Protein AF-0000000077488542 (afdb_homodimer)

InterPro domains:
  IPR000210 BTB/POZ domain [PF00651] (28-133)
  IPR000210 BTB/POZ domain [PS50097] (37-104)
  IPR000210 BTB/POZ domain [SM00225] (37-134)
  IPR006652 Kelch repeat type 1 [PF01344] (539-575)
  IPR011333 SKP1/BTB/POZ domain superfamily [G3DSA:3.30.710.10] (12-161)
  IPR011333 SKP1/BTB/POZ domain superfamily [SSF54695] (15-132)
  IPR011705 BTB/Kelch-associated [PF07707] (139-240)
  IPR011705 BTB/Kelch-associated [SM00875] (139-241)
  IPR015915 Kelch-type beta-propeller [G3DSA:2.120.10.80] (270-599)
  IPR015915 Kelch-type beta-propeller [SSF117281] (416-591)
  IPR017096 BTB-kelch protein [PIRSF037037] (8-590)

Organism: Branchiostoma lanceolatum (NCBI:txid7740)

pLDDT: mean 75.42, std 18.62, range [22.98, 96.94]

Secondary structure (DSSP, 8-state):
----------EEEEE-TTHHHHHHHHHHHHHHHTTT--EEEEETTEEEEE-HHHHHHHBHHHHHHHHS--GGGG-SEEE-TTS-HHHHHHHHHHHHHSEEEEETTTHHHHHHHHHHHTBTTHHHHHHHHHHHT--TTTHHHHHHHHHHTT-HHHHHHHHHHHHHTHHHHTTSGGGGGS-HHHHHHHHH-TT---S-HHHHHHHHHHHHHHTHHHHGGGHHHHHHTS-GGGS-HHHIIIIITT-HHHHT-HHHHHHHHHHHHHHT-THHHHHS---STTTSPPTT-EEEEEEEE--EEEEE-TTS-EEEE----EEEEETTTTEEEEE-S-PPSSEEEEEESSS-EEEEEE----TT-TTEEEEEEEEEETT-TT--EEE--TT-EEEEESEE-TT-TT-EEEEE-SSEEEEEEEEEEETTTTEEEEEEEEEETTTTEEEE-PPPPTT---SSS--EEEEETTEEEEEETTEEEEEETTTEEEEEEGGGS---TT--EEEE-------SS------B--EEEEETTTTEEEE----S-BS-EEEEETTEEEEE--EETTEE---EEEEETTTTEEEE-PPPSS-EES-EEEEEEEEHHHHTT-----TT--------/----------EEEEE-TTHHHHHHHHHHHHHHHTTT--EEEEETTEEEEE-HHHHHHHBHHHHHHHHS--GGGG-SEEE-TTS-HHHHHHHHHHHHHSEEEEETTTHHHHHHHHHHHTBTTHHHHHHHHHHHT--TTTHHHHHHHHHHTT-HHHHHHHHHHHHHTHHHHTTSGGGGGS-HHHHHHHHH-TT---S-HHHHHHHHHHHHHHTHHHHGGGHHHHHHTS-GGGS-HHHIIIIITT-HHHHT-HHHHHHHHHHHHHHT-THHHHHS---STTTSPPTT-EEEEEEEE--EEEEE-TTS-EEEE----EEEEETTTTEEEEE-S-PPSSEEEEEESSS-EEEEEE----TT-TTEEEEEEEEEETT-TT--EEE--TT-EEEEESEE-TT-TT-EEEEE-SSEEEEEE--EEETTTTEE--EEEEEETTTTEEEE-PPPPTT---SSS--EEEEETTEEEEEETTEEEEEETTTEEEEEEGGGS---TT--EEE--------SS------B---EEEETTTTEEEE----S-BS-EEEEETTEEEEE--EETTEE---EEEEETTTTEEEE-PPPSS-EES-EEEEEEEEHHHHTT-----TT--------

Structure (mmCIF, N/CA/C/O backbone):
data_AF-0000000077488542-model_v1
#
loop_
_entity.id
_entity.type
_entity.pdbx_description
1 polymer 'KLHL11 protein'
#
loop_
_atom_site.group_PDB
_atom_site.id
_atom_site.type_symbol
_atom_site.label_atom_id
_atom_site.label_alt_id
_atom_site.label_comp_id
_atom_site.label_asym_id
_atom_site.label_entity_id
_atom_site.label_seq_id
_atom_site.pdbx_PDB_ins_code
_atom_site.Cartn_x
_atom_site.Cartn_y
_atom_site.Cartn_z
_atom_site.occupancy
_atom_site.B_iso_or_equiv
_atom_site.auth_seq_id
_atom_site.auth_comp_id
_atom_site.auth_asym_id
_atom_site.auth_atom_id
_atom_site.pdbx_PDB_model_num
ATOM 1 N N . MET A 1 1 ? 6.93 14.484 45.344 1 24.92 1 MET A N 1
ATOM 2 C CA . MET A 1 1 ? 8.172 14.25 44.594 1 24.92 1 MET A CA 1
ATOM 3 C C . MET A 1 1 ? 8.016 14.602 43.125 1 24.92 1 MET A C 1
ATOM 5 O O . MET A 1 1 ? 7.352 13.883 42.375 1 24.92 1 MET A O 1
ATOM 9 N N . ALA A 1 2 ? 7.945 15.883 42.719 1 27.5 2 ALA A N 1
ATOM 10 C CA . ALA A 1 2 ? 7.551 16.578 41.5 1 27.5 2 ALA A CA 1
ATOM 11 C C . ALA A 1 2 ? 8.477 16.219 40.344 1 27.5 2 ALA A C 1
ATOM 13 O O . ALA A 1 2 ? 9.664 16.547 40.375 1 27.5 2 ALA A O 1
ATOM 14 N N . GLU A 1 3 ? 8.375 14.961 40 1 31.12 3 GLU A N 1
ATOM 15 C CA . GLU A 1 3 ? 9.273 14.391 39 1 31.12 3 GLU A CA 1
ATOM 16 C C . GLU A 1 3 ? 9.523 15.375 37.875 1 31.12 3 GLU A C 1
ATOM 18 O O . GLU A 1 3 ? 8.602 16.078 37.438 1 31.12 3 GLU A O 1
ATOM 23 N N . ASP A 1 4 ? 10.68 15.859 37.75 1 32.47 4 ASP A N 1
ATOM 24 C CA . ASP A 1 4 ? 11.398 16.812 36.906 1 32.47 4 ASP A CA 1
ATOM 25 C C . ASP A 1 4 ? 11.062 16.609 35.438 1 32.47 4 ASP A C 1
ATOM 27 O O . ASP A 1 4 ? 11.352 15.562 34.844 1 32.47 4 ASP A O 1
ATOM 31 N N . GLU A 1 5 ? 9.898 16.797 35 1 35.91 5 GLU A N 1
ATOM 32 C CA . GLU A 1 5 ? 9.391 16.719 33.625 1 35.91 5 GLU A CA 1
ATOM 33 C C . GLU A 1 5 ? 10.438 17.203 32.625 1 35.91 5 GLU A C 1
ATOM 35 O O . GLU A 1 5 ? 10.633 18.406 32.469 1 35.91 5 GLU A O 1
ATOM 40 N N . PHE A 1 6 ? 11.625 16.609 32.562 1 38.84 6 PHE A N 1
ATOM 41 C CA . PHE A 1 6 ? 12.75 16.766 31.641 1 38.84 6 PHE A CA 1
ATOM 42 C C . PHE A 1 6 ? 12.258 17.016 30.219 1 38.84 6 PHE A C 1
ATOM 44 O O . PHE A 1 6 ? 11.531 16.188 29.656 1 38.84 6 PHE A O 1
ATOM 51 N N . SER A 1 7 ? 11.969 18.172 29.766 1 46 7 SER A N 1
ATOM 52 C CA . SER A 1 7 ? 11.531 18.719 28.484 1 46 7 SER A CA 1
ATOM 53 C C . SER A 1 7 ? 12.266 18.047 27.328 1 46 7 SER A C 1
ATOM 55 O O . SER A 1 7 ? 13.484 18.188 27.188 1 46 7 SER A O 1
ATOM 57 N N . SER A 1 8 ? 12.188 16.734 27.125 1 57.78 8 SER A N 1
ATOM 58 C CA . SER A 1 8 ? 12.812 15.852 26.141 1 57.78 8 SER A CA 1
ATOM 59 C C . SER A 1 8 ? 12.898 16.531 24.781 1 57.78 8 SER A C 1
ATOM 61 O O . SER A 1 8 ? 11.906 17.062 24.281 1 57.78 8 SER A O 1
ATOM 63 N N . GLU A 1 9 ? 14.094 17 24.422 1 72.44 9 GLU A N 1
ATOM 64 C CA . GLU A 1 9 ? 14.406 17.609 23.125 1 72.44 9 GLU A CA 1
ATOM 65 C C . GLU A 1 9 ? 13.812 16.797 21.984 1 72.44 9 GLU A C 1
ATOM 67 O O . GLU A 1 9 ? 13.891 15.562 21.984 1 72.44 9 GLU A O 1
ATOM 72 N N . PRO A 1 10 ? 12.945 17.359 21.25 1 81.12 10 PRO A N 1
ATOM 73 C CA . PRO A 1 10 ? 12.352 16.641 20.125 1 81.12 10 PRO A CA 1
ATOM 74 C C . PRO A 1 10 ? 13.406 16.016 19.203 1 81.12 10 PRO A C 1
ATOM 76 O O . PRO A 1 10 ? 14.43 16.641 18.922 1 81.12 10 PRO A O 1
ATOM 79 N N . VAL A 1 1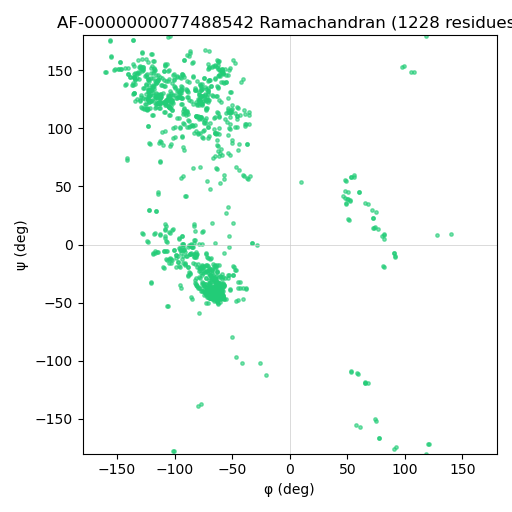1 ? 13.43 14.68 19.172 1 85.56 11 VAL A N 1
ATOM 80 C CA . VAL A 1 11 ? 14.305 13.969 18.25 1 85.56 11 VAL A CA 1
ATOM 81 C C . VAL A 1 11 ? 13.5 13.461 17.062 1 85.56 11 VAL A C 1
ATOM 83 O O . VAL A 1 11 ? 12.398 12.922 17.234 1 85.56 11 VAL A O 1
ATOM 86 N N . ARG A 1 12 ? 13.969 13.859 15.867 1 89.69 12 ARG A N 1
ATOM 87 C CA . ARG A 1 12 ? 13.289 13.367 14.672 1 89.69 12 ARG A CA 1
ATOM 88 C C . ARG A 1 12 ? 14.266 12.641 13.75 1 89.69 12 ARG A C 1
ATOM 90 O O . ARG A 1 12 ? 15.406 13.078 13.57 1 89.69 12 ARG A O 1
ATOM 97 N N . GLU A 1 13 ? 13.898 11.5 13.328 1 91.06 13 GLU A N 1
ATOM 98 C CA . GLU A 1 13 ? 14.703 10.734 12.383 1 91.06 13 GLU A CA 1
ATOM 99 C C . GLU A 1 13 ? 14.109 10.789 10.977 1 91.06 13 GLU A C 1
ATOM 101 O O . GLU A 1 13 ? 12.898 10.656 10.805 1 91.06 13 GLU A O 1
ATOM 106 N N . PHE A 1 14 ? 14.992 11.195 10.086 1 88.38 14 PHE A N 1
ATOM 107 C CA . PHE A 1 14 ? 14.578 11.234 8.688 1 88.38 14 PHE A CA 1
ATOM 108 C C . PHE A 1 14 ? 15.211 10.094 7.902 1 88.38 14 PHE A C 1
ATOM 110 O O . PHE A 1 14 ? 16.391 9.781 8.094 1 88.38 14 PHE A O 1
ATOM 117 N N . CYS A 1 15 ? 14.352 9.352 7.246 1 85.81 15 CYS A N 1
ATOM 118 C CA . CYS A 1 15 ? 14.844 8.281 6.391 1 85.81 15 CYS A CA 1
ATOM 119 C C . CYS A 1 15 ? 14.242 8.375 4.992 1 85.81 15 CYS A C 1
ATOM 121 O O . CYS A 1 15 ? 13.039 8.609 4.844 1 85.81 15 CYS A O 1
ATOM 123 N N . THR A 1 16 ? 15.023 8.562 4.078 1 75.81 16 THR A N 1
ATOM 124 C CA . THR A 1 16 ? 14.492 8.555 2.719 1 75.81 16 THR A CA 1
ATOM 125 C C . THR A 1 16 ? 14.672 7.18 2.076 1 75.81 16 THR A C 1
ATOM 127 O O . THR A 1 16 ? 15.766 6.613 2.102 1 75.81 16 THR A O 1
ATOM 130 N N . GLY A 1 17 ? 13.68 6.648 1.597 1 79.56 17 GLY A N 1
ATOM 131 C CA . GLY A 1 17 ? 13.695 5.348 0.948 1 79.56 17 GLY A CA 1
ATOM 132 C C . GLY A 1 17 ? 14.523 5.328 -0.324 1 79.56 17 GLY A C 1
ATOM 133 O O . GLY A 1 17 ? 15.031 4.277 -0.722 1 79.56 17 GLY A O 1
ATOM 134 N N . ASP A 1 18 ? 14.82 6.52 -0.908 1 88.06 18 ASP A N 1
ATOM 135 C CA . ASP A 1 18 ? 15.461 6.547 -2.217 1 88.06 18 ASP A CA 1
ATOM 136 C C . ASP A 1 18 ? 16.969 6.809 -2.086 1 88.06 18 ASP A C 1
ATOM 138 O O . ASP A 1 18 ? 17.703 6.734 -3.07 1 88.06 18 ASP A O 1
ATOM 142 N N . HIS A 1 19 ? 17.453 7.062 -0.888 1 92.69 19 HIS A N 1
ATOM 143 C CA . HIS A 1 19 ? 18.844 7.457 -0.709 1 92.69 19 HIS A CA 1
ATOM 144 C C . HIS A 1 19 ? 19.781 6.348 -1.163 1 92.69 19 HIS A C 1
ATOM 146 O O . HIS A 1 19 ? 20.688 6.59 -1.974 1 92.69 19 HIS A O 1
ATOM 152 N N . PRO A 1 20 ? 19.594 5.141 -0.706 1 93 20 PRO A N 1
ATOM 153 C CA . PRO A 1 20 ? 20.516 4.09 -1.165 1 93 20 PRO A CA 1
ATOM 154 C C . PRO A 1 20 ? 20.484 3.916 -2.682 1 93 20 PRO A C 1
ATOM 156 O O . PRO A 1 20 ? 21.547 3.713 -3.295 1 93 20 PRO A O 1
ATOM 159 N N . GLY A 1 21 ? 19.312 3.992 -3.184 1 92.81 21 GLY A N 1
ATOM 160 C CA . GLY A 1 21 ? 19.203 3.889 -4.629 1 92.81 21 GLY A CA 1
ATOM 161 C C . GLY A 1 21 ? 19.922 5 -5.363 1 92.81 21 GLY A C 1
ATOM 162 O O . GLY A 1 21 ? 20.578 4.754 -6.383 1 92.81 21 GLY A O 1
ATOM 163 N N . ASN A 1 22 ? 19.859 6.219 -4.867 1 93.5 22 ASN A N 1
ATOM 164 C CA . ASN A 1 22 ? 20.547 7.359 -5.477 1 93.5 22 ASN A CA 1
ATOM 165 C C . ASN A 1 22 ? 22.062 7.207 -5.402 1 93.5 22 ASN A C 1
ATOM 167 O O . ASN A 1 22 ? 22.766 7.512 -6.363 1 93.5 22 ASN A O 1
ATOM 171 N N . ILE A 1 23 ? 22.5 6.719 -4.246 1 95.31 23 ILE A N 1
ATOM 172 C CA . ILE A 1 23 ? 23.938 6.527 -4.078 1 95.31 23 ILE A CA 1
ATOM 173 C C . ILE A 1 23 ? 24.453 5.488 -5.074 1 95.31 23 ILE A C 1
ATOM 175 O O . ILE A 1 23 ? 25.469 5.699 -5.742 1 95.31 23 ILE A O 1
ATOM 179 N N . LEU A 1 24 ? 23.734 4.438 -5.133 1 95.69 24 LEU A N 1
ATOM 180 C CA . LEU A 1 24 ? 24.141 3.367 -6.035 1 95.69 24 LEU A CA 1
ATOM 181 C C . LEU A 1 24 ? 24.109 3.838 -7.484 1 95.69 24 LEU A C 1
ATOM 183 O O . LEU A 1 24 ? 25.016 3.51 -8.266 1 95.69 24 LEU A O 1
ATOM 187 N N . GLN A 1 25 ? 23.141 4.621 -7.852 1 95.25 25 GLN A N 1
ATOM 188 C CA . GLN A 1 25 ? 23.047 5.172 -9.203 1 95.25 25 GLN A CA 1
ATOM 189 C C . GLN A 1 25 ? 24.234 6.082 -9.508 1 95.25 25 GLN A C 1
ATOM 191 O O . GLN A 1 25 ? 24.766 6.059 -10.617 1 95.25 25 GLN A O 1
ATOM 196 N N . ASN A 1 26 ? 24.547 6.848 -8.531 1 95.5 26 ASN A N 1
ATOM 197 C CA . ASN A 1 26 ? 25.703 7.727 -8.711 1 95.5 26 ASN A CA 1
ATOM 198 C C . ASN A 1 26 ? 27 6.938 -8.82 1 95.5 26 ASN A C 1
ATOM 200 O O . ASN A 1 26 ? 27.906 7.305 -9.578 1 95.5 26 ASN A O 1
ATOM 204 N N . LEU A 1 27 ? 27.062 5.855 -8.055 1 96.88 27 LEU A N 1
ATOM 205 C CA . LEU A 1 27 ? 28.219 4.988 -8.156 1 96.88 27 LEU A CA 1
ATOM 206 C C . LEU A 1 27 ? 28.312 4.352 -9.539 1 96.88 27 LEU A C 1
ATOM 208 O O . LEU A 1 27 ? 29.391 4.242 -10.109 1 96.88 27 LEU A O 1
ATOM 212 N N . LYS A 1 28 ? 27.188 3.986 -10.047 1 96.62 28 LYS A N 1
ATOM 213 C CA . LYS A 1 28 ? 27.141 3.467 -11.414 1 96.62 28 LYS A CA 1
ATOM 214 C C . LYS A 1 28 ? 27.609 4.512 -12.414 1 96.62 28 LYS A C 1
ATOM 216 O O . LYS A 1 28 ? 28.344 4.195 -13.352 1 96.62 28 LYS A O 1
ATOM 221 N N . GLY A 1 29 ? 27.156 5.73 -12.18 1 95.25 29 GLY A N 1
ATOM 222 C CA . GLY A 1 29 ? 27.609 6.812 -13.039 1 95.25 29 GLY A CA 1
ATOM 223 C C . GLY A 1 29 ? 29.109 7.004 -13.031 1 95.25 29 GLY A C 1
ATOM 224 O O . GLY A 1 29 ? 29.719 7.219 -14.078 1 95.25 29 GLY A O 1
ATOM 225 N N . LEU A 1 30 ? 29.688 6.879 -11.852 1 94.31 30 LEU A N 1
ATOM 226 C CA . LEU A 1 30 ? 31.141 6.984 -11.719 1 94.31 30 LEU A CA 1
ATOM 227 C C . LEU A 1 30 ? 31.828 5.848 -12.461 1 94.31 30 LEU A C 1
ATOM 229 O O . LEU A 1 30 ? 32.844 6.07 -13.133 1 94.31 30 LEU A O 1
ATOM 233 N N . ARG A 1 31 ? 31.25 4.66 -12.43 1 95.56 31 ARG A N 1
ATOM 234 C CA . ARG A 1 31 ? 31.828 3.516 -13.133 1 95.56 31 ARG A CA 1
ATOM 235 C C . ARG A 1 31 ? 31.75 3.705 -14.641 1 95.56 31 ARG A C 1
ATOM 237 O O . ARG A 1 31 ? 32.719 3.43 -15.359 1 95.56 31 ARG A O 1
ATOM 244 N N . ASP A 1 32 ? 30.641 4.238 -15.078 1 94.88 32 ASP A N 1
ATOM 245 C CA . ASP A 1 32 ? 30.422 4.41 -16.516 1 94.88 32 ASP A CA 1
ATOM 246 C C . ASP A 1 32 ? 31.422 5.395 -17.109 1 94.88 32 ASP A C 1
ATOM 248 O O . ASP A 1 32 ? 31.844 5.242 -18.266 1 94.88 32 ASP A O 1
ATOM 252 N N . THR A 1 33 ? 31.859 6.352 -16.266 1 91.94 33 THR A N 1
ATOM 253 C CA . THR A 1 33 ? 32.812 7.352 -16.734 1 91.94 33 THR A CA 1
ATOM 254 C C . THR A 1 33 ? 34.219 6.953 -16.391 1 91.94 33 THR A C 1
ATOM 256 O O . THR A 1 33 ? 35.188 7.648 -16.766 1 91.94 33 THR A O 1
ATOM 259 N N . GLY A 1 34 ? 34.344 5.848 -15.703 1 91.69 34 GLY A N 1
ATOM 260 C CA . GLY A 1 34 ? 35.656 5.371 -15.312 1 91.69 34 GLY A CA 1
ATOM 261 C C . GLY A 1 34 ? 36.281 6.172 -14.18 1 91.69 34 GLY A C 1
ATOM 262 O O . GLY A 1 34 ? 37.469 6.039 -13.891 1 91.69 34 GLY A O 1
ATOM 263 N N . THR A 1 35 ? 35.406 7 -13.477 1 90.56 35 THR A N 1
ATOM 264 C CA . THR A 1 35 ? 35.906 7.871 -12.414 1 90.56 35 THR A CA 1
ATOM 265 C C . THR A 1 35 ? 36.125 7.078 -11.125 1 90.56 35 THR A C 1
ATOM 267 O O . THR A 1 35 ? 35.219 6.363 -10.672 1 90.56 35 THR A O 1
ATOM 270 N N . LEU A 1 36 ? 37.281 7.055 -10.586 1 90.19 36 LEU A N 1
ATOM 271 C CA . LEU A 1 36 ? 37.688 6.508 -9.289 1 90.19 36 LEU A CA 1
ATOM 272 C C . LEU A 1 36 ? 37.688 4.984 -9.32 1 90.19 36 LEU A C 1
ATOM 274 O O . LEU A 1 36 ? 37.594 4.336 -8.273 1 90.19 36 LEU A O 1
ATOM 278 N N . CYS A 1 37 ? 37.625 4.387 -10.562 1 92.38 37 CYS A N 1
ATOM 279 C CA . CYS A 1 37 ? 37.719 2.932 -10.641 1 92.38 37 CYS A CA 1
ATOM 280 C C . CYS A 1 37 ? 39.094 2.453 -10.219 1 92.38 37 CYS A C 1
ATOM 282 O O . CYS A 1 37 ? 40.125 2.93 -10.727 1 92.38 37 CYS A O 1
ATOM 284 N N . ASP A 1 38 ? 39.156 1.521 -9.305 1 91 38 ASP A N 1
ATOM 285 C CA . ASP A 1 38 ? 40.469 1.142 -8.742 1 91 38 ASP A CA 1
ATOM 286 C C . ASP A 1 38 ? 40.656 -0.368 -8.828 1 91 38 ASP A C 1
ATOM 288 O O . ASP A 1 38 ? 41.625 -0.896 -8.258 1 91 38 ASP A O 1
ATOM 292 N N . ILE A 1 39 ? 39.781 -1.132 -9.539 1 92.62 39 ILE A N 1
ATOM 293 C CA . ILE A 1 39 ? 39.969 -2.561 -9.758 1 92.62 39 ILE A CA 1
ATOM 294 C C . ILE A 1 39 ? 39.594 -2.916 -11.195 1 92.62 39 ILE A C 1
ATOM 296 O O . ILE A 1 39 ? 38.688 -2.32 -11.781 1 92.62 39 ILE A O 1
ATOM 300 N N . VAL A 1 40 ? 40.344 -3.861 -11.742 1 94.62 40 VAL A N 1
ATOM 301 C CA . VAL A 1 40 ? 40.094 -4.359 -13.094 1 94.62 40 VAL A CA 1
ATOM 302 C C . VAL A 1 40 ? 39.938 -5.879 -13.055 1 94.62 40 VAL A C 1
ATOM 304 O O . VAL A 1 40 ? 40.812 -6.598 -12.602 1 94.62 40 VAL A O 1
ATOM 307 N N . LEU A 1 41 ? 38.812 -6.367 -13.492 1 94.5 41 LEU A N 1
ATOM 308 C CA . LEU A 1 41 ? 38.531 -7.793 -13.602 1 94.5 41 LEU A CA 1
ATOM 309 C C . LEU A 1 41 ? 38.844 -8.297 -15.008 1 94.5 41 LEU A C 1
ATOM 311 O O . LEU A 1 41 ? 38.25 -7.828 -15.992 1 94.5 41 LEU A O 1
ATOM 315 N N . VAL A 1 42 ? 39.719 -9.242 -15.094 1 94.69 42 VAL A N 1
ATOM 316 C CA . VAL A 1 42 ? 40.156 -9.781 -16.375 1 94.69 42 VAL A CA 1
ATOM 317 C C . VAL A 1 42 ? 39.469 -11.125 -16.625 1 94.69 42 VAL A C 1
ATOM 319 O O . VAL A 1 42 ? 39.656 -12.078 -15.867 1 94.69 42 VAL A O 1
ATOM 322 N N . VAL A 1 43 ? 38.656 -11.156 -17.641 1 94.25 43 VAL A N 1
ATOM 323 C CA . VAL A 1 43 ? 37.938 -12.375 -18.047 1 94.25 43 VAL A CA 1
ATOM 324 C C . VAL A 1 43 ? 38.281 -12.688 -19.5 1 94.25 43 VAL A C 1
ATOM 326 O O . VAL A 1 43 ? 37.688 -12.094 -20.422 1 94.25 43 VAL A O 1
ATOM 329 N N . GLY A 1 44 ? 39.125 -13.609 -19.75 1 88.94 44 GLY A N 1
ATOM 330 C CA . GLY A 1 44 ? 39.594 -13.844 -21.094 1 88.94 44 GLY A CA 1
ATOM 331 C C . GLY A 1 44 ? 40.25 -12.633 -21.719 1 88.94 44 GLY A C 1
ATOM 332 O O . GLY A 1 44 ? 41.25 -12.141 -21.188 1 88.94 44 GLY A O 1
ATOM 333 N N . ASN A 1 45 ? 39.594 -12.008 -22.75 1 88.44 45 ASN A N 1
ATOM 334 C CA . ASN A 1 45 ? 40.156 -10.867 -23.438 1 88.44 45 ASN A CA 1
ATOM 335 C C . ASN A 1 45 ? 39.438 -9.57 -23.094 1 88.44 45 ASN A C 1
ATOM 337 O O . ASN A 1 45 ? 39.688 -8.523 -23.688 1 88.44 45 ASN A O 1
ATOM 341 N N . ARG A 1 46 ? 38.594 -9.664 -22.031 1 93.31 46 ARG A N 1
ATOM 342 C CA . ARG A 1 46 ? 37.812 -8.484 -21.672 1 93.31 46 ARG A CA 1
ATOM 343 C C . ARG A 1 46 ? 38.188 -7.984 -20.281 1 93.31 46 ARG A C 1
ATOM 345 O O . ARG A 1 46 ? 38.5 -8.781 -19.391 1 93.31 46 ARG A O 1
ATOM 352 N N . GLU A 1 47 ? 38.25 -6.652 -20.234 1 94.44 47 GLU A N 1
ATOM 353 C CA . GLU A 1 47 ? 38.5 -6.012 -18.953 1 94.44 47 GLU A CA 1
ATOM 354 C C . GLU A 1 47 ? 37.281 -5.266 -18.438 1 94.44 47 GLU A C 1
ATOM 356 O O . GLU A 1 47 ? 36.656 -4.496 -19.172 1 94.44 47 GLU A O 1
ATOM 361 N N . ILE A 1 48 ? 36.906 -5.512 -17.156 1 95.25 48 ILE A N 1
ATOM 362 C CA . ILE A 1 48 ? 35.75 -4.875 -16.531 1 95.25 48 ILE A CA 1
ATOM 363 C C . ILE A 1 48 ? 36.219 -4.012 -15.359 1 95.25 48 ILE A C 1
ATOM 365 O O . ILE A 1 48 ? 36.844 -4.512 -14.422 1 95.25 48 ILE A O 1
ATOM 369 N N . PHE A 1 49 ? 35.969 -2.707 -15.477 1 95.25 49 PHE A N 1
ATOM 370 C CA . PHE A 1 49 ? 36.375 -1.758 -14.453 1 95.25 49 PHE A CA 1
ATOM 371 C C . PHE A 1 49 ? 35.312 -1.615 -13.383 1 95.25 49 PHE A C 1
ATOM 373 O O . PHE A 1 49 ? 34.094 -1.649 -13.688 1 95.25 49 PHE A O 1
ATOM 380 N N . ALA A 1 50 ? 35.688 -1.516 -12.07 1 96.12 50 ALA A N 1
ATOM 381 C CA . ALA A 1 50 ? 34.75 -1.358 -10.961 1 96.12 50 ALA A CA 1
ATOM 382 C C . ALA A 1 50 ? 35.438 -0.705 -9.766 1 96.12 50 ALA A C 1
ATOM 384 O O . ALA A 1 50 ? 36.594 -0.284 -9.852 1 96.12 50 ALA A O 1
ATOM 385 N N . HIS A 1 51 ? 34.781 -0.417 -8.773 1 95.44 51 HIS A N 1
ATOM 386 C CA . HIS A 1 51 ? 35.281 0.092 -7.508 1 95.44 51 HIS A CA 1
ATOM 387 C C . HIS A 1 51 ? 35.469 -1.032 -6.496 1 95.44 51 HIS A C 1
ATOM 389 O O . HIS A 1 51 ? 34.562 -1.83 -6.273 1 95.44 51 HIS A O 1
ATOM 395 N N . ARG A 1 52 ? 36.594 -1.078 -5.859 1 94 52 ARG A N 1
ATOM 396 C CA . ARG A 1 52 ? 36.906 -2.139 -4.906 1 94 52 ARG A CA 1
ATOM 397 C C . ARG A 1 52 ? 35.875 -2.199 -3.793 1 94 52 ARG A C 1
ATOM 399 O O . ARG A 1 52 ? 35.375 -3.279 -3.451 1 94 52 ARG A O 1
ATOM 406 N N . ALA A 1 53 ? 35.531 -1.014 -3.305 1 94.19 53 ALA A N 1
ATOM 407 C CA . ALA A 1 53 ? 34.594 -0.955 -2.178 1 94.19 53 ALA A CA 1
ATOM 408 C C . ALA A 1 53 ? 33.219 -1.477 -2.574 1 94.19 53 ALA A C 1
ATOM 410 O O . ALA A 1 53 ? 32.594 -2.205 -1.812 1 94.19 53 ALA A O 1
ATOM 411 N N . VAL A 1 54 ? 32.781 -1.163 -3.82 1 96.44 54 VAL A N 1
ATOM 412 C CA . VAL A 1 54 ? 31.453 -1.578 -4.293 1 96.44 54 VAL A CA 1
ATOM 413 C C . VAL A 1 54 ? 31.453 -3.084 -4.543 1 96.44 54 VAL A C 1
ATOM 415 O O . VAL A 1 54 ? 30.5 -3.775 -4.176 1 96.44 54 VAL A O 1
ATOM 418 N N . MET A 1 55 ? 32.5 -3.576 -5.086 1 95.06 55 MET A N 1
ATOM 419 C CA . MET A 1 55 ? 32.594 -5.008 -5.348 1 95.06 55 MET A CA 1
ATOM 420 C C . MET A 1 55 ? 32.656 -5.801 -4.043 1 95.06 55 MET A C 1
ATOM 422 O O . MET A 1 55 ? 32 -6.848 -3.926 1 95.06 55 MET A O 1
ATOM 426 N N . ALA A 1 56 ? 33.438 -5.262 -3.098 1 93.5 56 ALA A N 1
ATOM 427 C CA . ALA A 1 56 ? 33.5 -5.918 -1.795 1 93.5 56 ALA A CA 1
ATOM 428 C C . ALA A 1 56 ? 32.156 -5.879 -1.07 1 93.5 56 ALA A C 1
ATOM 430 O O . ALA A 1 56 ? 31.828 -6.797 -0.319 1 93.5 56 ALA A O 1
ATOM 431 N N . ALA A 1 57 ? 31.406 -4.836 -1.365 1 95.19 57 ALA A N 1
ATOM 432 C CA . ALA A 1 57 ? 30.109 -4.672 -0.714 1 95.19 57 ALA A CA 1
ATOM 433 C C . ALA A 1 57 ? 29.062 -5.586 -1.344 1 95.19 57 ALA A C 1
ATOM 435 O O . ALA A 1 57 ? 28.141 -6.027 -0.67 1 95.19 57 ALA A O 1
ATOM 436 N N . GLY A 1 58 ? 29.234 -5.891 -2.625 1 95.06 58 GLY A N 1
ATOM 437 C CA . GLY A 1 58 ? 28.203 -6.621 -3.344 1 95.06 58 GLY A CA 1
ATOM 438 C C . GLY A 1 58 ? 28.547 -8.086 -3.551 1 95.06 58 GLY A C 1
ATOM 439 O O . GLY A 1 58 ? 27.688 -8.875 -3.924 1 95.06 58 GLY A O 1
ATOM 440 N N . SER A 1 59 ? 29.766 -8.508 -3.318 1 95.19 59 SER A N 1
ATOM 441 C CA . SER A 1 59 ? 30.234 -9.867 -3.58 1 95.19 59 SER A CA 1
ATOM 442 C C . SER A 1 59 ? 31.062 -10.406 -2.412 1 95.19 59 SER A C 1
ATOM 444 O O . SER A 1 59 ? 32.031 -9.781 -1.993 1 95.19 59 SER A O 1
ATOM 446 N N . GLN A 1 60 ? 30.734 -11.617 -1.961 1 93.5 60 GLN A N 1
ATOM 447 C CA . GLN A 1 60 ? 31.453 -12.234 -0.854 1 93.5 60 GLN A CA 1
ATOM 448 C C . GLN A 1 60 ? 32.844 -12.695 -1.296 1 93.5 60 GLN A C 1
ATOM 450 O O . GLN A 1 60 ? 33.781 -12.734 -0.493 1 93.5 60 GLN A O 1
ATOM 455 N N . TYR A 1 61 ? 32.906 -13.023 -2.578 1 92 61 TYR A N 1
ATOM 456 C CA . TYR A 1 61 ? 34.219 -13.383 -3.145 1 92 61 TYR A CA 1
ATOM 457 C C . TYR A 1 61 ? 35.219 -12.25 -2.986 1 92 61 TYR A C 1
ATOM 459 O O . TYR A 1 61 ? 36.312 -12.445 -2.445 1 92 61 TYR A O 1
ATOM 467 N N . PHE A 1 62 ? 34.812 -11.016 -3.254 1 91.81 62 PHE A N 1
ATOM 468 C CA . PHE A 1 62 ? 35.719 -9.867 -3.162 1 91.81 62 PHE A CA 1
ATOM 469 C C . PHE A 1 62 ? 35.875 -9.414 -1.715 1 91.81 62 PHE A C 1
ATOM 471 O O . PHE A 1 62 ? 36.938 -8.961 -1.311 1 91.81 62 PHE A O 1
ATOM 478 N N . ALA A 1 63 ? 34.781 -9.523 -0.956 1 90.56 63 ALA A N 1
ATOM 479 C CA . ALA A 1 63 ? 34.875 -9.18 0.462 1 90.56 63 ALA A CA 1
ATOM 480 C C . ALA A 1 63 ? 35.906 -10.031 1.161 1 90.56 63 ALA A C 1
ATOM 482 O O . ALA A 1 63 ? 36.688 -9.523 2 1 90.56 63 ALA A O 1
ATOM 483 N N . SER A 1 64 ? 36.062 -11.258 0.761 1 88.62 64 SER A N 1
ATOM 484 C CA . SER A 1 64 ? 37.031 -12.18 1.373 1 88.62 64 SER A CA 1
ATOM 485 C C . SER A 1 64 ? 38.469 -11.859 0.932 1 88.62 64 SER A C 1
ATOM 487 O O . SER A 1 64 ? 39.406 -11.992 1.719 1 88.62 64 SER A O 1
ATOM 489 N N . ILE A 1 65 ? 38.562 -11.391 -0.287 1 85.19 65 ILE A N 1
ATOM 490 C CA . ILE A 1 65 ? 39.875 -11.055 -0.824 1 85.19 65 ILE A CA 1
ATOM 491 C C . ILE A 1 65 ? 40.438 -9.859 -0.07 1 85.19 65 ILE A C 1
ATOM 493 O O . ILE A 1 65 ? 41.625 -9.844 0.277 1 85.19 65 ILE A O 1
ATOM 497 N N . TYR A 1 66 ? 39.562 -8.883 0.295 1 83.81 66 TYR A N 1
ATOM 498 C CA . TYR A 1 66 ? 40.062 -7.621 0.845 1 83.81 66 TYR A CA 1
ATOM 499 C C . TYR A 1 66 ? 40.031 -7.648 2.369 1 83.81 66 TYR A C 1
ATOM 501 O O . TYR A 1 66 ? 40.594 -6.746 3.018 1 83.81 66 TYR A O 1
ATOM 509 N N . ARG A 1 67 ? 39.281 -8.523 2.951 1 76.62 67 ARG A N 1
ATOM 510 C CA . ARG A 1 67 ? 39.375 -8.703 4.395 1 76.62 67 ARG A CA 1
ATOM 511 C C . ARG A 1 67 ? 40.688 -9.375 4.785 1 76.62 67 ARG A C 1
ATOM 513 O O . ARG A 1 67 ? 41.219 -9.117 5.863 1 76.62 67 ARG A O 1
ATOM 520 N N . SER A 1 68 ? 41.156 -10.344 3.977 1 65.19 68 SER A N 1
ATOM 521 C CA . SER A 1 68 ? 42.344 -11.117 4.293 1 65.19 68 SER A CA 1
ATOM 522 C C . SER A 1 68 ? 43.625 -10.273 4.098 1 65.19 68 SER A C 1
ATOM 524 O O . SER A 1 68 ? 43.625 -9.359 3.277 1 65.19 68 SER A O 1
ATOM 526 N N . ASP A 1 69 ? 44.281 -9.867 5.227 1 56.22 69 ASP A N 1
ATOM 527 C CA . ASP A 1 69 ? 45.562 -9.172 5.297 1 56.22 69 ASP A CA 1
ATOM 528 C C . ASP A 1 69 ? 46.5 -9.602 4.152 1 56.22 69 ASP A C 1
ATOM 530 O O . ASP A 1 69 ? 47.688 -9.32 4.176 1 56.22 69 ASP A O 1
ATOM 534 N N . TYR A 1 70 ? 46.031 -10.492 3.281 1 50.62 70 TYR A N 1
ATOM 535 C CA . TYR A 1 70 ? 47.062 -11.031 2.396 1 50.62 70 TYR A CA 1
ATOM 536 C C . TYR A 1 70 ? 47.469 -10.008 1.337 1 50.62 70 TYR A C 1
ATOM 538 O O . TYR A 1 70 ? 46.688 -9.125 0.991 1 50.62 70 TYR A O 1
ATOM 546 N N . THR A 1 71 ? 48.625 -9.898 0.953 1 49.22 71 THR A N 1
ATOM 547 C CA . THR A 1 71 ? 49.406 -9.102 0.022 1 49.22 71 THR A CA 1
ATOM 548 C C . THR A 1 71 ? 48.625 -8.828 -1.258 1 49.22 71 THR A C 1
ATOM 550 O O . THR A 1 71 ? 48.875 -7.832 -1.939 1 49.22 71 THR A O 1
ATOM 553 N N . GLU A 1 72 ? 47.906 -9.797 -1.677 1 49.69 72 GLU A N 1
ATOM 554 C CA . GLU A 1 72 ? 47.25 -9.695 -2.967 1 49.69 72 GLU A CA 1
ATOM 555 C C . GLU A 1 72 ? 46.062 -8.719 -2.908 1 49.69 72 GLU A C 1
ATOM 557 O O . GLU A 1 72 ? 45.375 -8.531 -3.896 1 49.69 72 GLU A O 1
ATOM 562 N N . THR A 1 73 ? 45.688 -8.203 -1.631 1 53.59 73 THR A N 1
ATOM 563 C CA . THR A 1 73 ? 44.594 -7.34 -1.185 1 53.59 73 THR A CA 1
ATOM 564 C C . THR A 1 73 ? 44.594 -6.02 -1.952 1 53.59 73 THR A C 1
ATOM 566 O O . THR A 1 73 ? 43.562 -5.383 -2.107 1 53.59 73 THR A O 1
ATOM 569 N N . HIS A 1 74 ? 45.844 -5.648 -2.381 1 58.31 74 HIS A N 1
ATOM 570 C CA . HIS A 1 74 ? 45.938 -4.34 -3.012 1 58.31 74 HIS A CA 1
ATOM 571 C C . HIS A 1 74 ? 46 -4.461 -4.531 1 58.31 74 HIS A C 1
ATOM 573 O O . HIS A 1 74 ? 46.375 -3.506 -5.219 1 58.31 74 HIS A O 1
ATOM 579 N N . ALA A 1 75 ? 45.656 -5.746 -4.941 1 64.62 75 ALA A N 1
ATOM 580 C CA . ALA A 1 75 ? 45.812 -5.926 -6.383 1 64.62 75 ALA A CA 1
ATOM 581 C C . ALA A 1 75 ? 44.719 -5.168 -7.141 1 64.62 75 ALA A C 1
ATOM 583 O O . ALA A 1 75 ? 43.531 -5.262 -6.801 1 64.62 75 ALA A O 1
ATOM 584 N N . SER A 1 76 ? 45.125 -4.375 -8.031 1 81.19 76 SER A N 1
ATOM 585 C CA . SER A 1 76 ? 44.25 -3.57 -8.883 1 81.19 76 SER A CA 1
ATOM 586 C C . SER A 1 76 ? 43.719 -4.387 -10.055 1 81.19 76 SER A C 1
ATOM 588 O O . SER A 1 76 ? 42.781 -3.955 -10.75 1 81.19 76 SER A O 1
ATOM 590 N N . ARG A 1 77 ? 44.344 -5.715 -10.164 1 88.94 77 ARG A N 1
ATOM 591 C CA . ARG A 1 77 ? 43.906 -6.559 -11.281 1 88.94 77 ARG A CA 1
ATOM 592 C C . ARG A 1 77 ? 43.594 -7.973 -10.805 1 88.94 77 ARG A C 1
ATOM 594 O O . ARG A 1 77 ? 44.406 -8.609 -10.156 1 88.94 77 ARG A O 1
ATOM 601 N N . ILE A 1 78 ? 42.375 -8.547 -11.047 1 90.62 78 ILE A N 1
ATOM 602 C CA . ILE A 1 78 ? 41.938 -9.883 -10.633 1 90.62 78 ILE A CA 1
ATOM 603 C C . ILE A 1 78 ? 41.531 -10.695 -11.867 1 90.62 78 ILE A C 1
ATOM 605 O O . ILE A 1 78 ? 40.719 -10.258 -12.672 1 90.62 78 ILE A O 1
ATOM 609 N N . GLU A 1 79 ? 42.062 -11.906 -12.062 1 91.38 79 GLU A N 1
ATOM 610 C CA . GLU A 1 79 ? 41.75 -12.789 -13.172 1 91.38 79 GLU A CA 1
ATOM 611 C C . GLU A 1 79 ? 40.656 -13.789 -12.797 1 91.38 79 GLU A C 1
ATOM 613 O O . GLU A 1 79 ? 40.781 -14.508 -11.805 1 91.38 79 GLU A O 1
ATOM 618 N N . LEU A 1 80 ? 39.594 -13.812 -13.641 1 90.38 80 LEU A N 1
ATOM 619 C CA . LEU A 1 80 ? 38.469 -14.719 -13.414 1 90.38 80 LEU A CA 1
ATOM 620 C C . LEU A 1 80 ? 38.375 -15.758 -14.531 1 90.38 80 LEU A C 1
ATOM 622 O O . LEU A 1 80 ? 37.312 -15.984 -15.078 1 90.38 80 LEU A O 1
ATOM 626 N N . GLY A 1 81 ? 39.375 -16.406 -15 1 77.75 81 GLY A N 1
ATOM 627 C CA . GLY A 1 81 ? 39.688 -17.188 -16.188 1 77.75 81 GLY A CA 1
ATOM 628 C C . GLY A 1 81 ? 38.594 -18.156 -16.562 1 77.75 81 GLY A C 1
ATOM 629 O O . GLY A 1 81 ? 38.312 -18.359 -17.75 1 77.75 81 GLY A O 1
ATOM 630 N N . SER A 1 82 ? 37.844 -18.844 -15.734 1 84.81 82 SER A N 1
ATOM 631 C CA . SER A 1 82 ? 36.938 -19.906 -16.156 1 84.81 82 SER A CA 1
ATOM 632 C C . SER A 1 82 ? 35.531 -19.375 -16.391 1 84.81 82 SER A C 1
ATOM 634 O O . SER A 1 82 ? 34.688 -20.094 -16.906 1 84.81 82 SER A O 1
ATOM 636 N N . LEU A 1 83 ? 35.375 -18.047 -16.328 1 92.5 83 LEU A N 1
ATOM 637 C CA . LEU A 1 83 ? 34.031 -17.5 -16.406 1 92.5 83 LEU A CA 1
ATOM 638 C C . LEU A 1 83 ? 33.781 -16.797 -17.734 1 92.5 83 LEU A C 1
ATOM 640 O O . LEU A 1 83 ? 34.75 -16.531 -18.484 1 92.5 83 LEU A O 1
ATOM 644 N N . ASP A 1 84 ? 32.531 -16.719 -18.172 1 94.25 84 ASP A N 1
ATOM 645 C CA . ASP A 1 84 ? 32.125 -15.992 -19.359 1 94.25 84 ASP A CA 1
ATOM 646 C C . ASP A 1 84 ? 32.062 -14.484 -19.109 1 94.25 84 ASP A C 1
ATOM 648 O O . ASP A 1 84 ? 31.594 -14.039 -18.062 1 94.25 84 ASP A O 1
ATOM 652 N N . ALA A 1 85 ? 32.656 -13.727 -20.047 1 94.56 85 ALA A N 1
ATOM 653 C CA . ALA A 1 85 ? 32.75 -12.281 -19.875 1 94.56 85 ALA A CA 1
ATOM 654 C C . ALA A 1 85 ? 31.375 -11.648 -19.781 1 94.56 85 ALA A C 1
ATOM 656 O O . ALA A 1 85 ? 31.172 -10.719 -19 1 94.56 85 ALA A O 1
ATOM 657 N N . GLY A 1 86 ? 30.484 -12.148 -20.625 1 94.31 86 GLY A N 1
ATOM 658 C CA . GLY A 1 86 ? 29.125 -11.633 -20.578 1 94.31 86 GLY A CA 1
ATOM 659 C C . GLY A 1 86 ? 28.422 -11.898 -19.266 1 94.31 86 GLY A C 1
ATOM 660 O O . GLY A 1 86 ? 27.703 -11.039 -18.734 1 94.31 86 GLY A O 1
ATOM 661 N N . GLY A 1 87 ? 28.672 -13.078 -18.672 1 95.56 87 GLY A N 1
ATOM 662 C CA . GLY A 1 87 ? 28.109 -13.422 -17.375 1 95.56 87 GLY A CA 1
ATOM 663 C C . GLY A 1 87 ? 28.625 -12.562 -16.25 1 95.56 87 GLY A C 1
ATOM 664 O O . GLY A 1 87 ? 27.844 -12.07 -15.43 1 95.56 87 GLY A O 1
ATOM 665 N N . VAL A 1 88 ? 29.938 -12.273 -16.344 1 96.44 88 VAL A N 1
ATOM 666 C CA . VAL A 1 88 ? 30.562 -11.477 -15.289 1 96.44 88 VAL A CA 1
ATOM 667 C C . VAL A 1 88 ? 30.078 -10.031 -15.391 1 96.44 88 VAL A C 1
ATOM 669 O O . VAL A 1 88 ? 29.766 -9.406 -14.375 1 96.44 88 VAL A O 1
ATOM 672 N N . GLU A 1 89 ? 30.031 -9.57 -16.594 1 95.88 89 GLU A N 1
ATOM 673 C CA . GLU A 1 89 ? 29.547 -8.203 -16.812 1 95.88 89 GLU A CA 1
ATOM 674 C C . GLU A 1 89 ? 28.125 -8.031 -16.281 1 95.88 89 GLU A C 1
ATOM 676 O O . GLU A 1 89 ? 27.812 -7.012 -15.656 1 95.88 89 GLU A O 1
ATOM 681 N N . THR A 1 90 ? 27.266 -9.023 -16.531 1 95.5 90 THR A N 1
ATOM 682 C CA . THR A 1 90 ? 25.875 -8.961 -16.094 1 95.5 90 THR A CA 1
ATOM 683 C C . THR A 1 90 ? 25.797 -8.953 -14.57 1 95.5 90 THR A C 1
ATOM 685 O O . THR A 1 90 ? 24.984 -8.211 -13.992 1 95.5 90 THR A O 1
ATOM 688 N N . VAL A 1 91 ? 26.688 -9.688 -13.93 1 96.62 91 VAL A N 1
ATOM 689 C CA . VAL A 1 91 ? 26.703 -9.766 -12.477 1 96.62 91 VAL A CA 1
ATOM 690 C C . VAL A 1 91 ? 27.203 -8.445 -11.891 1 96.62 91 VAL A C 1
ATOM 692 O O . VAL A 1 91 ? 26.625 -7.934 -10.922 1 96.62 91 VAL A O 1
ATOM 695 N N . VAL A 1 92 ? 28.25 -7.852 -12.5 1 96.75 92 VAL A N 1
ATOM 696 C CA . VAL A 1 92 ? 28.797 -6.582 -12.031 1 96.75 92 VAL A CA 1
ATOM 697 C C . VAL A 1 92 ? 27.766 -5.473 -12.211 1 96.75 92 VAL A C 1
ATOM 699 O O . VAL A 1 92 ? 27.578 -4.641 -11.32 1 96.75 92 VAL A O 1
ATOM 702 N N . GLN A 1 93 ? 27.109 -5.543 -13.336 1 95.06 93 GLN A N 1
ATOM 703 C CA . GLN A 1 93 ? 26.047 -4.57 -13.578 1 95.06 93 GLN A CA 1
ATOM 704 C C . GLN A 1 93 ? 24.953 -4.68 -12.523 1 95.06 93 GLN A C 1
ATOM 706 O O . GLN A 1 93 ? 24.422 -3.668 -12.055 1 95.06 93 GLN A O 1
ATOM 711 N N . TYR A 1 94 ? 24.641 -5.832 -12.133 1 95.62 94 TYR A N 1
ATOM 712 C CA . TYR A 1 94 ? 23.641 -6.035 -11.094 1 95.62 94 TYR A CA 1
ATOM 713 C C . TYR A 1 94 ? 24.094 -5.418 -9.773 1 95.62 94 TYR A C 1
ATOM 715 O O . TYR A 1 94 ? 23.297 -4.809 -9.062 1 95.62 94 TYR A O 1
ATOM 723 N N . ILE A 1 95 ? 25.328 -5.582 -9.492 1 96.56 95 ILE A N 1
ATOM 724 C CA . ILE A 1 95 ? 25.859 -5.047 -8.25 1 96.56 95 ILE A CA 1
ATOM 725 C C . ILE A 1 95 ? 25.672 -3.531 -8.211 1 96.56 95 ILE A C 1
ATOM 727 O O . ILE A 1 95 ? 25.312 -2.971 -7.172 1 96.56 95 ILE A O 1
ATOM 731 N N . TYR A 1 96 ? 25.812 -2.846 -9.352 1 96.69 96 TYR A N 1
ATOM 732 C CA . TYR A 1 96 ? 25.75 -1.391 -9.414 1 96.69 96 TYR A CA 1
ATOM 733 C C . TYR A 1 96 ? 24.312 -0.912 -9.602 1 96.69 96 TYR A C 1
ATOM 735 O O . TYR A 1 96 ? 24.016 0.265 -9.383 1 96.69 96 TYR A O 1
ATOM 743 N N . THR A 1 97 ? 23.438 -1.791 -10.062 1 93.94 97 THR A N 1
ATOM 744 C CA . THR A 1 97 ? 22.109 -1.291 -10.43 1 93.94 97 THR A CA 1
ATOM 745 C C . THR A 1 97 ? 21.031 -1.986 -9.617 1 93.94 97 THR A C 1
ATOM 747 O O . THR A 1 97 ? 19.953 -1.422 -9.398 1 93.94 97 THR A O 1
ATOM 750 N N . GLY A 1 98 ? 21.219 -3.193 -9.281 1 92.62 98 GLY A N 1
ATOM 751 C CA . GLY A 1 98 ? 20.188 -3.982 -8.633 1 92.62 98 GLY A CA 1
ATOM 752 C C . GLY A 1 98 ? 19.188 -4.574 -9.602 1 92.62 98 GLY A C 1
ATOM 753 O O . GLY A 1 98 ? 18.156 -5.09 -9.195 1 92.62 98 GLY A O 1
ATOM 754 N N . VAL A 1 99 ? 19.484 -4.445 -10.898 1 93.12 99 VAL A N 1
ATOM 755 C CA . VAL A 1 99 ? 18.594 -4.953 -11.93 1 93.12 99 VAL A CA 1
ATOM 756 C C . VAL A 1 99 ? 19.266 -6.09 -12.695 1 93.12 99 VAL A C 1
ATOM 758 O O . VAL A 1 99 ? 20.375 -5.934 -13.195 1 93.12 99 VAL A O 1
ATOM 761 N N . LEU A 1 100 ? 18.656 -7.277 -12.703 1 94.31 100 LEU A N 1
ATOM 762 C CA . LEU A 1 100 ? 19.156 -8.445 -13.422 1 94.31 100 LEU A CA 1
ATOM 763 C C . LEU A 1 100 ? 18.219 -8.82 -14.57 1 94.31 100 LEU A C 1
ATOM 765 O O . LEU A 1 100 ? 17.016 -9.008 -14.359 1 94.31 100 LEU A O 1
ATOM 769 N N . ARG A 1 101 ? 18.766 -8.82 -15.727 1 93.75 101 ARG A N 1
ATOM 770 C CA . ARG A 1 101 ? 18.016 -9.242 -16.906 1 93.75 101 ARG A CA 1
ATOM 771 C C . ARG A 1 101 ? 18.438 -10.641 -17.344 1 93.75 101 ARG A C 1
ATOM 773 O O . ARG A 1 101 ? 19.594 -10.859 -17.719 1 93.75 101 ARG A O 1
ATOM 780 N N . LEU A 1 102 ? 17.469 -11.555 -17.297 1 94.44 102 LEU A N 1
ATOM 781 C CA . LEU A 1 102 ? 17.781 -12.93 -17.656 1 94.44 102 LEU A CA 1
ATOM 782 C C . LEU A 1 102 ? 17.016 -13.359 -18.906 1 94.44 102 LEU A C 1
ATOM 784 O O . LEU A 1 102 ? 15.875 -12.945 -19.109 1 94.44 102 LEU A O 1
ATOM 788 N N . THR A 1 103 ? 17.625 -14.055 -19.734 1 93.12 103 THR A N 1
ATOM 789 C CA . THR A 1 103 ? 17.078 -14.758 -20.891 1 93.12 103 THR A CA 1
ATOM 790 C C . THR A 1 103 ? 17.5 -16.219 -20.891 1 93.12 103 THR A C 1
ATOM 792 O O . THR A 1 103 ? 18.375 -16.625 -20.109 1 93.12 103 THR A O 1
ATOM 795 N N . LEU A 1 104 ? 16.844 -17.078 -21.688 1 90.38 104 LEU A N 1
ATOM 796 C CA . LEU A 1 104 ? 17.234 -18.484 -21.797 1 90.38 104 LEU A CA 1
ATOM 797 C C . LEU A 1 104 ? 18.656 -18.609 -22.344 1 90.38 104 LEU A C 1
ATOM 799 O O . LEU A 1 104 ? 19.375 -19.547 -22 1 90.38 104 LEU A O 1
ATOM 803 N N . GLY A 1 105 ? 19.125 -17.547 -22.938 1 89.12 105 GLY A N 1
ATOM 804 C CA . GLY A 1 105 ? 20.438 -17.562 -23.562 1 89.12 105 GLY A CA 1
ATOM 805 C C . GLY A 1 105 ? 21.562 -17.219 -22.594 1 89.12 105 GLY A C 1
ATOM 806 O O . GLY A 1 105 ? 22.703 -17.641 -22.766 1 89.12 105 GLY A O 1
ATOM 807 N N . ASN A 1 106 ? 21.203 -16.5 -21.562 1 93.88 106 ASN A N 1
ATOM 808 C CA . ASN A 1 106 ? 22.312 -16.031 -20.719 1 93.88 106 ASN A CA 1
ATOM 809 C C . ASN A 1 106 ? 22.203 -16.609 -19.312 1 93.88 106 ASN A C 1
ATOM 811 O O . ASN A 1 106 ? 23.125 -16.438 -18.5 1 93.88 106 ASN A O 1
ATOM 815 N N . VAL A 1 107 ? 21.141 -17.312 -18.984 1 93.75 107 VAL A N 1
ATOM 816 C CA . VAL A 1 107 ? 20.891 -17.75 -17.609 1 93.75 107 VAL A CA 1
ATOM 817 C C . VAL A 1 107 ? 22.016 -18.656 -17.141 1 93.75 107 VAL A C 1
ATOM 819 O O . VAL A 1 107 ? 22.438 -18.578 -15.984 1 93.75 107 VAL A O 1
ATOM 822 N N . HIS A 1 108 ? 22.641 -19.469 -18 1 92.62 108 HIS A N 1
ATOM 823 C CA . HIS A 1 108 ? 23.672 -20.406 -17.578 1 92.62 108 HIS A CA 1
ATOM 824 C C . HIS A 1 108 ? 24.969 -19.672 -17.234 1 92.62 108 HIS A C 1
ATOM 826 O O . HIS A 1 108 ? 25.609 -19.969 -16.219 1 92.62 108 HIS A O 1
ATOM 832 N N . VAL A 1 109 ? 25.312 -18.672 -18.078 1 94.5 109 VAL A N 1
ATOM 833 C CA . VAL A 1 109 ? 26.578 -17.953 -17.875 1 94.5 109 VAL A CA 1
ATOM 834 C C . VAL A 1 109 ? 26.453 -17.047 -16.656 1 94.5 109 VAL A C 1
ATOM 836 O O . VAL A 1 109 ? 27.422 -16.875 -15.906 1 94.5 109 VAL A O 1
ATOM 839 N N . VAL A 1 110 ? 25.312 -16.469 -16.438 1 95.56 110 VAL A N 1
ATOM 840 C CA . VAL A 1 110 ? 25.094 -15.602 -15.281 1 95.56 110 VAL A CA 1
ATOM 841 C C . VAL A 1 110 ? 25.125 -16.438 -14 1 95.56 110 VAL A C 1
ATOM 843 O O . VAL A 1 110 ? 25.719 -16.016 -13 1 95.56 110 VAL A O 1
ATOM 846 N N . LEU A 1 111 ? 24.453 -17.609 -14.094 1 94.75 111 LEU A N 1
ATOM 847 C CA . LEU A 1 111 ? 24.422 -18.5 -12.93 1 94.75 111 LEU A CA 1
ATOM 848 C C . LEU A 1 111 ? 25.828 -18.922 -12.547 1 94.75 111 LEU A C 1
ATOM 850 O O . LEU A 1 111 ? 26.172 -18.938 -11.367 1 94.75 111 LEU A O 1
ATOM 854 N N . ALA A 1 112 ? 26.688 -19.219 -13.5 1 94.19 112 ALA A N 1
ATOM 855 C CA . ALA A 1 112 ? 28.078 -19.594 -13.234 1 94.19 112 ALA A CA 1
ATOM 856 C C . ALA A 1 112 ? 28.844 -18.453 -12.578 1 94.19 112 ALA A C 1
ATOM 858 O O . ALA A 1 112 ? 29.531 -18.656 -11.586 1 94.19 112 ALA A O 1
ATOM 859 N N . ALA A 1 113 ? 28.688 -17.266 -13.117 1 95.38 113 ALA A N 1
ATOM 860 C CA . ALA A 1 113 ? 29.359 -16.094 -12.586 1 95.38 113 ALA A CA 1
ATOM 861 C C . ALA A 1 113 ? 28.844 -15.75 -11.188 1 95.38 113 ALA A C 1
ATOM 863 O O . ALA A 1 113 ? 29.641 -15.453 -10.289 1 95.38 113 ALA A O 1
ATOM 864 N N . ALA A 1 114 ? 27.531 -15.828 -11.086 1 94.44 114 ALA A N 1
ATOM 865 C CA . ALA A 1 114 ? 26.906 -15.5 -9.805 1 94.44 114 ALA A CA 1
ATOM 866 C C . ALA A 1 114 ? 27.375 -16.469 -8.711 1 94.44 114 ALA A C 1
ATOM 868 O O . ALA A 1 114 ? 27.625 -16.047 -7.574 1 94.44 114 ALA A O 1
ATOM 869 N N . THR A 1 115 ? 27.484 -17.719 -9.008 1 93.31 115 THR A N 1
ATOM 870 C CA . THR A 1 115 ? 27.906 -18.719 -8.047 1 93.31 115 THR A CA 1
ATOM 871 C C . THR A 1 115 ? 29.375 -18.531 -7.68 1 93.31 115 THR A C 1
ATOM 873 O O . THR A 1 115 ? 29.75 -18.594 -6.504 1 93.31 115 THR A O 1
ATOM 876 N N . HIS A 1 116 ? 30.234 -18.188 -8.664 1 93.94 116 HIS A N 1
ATOM 877 C CA . HIS A 1 116 ? 31.656 -17.984 -8.43 1 93.94 116 HIS A CA 1
ATOM 878 C C . HIS A 1 116 ? 31.906 -16.734 -7.594 1 93.94 116 HIS A C 1
ATOM 880 O O . HIS A 1 116 ? 32.719 -16.75 -6.672 1 93.94 116 HIS A O 1
ATOM 886 N N . LEU A 1 117 ? 31.266 -15.633 -7.918 1 94.44 117 LEU A N 1
ATOM 887 C CA . LEU A 1 117 ? 31.469 -14.359 -7.246 1 94.44 117 LEU A CA 1
ATOM 888 C C . LEU A 1 117 ? 30.625 -14.273 -5.969 1 94.44 117 LEU A C 1
ATOM 890 O O . LEU A 1 117 ? 30.781 -13.344 -5.18 1 94.44 117 LEU A O 1
ATOM 894 N N . ASP A 1 118 ? 29.766 -15.234 -5.789 1 93.88 118 ASP A N 1
ATOM 895 C CA . ASP A 1 118 ? 28.953 -15.375 -4.59 1 93.88 118 ASP A CA 1
ATOM 896 C C . ASP A 1 118 ? 28.188 -14.094 -4.285 1 93.88 118 ASP A C 1
ATOM 898 O O . ASP A 1 118 ? 28.375 -13.484 -3.227 1 93.88 118 ASP A O 1
ATOM 902 N N . VAL A 1 119 ? 27.406 -13.688 -5.234 1 92.69 119 VAL A N 1
ATOM 903 C CA . VAL A 1 119 ? 26.578 -12.492 -5.09 1 92.69 119 VAL A CA 1
ATOM 904 C C . VAL A 1 119 ? 25.219 -12.883 -4.512 1 92.69 119 VAL A C 1
ATOM 906 O O . VAL A 1 119 ? 24.562 -13.797 -5.012 1 92.69 119 VAL A O 1
ATOM 909 N N . LEU A 1 120 ? 24.797 -12.172 -3.572 1 81.44 120 LEU A N 1
ATOM 910 C CA . LEU A 1 120 ? 23.562 -12.477 -2.84 1 81.44 120 LEU A CA 1
ATOM 911 C C . LEU A 1 120 ? 22.359 -12.414 -3.764 1 81.44 120 LEU A C 1
ATOM 913 O O . LEU A 1 120 ? 22.25 -11.516 -4.598 1 81.44 120 LEU A O 1
ATOM 917 N N . HIS A 1 121 ? 21.422 -13.281 -3.768 1 87.94 121 HIS A N 1
ATOM 918 C CA . HIS A 1 121 ? 20.078 -13.312 -4.355 1 87.94 121 HIS A CA 1
ATOM 919 C C . HIS A 1 121 ? 20.141 -13.711 -5.828 1 87.94 121 HIS A C 1
ATOM 921 O O . HIS A 1 121 ? 19.125 -14.086 -6.414 1 87.94 121 HIS A O 1
ATOM 927 N N . LEU A 1 122 ? 21.328 -13.578 -6.449 1 92.25 122 LEU A N 1
ATOM 928 C CA . LEU A 1 122 ? 21.359 -13.805 -7.891 1 92.25 122 LEU A CA 1
ATOM 929 C C . LEU A 1 122 ? 21.078 -15.266 -8.219 1 92.25 122 LEU A C 1
ATOM 931 O O . LEU A 1 122 ? 20.375 -15.562 -9.188 1 92.25 122 LEU A O 1
ATOM 935 N N . LYS A 1 123 ? 21.656 -16.188 -7.422 1 90.56 123 LYS A N 1
ATOM 936 C CA . LYS A 1 123 ? 21.406 -17.609 -7.629 1 90.56 123 LYS A CA 1
ATOM 937 C C . LYS A 1 123 ? 19.906 -17.922 -7.52 1 90.56 123 LYS A C 1
ATOM 939 O O . LYS A 1 123 ? 19.375 -18.688 -8.328 1 90.56 123 LYS A O 1
ATOM 944 N N . ASP A 1 124 ? 19.344 -17.234 -6.586 1 92.06 124 ASP A N 1
ATOM 945 C CA . ASP A 1 124 ? 17.906 -17.453 -6.379 1 92.06 124 ASP A CA 1
ATOM 946 C C . ASP A 1 124 ? 17.094 -16.906 -7.547 1 92.06 124 ASP A C 1
ATOM 948 O O . ASP A 1 124 ? 16.078 -17.484 -7.926 1 92.06 124 ASP A O 1
ATOM 952 N N . TYR A 1 125 ? 17.594 -15.773 -8.117 1 93.5 125 TYR A N 1
ATOM 953 C CA . TYR A 1 125 ? 16.906 -15.203 -9.266 1 93.5 125 TYR A CA 1
ATOM 954 C C . TYR A 1 125 ? 17.016 -16.125 -10.477 1 93.5 125 TYR A C 1
ATOM 956 O O . TYR A 1 125 ? 16.031 -16.312 -11.203 1 93.5 125 TYR A O 1
ATOM 964 N N . CYS A 1 126 ? 18.094 -16.672 -10.609 1 93.75 126 CYS A N 1
ATOM 965 C CA . CYS A 1 126 ? 18.281 -17.625 -11.711 1 93.75 126 CYS A CA 1
ATOM 966 C C . CYS A 1 126 ? 17.406 -18.859 -11.523 1 93.75 126 CYS A C 1
ATOM 968 O O . CYS A 1 126 ? 16.797 -19.328 -12.484 1 93.75 126 CYS A O 1
ATOM 970 N N . ARG A 1 127 ? 17.359 -19.344 -10.305 1 93.38 127 ARG A N 1
ATOM 971 C CA . ARG A 1 127 ? 16.516 -20.484 -9.977 1 93.38 127 ARG A CA 1
ATOM 972 C C . ARG A 1 127 ? 15.055 -20.188 -10.297 1 93.38 127 ARG A C 1
ATOM 974 O O . ARG A 1 127 ? 14.367 -21 -10.922 1 93.38 127 ARG A O 1
ATOM 981 N N . GLN A 1 128 ? 14.609 -19 -9.914 1 92.88 128 GLN A N 1
ATOM 982 C CA . GLN A 1 128 ? 13.234 -18.594 -10.156 1 92.88 128 GLN A CA 1
ATOM 983 C C . GLN A 1 128 ? 12.953 -18.484 -11.656 1 92.88 128 GLN A C 1
ATOM 985 O O . GLN A 1 128 ? 11.883 -18.891 -12.125 1 92.88 128 GLN A O 1
ATOM 990 N N . PHE A 1 129 ? 13.828 -17.875 -12.328 1 94 129 PHE A N 1
ATOM 991 C CA . PHE A 1 129 ? 13.672 -17.734 -13.773 1 94 129 PHE A CA 1
ATOM 992 C C . PHE A 1 129 ? 13.531 -19.094 -14.445 1 94 129 PHE A C 1
ATOM 994 O O . PHE A 1 129 ? 12.641 -19.297 -15.273 1 94 129 PHE A O 1
ATOM 1001 N N . LEU A 1 130 ? 14.391 -20 -14.086 1 94.25 130 LEU A N 1
ATOM 1002 C CA . LEU A 1 130 ? 14.359 -21.344 -14.656 1 94.25 130 LEU A CA 1
ATOM 1003 C C . LEU A 1 130 ? 13.07 -22.062 -14.273 1 94.25 130 LEU A C 1
ATOM 1005 O O . LEU A 1 130 ? 12.477 -22.766 -15.102 1 94.25 130 LEU A O 1
ATOM 1009 N N . SER A 1 131 ? 12.664 -21.906 -13.008 1 93.19 131 SER A N 1
ATOM 1010 C CA . SER A 1 131 ? 11.43 -22.531 -12.523 1 93.19 131 SER A CA 1
ATOM 1011 C C . SER A 1 131 ? 10.219 -22.031 -13.312 1 93.19 131 SER A C 1
ATOM 1013 O O . SER A 1 131 ? 9.32 -22.812 -13.617 1 93.19 131 SER A O 1
ATOM 1015 N N . ASP A 1 132 ? 10.266 -20.75 -13.68 1 91.12 132 ASP A N 1
ATOM 1016 C CA . ASP A 1 132 ? 9.141 -20.125 -14.383 1 91.12 132 ASP A CA 1
ATOM 1017 C C . ASP A 1 132 ? 9.133 -20.531 -15.859 1 91.12 132 ASP A C 1
ATOM 1019 O O . ASP A 1 132 ? 8.117 -20.375 -16.547 1 91.12 132 ASP A O 1
ATOM 1023 N N . ASN A 1 133 ? 10.281 -20.984 -16.328 1 90.44 133 ASN A N 1
ATOM 1024 C CA . ASN A 1 133 ? 10.383 -21.234 -17.766 1 90.44 133 ASN A CA 1
ATOM 1025 C C . ASN A 1 133 ? 10.609 -22.719 -18.062 1 90.44 133 ASN A C 1
ATOM 1027 O O . ASN A 1 133 ? 11.328 -23.062 -19 1 90.44 133 ASN A O 1
ATOM 1031 N N . ILE A 1 134 ? 10.109 -23.516 -17.172 1 92 134 ILE A N 1
ATOM 1032 C CA . ILE A 1 134 ? 10.148 -24.938 -17.469 1 92 134 ILE A CA 1
ATOM 1033 C C . ILE A 1 134 ? 9.125 -25.266 -18.547 1 92 134 ILE A C 1
ATOM 1035 O O . ILE A 1 134 ? 7.945 -24.938 -18.422 1 92 134 ILE A O 1
ATOM 1039 N N . SER A 1 135 ? 9.539 -25.719 -19.641 1 90.12 135 SER A N 1
ATOM 1040 C CA . SER A 1 135 ? 8.711 -26.125 -20.781 1 90.12 135 SER A CA 1
ATOM 1041 C C . SER A 1 135 ? 9.188 -27.438 -21.375 1 90.12 135 SER A C 1
ATOM 1043 O O . SER A 1 135 ? 10.18 -28.016 -20.922 1 90.12 135 SER A O 1
ATOM 1045 N N . LEU A 1 136 ? 8.492 -28.031 -22.391 1 90.69 136 LEU A N 1
ATOM 1046 C CA . LEU A 1 136 ? 8.867 -29.281 -23.047 1 90.69 136 LEU A CA 1
ATOM 1047 C C . LEU A 1 136 ? 10.266 -29.172 -23.656 1 90.69 136 LEU A C 1
ATOM 1049 O O . LEU A 1 136 ? 11.047 -30.125 -23.594 1 90.69 136 LEU A O 1
ATOM 1053 N N . GLY A 1 137 ? 10.633 -27.969 -24 1 87.5 137 GLY A N 1
ATOM 1054 C CA . GLY A 1 137 ? 11.914 -27.766 -24.656 1 87.5 137 GLY A CA 1
ATOM 1055 C C . GLY A 1 137 ? 13.047 -27.5 -23.688 1 87.5 137 GLY A C 1
ATOM 1056 O O . GLY A 1 137 ? 14.219 -27.703 -24.016 1 87.5 137 GLY A O 1
ATOM 1057 N N . THR A 1 138 ? 12.711 -27.125 -22.438 1 91.88 138 THR A N 1
ATOM 1058 C CA . THR A 1 138 ? 13.773 -26.688 -21.531 1 91.88 138 THR A CA 1
ATOM 1059 C C . THR A 1 138 ? 13.852 -27.594 -20.312 1 91.88 138 THR A C 1
ATOM 1061 O O . THR A 1 138 ? 14.797 -27.5 -19.531 1 91.88 138 THR A O 1
ATOM 1064 N N . CYS A 1 139 ? 12.953 -28.5 -20.125 1 94.12 139 CYS A N 1
ATOM 1065 C CA . CYS A 1 139 ? 12.805 -29.266 -18.891 1 94.12 139 CYS A CA 1
ATOM 1066 C C . CYS A 1 139 ? 14.031 -30.125 -18.625 1 94.12 139 CYS A C 1
ATOM 1068 O O . CYS A 1 139 ? 14.516 -30.203 -17.5 1 94.12 139 CYS A O 1
ATOM 1070 N N . LEU A 1 140 ? 14.57 -30.781 -19.703 1 94.12 140 LEU A N 1
ATOM 1071 C CA . LEU A 1 140 ? 15.727 -31.641 -19.5 1 94.12 140 LEU A CA 1
ATOM 1072 C C . LEU A 1 140 ? 16.969 -30.828 -19.141 1 94.12 140 LEU A C 1
ATOM 1074 O O . LEU A 1 140 ? 17.75 -31.219 -18.266 1 94.12 140 LEU A O 1
ATOM 1078 N N . SER A 1 141 ? 17.125 -29.703 -19.766 1 92.25 141 SER A N 1
ATOM 1079 C CA . SER A 1 141 ? 18.25 -28.812 -19.469 1 92.25 141 SER A CA 1
ATOM 1080 C C . SER A 1 141 ? 18.141 -28.25 -18.047 1 92.25 141 SER A C 1
ATOM 1082 O O . SER A 1 141 ? 19.141 -28.172 -17.328 1 92.25 141 SER A O 1
ATOM 1084 N N . VAL A 1 142 ? 17 -27.812 -17.688 1 94.19 142 VAL A N 1
ATOM 1085 C CA . VAL A 1 142 ? 16.781 -27.25 -16.359 1 94.19 142 VAL A CA 1
ATOM 1086 C C . VAL A 1 142 ? 17.062 -28.312 -15.297 1 94.19 142 VAL A C 1
ATOM 1088 O O . VAL A 1 142 ? 17.672 -28.016 -14.266 1 94.19 142 VAL A O 1
ATOM 1091 N N . TRP A 1 143 ? 16.594 -29.578 -15.672 1 95.25 143 TRP A N 1
ATOM 1092 C CA . TRP A 1 143 ? 16.844 -30.672 -14.75 1 95.25 143 TRP A CA 1
ATOM 1093 C C . TRP A 1 143 ? 18.344 -30.891 -14.555 1 95.25 143 TRP A C 1
ATOM 1095 O O . TRP A 1 143 ? 18.812 -31.062 -13.43 1 95.25 143 TRP A O 1
ATOM 1105 N N . ALA A 1 144 ? 19.125 -30.766 -15.539 1 92.62 144 ALA A N 1
ATOM 1106 C CA . ALA A 1 144 ? 20.578 -30.953 -15.484 1 92.62 144 ALA A CA 1
ATOM 1107 C C . ALA A 1 144 ? 21.234 -29.812 -14.719 1 92.62 144 ALA A C 1
ATOM 1109 O O . ALA A 1 144 ? 22.125 -30.047 -13.883 1 92.62 144 ALA A O 1
ATOM 1110 N N . VAL A 1 145 ? 20.844 -28.609 -14.992 1 93 145 VAL A N 1
ATOM 1111 C CA . VAL A 1 145 ? 21.422 -27.422 -14.359 1 93 145 VAL A CA 1
ATOM 1112 C C . VAL A 1 145 ? 21.109 -27.438 -12.867 1 93 145 VAL A C 1
ATOM 1114 O O . VAL A 1 145 ? 21.969 -27.094 -12.047 1 93 145 VAL A O 1
ATOM 1117 N N . ALA A 1 146 ? 19.828 -27.812 -12.547 1 94.12 146 ALA A N 1
ATOM 1118 C CA . ALA A 1 146 ? 19.422 -27.859 -11.141 1 94.12 146 ALA A CA 1
ATOM 1119 C C . ALA A 1 146 ? 20.297 -28.828 -10.352 1 94.12 146 ALA A C 1
ATOM 1121 O O . ALA A 1 146 ? 20.656 -28.547 -9.203 1 94.12 146 ALA A O 1
ATOM 1122 N N . ASP A 1 147 ? 20.672 -29.891 -11.008 1 92.5 147 ASP A N 1
ATOM 1123 C CA . ASP A 1 147 ? 21.531 -30.875 -10.359 1 92.5 147 ASP A CA 1
ATOM 1124 C C . ASP A 1 147 ? 22.953 -30.359 -10.227 1 92.5 147 ASP A C 1
ATOM 1126 O O . ASP A 1 147 ? 23.594 -30.531 -9.188 1 92.5 147 ASP A O 1
ATOM 1130 N N . LEU A 1 148 ? 23.516 -29.688 -11.227 1 91.31 148 LEU A N 1
ATOM 1131 C CA . LEU A 1 148 ? 24.891 -29.188 -11.273 1 91.31 148 LEU A CA 1
ATOM 1132 C C . LEU A 1 148 ? 25.125 -28.156 -10.18 1 91.31 148 LEU A C 1
ATOM 1134 O O . LEU A 1 148 ? 26.188 -28.125 -9.555 1 91.31 148 LEU A O 1
ATOM 1138 N N . TYR A 1 149 ? 24.141 -27.312 -9.969 1 91.62 149 TYR A N 1
ATOM 1139 C CA . TYR A 1 149 ? 24.328 -26.203 -9.039 1 91.62 149 TYR A CA 1
ATOM 1140 C C . TYR A 1 149 ? 23.625 -26.484 -7.719 1 91.62 149 TYR A C 1
ATOM 1142 O O . TYR A 1 149 ? 23.422 -25.562 -6.918 1 91.62 149 TYR A O 1
ATOM 1150 N N . ASP A 1 150 ? 23.125 -27.766 -7.496 1 90.38 150 ASP A N 1
ATOM 1151 C CA . ASP A 1 150 ? 22.547 -28.266 -6.25 1 90.38 150 ASP A CA 1
ATOM 1152 C C . ASP A 1 150 ? 21.312 -27.453 -5.855 1 90.38 150 ASP A C 1
ATOM 1154 O O . ASP A 1 150 ? 21.219 -26.969 -4.723 1 90.38 150 ASP A O 1
ATOM 1158 N N . MET A 1 151 ? 20.5 -27.219 -6.82 1 92.38 151 MET A N 1
ATOM 1159 C CA . MET A 1 151 ? 19.219 -26.562 -6.559 1 92.38 151 MET A CA 1
ATOM 1160 C C . MET A 1 151 ? 18.109 -27.594 -6.348 1 92.38 151 MET A C 1
ATOM 1162 O O . MET A 1 151 ? 17.422 -27.984 -7.297 1 92.38 151 MET A O 1
ATOM 1166 N N . ASP A 1 152 ? 17.797 -28.016 -5.203 1 93.62 152 ASP A N 1
ATOM 1167 C CA . ASP A 1 152 ? 16.969 -29.156 -4.879 1 93.62 152 ASP A CA 1
ATOM 1168 C C . ASP A 1 152 ? 15.508 -28.906 -5.273 1 93.62 152 ASP A C 1
ATOM 1170 O O . ASP A 1 152 ? 14.883 -29.75 -5.922 1 93.62 152 ASP A O 1
ATOM 1174 N N . GLN A 1 153 ? 15.102 -27.734 -4.895 1 93.19 153 GLN A N 1
ATOM 1175 C CA . GLN A 1 153 ? 13.703 -27.438 -5.191 1 93.19 153 GLN A CA 1
ATOM 1176 C C . GLN A 1 153 ? 13.461 -27.391 -6.695 1 93.19 153 GLN A C 1
ATOM 1178 O O . GLN A 1 153 ? 12.453 -27.922 -7.18 1 93.19 153 GLN A O 1
ATOM 1183 N N . LEU A 1 154 ? 14.367 -26.766 -7.387 1 94.19 154 LEU A N 1
ATOM 1184 C CA . LEU A 1 154 ? 14.242 -26.688 -8.836 1 94.19 154 LEU A CA 1
ATOM 1185 C C . LEU A 1 154 ? 14.375 -28.062 -9.469 1 94.19 154 LEU A C 1
ATOM 1187 O O . LEU A 1 154 ? 13.68 -28.375 -10.445 1 94.19 154 LEU A O 1
ATOM 1191 N N . LYS A 1 155 ? 15.219 -28.906 -8.977 1 95.25 155 LYS A N 1
ATOM 1192 C CA . LYS A 1 155 ? 15.398 -30.266 -9.461 1 95.25 155 LYS A CA 1
ATOM 1193 C C . LYS A 1 155 ? 14.109 -31.078 -9.336 1 95.25 155 LYS A C 1
ATOM 1195 O O . LYS A 1 155 ? 13.711 -31.766 -10.273 1 95.25 155 LYS A O 1
ATOM 1200 N N . GLU A 1 156 ? 13.523 -30.953 -8.242 1 93.94 156 GLU A N 1
ATOM 1201 C CA . GLU A 1 156 ? 12.273 -31.672 -7.996 1 93.94 156 GLU A CA 1
ATOM 1202 C C . GLU A 1 156 ? 11.164 -31.188 -8.922 1 93.94 156 GLU A C 1
ATOM 1204 O O . GLU A 1 156 ? 10.375 -32 -9.43 1 93.94 156 GLU A O 1
ATOM 1209 N N . GLN A 1 157 ? 11.133 -29.891 -9.062 1 93.19 157 GLN A N 1
ATOM 1210 C CA . GLN A 1 157 ? 10.109 -29.328 -9.938 1 93.19 157 GLN A CA 1
ATOM 1211 C C . GLN A 1 157 ? 10.297 -29.781 -11.375 1 93.19 157 GLN A C 1
ATOM 1213 O O . GLN A 1 157 ? 9.336 -30.141 -12.055 1 93.19 157 GLN A O 1
ATOM 1218 N N . ALA A 1 158 ? 11.539 -29.641 -11.82 1 95.12 158 ALA A N 1
ATOM 1219 C CA . ALA A 1 158 ? 11.836 -30.078 -13.18 1 95.12 158 ALA A CA 1
ATOM 1220 C C . ALA A 1 158 ? 11.523 -31.562 -13.359 1 95.12 158 ALA A C 1
ATOM 1222 O O . ALA A 1 158 ? 10.938 -31.969 -14.367 1 95.12 158 ALA A O 1
ATOM 1223 N N . LEU A 1 159 ? 11.891 -32.375 -12.398 1 94.31 159 LEU A N 1
ATOM 1224 C CA . LEU A 1 159 ? 11.617 -33.812 -12.445 1 94.31 159 LEU A CA 1
ATOM 1225 C C . LEU A 1 159 ? 10.117 -34.062 -12.5 1 94.31 159 LEU A C 1
ATOM 1227 O O . LEU A 1 159 ? 9.656 -34.906 -13.289 1 94.31 159 LEU A O 1
ATOM 1231 N N . LYS A 1 160 ? 9.383 -33.438 -11.633 1 90.44 160 LYS A N 1
ATOM 1232 C CA . LYS A 1 160 ? 7.938 -33.594 -11.633 1 90.44 160 LYS A CA 1
ATOM 1233 C C . LYS A 1 160 ? 7.34 -33.25 -12.992 1 90.44 160 LYS A C 1
ATOM 1235 O O . LYS A 1 160 ? 6.469 -33.969 -13.5 1 90.44 160 LYS A O 1
ATOM 1240 N N . PHE A 1 161 ? 7.754 -32.125 -13.562 1 92 161 PHE A N 1
ATOM 1241 C CA . PHE A 1 161 ? 7.281 -31.703 -14.883 1 92 161 PHE A CA 1
ATOM 1242 C C . PHE A 1 161 ? 7.598 -32.781 -15.922 1 92 161 PHE A C 1
ATOM 1244 O O . PHE A 1 161 ? 6.758 -33.094 -16.766 1 92 161 PHE A O 1
ATOM 1251 N N . ILE A 1 162 ? 8.844 -33.281 -15.875 1 93.44 162 ILE A N 1
ATOM 1252 C CA . ILE A 1 162 ? 9.281 -34.312 -16.812 1 93.44 162 ILE A CA 1
ATOM 1253 C C . ILE A 1 162 ? 8.391 -35.531 -16.656 1 93.44 162 ILE A C 1
ATOM 1255 O O . ILE A 1 162 ? 7.91 -36.094 -17.656 1 93.44 162 ILE A O 1
ATOM 1259 N N . LEU A 1 163 ? 8.133 -35.938 -15.438 1 90.06 163 LEU A N 1
ATOM 1260 C CA . LEU A 1 163 ? 7.324 -37.125 -15.18 1 90.06 163 LEU A CA 1
ATOM 1261 C C . LEU A 1 163 ? 5.887 -36.938 -15.648 1 90.06 163 LEU A C 1
ATOM 1263 O O . LEU A 1 163 ? 5.293 -37.812 -16.266 1 90.06 163 LEU A O 1
ATOM 1267 N N . ASP A 1 164 ? 5.379 -35.781 -15.414 1 83.88 164 ASP A N 1
ATOM 1268 C CA . ASP A 1 164 ? 3.996 -35.5 -15.766 1 83.88 164 ASP A CA 1
ATOM 1269 C C . ASP A 1 164 ? 3.814 -35.406 -17.281 1 83.88 164 ASP A C 1
ATOM 1271 O O . ASP A 1 164 ? 2.719 -35.656 -17.781 1 83.88 164 ASP A O 1
ATOM 1275 N N . ASN A 1 165 ? 4.875 -35.094 -18.016 1 87.44 165 ASN A N 1
ATOM 1276 C CA . ASN A 1 165 ? 4.75 -34.875 -19.453 1 87.44 165 ASN A CA 1
ATOM 1277 C C . ASN A 1 165 ? 5.656 -35.812 -20.234 1 87.44 165 ASN A C 1
ATOM 1279 O O . ASN A 1 165 ? 6.105 -35.5 -21.328 1 87.44 165 ASN A O 1
ATOM 1283 N N . PHE A 1 166 ? 5.887 -36.906 -19.719 1 91.12 166 PHE A N 1
ATOM 1284 C CA . PHE A 1 166 ? 6.887 -37.812 -20.312 1 91.12 166 PHE A CA 1
ATOM 1285 C C . PHE A 1 166 ? 6.406 -38.344 -21.641 1 91.12 166 PHE A C 1
ATOM 1287 O O . PHE A 1 166 ? 7.211 -38.625 -22.531 1 91.12 166 PHE A O 1
ATOM 1294 N N . THR A 1 167 ? 5.109 -38.469 -21.844 1 87.81 167 THR A N 1
ATOM 1295 C CA . THR A 1 167 ? 4.566 -38.969 -23.109 1 87.81 167 THR A CA 1
ATOM 1296 C C . THR A 1 167 ? 4.984 -38.094 -24.266 1 87.81 167 THR A C 1
ATOM 1298 O O . THR A 1 167 ? 5.324 -38.594 -25.344 1 87.81 167 THR A O 1
ATOM 1301 N N . GLU A 1 168 ? 5.004 -36.875 -24.031 1 89.38 168 GLU A N 1
ATOM 1302 C CA . GLU A 1 168 ? 5.402 -35.938 -25.062 1 89.38 168 GLU A CA 1
ATOM 1303 C C . GLU A 1 168 ? 6.922 -35.812 -25.156 1 89.38 168 GLU A C 1
ATOM 1305 O O . GLU A 1 168 ? 7.473 -35.656 -26.25 1 89.38 168 GLU A O 1
ATOM 1310 N N . ILE A 1 169 ? 7.629 -35.938 -24.062 1 92.81 169 ILE A N 1
ATOM 1311 C CA . ILE A 1 169 ? 9.07 -35.75 -23.984 1 92.81 169 ILE A CA 1
ATOM 1312 C C . ILE A 1 169 ? 9.789 -36.938 -24.625 1 92.81 169 ILE A C 1
ATOM 1314 O O . ILE A 1 169 ? 10.82 -36.75 -25.281 1 92.81 169 ILE A O 1
ATOM 1318 N N . MET A 1 170 ? 9.273 -38.094 -24.531 1 92.38 170 MET A N 1
ATOM 1319 C CA . MET A 1 170 ? 9.945 -39.312 -24.969 1 92.38 170 MET A CA 1
ATOM 1320 C C . MET A 1 170 ? 10.094 -39.312 -26.5 1 92.38 170 MET A C 1
ATOM 1322 O O . MET A 1 170 ? 10.93 -40.031 -27.031 1 92.38 170 MET A O 1
ATOM 1326 N N . VAL A 1 171 ? 9.242 -38.531 -27.141 1 90.75 171 VAL A N 1
ATOM 1327 C CA . VAL A 1 171 ? 9.305 -38.5 -28.609 1 90.75 171 VAL A CA 1
ATOM 1328 C C . VAL A 1 171 ? 10.328 -37.469 -29.062 1 90.75 171 VAL A C 1
ATOM 1330 O O . VAL A 1 171 ? 10.781 -37.5 -30.219 1 90.75 171 VAL A O 1
ATOM 1333 N N . MET A 1 172 ? 10.828 -36.719 -28.219 1 91.06 172 MET A N 1
ATOM 1334 C CA . MET A 1 172 ? 11.773 -35.656 -28.562 1 91.06 172 MET A CA 1
ATOM 1335 C C . MET A 1 172 ? 13.188 -36.219 -28.672 1 91.06 172 MET A C 1
ATOM 1337 O O . MET A 1 172 ? 13.531 -37.219 -28.047 1 91.06 172 MET A O 1
ATOM 1341 N N . GLU A 1 173 ? 14.031 -35.531 -29.391 1 91.44 173 GLU A N 1
ATOM 1342 C CA . GLU A 1 173 ? 15.398 -35.969 -29.641 1 91.44 173 GLU A CA 1
ATOM 1343 C C . GLU A 1 173 ? 16.281 -35.719 -28.406 1 91.44 173 GLU A C 1
ATOM 1345 O O . GLU A 1 173 ? 17.25 -36.469 -28.188 1 91.44 173 GLU A O 1
ATOM 1350 N N . ASP A 1 174 ? 15.891 -34.812 -27.641 1 91.81 174 ASP A N 1
ATOM 1351 C CA . ASP A 1 174 ? 16.703 -34.438 -26.484 1 91.81 174 ASP A CA 1
ATOM 1352 C C . ASP A 1 174 ? 16.812 -35.594 -25.484 1 91.81 174 ASP A C 1
ATOM 1354 O O . ASP A 1 174 ? 17.797 -35.688 -24.75 1 91.81 174 ASP A O 1
ATOM 1358 N N . VAL A 1 175 ? 15.828 -36.406 -25.5 1 93.5 175 VAL A N 1
ATOM 1359 C CA . VAL A 1 175 ? 15.797 -37.5 -24.547 1 93.5 175 VAL A CA 1
ATOM 1360 C C . VAL A 1 175 ? 16.891 -38.531 -24.891 1 93.5 175 VAL A C 1
ATOM 1362 O O . VAL A 1 175 ? 17.406 -39.219 -24 1 93.5 175 VAL A O 1
ATOM 1365 N N . LEU A 1 176 ? 17.25 -38.562 -26.172 1 93.88 176 LEU A N 1
ATOM 1366 C CA . LEU A 1 176 ? 18.25 -39.5 -26.625 1 93.88 176 LEU A CA 1
ATOM 1367 C C . LEU A 1 176 ? 19.641 -39.125 -26.141 1 93.88 176 LEU A C 1
ATOM 1369 O O . LEU A 1 176 ? 20.547 -39.938 -26.125 1 93.88 176 LEU A O 1
ATOM 1373 N N . GLU A 1 177 ? 19.781 -37.844 -25.719 1 92.81 177 GLU A N 1
ATOM 1374 C CA . GLU A 1 177 ? 21.078 -37.375 -25.266 1 92.81 177 GLU A CA 1
ATOM 1375 C C . GLU A 1 177 ? 21.219 -37.531 -23.75 1 92.81 177 GLU A C 1
ATOM 1377 O O . GLU A 1 177 ? 22.281 -37.281 -23.188 1 92.81 177 GLU A O 1
ATOM 1382 N N . LEU A 1 178 ? 20.203 -38.031 -23.172 1 93.75 178 LEU A N 1
ATOM 1383 C CA . LEU A 1 178 ? 20.25 -38.219 -21.719 1 93.75 178 LEU A CA 1
ATOM 1384 C C . LEU A 1 178 ? 21.25 -39.312 -21.344 1 93.75 178 LEU A C 1
ATOM 1386 O O . LEU A 1 178 ? 21.328 -40.344 -22.016 1 93.75 178 LEU A O 1
ATOM 1390 N N . PRO A 1 179 ? 22.016 -39 -20.297 1 93.5 179 PRO A N 1
ATOM 1391 C CA . PRO A 1 179 ? 22.859 -40.094 -19.781 1 93.5 179 PRO A CA 1
ATOM 1392 C C . PRO A 1 179 ? 22.062 -41.281 -19.25 1 93.5 179 PRO A C 1
ATOM 1394 O O . PRO A 1 179 ? 20.891 -41.125 -18.906 1 93.5 179 PRO A O 1
ATOM 1397 N N . MET A 1 180 ? 22.641 -42.406 -19.188 1 92.69 180 MET A N 1
ATOM 1398 C CA . MET A 1 180 ? 22 -43.656 -18.797 1 92.69 180 MET A CA 1
ATOM 1399 C C . MET A 1 180 ? 21.406 -43.562 -17.391 1 92.69 180 MET A C 1
ATOM 1401 O O . MET A 1 180 ? 20.297 -44 -17.156 1 92.69 180 MET A O 1
ATOM 1405 N N . GLU A 1 181 ? 22.156 -43 -16.562 1 92.44 181 GLU A N 1
ATOM 1406 C CA . GLU A 1 181 ? 21.719 -42.906 -15.164 1 92.44 181 GLU A CA 1
ATOM 1407 C C . GLU A 1 181 ? 20.438 -42.094 -15.031 1 92.44 181 GLU A C 1
ATOM 1409 O O . GLU A 1 181 ? 19.562 -42.469 -14.234 1 92.44 181 GLU A O 1
ATOM 1414 N N . ARG A 1 182 ? 20.344 -41.062 -15.844 1 93.75 182 ARG A N 1
ATOM 1415 C CA . ARG A 1 182 ? 19.156 -40.219 -15.781 1 93.75 182 ARG A CA 1
ATOM 1416 C C . ARG A 1 182 ? 17.953 -40.906 -16.406 1 93.75 182 ARG A C 1
ATOM 1418 O O . ARG A 1 182 ? 16.844 -40.812 -15.875 1 93.75 182 ARG A O 1
ATOM 1425 N N . LEU A 1 183 ? 18.188 -41.531 -17.547 1 94.88 183 LEU A N 1
ATOM 1426 C CA . LEU A 1 183 ? 17.094 -42.281 -18.188 1 94.88 183 LEU A CA 1
ATOM 1427 C C . LEU A 1 183 ? 16.594 -43.375 -17.266 1 94.88 183 LEU A C 1
ATOM 1429 O O . LEU A 1 183 ? 15.383 -43.562 -17.125 1 94.88 183 LEU A O 1
ATOM 1433 N N . LEU A 1 184 ? 17.516 -44.156 -16.672 1 94.12 184 LEU A N 1
ATOM 1434 C CA . LEU A 1 184 ? 17.156 -45.219 -15.75 1 94.12 184 LEU A CA 1
ATOM 1435 C C . LEU A 1 184 ? 16.359 -44.688 -14.57 1 94.12 184 LEU A C 1
ATOM 1437 O O . LEU A 1 184 ? 15.398 -45.312 -14.133 1 94.12 184 LEU A O 1
ATOM 1441 N N . GLU A 1 185 ? 16.766 -43.562 -14.109 1 93.19 185 GLU A N 1
ATOM 1442 C CA . GLU A 1 185 ? 16.062 -42.938 -13 1 93.19 185 GLU A CA 1
ATOM 1443 C C . GLU A 1 185 ? 14.617 -42.625 -13.359 1 93.19 185 GLU A C 1
ATOM 1445 O O . GLU A 1 185 ? 13.711 -42.844 -12.555 1 93.19 185 GLU A O 1
ATOM 1450 N N . LEU A 1 186 ? 14.406 -42.125 -14.539 1 93.56 186 LEU A N 1
ATOM 1451 C CA . LEU A 1 186 ? 13.062 -41.781 -15 1 93.56 186 LEU A CA 1
ATOM 1452 C C . LEU A 1 186 ? 12.211 -43.031 -15.164 1 93.56 186 LEU A C 1
ATOM 1454 O O . LEU A 1 186 ? 11.055 -43.062 -14.734 1 93.56 186 LEU A O 1
ATOM 1458 N N . LEU A 1 187 ? 12.773 -44.094 -15.742 1 92.12 187 LEU A N 1
ATOM 1459 C CA . LEU A 1 187 ? 12.039 -45.312 -16.031 1 92.12 187 LEU A CA 1
ATOM 1460 C C . LEU A 1 187 ? 11.641 -46.031 -14.758 1 92.12 187 LEU A C 1
ATOM 1462 O O . LEU A 1 187 ? 10.625 -46.719 -14.719 1 92.12 187 LEU A O 1
ATOM 1466 N N . PHE A 1 188 ? 12.336 -45.812 -13.719 1 88.88 188 PHE A N 1
ATOM 1467 C CA . PHE A 1 188 ? 12.078 -46.469 -12.453 1 88.88 188 PHE A CA 1
ATOM 1468 C C . PHE A 1 188 ? 10.984 -45.75 -11.672 1 88.88 188 PHE A C 1
ATOM 1470 O O . PHE A 1 188 ? 10.375 -46.344 -10.773 1 88.88 188 PHE A O 1
ATOM 1477 N N . LYS A 1 189 ? 10.719 -44.594 -12.062 1 88.94 189 LYS A N 1
ATOM 1478 C CA . LYS A 1 189 ? 9.773 -43.781 -11.281 1 88.94 189 LYS A CA 1
ATOM 1479 C C . LYS A 1 189 ? 8.344 -44.281 -11.492 1 88.94 189 LYS A C 1
ATOM 1481 O O . LYS A 1 189 ? 7.902 -44.469 -12.625 1 88.94 189 LYS A O 1
ATOM 1486 N N . ASP A 1 190 ? 7.688 -44.5 -10.383 1 86.06 190 ASP A N 1
ATOM 1487 C CA . ASP A 1 190 ? 6.297 -44.969 -10.398 1 86.06 190 ASP A CA 1
ATOM 1488 C C . ASP A 1 190 ? 5.363 -43.844 -10.859 1 86.06 190 ASP A C 1
ATOM 1490 O O . ASP A 1 190 ? 4.277 -44.125 -11.383 1 86.06 190 ASP A O 1
ATOM 1494 N N . ALA A 1 191 ? 5.828 -42.656 -10.703 1 84.06 191 ALA A N 1
ATOM 1495 C CA . ALA A 1 191 ? 4.988 -41.5 -10.992 1 84.06 191 ALA A CA 1
ATOM 1496 C C . ALA A 1 191 ? 5.059 -41.125 -12.469 1 84.06 191 ALA A C 1
ATOM 1498 O O . ALA A 1 191 ? 4.406 -40.188 -12.914 1 84.06 191 ALA A O 1
ATOM 1499 N N . LEU A 1 192 ? 5.836 -41.875 -13.188 1 87.38 192 LEU A N 1
ATOM 1500 C CA . LEU A 1 192 ? 6.027 -41.594 -14.609 1 87.38 192 LEU A CA 1
ATOM 1501 C C . LEU A 1 192 ? 4.703 -41.656 -15.359 1 87.38 192 LEU A C 1
ATOM 1503 O O . LEU A 1 192 ? 3.99 -42.656 -15.281 1 87.38 192 LEU A O 1
ATOM 1507 N N . PHE A 1 193 ? 4.371 -40.531 -16.031 1 84.5 193 PHE A N 1
ATOM 1508 C CA . PHE A 1 193 ? 3.123 -40.469 -16.781 1 84.5 193 PHE A CA 1
ATOM 1509 C C . PHE A 1 193 ? 3.316 -41 -18.203 1 84.5 193 PHE A C 1
ATOM 1511 O O . PHE A 1 193 ? 3.93 -40.312 -19.031 1 84.5 193 PHE A O 1
ATOM 1518 N N . VAL A 1 194 ? 2.91 -42.188 -18.422 1 84.56 194 VAL A N 1
ATOM 1519 C CA . VAL A 1 194 ? 2.969 -42.781 -19.75 1 84.56 194 VAL A CA 1
ATOM 1520 C C . VAL A 1 194 ? 1.65 -43.5 -20.047 1 84.56 194 VAL A C 1
ATOM 1522 O O . VAL A 1 194 ? 1.012 -44.031 -19.141 1 84.56 194 VAL A O 1
ATOM 1525 N N . ASP A 1 195 ? 1.256 -43.438 -21.281 1 77.56 195 ASP A N 1
ATOM 1526 C CA . ASP A 1 195 ? -0.002 -44.094 -21.672 1 77.56 195 ASP A CA 1
ATOM 1527 C C . ASP A 1 195 ? 0.118 -45.594 -21.656 1 77.56 195 ASP A C 1
ATOM 1529 O O . ASP A 1 195 ? -0.735 -46.281 -21.094 1 77.56 195 ASP A O 1
ATOM 1533 N N . LYS A 1 196 ? 1.133 -46.125 -22.281 1 85.38 196 LYS A N 1
ATOM 1534 C CA . LYS A 1 196 ? 1.379 -47.562 -22.391 1 85.38 196 LYS A CA 1
ATOM 1535 C C . LYS A 1 196 ? 2.846 -47.875 -22.125 1 85.38 196 LYS A C 1
ATOM 1537 O O . LYS A 1 196 ? 3.734 -47.125 -22.5 1 85.38 196 LYS A O 1
ATOM 1542 N N . GLU A 1 197 ? 3.002 -49.031 -21.484 1 89.94 197 GLU A N 1
ATOM 1543 C CA . GLU A 1 197 ? 4.367 -49.5 -21.25 1 89.94 197 GLU A CA 1
ATOM 1544 C C . GLU A 1 197 ? 5.086 -49.781 -22.562 1 89.94 197 GLU A C 1
ATOM 1546 O O . GLU A 1 197 ? 6.312 -49.719 -22.625 1 89.94 197 GLU A O 1
ATOM 1551 N N . GLU A 1 198 ? 4.297 -50.031 -23.562 1 92.44 198 GLU A N 1
ATOM 1552 C CA . GLU A 1 198 ? 4.848 -50.312 -24.891 1 92.44 198 GLU A CA 1
ATOM 1553 C C . GLU A 1 198 ? 5.645 -49.125 -25.406 1 92.44 198 GLU A C 1
ATOM 1555 O O . GLU A 1 198 ? 6.668 -49.281 -26.078 1 92.44 198 GLU A O 1
ATOM 1560 N N . ASP A 1 199 ? 5.156 -47.969 -25.109 1 92 199 ASP A N 1
ATOM 1561 C CA . ASP A 1 199 ? 5.836 -46.75 -25.547 1 92 199 ASP A CA 1
ATOM 1562 C C . ASP A 1 199 ? 7.211 -46.625 -24.891 1 92 199 ASP A C 1
ATOM 1564 O O . ASP A 1 199 ? 8.156 -46.125 -25.5 1 92 199 ASP A O 1
ATOM 1568 N N . LEU A 1 200 ? 7.344 -47.094 -23.688 1 93.88 200 LEU A N 1
ATOM 1569 C CA . LEU A 1 200 ? 8.617 -47.062 -22.984 1 93.88 200 LEU A CA 1
ATOM 1570 C C . LEU A 1 200 ? 9.617 -48.031 -23.594 1 93.88 200 LEU A C 1
ATOM 1572 O O . LEU A 1 200 ? 10.805 -47.75 -23.688 1 93.88 200 LEU A O 1
ATOM 1576 N N . PHE A 1 201 ? 9.102 -49.188 -24 1 94.56 201 PHE A N 1
ATOM 1577 C CA . PHE A 1 201 ? 9.961 -50.125 -24.672 1 94.56 201 PHE A CA 1
ATOM 1578 C C . PHE A 1 201 ? 10.523 -49.531 -25.969 1 94.56 201 PHE A C 1
ATOM 1580 O O . PHE A 1 201 ? 11.719 -49.656 -26.234 1 94.56 201 PHE A O 1
ATOM 1587 N N . GLU A 1 202 ? 9.656 -48.875 -26.641 1 94.06 202 GLU A N 1
ATOM 1588 C CA . GLU A 1 202 ? 10.102 -48.25 -27.875 1 94.06 202 GLU A CA 1
ATOM 1589 C C . GLU A 1 202 ? 11.148 -47.188 -27.609 1 94.06 202 GLU A C 1
ATOM 1591 O O . GLU A 1 202 ? 12.102 -47.031 -28.391 1 94.06 202 GLU A O 1
ATOM 1596 N N . LEU A 1 203 ? 10.992 -46.469 -26.578 1 95.25 203 LEU A N 1
ATOM 1597 C CA . LEU A 1 203 ? 11.945 -45.438 -26.203 1 95.25 203 LEU A CA 1
ATOM 1598 C C . LEU A 1 203 ? 13.305 -46.031 -25.891 1 95.25 203 LEU A C 1
ATOM 1600 O O . LEU A 1 203 ? 14.336 -45.531 -26.344 1 95.25 203 LEU A O 1
ATOM 1604 N N . VAL A 1 204 ? 13.305 -47.094 -25.094 1 95.44 204 VAL A N 1
ATOM 1605 C CA . VAL A 1 204 ? 14.547 -47.75 -24.688 1 95.44 204 VAL A CA 1
ATOM 1606 C C . VAL A 1 204 ? 15.281 -48.281 -25.906 1 95.44 204 VAL A C 1
ATOM 1608 O O . VAL A 1 204 ? 16.5 -48.156 -26.016 1 95.44 204 VAL A O 1
ATOM 1611 N N . VAL A 1 205 ? 14.516 -48.844 -26.859 1 95.06 205 VAL A N 1
ATOM 1612 C CA . VAL A 1 205 ? 15.117 -49.344 -28.078 1 95.06 205 VAL A CA 1
ATOM 1613 C C . VAL A 1 205 ? 15.711 -48.188 -28.875 1 95.06 205 VAL A C 1
ATOM 1615 O O . VAL A 1 205 ? 16.859 -48.25 -29.328 1 95.06 205 VAL A O 1
ATOM 1618 N N . ARG A 1 206 ? 15.023 -47.125 -29.031 1 95.38 206 ARG A N 1
ATOM 1619 C CA . ARG A 1 206 ? 15.484 -45.969 -29.766 1 95.38 206 ARG A CA 1
ATOM 1620 C C . ARG A 1 206 ? 16.703 -45.344 -29.094 1 95.38 206 ARG A C 1
ATOM 1622 O O . ARG A 1 206 ? 17.672 -44.938 -29.781 1 95.38 206 ARG A O 1
ATOM 1629 N N . TRP A 1 207 ? 16.625 -45.219 -27.781 1 96.31 207 TRP A N 1
ATOM 1630 C CA . TRP A 1 207 ? 17.719 -44.656 -27.016 1 96.31 207 TRP A CA 1
ATOM 1631 C C . TRP A 1 207 ? 18.984 -45.5 -27.188 1 96.31 207 TRP A C 1
ATOM 1633 O O . TRP A 1 207 ? 20.078 -44.969 -27.375 1 96.31 207 TRP A O 1
ATOM 1643 N N . THR A 1 208 ? 18.891 -46.844 -27.203 1 95.5 208 THR A N 1
ATOM 1644 C CA . THR A 1 208 ? 20.031 -47.75 -27.344 1 95.5 208 THR A CA 1
ATOM 1645 C C . THR A 1 208 ? 20.594 -47.688 -28.766 1 95.5 208 THR A C 1
ATOM 1647 O O . THR A 1 208 ? 21.812 -47.656 -28.953 1 95.5 208 THR A O 1
ATOM 1650 N N . LYS A 1 209 ? 19.703 -47.594 -29.688 1 94.5 209 LYS A N 1
ATOM 1651 C CA . LYS A 1 209 ? 20.125 -47.594 -31.094 1 94.5 209 LYS A CA 1
ATOM 1652 C C . LYS A 1 209 ? 20.781 -46.25 -31.453 1 94.5 209 LYS A C 1
ATOM 1654 O O . LYS A 1 209 ? 21.547 -46.188 -32.406 1 94.5 209 LYS A O 1
ATOM 1659 N N . TYR A 1 210 ? 20.5 -45.188 -30.766 1 94.5 210 TYR A N 1
ATOM 1660 C CA . TYR A 1 210 ? 21.078 -43.875 -30.984 1 94.5 210 TYR A CA 1
ATOM 1661 C C . TYR A 1 210 ? 22.578 -43.906 -30.812 1 94.5 210 TYR A C 1
ATOM 1663 O O . TYR A 1 210 ? 23.312 -43.219 -31.531 1 94.5 210 TYR A O 1
ATOM 1671 N N . ASP A 1 211 ? 23.047 -44.625 -29.938 1 93.81 211 ASP A N 1
ATOM 1672 C CA . ASP A 1 211 ? 24.469 -44.906 -29.719 1 93.81 211 ASP A CA 1
ATOM 1673 C C . ASP A 1 211 ? 24.703 -46.344 -29.328 1 93.81 211 ASP A C 1
ATOM 1675 O O . ASP A 1 211 ? 25.125 -46.625 -28.203 1 93.81 211 ASP A O 1
ATOM 1679 N N . ILE A 1 212 ? 24.562 -47.188 -30.266 1 92.81 212 ILE A N 1
ATOM 1680 C CA . ILE A 1 212 ? 24.531 -48.625 -30.031 1 92.81 212 ILE A CA 1
ATOM 1681 C C . ILE A 1 212 ? 25.891 -49.094 -29.531 1 92.81 212 ILE A C 1
ATOM 1683 O O . ILE A 1 212 ? 25.969 -50.031 -28.719 1 92.81 212 ILE A O 1
ATOM 1687 N N . VAL A 1 213 ? 26.891 -48.469 -29.906 1 93.31 213 VAL A N 1
ATOM 1688 C CA . VAL A 1 213 ? 28.25 -48.875 -29.578 1 93.31 213 VAL A CA 1
ATOM 1689 C C . VAL A 1 213 ? 28.484 -48.75 -28.078 1 93.31 213 VAL A C 1
ATOM 1691 O O . VAL A 1 213 ? 28.984 -49.688 -27.438 1 93.31 213 VAL A O 1
ATOM 1694 N N . ASN A 1 214 ? 28.047 -47.656 -27.578 1 93.31 214 ASN A N 1
ATOM 1695 C CA . ASN A 1 214 ? 28.359 -47.375 -26.188 1 93.31 214 ASN A CA 1
ATOM 1696 C C . ASN A 1 214 ? 27.203 -47.781 -25.266 1 93.31 214 ASN A C 1
ATOM 1698 O O . ASN A 1 214 ? 27.406 -47.969 -24.062 1 93.31 214 ASN A O 1
ATOM 1702 N N . ARG A 1 215 ? 25.953 -48.031 -25.812 1 94.56 215 ARG A N 1
ATOM 1703 C CA . ARG A 1 215 ? 24.781 -48.156 -24.938 1 94.56 215 ARG A CA 1
ATOM 1704 C C . ARG A 1 215 ? 24.219 -49.562 -25 1 94.56 215 ARG A C 1
ATOM 1706 O O . ARG A 1 215 ? 23.344 -49.938 -24.203 1 94.56 215 ARG A O 1
ATOM 1713 N N . LYS A 1 216 ? 24.672 -50.406 -25.812 1 93.44 216 LYS A N 1
ATOM 1714 C CA . LYS A 1 216 ? 24.141 -51.75 -26.016 1 93.44 216 LYS A CA 1
ATOM 1715 C C . LYS A 1 216 ? 24.203 -52.562 -24.734 1 93.44 216 LYS A C 1
ATOM 1717 O O . LYS A 1 216 ? 23.281 -53.312 -24.422 1 93.44 216 LYS A O 1
ATOM 1722 N N . ALA A 1 217 ? 25.281 -52.406 -24.047 1 91.81 217 ALA A N 1
ATOM 1723 C CA . ALA A 1 217 ? 25.5 -53.188 -22.844 1 91.81 217 ALA A CA 1
ATOM 1724 C C . ALA A 1 217 ? 24.5 -52.812 -21.766 1 91.81 217 ALA A C 1
ATOM 1726 O O . ALA A 1 217 ? 24.25 -53.625 -20.844 1 91.81 217 ALA A O 1
ATOM 1727 N N . MET A 1 218 ? 23.859 -51.719 -21.875 1 92.19 218 MET A N 1
ATOM 1728 C CA . MET A 1 218 ? 22.969 -51.219 -20.844 1 92.19 218 MET A CA 1
ATOM 1729 C C . MET A 1 218 ? 21.516 -51.625 -21.125 1 92.19 218 MET A C 1
ATOM 1731 O O . MET A 1 218 ? 20.641 -51.406 -20.297 1 92.19 218 MET A O 1
ATOM 1735 N N . PHE A 1 219 ? 21.266 -52.25 -22.234 1 94.44 219 PHE A N 1
ATOM 1736 C CA . PHE A 1 219 ? 19.906 -52.531 -22.703 1 94.44 219 PHE A CA 1
ATOM 1737 C C . PHE A 1 219 ? 19.172 -53.438 -21.734 1 94.44 219 PHE A C 1
ATOM 1739 O O . PHE A 1 219 ? 18.031 -53.188 -21.359 1 94.44 219 PHE A O 1
ATOM 1746 N N . PRO A 1 220 ? 19.859 -54.531 -21.203 1 93.06 220 PRO A N 1
ATOM 1747 C CA . PRO A 1 220 ? 19.125 -55.406 -20.281 1 93.06 220 PRO A CA 1
ATOM 1748 C C . PRO A 1 220 ? 18.688 -54.688 -19.016 1 93.06 220 PRO A C 1
ATOM 1750 O O . PRO A 1 220 ? 17.578 -54.938 -18.516 1 93.06 220 PRO A O 1
ATOM 1753 N N . LYS A 1 221 ? 19.516 -53.844 -18.562 1 92.62 221 LYS A N 1
ATOM 1754 C CA . LYS A 1 221 ? 19.172 -53.094 -17.344 1 92.62 221 LYS A CA 1
ATOM 1755 C C . LYS A 1 221 ? 18 -52.156 -17.594 1 92.62 221 LYS A C 1
ATOM 1757 O O . LYS A 1 221 ? 17.125 -52.031 -16.734 1 92.62 221 LYS A O 1
ATOM 1762 N N . LEU A 1 222 ? 17.984 -51.5 -18.703 1 93.75 222 LEU A N 1
ATOM 1763 C CA . LEU A 1 222 ? 16.891 -50.594 -19.047 1 93.75 222 LEU A CA 1
ATOM 1764 C C . LEU A 1 222 ? 15.586 -51.375 -19.25 1 93.75 222 LEU A C 1
ATOM 1766 O O . LEU A 1 222 ? 14.523 -50.906 -18.812 1 93.75 222 LEU A O 1
ATOM 1770 N N . LEU A 1 223 ? 15.648 -52.531 -19.891 1 92.38 223 LEU A N 1
ATOM 1771 C CA . LEU A 1 223 ? 14.461 -53.312 -20.156 1 92.38 223 LEU A CA 1
ATOM 1772 C C . LEU A 1 223 ? 13.852 -53.812 -18.844 1 92.38 223 LEU A C 1
ATOM 1774 O O . LEU A 1 223 ? 12.625 -53.906 -18.719 1 92.38 223 LEU A O 1
ATOM 1778 N N . ALA A 1 224 ? 14.727 -54.125 -17.922 1 89.44 224 ALA A N 1
ATOM 1779 C CA . ALA A 1 224 ? 14.273 -54.594 -16.625 1 89.44 224 ALA A CA 1
ATOM 1780 C C . ALA A 1 224 ? 13.484 -53.531 -15.875 1 89.44 224 ALA A C 1
ATOM 1782 O O . ALA A 1 224 ? 12.711 -53.844 -14.961 1 89.44 224 ALA A O 1
ATOM 1783 N N . SER A 1 225 ? 13.633 -52.281 -16.25 1 89.81 225 SER A N 1
ATOM 1784 C CA . SER A 1 225 ? 12.953 -51.188 -15.57 1 89.81 225 SER A CA 1
ATOM 1785 C C . SER A 1 225 ? 11.562 -50.969 -16.141 1 89.81 225 SER A C 1
ATOM 1787 O O . SER A 1 225 ? 10.781 -50.188 -15.594 1 89.81 225 SER A O 1
ATOM 1789 N N . ILE A 1 226 ? 11.242 -51.625 -17.203 1 91.44 226 ILE A N 1
ATOM 1790 C CA . ILE A 1 226 ? 9.93 -51.5 -17.828 1 91.44 226 ILE A CA 1
ATOM 1791 C C . ILE A 1 226 ? 9 -52.594 -17.297 1 91.44 226 ILE A C 1
ATOM 1793 O O . ILE A 1 226 ? 9.445 -53.688 -17 1 91.44 226 ILE A O 1
ATOM 1797 N N . ARG A 1 227 ? 7.781 -52.281 -17.188 1 88.75 227 ARG A N 1
ATOM 1798 C CA . ARG A 1 227 ? 6.789 -53.219 -16.688 1 88.75 227 ARG A CA 1
ATOM 1799 C C . ARG A 1 227 ? 6.145 -53.969 -17.844 1 88.75 227 ARG A C 1
ATOM 1801 O O . ARG A 1 227 ? 5.016 -53.688 -18.234 1 88.75 227 ARG A O 1
ATOM 1808 N N . THR A 1 228 ? 6.82 -55.031 -18.266 1 88.44 228 THR A N 1
ATOM 1809 C CA . THR A 1 228 ? 6.477 -55.781 -19.469 1 88.44 228 THR A CA 1
ATOM 1810 C C . THR A 1 228 ? 5.184 -56.562 -19.266 1 88.44 228 THR A C 1
ATOM 1812 O O . THR A 1 228 ? 4.434 -56.812 -20.203 1 88.44 228 THR A O 1
ATOM 1815 N N . PRO A 1 229 ? 4.902 -57 -17.984 1 84.12 229 PRO A N 1
ATOM 1816 C CA . PRO A 1 229 ? 3.678 -57.781 -17.766 1 84.12 229 PRO A CA 1
ATOM 1817 C C . PRO A 1 229 ? 2.414 -56.938 -17.938 1 84.12 229 PRO A C 1
ATOM 1819 O O . PRO A 1 229 ? 1.308 -57.469 -17.969 1 84.12 229 PRO A O 1
ATOM 1822 N N . LEU A 1 230 ? 2.549 -55.688 -18 1 84.12 230 LEU A N 1
ATOM 1823 C CA . LEU A 1 230 ? 1.39 -54.812 -18.141 1 84.12 230 LEU A CA 1
ATOM 1824 C C . LEU A 1 230 ? 1.147 -54.438 -19.594 1 84.12 230 LEU A C 1
ATOM 1826 O O . LEU A 1 230 ? 0.186 -53.719 -19.906 1 84.12 230 LEU A O 1
ATOM 1830 N N . MET A 1 231 ? 1.912 -55.031 -20.469 1 88.38 231 MET A N 1
ATOM 1831 C CA . MET A 1 231 ? 1.78 -54.719 -21.891 1 88.38 231 MET A CA 1
ATOM 1832 C C . MET A 1 231 ? 0.699 -55.594 -22.531 1 88.38 231 MET A C 1
ATOM 1834 O O . MET A 1 231 ? 0.204 -56.531 -21.906 1 88.38 231 MET A O 1
ATOM 1838 N N . ASP A 1 232 ? 0.323 -55.156 -23.766 1 86.69 232 ASP A N 1
ATOM 1839 C CA . ASP A 1 232 ? -0.606 -55.938 -24.562 1 86.69 232 ASP A CA 1
ATOM 1840 C C . ASP A 1 232 ? 0.068 -57.219 -25.078 1 86.69 232 ASP A C 1
ATOM 1842 O O . ASP A 1 232 ? 1.197 -57.156 -25.562 1 86.69 232 ASP A O 1
ATOM 1846 N N . LEU A 1 233 ? -0.646 -58.344 -24.922 1 86.69 233 LEU A N 1
ATOM 1847 C CA . LEU A 1 233 ? -0.091 -59.625 -25.312 1 86.69 233 LEU A CA 1
ATOM 1848 C C . LEU A 1 233 ? 0.267 -59.656 -26.797 1 86.69 233 LEU A C 1
ATOM 1850 O O . LEU A 1 233 ? 1.331 -60.156 -27.172 1 86.69 233 LEU A O 1
ATOM 1854 N N . GLU A 1 234 ? -0.627 -59.094 -27.531 1 88.69 234 GLU A N 1
ATOM 1855 C CA . GLU A 1 234 ? -0.374 -59.094 -28.969 1 88.69 234 GLU A CA 1
ATOM 1856 C C . GLU A 1 234 ? 0.89 -58.281 -29.297 1 88.69 234 GLU A C 1
ATOM 1858 O O . GLU A 1 234 ? 1.671 -58.688 -30.172 1 88.69 234 GLU A O 1
ATOM 1863 N N . TYR A 1 235 ? 1.057 -57.281 -28.594 1 91.38 235 TYR A N 1
ATOM 1864 C CA . TYR A 1 235 ? 2.227 -56.438 -28.828 1 91.38 235 TYR A CA 1
ATOM 1865 C C . TYR A 1 235 ? 3.504 -57.156 -28.406 1 91.38 235 TYR A C 1
ATOM 1867 O O . TYR A 1 235 ? 4.512 -57.094 -29.125 1 91.38 235 TYR A O 1
ATOM 1875 N N . VAL A 1 236 ? 3.512 -57.844 -27.344 1 91.06 236 VAL A N 1
ATOM 1876 C CA . VAL A 1 236 ? 4.695 -58.531 -26.828 1 91.06 236 VAL A CA 1
ATOM 1877 C C . VAL A 1 236 ? 5.102 -59.625 -27.812 1 91.06 236 VAL A C 1
ATOM 1879 O O . VAL A 1 236 ? 6.281 -59.75 -28.141 1 91.06 236 VAL A O 1
ATOM 1882 N N . ILE A 1 237 ? 4.141 -60.281 -28.344 1 88.25 237 ILE A N 1
ATOM 1883 C CA . ILE A 1 237 ? 4.41 -61.438 -29.219 1 88.25 237 ILE A CA 1
ATOM 1884 C C . ILE A 1 237 ? 4.828 -60.969 -30.594 1 88.25 237 ILE A C 1
ATOM 1886 O O . ILE A 1 237 ? 5.797 -61.469 -31.172 1 88.25 237 ILE A O 1
ATOM 1890 N N . ASN A 1 238 ? 4.211 -59.906 -31.016 1 89.62 238 ASN A N 1
ATOM 1891 C CA . ASN A 1 238 ? 4.414 -59.5 -32.406 1 89.62 238 ASN A CA 1
ATOM 1892 C C . ASN A 1 238 ? 5.504 -58.469 -32.531 1 89.62 238 ASN A C 1
ATOM 1894 O O . ASN A 1 238 ? 6.25 -58.438 -33.531 1 89.62 238 ASN A O 1
ATOM 1898 N N . ASN A 1 239 ? 5.633 -57.594 -31.672 1 89.94 239 ASN A N 1
ATOM 1899 C CA . ASN A 1 239 ? 6.527 -56.438 -31.797 1 89.94 239 ASN A CA 1
ATOM 1900 C C . ASN A 1 239 ? 7.762 -56.594 -30.922 1 89.94 239 ASN A C 1
ATOM 1902 O O . ASN A 1 239 ? 8.891 -56.562 -31.406 1 89.94 239 ASN A O 1
ATOM 1906 N N . MET A 1 240 ? 7.582 -56.844 -29.703 1 91.62 240 MET A N 1
ATOM 1907 C CA . MET A 1 240 ? 8.68 -56.875 -28.734 1 91.62 240 MET A CA 1
ATOM 1908 C C . MET A 1 240 ? 9.617 -58.062 -29.031 1 91.62 240 MET A C 1
ATOM 1910 O O . MET A 1 240 ? 10.836 -57.875 -29.109 1 91.62 240 MET A O 1
ATOM 1914 N N . LYS A 1 241 ? 9.062 -59.219 -29.25 1 88.31 241 LYS A N 1
ATOM 1915 C CA . LYS A 1 241 ? 9.875 -60.406 -29.484 1 88.31 241 LYS A CA 1
ATOM 1916 C C . LYS A 1 241 ? 10.594 -60.344 -30.828 1 88.31 241 LYS A C 1
ATOM 1918 O O . LYS A 1 241 ? 11.602 -61 -31.031 1 88.31 241 LYS A O 1
ATOM 1923 N N . SER A 1 242 ? 10.078 -59.531 -31.688 1 89.19 242 SER A N 1
ATOM 1924 C CA . SER A 1 242 ? 10.68 -59.406 -33.031 1 89.19 242 SER A CA 1
ATOM 1925 C C . SER A 1 242 ? 11.852 -58.438 -33 1 89.19 242 SER A C 1
ATOM 1927 O O . SER A 1 242 ? 12.602 -58.344 -33.969 1 89.19 242 SER A O 1
ATOM 1929 N N . GLU A 1 243 ? 12.094 -57.75 -31.953 1 91.19 243 GLU A N 1
ATOM 1930 C CA . GLU A 1 243 ? 13.172 -56.781 -31.859 1 91.19 243 GLU A CA 1
ATOM 1931 C C . GLU A 1 243 ? 14.531 -57.469 -31.75 1 91.19 243 GLU A C 1
ATOM 1933 O O . GLU A 1 243 ? 14.75 -58.281 -30.844 1 91.19 243 GLU A O 1
ATOM 1938 N N . PRO A 1 244 ? 15.484 -57.156 -32.625 1 91.12 244 PRO A N 1
ATOM 1939 C CA . PRO A 1 244 ? 16.797 -57.812 -32.656 1 91.12 244 PRO A CA 1
ATOM 1940 C C . PRO A 1 244 ? 17.594 -57.594 -31.375 1 91.12 244 PRO A C 1
ATOM 1942 O O . PRO A 1 244 ? 18.359 -58.5 -30.969 1 91.12 244 PRO A O 1
ATOM 1945 N N . LEU A 1 245 ? 17.438 -56.5 -30.781 1 91.88 245 LEU A N 1
ATOM 1946 C CA . LEU A 1 245 ? 18.188 -56.188 -29.578 1 91.88 245 LEU A CA 1
ATOM 1947 C C . LEU A 1 245 ? 17.844 -57.156 -28.453 1 91.88 245 LEU A C 1
ATOM 1949 O O . LEU A 1 245 ? 18.688 -57.5 -27.609 1 91.88 245 LEU A O 1
ATOM 1953 N N . LEU A 1 246 ? 16.641 -57.594 -28.422 1 91.31 246 LEU A N 1
ATOM 1954 C CA . LEU A 1 246 ? 16.156 -58.5 -27.375 1 91.31 246 LEU A CA 1
ATOM 1955 C C . LEU A 1 246 ? 16.797 -59.875 -27.516 1 91.31 246 LEU A C 1
ATOM 1957 O O . LEU A 1 246 ? 17.062 -60.531 -26.516 1 91.31 246 LEU A O 1
ATOM 1961 N N . LYS A 1 247 ? 17.078 -60.281 -28.766 1 87.94 247 LYS A N 1
ATOM 1962 C CA . LYS A 1 247 ? 17.594 -61.594 -29.062 1 87.94 247 LYS A CA 1
ATOM 1963 C C . LYS A 1 247 ? 19.062 -61.719 -28.672 1 87.94 247 LYS A C 1
ATOM 1965 O O . LYS A 1 247 ? 19.594 -62.812 -28.5 1 87.94 247 LYS A O 1
ATOM 1970 N N . GLU A 1 248 ? 19.625 -60.625 -28.547 1 90.31 248 GLU A N 1
ATOM 1971 C CA . GLU A 1 248 ? 21.062 -60.594 -28.266 1 90.31 248 GLU A CA 1
ATOM 1972 C C . GLU A 1 248 ? 21.344 -60.875 -26.797 1 90.31 248 GLU A C 1
ATOM 1974 O O . GLU A 1 248 ? 22.453 -61.25 -26.422 1 90.31 248 GLU A O 1
ATOM 1979 N N . PHE A 1 249 ? 20.375 -60.688 -25.984 1 91.69 249 PHE A N 1
ATOM 1980 C CA . PHE A 1 249 ? 20.578 -60.875 -24.562 1 91.69 249 PHE A CA 1
ATOM 1981 C C . PHE A 1 249 ? 19.625 -61.938 -24 1 91.69 249 PHE A C 1
ATOM 1983 O O . PHE A 1 249 ? 18.422 -61.719 -23.953 1 91.69 249 PHE A O 1
ATOM 1990 N N . PRO A 1 250 ? 20.156 -62.969 -23.516 1 89.75 250 PRO A N 1
ATOM 1991 C CA . PRO A 1 250 ? 19.297 -64.062 -22.984 1 89.75 250 PRO A CA 1
ATOM 1992 C C . PRO A 1 250 ? 18.453 -63.594 -21.797 1 89.75 250 PRO A C 1
ATOM 1994 O O . PRO A 1 250 ? 17.328 -64.062 -21.625 1 89.75 250 PRO A O 1
ATOM 1997 N N . GLU A 1 251 ? 19 -62.75 -21.047 1 89.44 251 GLU A N 1
ATOM 1998 C CA . GLU A 1 251 ? 18.25 -62.25 -19.906 1 89.44 251 GLU A CA 1
ATOM 1999 C C . GLU A 1 251 ? 16.984 -61.531 -20.344 1 89.44 251 GLU A C 1
ATOM 2001 O O . GLU A 1 251 ? 15.945 -61.625 -19.688 1 89.44 251 GLU A O 1
ATOM 2006 N N . CYS A 1 252 ? 17.062 -60.844 -21.406 1 90.06 252 CYS A N 1
ATOM 2007 C CA . CYS A 1 252 ? 15.914 -60.094 -21.922 1 90.06 252 CYS A CA 1
ATOM 2008 C C . CYS A 1 252 ? 14.852 -61.062 -22.469 1 90.06 252 CYS A C 1
ATOM 2010 O O . CYS A 1 252 ? 13.656 -60.812 -22.281 1 90.06 252 CYS A O 1
ATOM 2012 N N . LEU A 1 253 ? 15.281 -62.156 -23.016 1 88.69 253 LEU A N 1
ATOM 2013 C CA . LEU A 1 253 ? 14.359 -63.156 -23.531 1 88.69 253 LEU A CA 1
ATOM 2014 C C . LEU A 1 253 ? 13.617 -63.844 -22.375 1 88.69 253 LEU A C 1
ATOM 2016 O O . LEU A 1 253 ? 12.414 -64.125 -22.484 1 88.69 253 LEU A O 1
ATOM 2020 N N . SER A 1 254 ? 14.375 -64.062 -21.406 1 88.62 254 SER A N 1
ATOM 2021 C CA . SER A 1 254 ? 13.766 -64.625 -20.234 1 88.62 254 SER A CA 1
ATOM 2022 C C . SER A 1 254 ? 12.688 -63.75 -19.641 1 88.62 254 SER A C 1
ATOM 2024 O O . SER A 1 254 ? 11.625 -64.188 -19.234 1 88.62 254 SER A O 1
ATOM 2026 N N . LEU A 1 255 ? 12.953 -62.469 -19.594 1 87.5 255 LEU A N 1
ATOM 2027 C CA . LEU A 1 255 ? 12.008 -61.5 -19.062 1 87.5 255 LEU A CA 1
ATOM 2028 C C . LEU A 1 255 ? 10.75 -61.438 -19.922 1 87.5 255 LEU A C 1
ATOM 2030 O O . LEU A 1 255 ? 9.633 -61.344 -19.406 1 87.5 255 LEU A O 1
ATOM 2034 N N . THR A 1 256 ? 10.945 -61.5 -21.188 1 88.38 256 THR A N 1
ATOM 2035 C CA . THR A 1 256 ? 9.82 -61.438 -22.125 1 88.38 256 THR A CA 1
ATOM 2036 C C . THR A 1 256 ? 8.961 -62.688 -22.016 1 88.38 256 THR A C 1
ATOM 2038 O O . THR A 1 256 ? 7.734 -62.625 -22.062 1 88.38 256 THR A O 1
ATOM 2041 N N . ASP A 1 257 ? 9.594 -63.781 -21.812 1 87 257 ASP A N 1
ATOM 2042 C CA . ASP A 1 257 ? 8.867 -65.062 -21.688 1 87 257 ASP A CA 1
ATOM 2043 C C . ASP A 1 257 ? 8.047 -65.062 -20.391 1 87 257 ASP A C 1
ATOM 2045 O O . ASP A 1 257 ? 6.922 -65.562 -20.375 1 87 257 ASP A O 1
ATOM 2049 N N . GLU A 1 258 ? 8.602 -64.625 -19.438 1 83.94 258 GLU A N 1
ATOM 2050 C CA . GLU A 1 258 ? 7.887 -64.5 -18.172 1 83.94 258 GLU A CA 1
ATOM 2051 C C . GLU A 1 258 ? 6.664 -63.594 -18.281 1 83.94 258 GLU A C 1
ATOM 2053 O O . GLU A 1 258 ? 5.605 -63.906 -17.719 1 83.94 258 GLU A O 1
ATOM 2058 N N . ALA A 1 259 ? 6.832 -62.531 -18.984 1 84.75 259 ALA A N 1
ATOM 2059 C CA . ALA A 1 259 ? 5.727 -61.594 -19.172 1 84.75 259 ALA A CA 1
ATOM 2060 C C . ALA A 1 259 ? 4.605 -62.219 -19.984 1 84.75 259 ALA A C 1
ATOM 2062 O O . ALA A 1 259 ? 3.426 -62.062 -19.672 1 84.75 259 ALA A O 1
ATOM 2063 N N . VAL A 1 260 ? 5 -63 -20.984 1 85.5 260 VAL A N 1
ATOM 2064 C CA . VAL A 1 260 ? 4.012 -63.656 -21.812 1 85.5 260 VAL A CA 1
ATOM 2065 C C . VAL A 1 260 ? 3.236 -64.688 -20.984 1 85.5 260 VAL A C 1
ATOM 2067 O O . VAL A 1 260 ? 2.012 -64.75 -21.094 1 85.5 260 VAL A O 1
ATOM 2070 N N . SER A 1 261 ? 3.943 -65.375 -20.125 1 83.38 261 SER A N 1
ATOM 2071 C CA . SER A 1 261 ? 3.309 -66.375 -19.25 1 83.38 261 SER A CA 1
ATOM 2072 C C . SER A 1 261 ? 2.316 -65.688 -18.297 1 83.38 261 SER A C 1
ATOM 2074 O O . SER A 1 261 ? 1.238 -66.25 -18.047 1 83.38 261 SER A O 1
ATOM 2076 N N . HIS A 1 262 ? 2.607 -64.562 -17.875 1 81.25 262 HIS A N 1
ATOM 2077 C CA . HIS A 1 262 ? 1.737 -63.812 -16.969 1 81.25 262 HIS A CA 1
ATOM 2078 C C . HIS A 1 262 ? 0.505 -63.281 -17.703 1 81.25 262 HIS A C 1
ATOM 2080 O O . HIS A 1 262 ? -0.606 -63.344 -17.172 1 81.25 262 HIS A O 1
ATOM 2086 N N . LEU A 1 263 ? 0.641 -62.844 -18.859 1 82 263 LEU A N 1
ATOM 2087 C CA . LEU A 1 263 ? -0.43 -62.219 -19.625 1 82 263 LEU A CA 1
ATOM 2088 C C . LEU A 1 263 ? -1.417 -63.25 -20.141 1 82 263 LEU A C 1
ATOM 2090 O O . LEU A 1 263 ? -2.598 -62.969 -20.328 1 82 263 LEU A O 1
ATOM 2094 N N . MET A 1 264 ? -1.017 -64.438 -20.297 1 77.75 264 MET A N 1
ATOM 2095 C CA . MET A 1 264 ? -1.858 -65.5 -20.828 1 77.75 264 MET A CA 1
ATOM 2096 C C . MET A 1 264 ? -2.746 -66.062 -19.734 1 77.75 264 MET A C 1
ATOM 2098 O O . MET A 1 264 ? -3.695 -66.812 -20.016 1 77.75 264 MET A O 1
ATOM 2102 N N . ARG A 1 265 ? -2.576 -65.75 -18.438 1 74 265 ARG A N 1
ATOM 2103 C CA . ARG A 1 265 ? -3.395 -66.25 -17.328 1 74 265 ARG A CA 1
ATOM 2104 C C . ARG A 1 265 ? -4.199 -65.125 -16.703 1 74 265 ARG A C 1
ATOM 2106 O O . ARG A 1 265 ? -3.887 -64.625 -15.602 1 74 265 ARG A O 1
ATOM 2113 N N . PRO A 1 266 ? -5.301 -64.562 -17.422 1 60.59 266 PRO A N 1
ATOM 2114 C CA . PRO A 1 266 ? -6.059 -63.375 -16.969 1 60.59 266 PRO A CA 1
ATOM 2115 C C . PRO A 1 266 ? -6.781 -63.625 -15.648 1 60.59 266 PRO A C 1
ATOM 2117 O O . PRO A 1 266 ? -7.023 -62.688 -14.891 1 60.59 266 PRO A O 1
ATOM 2120 N N . GLN A 1 267 ? -7.281 -64.75 -15.359 1 56.78 267 GLN A N 1
ATOM 2121 C CA . GLN A 1 267 ? -8.047 -65.062 -14.156 1 56.78 267 GLN A CA 1
ATOM 2122 C C . GLN A 1 267 ? -7.246 -64.75 -12.898 1 56.78 267 GLN A C 1
ATOM 2124 O O . GLN A 1 267 ? -7.812 -64.375 -11.875 1 56.78 267 GLN A O 1
ATOM 2129 N N . LEU A 1 268 ? -6.078 -64.938 -12.898 1 52.47 268 LEU A N 1
ATOM 2130 C CA . LEU A 1 268 ? -5.23 -64.625 -11.742 1 52.47 268 LEU A CA 1
ATOM 2131 C C . LEU A 1 268 ? -5.129 -63.156 -11.484 1 52.47 268 LEU A C 1
ATOM 2133 O O . LEU A 1 268 ? -4.809 -62.719 -10.367 1 52.47 268 LEU A O 1
ATOM 2137 N N . LEU A 1 269 ? -5.367 -62.375 -12.508 1 53.72 269 LEU A N 1
ATOM 2138 C CA . LEU A 1 269 ? -5.258 -60.906 -12.422 1 53.72 269 LEU A CA 1
ATOM 2139 C C . LEU A 1 269 ? -6.414 -60.344 -11.617 1 53.72 269 LEU A C 1
ATOM 2141 O O . LEU A 1 269 ? -6.289 -59.25 -11.039 1 53.72 269 LEU A O 1
ATOM 2145 N N . LYS A 1 270 ? -7.645 -60.812 -11.836 1 51.78 270 LYS A N 1
ATOM 2146 C CA . LYS A 1 270 ? -8.852 -60.312 -11.188 1 51.78 270 LYS A CA 1
ATOM 2147 C C . LYS A 1 270 ? -8.82 -60.594 -9.68 1 51.78 270 LYS A C 1
ATOM 2149 O O . LYS A 1 270 ? -9.492 -59.906 -8.906 1 51.78 270 LYS A O 1
ATOM 2154 N N . GLU A 1 271 ? -8.203 -61.688 -9.297 1 51.47 271 GLU A N 1
ATOM 2155 C CA . GLU A 1 271 ? -8.406 -62.156 -7.926 1 51.47 271 GLU A CA 1
ATOM 2156 C C . GLU A 1 271 ? -7.598 -61.312 -6.941 1 51.47 271 GLU A C 1
ATOM 2158 O O . GLU A 1 271 ? -7.984 -61.156 -5.781 1 51.47 271 GLU A O 1
ATOM 2163 N N . SER A 1 272 ? -6.25 -60.844 -7.199 1 50.31 272 SER A N 1
ATOM 2164 C CA . SER A 1 272 ? -5.512 -60.125 -6.168 1 50.31 272 SER A CA 1
ATOM 2165 C C . SER A 1 272 ? -4.98 -58.781 -6.691 1 50.31 272 SER A C 1
ATOM 2167 O O . SER A 1 272 ? -4.543 -58.688 -7.84 1 50.31 272 SER A O 1
ATOM 2169 N N . PRO A 1 273 ? -5.504 -57.562 -6.031 1 55 273 PRO A N 1
ATOM 2170 C CA . PRO A 1 273 ? -4.863 -56.312 -6.402 1 55 273 PRO A CA 1
ATOM 2171 C C . PRO A 1 273 ? -3.367 -56.469 -6.664 1 55 273 PRO A C 1
ATOM 2173 O O . PRO A 1 273 ? -2.672 -57.156 -5.918 1 55 273 PRO A O 1
ATOM 2176 N N . PRO A 1 274 ? -2.91 -56.281 -7.875 1 56.88 274 PRO A N 1
ATOM 2177 C CA . PRO A 1 274 ? -1.493 -56.5 -8.188 1 56.88 274 PRO A CA 1
ATOM 2178 C C . PRO A 1 274 ? -0.563 -55.844 -7.168 1 56.88 274 PRO A C 1
ATOM 2180 O O . PRO A 1 274 ? -0.708 -54.656 -6.871 1 56.88 274 PRO A O 1
ATOM 2183 N N . THR A 1 275 ? 0.027 -56.531 -6.207 1 57.09 275 THR A N 1
ATOM 2184 C CA . THR A 1 275 ? 0.85 -56.062 -5.105 1 57.09 275 THR A CA 1
ATOM 2185 C C . THR A 1 275 ? 2.271 -55.75 -5.578 1 57.09 275 THR A C 1
ATOM 2187 O O . THR A 1 275 ? 2.973 -54.938 -4.98 1 57.09 275 THR A O 1
ATOM 2190 N N . SER A 1 276 ? 2.695 -56.375 -6.738 1 64.56 276 SER A N 1
ATOM 2191 C CA . SER A 1 276 ? 4.105 -56.188 -7.055 1 64.56 276 SER A CA 1
ATOM 2192 C C . SER A 1 276 ? 4.301 -54.969 -7.953 1 64.56 276 SER A C 1
ATOM 2194 O O . SER A 1 276 ? 3.393 -54.562 -8.688 1 64.56 276 SER A O 1
ATOM 2196 N N . LEU A 1 277 ? 5.375 -54.219 -7.793 1 69 277 LEU A N 1
ATOM 2197 C CA . LEU A 1 277 ? 5.695 -53 -8.516 1 69 277 LEU A CA 1
ATOM 2198 C C . LEU A 1 277 ? 5.617 -53.219 -10.023 1 69 277 LEU A C 1
ATOM 2200 O O . LEU A 1 277 ? 5.203 -52.312 -10.758 1 69 277 LEU A O 1
ATOM 2204 N N . ASN A 1 278 ? 5.828 -54.469 -10.477 1 74.12 278 ASN A N 1
ATOM 2205 C CA . ASN A 1 278 ? 5.898 -54.719 -11.914 1 74.12 278 ASN A CA 1
ATOM 2206 C C . ASN A 1 278 ? 4.527 -55.062 -12.492 1 74.12 278 ASN A C 1
ATOM 2208 O O . ASN A 1 278 ? 4.324 -55 -13.703 1 74.12 278 ASN A O 1
ATOM 2212 N N . THR A 1 279 ? 3.617 -55.406 -11.586 1 75.81 279 THR A N 1
ATOM 2213 C CA . THR A 1 279 ? 2.311 -55.812 -12.094 1 75.81 279 THR A CA 1
ATOM 2214 C C . THR A 1 279 ? 1.26 -54.75 -11.789 1 75.81 279 THR A C 1
ATOM 2216 O O . THR A 1 279 ? 0.106 -54.844 -12.203 1 75.81 279 THR A O 1
ATOM 2219 N N . ARG A 1 280 ? 1.767 -53.875 -11.102 1 79.38 280 ARG A N 1
ATOM 2220 C CA . ARG A 1 280 ? 0.863 -52.781 -10.805 1 79.38 280 ARG A CA 1
ATOM 2221 C C . ARG A 1 280 ? 1.039 -51.656 -11.812 1 79.38 280 ARG A C 1
ATOM 2223 O O . ARG A 1 280 ? 2.164 -51.312 -12.211 1 79.38 280 ARG A O 1
ATOM 2230 N N . PRO A 1 281 ? -0.083 -51.125 -12.258 1 80.19 281 PRO A N 1
ATOM 2231 C CA . PRO A 1 281 ? 0.044 -49.969 -13.164 1 80.19 281 PRO A CA 1
ATOM 2232 C C . PRO A 1 281 ? 0.758 -48.812 -12.516 1 80.19 281 PRO A C 1
ATOM 2234 O O . PRO A 1 281 ? 0.717 -48.656 -11.289 1 80.19 281 PRO A O 1
ATOM 2237 N N . ARG A 1 282 ? 1.433 -48.062 -13.328 1 84.06 282 ARG A N 1
ATOM 2238 C CA . ARG A 1 282 ? 2.105 -46.875 -12.828 1 84.06 282 ARG A CA 1
ATOM 2239 C C . ARG A 1 282 ? 1.098 -45.875 -12.32 1 84.06 282 ARG A C 1
ATOM 2241 O O . ARG A 1 282 ? -0.068 -45.875 -12.719 1 84.06 282 ARG A O 1
ATOM 2248 N N . LEU A 1 283 ? 1.525 -45.062 -11.438 1 79 283 LEU A N 1
ATOM 2249 C CA . LEU A 1 283 ? 0.658 -44.062 -10.812 1 79 283 LEU A CA 1
ATOM 2250 C C . LEU A 1 283 ? 0.108 -43.094 -11.844 1 79 283 LEU A C 1
ATOM 2252 O O . LEU A 1 283 ? -1.005 -42.594 -11.695 1 79 283 LEU A O 1
ATOM 2256 N N . GLY A 1 284 ? 0.819 -42.906 -12.867 1 75.81 284 GLY A N 1
ATOM 2257 C CA . GLY A 1 284 ? 0.421 -41.938 -13.883 1 75.81 284 GLY A CA 1
ATOM 2258 C C . GLY A 1 284 ? -0.4 -42.562 -15 1 75.81 284 GLY A C 1
ATOM 2259 O O . GLY A 1 284 ? -0.886 -41.844 -15.883 1 75.81 284 GLY A O 1
ATOM 2260 N N . THR A 1 285 ? -0.643 -43.844 -14.891 1 77.94 285 THR A N 1
ATOM 2261 C CA . THR A 1 285 ? -1.434 -44.5 -15.922 1 77.94 285 THR A CA 1
ATOM 2262 C C . THR A 1 285 ? -2.896 -44.062 -15.836 1 77.94 285 THR A C 1
ATOM 2264 O O . THR A 1 285 ? -3.471 -44.031 -14.742 1 77.94 285 THR A O 1
ATOM 2267 N N . LEU A 1 286 ? -3.41 -43.688 -16.969 1 77.69 286 LEU A N 1
ATOM 2268 C CA . LEU A 1 286 ? -4.797 -43.25 -17 1 77.69 286 LEU A CA 1
ATOM 2269 C C . LEU A 1 286 ? -5.754 -44.438 -16.984 1 77.69 286 LEU A C 1
ATOM 2271 O O . LEU A 1 286 ? -5.551 -45.406 -17.719 1 77.69 286 LEU A O 1
ATOM 2275 N N . LYS A 1 287 ? -6.695 -44.312 -16.031 1 81.25 287 LYS A N 1
ATOM 2276 C CA . LYS A 1 287 ? -7.75 -45.344 -15.938 1 81.25 287 LYS A CA 1
ATOM 2277 C C . LYS A 1 287 ? -9.094 -44.781 -16.391 1 81.25 287 LYS A C 1
ATOM 2279 O O . LYS A 1 287 ? -9.406 -43.594 -16.125 1 81.25 287 LYS A O 1
ATOM 2284 N N . ASP A 1 288 ? -9.836 -45.625 -17.078 1 83.81 288 ASP A N 1
ATOM 2285 C CA . ASP A 1 288 ? -11.195 -45.25 -17.469 1 83.81 288 ASP A CA 1
ATOM 2286 C C . ASP A 1 288 ? -12.148 -45.344 -16.266 1 83.81 288 ASP A C 1
ATOM 2288 O O . ASP A 1 288 ? -12.305 -46.406 -15.68 1 83.81 288 ASP A O 1
ATOM 2292 N N . VAL A 1 289 ? -12.758 -44.156 -15.969 1 88.12 289 VAL A N 1
ATOM 2293 C CA . VAL A 1 289 ? -13.609 -44.125 -14.781 1 88.12 289 VAL A CA 1
ATOM 2294 C C . VAL A 1 289 ? -14.906 -43.406 -15.094 1 88.12 289 VAL A C 1
ATOM 2296 O O . VAL A 1 289 ? -14.969 -42.594 -16.031 1 88.12 289 VAL A O 1
ATOM 2299 N N . ILE A 1 290 ? -16.016 -43.688 -14.391 1 88.81 290 ILE A N 1
ATOM 2300 C CA . ILE A 1 290 ? -17.234 -42.906 -14.336 1 88.81 290 ILE A CA 1
ATOM 2301 C C . ILE A 1 290 ? -17.312 -42.156 -13.008 1 88.81 290 ILE A C 1
ATOM 2303 O O . ILE A 1 290 ? -17.344 -42.781 -11.938 1 88.81 290 ILE A O 1
ATOM 2307 N N . VAL A 1 291 ? -17.328 -40.938 -13.141 1 87.94 291 VAL A N 1
ATOM 2308 C CA . VAL A 1 291 ? -17.359 -40.094 -11.938 1 87.94 291 VAL A CA 1
ATOM 2309 C C . VAL A 1 291 ? -18.797 -39.719 -11.602 1 87.94 291 VAL A C 1
ATOM 2311 O O . VAL A 1 291 ? -19.562 -39.344 -12.484 1 87.94 291 VAL A O 1
ATOM 2314 N N . VAL A 1 292 ? -19.188 -39.906 -10.359 1 87.25 292 VAL A N 1
ATOM 2315 C CA . VAL A 1 292 ? -20.516 -39.531 -9.859 1 87.25 292 VAL A CA 1
ATOM 2316 C C . VAL A 1 292 ? -20.391 -38.469 -8.773 1 87.25 292 VAL A C 1
ATOM 2318 O O . VAL A 1 292 ? -19.656 -38.656 -7.801 1 87.25 292 VAL A O 1
ATOM 2321 N N . CYS A 1 293 ? -21.062 -37.438 -9.016 1 85.81 293 CYS A N 1
ATOM 2322 C CA . CYS A 1 293 ? -20.984 -36.344 -8.062 1 85.81 293 CYS A CA 1
ATOM 2323 C C . CYS A 1 293 ? -22.375 -35.781 -7.754 1 85.81 293 CYS A C 1
ATOM 2325 O O . CYS A 1 293 ? -23.219 -35.719 -8.641 1 85.81 293 CYS A O 1
ATOM 2327 N N . GLY A 1 294 ? -22.5 -35.312 -6.469 1 80.06 294 GLY A N 1
ATOM 2328 C CA . GLY A 1 294 ? -23.75 -34.719 -6.039 1 80.06 294 GLY A CA 1
ATOM 2329 C C . GLY A 1 294 ? -24.828 -35.75 -5.738 1 80.06 294 GLY A C 1
ATOM 2330 O O . GLY A 1 294 ? -24.531 -36.906 -5.457 1 80.06 294 GLY A O 1
ATOM 2331 N N . GLY A 1 295 ? -26.031 -35.25 -5.629 1 75.88 295 GLY A N 1
ATOM 2332 C CA . GLY A 1 295 ? -27.172 -36.062 -5.316 1 75.88 295 GLY A CA 1
ATOM 2333 C C . GLY A 1 295 ? -27.453 -36.188 -3.83 1 75.88 295 GLY A C 1
ATOM 2334 O O . GLY A 1 295 ? -26.922 -35.406 -3.039 1 75.88 295 GLY A O 1
ATOM 2335 N N . GLN A 1 296 ? -28.438 -37 -3.582 1 74.88 296 GLN A N 1
ATOM 2336 C CA . GLN A 1 296 ? -28.859 -37.25 -2.205 1 74.88 296 GLN A CA 1
ATOM 2337 C C . GLN A 1 296 ? -28.703 -38.719 -1.816 1 74.88 296 GLN A C 1
ATOM 2339 O O . GLN A 1 296 ? -28.734 -39.594 -2.68 1 74.88 296 GLN A O 1
ATOM 2344 N N . SER A 1 297 ? -28.312 -38.75 -0.567 1 79.44 297 SER A N 1
ATOM 2345 C CA . SER A 1 297 ? -28.25 -40.125 -0.012 1 79.44 297 SER A CA 1
ATOM 2346 C C . SER A 1 297 ? -29.172 -40.25 1.187 1 79.44 297 SER A C 1
ATOM 2348 O O . SER A 1 297 ? -29.812 -39.281 1.611 1 79.44 297 SER A O 1
ATOM 2350 N N . GLU A 1 298 ? -29.453 -41.469 1.558 1 73.06 298 GLU A N 1
ATOM 2351 C CA . GLU A 1 298 ? -30.359 -41.75 2.664 1 73.06 298 GLU A CA 1
ATOM 2352 C C . GLU A 1 298 ? -29.672 -42.594 3.738 1 73.06 298 GLU A C 1
ATOM 2354 O O . GLU A 1 298 ? -28.906 -43.5 3.426 1 73.06 298 GLU A O 1
ATOM 2359 N N . ALA A 1 299 ? -29.734 -41.969 4.957 1 70.06 299 ALA A N 1
ATOM 2360 C CA . ALA A 1 299 ? -29.281 -42.781 6.098 1 70.06 299 ALA A CA 1
ATOM 2361 C C . ALA A 1 299 ? -30.453 -43.375 6.855 1 70.06 299 ALA A C 1
ATOM 2363 O O . ALA A 1 299 ? -31.484 -42.719 7.035 1 70.06 299 ALA A O 1
ATOM 2364 N N . VAL A 1 300 ? -30.344 -44.594 7.02 1 65.88 300 VAL A N 1
ATOM 2365 C CA . VAL A 1 300 ? -31.375 -45.25 7.812 1 65.88 300 VAL A CA 1
ATOM 2366 C C . VAL A 1 300 ? -30.953 -45.281 9.273 1 65.88 300 VAL A C 1
ATOM 2368 O O . VAL A 1 300 ? -29.875 -45.812 9.602 1 65.88 300 VAL A O 1
ATOM 2371 N N . LEU A 1 301 ? -31.656 -44.594 10.078 1 58.09 301 LEU A N 1
ATOM 2372 C CA . LEU A 1 301 ? -31.391 -44.594 11.508 1 58.09 301 LEU A CA 1
ATOM 2373 C C . LEU A 1 301 ? -31.828 -45.906 12.141 1 58.09 301 LEU A C 1
ATOM 2375 O O . LEU A 1 301 ? -32.531 -46.688 11.508 1 58.09 301 LEU A O 1
ATOM 2379 N N . GLU A 1 302 ? -31.375 -46.094 13.398 1 65.88 302 GLU A N 1
ATOM 2380 C CA . GLU A 1 302 ? -31.656 -47.312 14.141 1 65.88 302 GLU A CA 1
ATOM 2381 C C . GLU A 1 302 ? -33.156 -47.531 14.258 1 65.88 302 GLU A C 1
ATOM 2383 O O . GLU A 1 302 ? -33.625 -48.688 14.227 1 65.88 302 GLU A O 1
ATOM 2388 N N . ASP A 1 303 ? -33.906 -46.5 14.359 1 64.56 303 ASP A N 1
ATOM 2389 C CA . ASP A 1 303 ? -35.375 -46.625 14.547 1 64.56 303 ASP A CA 1
ATOM 2390 C C . ASP A 1 303 ? -36.062 -46.844 13.211 1 64.56 303 ASP A C 1
ATOM 2392 O O . ASP A 1 303 ? -37.281 -47 13.172 1 64.56 303 ASP A O 1
ATOM 2396 N N . GLY A 1 304 ? -35.25 -46.969 12.156 1 64.69 304 GLY A N 1
ATOM 2397 C CA . GLY A 1 304 ? -35.844 -47.219 10.844 1 64.69 304 GLY A CA 1
ATOM 2398 C C . GLY A 1 304 ? -36.125 -45.938 10.07 1 64.69 304 GLY A C 1
ATOM 2399 O O . GLY A 1 304 ? -36.5 -46 8.898 1 64.69 304 GLY A O 1
ATOM 2400 N N . SER A 1 305 ? -36 -44.812 10.812 1 65.62 305 SER A N 1
ATOM 2401 C CA . SER A 1 305 ? -36.25 -43.562 10.133 1 65.62 305 SER A CA 1
ATOM 2402 C C . SER A 1 305 ? -35.156 -43.219 9.133 1 65.62 305 SER A C 1
ATOM 2404 O O . SER A 1 305 ? -34 -43.594 9.32 1 65.62 305 SER A O 1
ATOM 2406 N N . ARG A 1 306 ? -35.656 -42.688 8.062 1 65.81 306 ARG A N 1
ATOM 2407 C CA . ARG A 1 306 ? -34.75 -42.375 6.969 1 65.81 306 ARG A CA 1
ATOM 2408 C C . ARG A 1 306 ? -34.5 -40.875 6.891 1 65.81 306 ARG A C 1
ATOM 2410 O O . ARG A 1 306 ? -35.438 -40.062 7.039 1 65.81 306 ARG A O 1
ATOM 2417 N N . TRP A 1 307 ? -33.156 -40.594 6.875 1 68.06 307 TRP A N 1
ATOM 2418 C CA . TRP A 1 307 ? -32.781 -39.188 6.773 1 68.06 307 TRP A CA 1
ATOM 2419 C C . TRP A 1 307 ? -31.969 -38.938 5.492 1 68.06 307 TRP A C 1
ATOM 2421 O O . TRP A 1 307 ? -31.125 -39.75 5.121 1 68.06 307 TRP A O 1
ATOM 2431 N N . THR A 1 308 ? -32.469 -37.875 4.781 1 66.75 308 THR A N 1
ATOM 2432 C CA . THR A 1 308 ? -31.766 -37.5 3.559 1 66.75 308 THR A CA 1
ATOM 2433 C C . THR A 1 308 ? -30.469 -36.75 3.877 1 66.75 308 THR A C 1
ATOM 2435 O O . THR A 1 308 ? -30.453 -35.875 4.723 1 66.75 308 THR A O 1
ATOM 2438 N N . ILE A 1 309 ? -29.391 -37.25 3.271 1 66.25 309 ILE A N 1
ATOM 2439 C CA . ILE A 1 309 ? -28.078 -36.625 3.398 1 66.25 309 ILE A CA 1
ATOM 2440 C C . ILE A 1 309 ? -27.766 -35.844 2.117 1 66.25 309 ILE A C 1
ATOM 2442 O O . ILE A 1 309 ? -27.766 -36.438 1.025 1 66.25 309 ILE A O 1
ATOM 2446 N N . ALA A 1 310 ? -27.562 -34.531 2.178 1 63.53 310 ALA A N 1
ATOM 2447 C CA . ALA A 1 310 ? -27.328 -33.688 1.001 1 63.53 310 ALA A CA 1
ATOM 2448 C C . ALA A 1 310 ? -25.844 -33.625 0.655 1 63.53 310 ALA A C 1
ATOM 2450 O O . ALA A 1 310 ? -25.484 -33.5 -0.514 1 63.53 310 ALA A O 1
ATOM 2451 N N . ASN A 1 311 ? -24.938 -33.812 1.594 1 66.69 311 ASN A N 1
ATOM 2452 C CA . ASN A 1 311 ? -23.516 -33.688 1.312 1 66.69 311 ASN A CA 1
ATOM 2453 C C . ASN A 1 311 ? -22.828 -35.031 1.195 1 66.69 311 ASN A C 1
ATOM 2455 O O . ASN A 1 311 ? -22.328 -35.562 2.184 1 66.69 311 ASN A O 1
ATOM 2459 N N . VAL A 1 312 ? -22.906 -35.562 -0.104 1 75.75 312 VAL A N 1
ATOM 2460 C CA . VAL A 1 312 ? -22.344 -36.875 -0.312 1 75.75 312 VAL A CA 1
ATOM 2461 C C . VAL A 1 312 ? -21.031 -36.781 -1.062 1 75.75 312 VAL A C 1
ATOM 2463 O O . VAL A 1 312 ? -20.844 -35.875 -1.874 1 75.75 312 VAL A O 1
ATOM 2466 N N . PRO A 1 313 ? -20.141 -37.656 -0.832 1 80.06 313 PRO A N 1
ATOM 2467 C CA . PRO A 1 313 ? -18.844 -37.625 -1.497 1 80.06 313 PRO A CA 1
ATOM 2468 C C . PRO A 1 313 ? -18.938 -37.969 -2.986 1 80.06 313 PRO A C 1
ATOM 2470 O O . PRO A 1 313 ? -19.891 -38.594 -3.424 1 80.06 313 PRO A O 1
ATOM 2473 N N . ALA A 1 314 ? -18 -37.438 -3.744 1 86.88 314 ALA A N 1
ATOM 2474 C CA . ALA A 1 314 ? -17.875 -37.812 -5.148 1 86.88 314 ALA A CA 1
ATOM 2475 C C . ALA A 1 314 ? -17.281 -39.219 -5.289 1 86.88 314 ALA A C 1
ATOM 2477 O O . ALA A 1 314 ? -16.359 -39.594 -4.551 1 86.88 314 ALA A O 1
ATOM 2478 N N . LEU A 1 315 ? -17.844 -40.031 -6.145 1 87.75 315 LEU A N 1
ATOM 2479 C CA . LEU A 1 315 ? -17.391 -41.406 -6.359 1 87.75 315 LEU A CA 1
ATOM 2480 C C . LEU A 1 315 ? -16.891 -41.594 -7.789 1 87.75 315 LEU A C 1
ATOM 2482 O O . LEU A 1 315 ? -17.344 -40.875 -8.703 1 87.75 315 LEU A O 1
ATOM 2486 N N . ALA A 1 316 ? -15.969 -42.5 -7.863 1 89 316 ALA A N 1
ATOM 2487 C CA . ALA A 1 316 ? -15.484 -42.938 -9.172 1 89 316 ALA A CA 1
ATOM 2488 C C . ALA A 1 316 ? -15.617 -44.438 -9.344 1 89 316 ALA A C 1
ATOM 2490 O O . ALA A 1 316 ? -15.242 -45.188 -8.453 1 89 316 ALA A O 1
ATOM 2491 N N . TYR A 1 317 ? -16.281 -44.812 -10.414 1 90.69 317 TYR A N 1
ATOM 2492 C CA . TYR A 1 317 ? -16.391 -46.219 -10.805 1 90.69 317 TYR A CA 1
ATOM 2493 C C . TYR A 1 317 ? -15.289 -46.594 -11.781 1 90.69 317 TYR A C 1
ATOM 2495 O O . TYR A 1 317 ? -15.25 -46.094 -12.906 1 90.69 317 TYR A O 1
ATOM 2503 N N . ILE A 1 318 ? -14.391 -47.5 -11.336 1 88.12 318 ILE A N 1
ATOM 2504 C CA . ILE A 1 318 ? -13.344 -48 -12.234 1 88.12 318 ILE A CA 1
ATOM 2505 C C . ILE A 1 318 ? -13.898 -49.094 -13.125 1 88.12 318 ILE A C 1
ATOM 2507 O O . ILE A 1 318 ? -14.102 -50.219 -12.664 1 88.12 318 ILE A O 1
ATOM 2511 N N . ILE A 1 319 ? -13.992 -48.75 -14.328 1 86.62 319 ILE A N 1
ATOM 2512 C CA . ILE A 1 319 ? -14.773 -49.562 -15.234 1 86.62 319 ILE A CA 1
ATOM 2513 C C . ILE A 1 319 ? -14.109 -50.938 -15.391 1 86.62 319 ILE A C 1
ATOM 2515 O O . ILE A 1 319 ? -14.773 -51.969 -15.305 1 86.62 319 ILE A O 1
ATOM 2519 N N . ASP A 1 320 ? -12.812 -51 -15.555 1 80.06 320 ASP A N 1
ATOM 2520 C CA . ASP A 1 320 ? -12.117 -52.25 -15.828 1 80.06 320 ASP A CA 1
ATOM 2521 C C . ASP A 1 320 ? -11.992 -53.094 -14.562 1 80.06 320 ASP A C 1
ATOM 2523 O O . ASP A 1 320 ? -11.852 -54.312 -14.633 1 80.06 320 ASP A O 1
ATOM 2527 N N . GLU A 1 321 ? -12.125 -52.469 -13.461 1 80.69 321 GLU A N 1
ATOM 2528 C CA . GLU A 1 321 ? -11.961 -53.188 -12.203 1 80.69 321 GLU A CA 1
ATOM 2529 C C . GLU A 1 321 ? -13.305 -53.406 -11.516 1 80.69 321 GLU A C 1
ATOM 2531 O O . GLU A 1 321 ? -13.383 -54.125 -10.523 1 80.69 321 GLU A O 1
ATOM 2536 N N . ASP A 1 322 ? -14.375 -52.875 -12.016 1 86.5 322 ASP A N 1
ATOM 2537 C CA . ASP A 1 322 ? -15.711 -53 -11.453 1 86.5 322 ASP A CA 1
ATOM 2538 C C . ASP A 1 322 ? -15.703 -52.719 -9.953 1 86.5 322 ASP A C 1
ATOM 2540 O O . ASP A 1 322 ? -16.188 -53.531 -9.156 1 86.5 322 ASP A O 1
ATOM 2544 N N . ARG A 1 323 ? -15.203 -51.562 -9.656 1 87.12 323 ARG A N 1
ATOM 2545 C CA . ARG A 1 323 ? -15.133 -51.156 -8.258 1 87.12 323 ARG A CA 1
ATOM 2546 C C . ARG A 1 323 ? -15.32 -49.656 -8.125 1 87.12 323 ARG A C 1
ATOM 2548 O O . ARG A 1 323 ? -15.023 -48.906 -9.062 1 87.12 323 ARG A O 1
ATOM 2555 N N . TRP A 1 324 ? -15.883 -49.281 -6.93 1 88.56 324 TRP A N 1
ATOM 2556 C CA . TRP A 1 324 ? -16.094 -47.875 -6.629 1 88.56 324 TRP A CA 1
ATOM 2557 C C . TRP A 1 324 ? -15.008 -47.344 -5.707 1 88.56 324 TRP A C 1
ATOM 2559 O O . TRP A 1 324 ? -14.539 -48.062 -4.816 1 88.56 324 TRP A O 1
ATOM 2569 N N . VAL A 1 325 ? -14.594 -46.125 -5.945 1 85.5 325 VAL A N 1
ATOM 2570 C CA . VAL A 1 325 ? -13.617 -45.438 -5.082 1 85.5 325 VAL A CA 1
ATOM 2571 C C . VAL A 1 325 ? -14.109 -44.031 -4.742 1 85.5 325 VAL A C 1
ATOM 2573 O O . VAL A 1 325 ? -14.766 -43.406 -5.559 1 85.5 325 VAL A O 1
ATOM 2576 N N . ASP A 1 326 ? -13.758 -43.562 -3.568 1 82.62 326 ASP A N 1
ATOM 2577 C CA . ASP A 1 326 ? -14.062 -42.188 -3.15 1 82.62 326 ASP A CA 1
ATOM 2578 C C . ASP A 1 326 ? -13.047 -41.219 -3.721 1 82.62 326 ASP A C 1
ATOM 2580 O O . ASP A 1 326 ? -11.844 -41.438 -3.652 1 82.62 326 ASP A O 1
ATOM 2584 N N . LEU A 1 327 ? -13.586 -40.281 -4.434 1 79.06 327 LEU A N 1
ATOM 2585 C CA . LEU A 1 327 ? -12.703 -39.219 -4.848 1 79.06 327 LEU A CA 1
ATOM 2586 C C . LEU A 1 327 ? -12.5 -38.219 -3.715 1 79.06 327 LEU A C 1
ATOM 2588 O O . LEU A 1 327 ? -13.414 -37.469 -3.367 1 79.06 327 LEU A O 1
ATOM 2592 N N . LYS A 1 328 ? -11.461 -38.188 -3.213 1 71 328 LYS A N 1
ATOM 2593 C CA . LYS A 1 328 ? -11.141 -37.406 -2.018 1 71 328 LYS A CA 1
ATOM 2594 C C . LYS A 1 328 ? -11.312 -35.906 -2.277 1 71 328 LYS A C 1
ATOM 2596 O O . LYS A 1 328 ? -11.148 -35.469 -3.408 1 71 328 LYS A O 1
ATOM 2601 N N . GLY A 1 329 ? -11.758 -35.25 -1.236 1 71.75 329 GLY A N 1
ATOM 2602 C CA . GLY A 1 329 ? -11.93 -33.781 -1.249 1 71.75 329 GLY A CA 1
ATOM 2603 C C . GLY A 1 329 ? -13.367 -33.375 -1.032 1 71.75 329 GLY A C 1
ATOM 2604 O O . GLY A 1 329 ? -14.227 -34.188 -0.719 1 71.75 329 GLY A O 1
ATOM 2605 N N . SER A 1 330 ? -13.539 -32 -1.025 1 67.69 330 SER A N 1
ATOM 2606 C CA . SER A 1 330 ? -14.859 -31.422 -0.826 1 67.69 330 SER A CA 1
ATOM 2607 C C . SER A 1 330 ? -15.484 -31 -2.15 1 67.69 330 SER A C 1
ATOM 2609 O O . SER A 1 330 ? -15.18 -29.906 -2.664 1 67.69 330 SER A O 1
ATOM 2611 N N . PRO A 1 331 ? -16.234 -31.984 -2.643 1 73.81 331 PRO A N 1
ATOM 2612 C CA . PRO A 1 331 ? -16.906 -31.594 -3.877 1 73.81 331 PRO A CA 1
ATOM 2613 C C . PRO A 1 331 ? -17.891 -30.453 -3.66 1 73.81 331 PRO A C 1
ATOM 2615 O O . PRO A 1 331 ? -18.297 -30.172 -2.523 1 73.81 331 PRO A O 1
ATOM 2618 N N . PRO A 1 332 ? -18.078 -29.688 -4.797 1 73.81 332 PRO A N 1
ATOM 2619 C CA . PRO A 1 332 ? -19.094 -28.641 -4.664 1 73.81 332 PRO A CA 1
ATOM 2620 C C . PRO A 1 332 ? -20.438 -29.172 -4.184 1 73.81 332 PRO A C 1
ATOM 2622 O O . PRO A 1 332 ? -20.828 -30.297 -4.547 1 73.81 332 PRO A O 1
ATOM 2625 N N . ARG A 1 333 ? -20.953 -28.172 -3.412 1 67.44 333 ARG A N 1
ATOM 2626 C CA . ARG A 1 333 ? -22.297 -28.516 -2.938 1 67.44 333 ARG A CA 1
ATOM 2627 C C . ARG A 1 333 ? -23.328 -28.328 -4.043 1 67.44 333 ARG A C 1
ATOM 2629 O O . ARG A 1 333 ? -23.234 -27.406 -4.852 1 67.44 333 ARG A O 1
ATOM 2636 N N . ASN A 1 334 ? -24.203 -29.266 -4.262 1 67.69 334 ASN A N 1
ATOM 2637 C CA . ASN A 1 334 ? -25.328 -29.234 -5.191 1 67.69 334 ASN A CA 1
ATOM 2638 C C . ASN A 1 334 ? -24.875 -28.922 -6.613 1 67.69 334 ASN A C 1
ATOM 2640 O O . ASN A 1 334 ? -25.266 -27.906 -7.191 1 67.69 334 ASN A O 1
ATOM 2644 N N . PRO A 1 335 ? -24.031 -29.734 -7.164 1 74.75 335 PRO A N 1
ATOM 2645 C CA . PRO A 1 335 ? -23.578 -29.531 -8.547 1 74.75 335 PRO A CA 1
ATOM 2646 C C . PRO A 1 335 ? -24.75 -29.453 -9.531 1 74.75 335 PRO A C 1
ATOM 2648 O O . PRO A 1 335 ? -25.75 -30.156 -9.367 1 74.75 335 PRO A O 1
ATOM 2651 N N . VAL A 1 336 ? -24.562 -28.5 -10.469 1 70.75 336 VAL A N 1
ATOM 2652 C CA . VAL A 1 336 ? -25.625 -28.328 -11.461 1 70.75 336 VAL A CA 1
ATOM 2653 C C . VAL A 1 336 ? -25.203 -28.969 -12.781 1 70.75 336 VAL A C 1
ATOM 2655 O O . VAL A 1 336 ? -26.031 -29.25 -13.641 1 70.75 336 VAL A O 1
ATOM 2658 N N . GLU A 1 337 ? -23.906 -29.234 -12.891 1 76.38 337 GLU A N 1
ATOM 2659 C CA . GLU A 1 337 ? -23.391 -29.844 -14.117 1 76.38 337 GLU A CA 1
ATOM 2660 C C . GLU A 1 337 ? -22.031 -30.5 -13.883 1 76.38 337 GLU A C 1
ATOM 2662 O O . GLU A 1 337 ? -21.281 -30.078 -13.008 1 76.38 337 GLU A O 1
ATOM 2667 N N . ILE A 1 338 ? -21.797 -31.625 -14.68 1 78.81 338 ILE A N 1
ATOM 2668 C CA . ILE A 1 338 ? -20.516 -32.312 -14.664 1 78.81 338 ILE A CA 1
ATOM 2669 C C . ILE A 1 338 ? -20.078 -32.656 -16.094 1 78.81 338 ILE A C 1
ATOM 2671 O O . ILE A 1 338 ? -20.906 -33.031 -16.922 1 78.81 338 ILE A O 1
ATOM 2675 N N . PHE A 1 339 ? -18.875 -32.281 -16.359 1 76.31 339 PHE A N 1
ATOM 2676 C CA . PHE A 1 339 ? -18.391 -32.594 -17.688 1 76.31 339 PHE A CA 1
ATOM 2677 C C . PHE A 1 339 ? -16.891 -32.875 -17.656 1 76.31 339 PHE A C 1
ATOM 2679 O O . PHE A 1 339 ? -16.203 -32.531 -16.703 1 76.31 339 PHE A O 1
ATOM 2686 N N . ASN A 1 340 ? -16.453 -33.594 -18.641 1 76.75 340 ASN A N 1
ATOM 2687 C CA . ASN A 1 340 ? -15.047 -33.906 -18.828 1 76.75 340 ASN A CA 1
ATOM 2688 C C . ASN A 1 340 ? -14.422 -33.062 -19.906 1 76.75 340 ASN A C 1
ATOM 2690 O O . ASN A 1 340 ? -14.984 -32.906 -21 1 76.75 340 ASN A O 1
ATOM 2694 N N . LEU A 1 341 ? -13.398 -32.344 -19.578 1 73 341 LEU A N 1
ATOM 2695 C CA . LEU A 1 341 ? -12.617 -31.594 -20.547 1 73 341 LEU A CA 1
ATOM 2696 C C . LEU A 1 341 ? -11.148 -32 -20.5 1 73 341 LEU A C 1
ATOM 2698 O O . LEU A 1 341 ? -10.461 -31.75 -19.5 1 73 341 LEU A O 1
ATOM 2702 N N . SER A 1 342 ? -10.625 -32.562 -21.609 1 70.19 342 SER A N 1
ATOM 2703 C CA . SER A 1 342 ? -9.227 -32.969 -21.734 1 70.19 342 SER A CA 1
ATOM 2704 C C . SER A 1 342 ? -8.773 -33.781 -20.516 1 70.19 342 SER A C 1
ATOM 2706 O O . SER A 1 342 ? -7.758 -33.469 -19.906 1 70.19 342 SER A O 1
ATOM 2708 N N . ASP A 1 343 ? -9.664 -34.781 -20.109 1 72 343 ASP A N 1
ATOM 2709 C CA . ASP A 1 343 ? -9.375 -35.75 -19.062 1 72 343 ASP A CA 1
ATOM 2710 C C . ASP A 1 343 ? -9.391 -35.094 -17.672 1 72 343 ASP A C 1
ATOM 2712 O O . ASP A 1 343 ? -8.641 -35.5 -16.797 1 72 343 ASP A O 1
ATOM 2716 N N . THR A 1 344 ? -10.078 -34.031 -17.656 1 77.62 344 THR A N 1
ATOM 2717 C CA . THR A 1 344 ? -10.32 -33.406 -16.359 1 77.62 344 THR A CA 1
ATOM 2718 C C . THR A 1 344 ? -11.812 -33.25 -16.109 1 77.62 344 THR A C 1
ATOM 2720 O O . THR A 1 344 ? -12.562 -32.812 -16.984 1 77.62 344 THR A O 1
ATOM 2723 N N . VAL A 1 345 ? -12.148 -33.625 -14.945 1 82.31 345 VAL A N 1
ATOM 2724 C CA . VAL A 1 345 ? -13.562 -33.562 -14.578 1 82.31 345 VAL A CA 1
ATOM 2725 C C . VAL A 1 345 ? -13.883 -32.188 -13.992 1 82.31 345 VAL A C 1
ATOM 2727 O O . VAL A 1 345 ? -13.188 -31.703 -13.094 1 82.31 345 VAL A O 1
ATOM 2730 N N . TYR A 1 346 ? -14.906 -31.609 -14.602 1 82.38 346 TYR A N 1
ATOM 2731 C CA . TYR A 1 346 ? -15.383 -30.328 -14.109 1 82.38 346 TYR A CA 1
ATOM 2732 C C . TYR A 1 346 ? -16.797 -30.453 -13.539 1 82.38 346 TYR A C 1
ATOM 2734 O O . TYR A 1 346 ? -17.625 -31.172 -14.078 1 82.38 346 TYR A O 1
ATOM 2742 N N . VAL A 1 347 ? -17 -29.703 -12.438 1 83.88 347 VAL A N 1
ATOM 2743 C CA . VAL A 1 347 ? -18.328 -29.641 -11.828 1 83.88 347 VAL A CA 1
ATOM 2744 C C . VAL A 1 347 ? -18.719 -28.188 -11.617 1 83.88 347 VAL A C 1
ATOM 2746 O O . VAL A 1 347 ? -17.938 -27.391 -11.078 1 83.88 347 VAL A O 1
ATOM 2749 N N . ALA A 1 348 ? -19.875 -27.875 -12.094 1 80.56 348 ALA A N 1
ATOM 2750 C CA . ALA A 1 348 ? -20.391 -26.516 -11.914 1 80.56 348 ALA A CA 1
ATOM 2751 C C . ALA A 1 348 ? -21.281 -26.422 -10.68 1 80.56 348 ALA A C 1
ATOM 2753 O O . ALA A 1 348 ? -22.078 -27.328 -10.422 1 80.56 348 ALA A O 1
ATOM 2754 N N . ASN A 1 349 ? -21.031 -25.375 -9.883 1 77.75 349 ASN A N 1
ATOM 2755 C CA . ASN A 1 349 ? -21.859 -25.094 -8.719 1 77.75 349 ASN A CA 1
ATOM 2756 C C . ASN A 1 349 ? -22.469 -23.703 -8.797 1 77.75 349 ASN A C 1
ATOM 2758 O O . ASN A 1 349 ? -21.844 -22.766 -9.289 1 77.75 349 ASN A O 1
ATOM 2762 N N . LYS A 1 350 ? -23.734 -23.688 -8.352 1 69.38 350 LYS A N 1
ATOM 2763 C CA . LYS A 1 350 ? -24.375 -22.375 -8.219 1 69.38 350 LYS A CA 1
ATOM 2764 C C . LYS A 1 350 ? -23.891 -21.641 -6.977 1 69.38 350 LYS A C 1
ATOM 2766 O O . LYS A 1 350 ? -23.859 -22.203 -5.883 1 69.38 350 LYS A O 1
ATOM 2771 N N . GLY A 1 351 ? -23.172 -20.672 -7.172 1 61.28 351 GLY A N 1
ATOM 2772 C CA . GLY A 1 351 ? -22.734 -19.891 -6.027 1 61.28 351 GLY A CA 1
ATOM 2773 C C . GLY A 1 351 ? -23.875 -19.453 -5.133 1 61.28 351 GLY A C 1
ATOM 2774 O O . GLY A 1 351 ? -25.047 -19.562 -5.508 1 61.28 351 GLY A O 1
ATOM 2775 N N . ASN A 1 352 ? -23.734 -19.219 -3.787 1 51.41 352 ASN A N 1
ATOM 2776 C CA . ASN A 1 352 ? -24.75 -18.688 -2.877 1 51.41 352 ASN A CA 1
ATOM 2777 C C . ASN A 1 352 ? -25.328 -17.375 -3.385 1 51.41 352 ASN A C 1
ATOM 2779 O O . ASN A 1 352 ? -24.594 -16.484 -3.797 1 51.41 352 ASN A O 1
ATOM 2783 N N . PRO A 1 353 ? -26.641 -17.453 -3.725 1 46.38 353 PRO A N 1
ATOM 2784 C CA . PRO A 1 353 ? -27.203 -16.156 -4.113 1 46.38 353 PRO A CA 1
ATOM 2785 C C . PRO A 1 353 ? -26.812 -15.039 -3.15 1 46.38 353 PRO A C 1
ATOM 2787 O O . PRO A 1 353 ? -26.844 -15.234 -1.932 1 46.38 353 PRO A O 1
ATOM 2790 N N . ASP A 1 354 ? -26.062 -14.18 -3.479 1 43.06 354 ASP A N 1
ATOM 2791 C CA . ASP A 1 354 ? -25.969 -12.977 -2.652 1 43.06 354 ASP A CA 1
ATOM 2792 C C . ASP A 1 354 ? -27.344 -12.367 -2.418 1 43.06 354 ASP A C 1
ATOM 2794 O O . ASP A 1 354 ? -27.984 -11.898 -3.359 1 43.06 354 ASP A O 1
ATOM 2798 N N . VAL A 1 355 ? -27.922 -12.602 -1.277 1 45.25 355 VAL A N 1
ATOM 2799 C CA . VAL A 1 355 ? -29.266 -12.133 -0.959 1 45.25 355 VAL A CA 1
ATOM 2800 C C . VAL A 1 355 ? -29.391 -10.648 -1.285 1 45.25 355 VAL A C 1
ATOM 2802 O O . VAL A 1 355 ? -30.484 -10.133 -1.484 1 45.25 355 VAL A O 1
ATOM 2805 N N . ARG A 1 356 ? -28.297 -9.969 -1.257 1 39.56 356 ARG A N 1
ATOM 2806 C CA . ARG A 1 356 ? -28.297 -8.516 -1.371 1 39.56 356 ARG A CA 1
ATOM 2807 C C . ARG A 1 356 ? -28.391 -8.078 -2.83 1 39.56 356 ARG A C 1
ATOM 2809 O O . ARG A 1 356 ? -28.703 -6.922 -3.119 1 39.56 356 ARG A O 1
ATOM 2816 N N . ASN A 1 357 ? -27.875 -8.844 -3.828 1 46 357 ASN A N 1
ATOM 2817 C CA . ASN A 1 357 ? -27.875 -8.477 -5.242 1 46 357 ASN A CA 1
ATOM 2818 C C . ASN A 1 357 ? -28.766 -9.414 -6.059 1 46 357 ASN A C 1
ATOM 2820 O O . ASN A 1 357 ? -28.344 -10.531 -6.391 1 46 357 ASN A O 1
ATOM 2824 N N . THR A 1 358 ? -29.844 -9.156 -6.148 1 54.47 358 THR A N 1
ATOM 2825 C CA . THR A 1 358 ? -30.891 -9.883 -6.863 1 54.47 358 THR A CA 1
ATOM 2826 C C . THR A 1 358 ? -30.766 -9.672 -8.367 1 54.47 358 THR A C 1
ATOM 2828 O O . THR A 1 358 ? -31.672 -10.008 -9.125 1 54.47 358 THR A O 1
ATOM 2831 N N . SER A 1 359 ? -29.703 -9.117 -8.844 1 59.03 359 SER A N 1
ATOM 2832 C CA . SER A 1 359 ? -29.688 -8.852 -10.281 1 59.03 359 SER A CA 1
ATOM 2833 C C . SER A 1 359 ? -28.75 -9.797 -11.008 1 59.03 359 SER A C 1
ATOM 2835 O O . SER A 1 359 ? -28.812 -9.922 -12.234 1 59.03 359 SER A O 1
ATOM 2837 N N . THR A 1 360 ? -27.844 -10.594 -10.305 1 62.78 360 THR A N 1
ATOM 2838 C CA . THR A 1 360 ? -26.906 -11.477 -10.992 1 62.78 360 THR A CA 1
ATOM 2839 C C . THR A 1 360 ? -26.766 -12.805 -10.25 1 62.78 360 THR A C 1
ATOM 2841 O O . THR A 1 360 ? -27.125 -12.906 -9.078 1 62.78 360 THR A O 1
ATOM 2844 N N . HIS A 1 361 ? -26.547 -13.898 -10.984 1 66.31 361 HIS A N 1
ATOM 2845 C CA . HIS A 1 361 ? -26.188 -15.18 -10.383 1 66.31 361 HIS A CA 1
ATOM 2846 C C . HIS A 1 361 ? -24.812 -15.641 -10.852 1 66.31 361 HIS A C 1
ATOM 2848 O O . HIS A 1 361 ? -24.328 -15.203 -11.891 1 66.31 361 HIS A O 1
ATOM 2854 N N . LYS A 1 362 ? -24.203 -16.375 -9.984 1 72.69 362 LYS A N 1
ATOM 2855 C CA . LYS A 1 362 ? -22.812 -16.766 -10.25 1 72.69 362 LYS A CA 1
ATOM 2856 C C . LYS A 1 362 ? -22.688 -18.297 -10.328 1 72.69 362 LYS A C 1
ATOM 2858 O O . LYS A 1 362 ? -23.344 -19.016 -9.562 1 72.69 362 LYS A O 1
ATOM 2863 N N . TYR A 1 363 ? -21.891 -18.75 -11.445 1 76.94 363 TYR A N 1
ATOM 2864 C CA . TYR A 1 363 ? -21.484 -20.156 -11.516 1 76.94 363 TYR A CA 1
ATOM 2865 C C . TYR A 1 363 ? -19.984 -20.312 -11.234 1 76.94 363 TYR A C 1
ATOM 2867 O O . TYR A 1 363 ? -19.188 -19.484 -11.68 1 76.94 363 TYR A O 1
ATOM 2875 N N . ARG A 1 364 ? -19.703 -21.328 -10.43 1 81.5 364 ARG A N 1
ATOM 2876 C CA . ARG A 1 364 ? -18.328 -21.719 -10.156 1 81.5 364 ARG A CA 1
ATOM 2877 C C . ARG A 1 364 ? -18.031 -23.125 -10.68 1 81.5 364 ARG A C 1
ATOM 2879 O O . ARG A 1 364 ? -18.797 -24.062 -10.422 1 81.5 364 ARG A O 1
ATOM 2886 N N . PHE A 1 365 ? -16.953 -23.203 -11.484 1 83.12 365 PHE A N 1
ATOM 2887 C CA . PHE A 1 365 ? -16.562 -24.484 -12.062 1 83.12 365 PHE A CA 1
ATOM 2888 C C . PHE A 1 365 ? -15.352 -25.062 -11.352 1 83.12 365 PHE A C 1
ATOM 2890 O O . PHE A 1 365 ? -14.227 -24.625 -11.57 1 83.12 365 PHE A O 1
ATOM 2897 N N . PHE A 1 366 ? -15.68 -26.188 -10.641 1 84.38 366 PHE A N 1
ATOM 2898 C CA . PHE A 1 366 ? -14.609 -26.875 -9.922 1 84.38 366 PHE A CA 1
ATOM 2899 C C . PHE A 1 366 ? -14.055 -28.016 -10.758 1 84.38 366 PHE A C 1
ATOM 2901 O O . PHE A 1 366 ? -14.773 -28.625 -11.562 1 84.38 366 PHE A O 1
ATOM 2908 N N . CYS A 1 367 ? -12.766 -28.203 -10.641 1 83.94 367 CYS A N 1
ATOM 2909 C CA . CYS A 1 367 ? -12.172 -29.359 -11.305 1 83.94 367 CYS A CA 1
ATOM 2910 C C . CYS A 1 367 ? -11.398 -30.219 -10.32 1 83.94 367 CYS A C 1
ATOM 2912 O O . CYS A 1 367 ? -10.961 -29.734 -9.273 1 83.94 367 CYS A O 1
ATOM 2914 N N . TYR A 1 368 ? -11.477 -31.484 -10.641 1 79.62 368 TYR A N 1
ATOM 2915 C CA . TYR A 1 368 ? -10.68 -32.406 -9.852 1 79.62 368 TYR A CA 1
ATOM 2916 C C . TYR A 1 368 ? -9.258 -32.5 -10.391 1 79.62 368 TYR A C 1
ATOM 2918 O O . TYR A 1 368 ? -9.023 -33.125 -11.438 1 79.62 368 TYR A O 1
ATOM 2926 N N . ASN A 1 369 ? -8.422 -31.844 -9.695 1 70.38 369 ASN A N 1
ATOM 2927 C CA . ASN A 1 369 ? -7.023 -31.781 -10.109 1 70.38 369 ASN A CA 1
ATOM 2928 C C . ASN A 1 369 ? -6.203 -32.906 -9.5 1 70.38 369 ASN A C 1
ATOM 2930 O O . ASN A 1 369 ? -5.984 -32.938 -8.281 1 70.38 369 ASN A O 1
ATOM 2934 N N . THR A 1 370 ? -5.82 -33.75 -10.336 1 65.25 370 THR A N 1
ATOM 2935 C CA . THR A 1 370 ? -5.082 -34.938 -9.867 1 65.25 370 THR A CA 1
ATOM 2936 C C . THR A 1 370 ? -3.58 -34.656 -9.883 1 65.25 370 THR A C 1
ATOM 2938 O O . THR A 1 370 ? -2.787 -35.5 -9.477 1 65.25 370 THR A O 1
ATOM 2941 N N . LYS A 1 371 ? -3.252 -33.469 -10.43 1 61.31 371 LYS A N 1
ATOM 2942 C CA . LYS A 1 371 ? -1.829 -33.156 -10.57 1 61.31 371 LYS A CA 1
ATOM 2943 C C . LYS A 1 371 ? -1.263 -32.562 -9.281 1 61.31 371 LYS A C 1
ATOM 2945 O O . LYS A 1 371 ? -0.057 -32.312 -9.18 1 61.31 371 LYS A O 1
ATOM 2950 N N . MET A 1 372 ? -2.178 -32.375 -8.219 1 53.41 372 MET A N 1
ATOM 2951 C CA . MET A 1 372 ? -1.677 -31.688 -7.023 1 53.41 372 MET A CA 1
ATOM 2952 C C . MET A 1 372 ? -0.916 -32.656 -6.129 1 53.41 372 MET A C 1
ATOM 2954 O O . MET A 1 372 ? -1.239 -33.844 -6.082 1 53.41 372 MET A O 1
ATOM 2958 N N . GLU A 1 373 ? 0.242 -32.219 -5.699 1 46.78 373 GLU A N 1
ATOM 2959 C CA . GLU A 1 373 ? 1.146 -32.969 -4.848 1 46.78 373 GLU A CA 1
ATOM 2960 C C . GLU A 1 373 ? 0.392 -33.656 -3.695 1 46.78 373 GLU A C 1
ATOM 2962 O O . GLU A 1 373 ? 0.705 -34.781 -3.307 1 46.78 373 GLU A O 1
ATOM 2967 N N . TYR A 1 374 ? -0.488 -32.781 -3.035 1 46.75 374 TYR A N 1
ATOM 2968 C CA . TYR A 1 374 ? -1.068 -33.25 -1.776 1 46.75 374 TYR A CA 1
ATOM 2969 C C . TYR A 1 374 ? -2.289 -34.125 -2.023 1 46.75 374 TYR A C 1
ATOM 2971 O O . TYR A 1 374 ? -3.055 -34.406 -1.098 1 46.75 374 TYR A O 1
ATOM 2979 N N . GLY A 1 375 ? -2.492 -34.625 -3.232 1 56.69 375 GLY A N 1
ATOM 2980 C CA . GLY A 1 375 ? -3.615 -35.5 -3.553 1 56.69 375 GLY A CA 1
ATOM 2981 C C . GLY A 1 375 ? -4.672 -34.812 -4.402 1 56.69 375 GLY A C 1
ATOM 2982 O O . GLY A 1 375 ? -4.742 -33.562 -4.441 1 56.69 375 GLY A O 1
ATOM 2983 N N . ALA A 1 376 ? -5.254 -35.562 -5.164 1 66 376 ALA A N 1
ATOM 2984 C CA . ALA A 1 376 ? -6.316 -35.062 -6.039 1 66 376 ALA A CA 1
ATOM 2985 C C . ALA A 1 376 ? -7.387 -34.312 -5.242 1 66 376 ALA A C 1
ATOM 2987 O O . ALA A 1 376 ? -7.812 -34.781 -4.184 1 66 376 ALA A O 1
ATOM 2988 N N . ARG A 1 377 ? -7.559 -33.094 -5.484 1 74.31 377 ARG A N 1
ATOM 2989 C CA . ARG A 1 377 ? -8.602 -32.312 -4.812 1 74.31 377 ARG A CA 1
ATOM 2990 C C . ARG A 1 377 ? -9.406 -31.5 -5.809 1 74.31 377 ARG A C 1
ATOM 2992 O O . ARG A 1 377 ? -8.977 -31.297 -6.945 1 74.31 377 ARG A O 1
ATOM 2999 N N . TRP A 1 378 ? -10.523 -31.203 -5.27 1 78.62 378 TRP A N 1
ATOM 3000 C CA . TRP A 1 378 ? -11.375 -30.297 -6.031 1 78.62 378 TRP A CA 1
ATOM 3001 C C . TRP A 1 378 ? -10.883 -28.859 -5.918 1 78.62 378 TRP A C 1
ATOM 3003 O O . TRP A 1 378 ? -10.633 -28.359 -4.816 1 78.62 378 TRP A O 1
ATOM 3013 N N . VAL A 1 379 ? -10.578 -28.219 -7.008 1 81.19 379 VAL A N 1
ATOM 3014 C CA . VAL A 1 379 ? -10.086 -26.844 -7.012 1 81.19 379 VAL A CA 1
ATOM 3015 C C . VAL A 1 379 ? -10.922 -26 -7.961 1 81.19 379 VAL A C 1
ATOM 3017 O O . VAL A 1 379 ? -11.555 -26.516 -8.883 1 81.19 379 VAL A O 1
ATOM 3020 N N . LEU A 1 380 ? -10.984 -24.672 -7.652 1 80.69 380 LEU A N 1
ATOM 3021 C CA . LEU A 1 380 ? -11.562 -23.688 -8.562 1 80.69 380 LEU A CA 1
ATOM 3022 C C . LEU A 1 380 ? -10.477 -23.031 -9.414 1 80.69 380 LEU A C 1
ATOM 3024 O O . LEU A 1 380 ? -9.695 -22.219 -8.914 1 80.69 380 LEU A O 1
ATOM 3028 N N . PRO A 1 381 ? -10.383 -23.516 -10.625 1 76.38 381 PRO A N 1
ATOM 3029 C CA . PRO A 1 381 ? -9.344 -22.938 -11.477 1 76.38 381 PRO A CA 1
ATOM 3030 C C . PRO A 1 381 ? -9.547 -21.438 -11.711 1 76.38 381 PRO A C 1
ATOM 3032 O O . PRO A 1 381 ? -10.672 -20.938 -11.609 1 76.38 381 PRO A O 1
ATOM 3035 N N . GLN A 1 382 ? -8.523 -20.766 -12.055 1 73.44 382 GLN A N 1
ATOM 3036 C CA . GLN A 1 382 ? -8.578 -19.328 -12.32 1 73.44 382 GLN A CA 1
ATOM 3037 C C . GLN A 1 382 ? -9.469 -19.031 -13.523 1 73.44 382 GLN A C 1
ATOM 3039 O O . GLN A 1 382 ? -9.359 -19.672 -14.562 1 73.44 382 GLN A O 1
ATOM 3044 N N . GLY A 1 383 ? -10.352 -18.188 -13.328 1 74.25 383 GLY A N 1
ATOM 3045 C CA . GLY A 1 383 ? -11.195 -17.688 -14.398 1 74.25 383 GLY A CA 1
ATOM 3046 C C . GLY A 1 383 ? -12.469 -18.484 -14.578 1 74.25 383 GLY A C 1
ATOM 3047 O O . GLY A 1 383 ? -13.297 -18.172 -15.438 1 74.25 383 GLY A O 1
ATOM 3048 N N . MET A 1 384 ? -12.484 -19.516 -13.852 1 78.12 384 MET A N 1
ATOM 3049 C CA . MET A 1 384 ? -13.641 -20.375 -14.109 1 78.12 384 MET A CA 1
ATOM 3050 C C . MET A 1 384 ? -14.812 -20 -13.211 1 78.12 384 MET A C 1
ATOM 3052 O O . MET A 1 384 ? -15.43 -20.859 -12.586 1 78.12 384 MET A O 1
ATOM 3056 N N . GLU A 1 385 ? -15.023 -18.781 -13.047 1 81.06 385 GLU A N 1
ATOM 3057 C CA . GLU A 1 385 ? -16.219 -18.188 -12.445 1 81.06 385 GLU A CA 1
ATOM 3058 C C . GLU A 1 385 ? -16.953 -17.297 -13.438 1 81.06 385 GLU A C 1
ATOM 3060 O O . GLU A 1 385 ? -16.328 -16.594 -14.219 1 81.06 385 GLU A O 1
ATOM 3065 N N . LEU A 1 386 ? -18.234 -17.469 -13.422 1 79.69 386 LEU A N 1
ATOM 3066 C CA . LEU A 1 386 ? -19.047 -16.719 -14.359 1 79.69 386 LEU A CA 1
ATOM 3067 C C . LEU A 1 386 ? -20.219 -16.031 -13.648 1 79.69 386 LEU A C 1
ATOM 3069 O O . LEU A 1 386 ? -20.984 -16.703 -12.938 1 79.69 386 LEU A O 1
ATOM 3073 N N . GLU A 1 387 ? -20.297 -14.719 -13.797 1 75.31 387 GLU A N 1
ATOM 3074 C CA . GLU A 1 387 ? -21.422 -13.961 -13.273 1 75.31 387 GLU A CA 1
ATOM 3075 C C . GLU A 1 387 ? -22.422 -13.609 -14.375 1 75.31 387 GLU A C 1
ATOM 3077 O O . GLU A 1 387 ? -22.031 -13.062 -15.414 1 75.31 387 GLU A O 1
ATOM 3082 N N . LEU A 1 388 ? -23.531 -14.031 -14.148 1 72.69 388 LEU A N 1
ATOM 3083 C CA . LEU A 1 388 ? -24.562 -13.836 -15.156 1 72.69 388 LEU A CA 1
ATOM 3084 C C . LEU A 1 388 ? -25.656 -12.914 -14.633 1 72.69 388 LEU A C 1
ATOM 3086 O O . LEU A 1 388 ? -25.906 -12.867 -13.43 1 72.69 388 LEU A O 1
ATOM 3090 N N . PRO A 1 389 ? -26.25 -12.094 -15.547 1 64.62 389 PRO A N 1
ATOM 3091 C CA . PRO A 1 389 ? -27.344 -11.219 -15.148 1 64.62 389 PRO A CA 1
ATOM 3092 C C . PRO A 1 389 ? -28.609 -11.992 -14.766 1 64.62 389 PRO A C 1
ATOM 3094 O O . PRO A 1 389 ? -28.844 -13.086 -15.289 1 64.62 389 PRO A O 1
ATOM 3097 N N . GLY A 1 390 ? -29.469 -11.43 -13.883 1 61.62 390 GLY A N 1
ATOM 3098 C CA . GLY A 1 390 ? -30.781 -11.93 -13.523 1 61.62 390 GLY A CA 1
ATOM 3099 C C . GLY A 1 390 ? -30.797 -12.711 -12.219 1 61.62 390 GLY A C 1
ATOM 3100 O O . GLY A 1 390 ? -29.734 -13.086 -11.719 1 61.62 390 GLY A O 1
ATOM 3101 N N . VAL A 1 391 ? -32.062 -12.641 -11.625 1 55.88 391 VAL A N 1
ATOM 3102 C CA . VAL A 1 391 ? -32.219 -13.406 -10.398 1 55.88 391 VAL A CA 1
ATOM 3103 C C . VAL A 1 391 ? -32.406 -14.891 -10.742 1 55.88 391 VAL A C 1
ATOM 3105 O O . VAL A 1 391 ? -33.062 -15.242 -11.711 1 55.88 391 VAL A O 1
ATOM 3108 N N . MET A 1 392 ? -31.516 -15.602 -10.125 1 55.47 392 MET A N 1
ATOM 3109 C CA . MET A 1 392 ? -31.578 -17.031 -10.391 1 55.47 392 MET A CA 1
ATOM 3110 C C . MET A 1 392 ? -32.906 -17.625 -9.898 1 55.47 392 MET A C 1
ATOM 3112 O O . MET A 1 392 ? -33.344 -17.312 -8.789 1 55.47 392 MET A O 1
ATOM 3116 N N . SER A 1 393 ? -33.656 -18.047 -10.797 1 48.69 393 SER A N 1
ATOM 3117 C CA . SER A 1 393 ? -34.875 -18.734 -10.375 1 48.69 393 SER A CA 1
ATOM 3118 C C . SER A 1 393 ? -34.562 -19.984 -9.555 1 48.69 393 SER A C 1
ATOM 3120 O O . SER A 1 393 ? -33.625 -20.734 -9.898 1 48.69 393 SER A O 1
ATOM 3122 N N . ASN A 1 394 ? -34.844 -19.953 -8.297 1 44.59 394 ASN A N 1
ATOM 3123 C CA . ASN A 1 394 ? -34.688 -21.125 -7.445 1 44.59 394 ASN A CA 1
ATOM 3124 C C . ASN A 1 394 ? -35.312 -22.359 -8.062 1 44.59 394 ASN A C 1
ATOM 3126 O O . ASN A 1 394 ? -35.188 -23.469 -7.531 1 44.59 394 ASN A O 1
ATOM 3130 N N . LEU A 1 395 ? -36.156 -22.047 -8.969 1 40.28 395 LEU A N 1
ATOM 3131 C CA . LEU A 1 395 ? -37.062 -23.125 -9.328 1 40.28 395 LEU A CA 1
ATOM 3132 C C . LEU A 1 395 ? -36.375 -24.156 -10.203 1 40.28 395 LEU A C 1
ATOM 3134 O O . LEU A 1 395 ? -36.906 -25.25 -10.398 1 40.28 395 LEU A O 1
ATOM 3138 N N . MET A 1 396 ? -35.406 -23.859 -11.125 1 41.16 396 MET A N 1
ATOM 3139 C CA . MET A 1 396 ? -35.188 -24.781 -12.227 1 41.16 396 MET A CA 1
ATOM 3140 C C . MET A 1 396 ? -33.844 -25.469 -12.078 1 41.16 396 MET A C 1
ATOM 3142 O O . MET A 1 396 ? -32.781 -24.812 -12 1 41.16 396 MET A O 1
ATOM 3146 N N . ARG A 1 397 ? -33.812 -26.641 -11.539 1 42.53 397 ARG A N 1
ATOM 3147 C CA . ARG A 1 397 ? -32.75 -27.625 -11.75 1 42.53 397 ARG A CA 1
ATOM 3148 C C . ARG A 1 397 ? -32.531 -27.875 -13.234 1 42.53 397 ARG A C 1
ATOM 3150 O O . ARG A 1 397 ? -33.469 -27.984 -14.008 1 42.53 397 ARG A O 1
ATOM 3157 N N . GLY A 1 398 ? -31.734 -27.344 -13.938 1 48.53 398 GLY A N 1
ATOM 3158 C CA . GLY A 1 398 ? -31.453 -27.641 -15.336 1 48.53 398 GLY A CA 1
ATOM 3159 C C . GLY A 1 398 ? -31.219 -26.406 -16.172 1 48.53 398 GLY A C 1
ATOM 3160 O O . GLY A 1 398 ? -31.188 -26.469 -17.406 1 48.53 398 GLY A O 1
ATOM 3161 N N . GLY A 1 399 ? -31.141 -25.5 -15.57 1 57.69 399 GLY A N 1
ATOM 3162 C CA . GLY A 1 399 ? -31.094 -24.297 -16.406 1 57.69 399 GLY A CA 1
ATOM 3163 C C . GLY A 1 399 ? -29.719 -24.062 -17 1 57.69 399 GLY A C 1
ATOM 3164 O O . GLY A 1 399 ? -29.547 -23.172 -17.844 1 57.69 399 GLY A O 1
ATOM 3165 N N . MET A 1 400 ? -28.734 -25.016 -16.672 1 66.69 400 MET A N 1
ATOM 3166 C CA . MET A 1 400 ? -27.422 -24.828 -17.266 1 66.69 400 MET A CA 1
ATOM 3167 C C . MET A 1 400 ? -27.016 -26.062 -18.078 1 66.69 400 MET A C 1
ATOM 3169 O O . MET A 1 400 ? -27.125 -27.188 -17.594 1 66.69 400 MET A O 1
ATOM 3173 N N . LEU A 1 401 ? -26.75 -25.875 -19.297 1 67.38 401 LEU A N 1
ATOM 3174 C CA . LEU A 1 401 ? -26.234 -26.922 -20.188 1 67.38 401 LEU A CA 1
ATOM 3175 C C . LEU A 1 401 ? -24.797 -26.625 -20.594 1 67.38 401 LEU A C 1
ATOM 3177 O O . LEU A 1 401 ? -24.438 -25.469 -20.797 1 67.38 401 LEU A O 1
ATOM 3181 N N . THR A 1 402 ? -24.078 -27.766 -20.547 1 70.69 402 THR A N 1
ATOM 3182 C CA . THR A 1 402 ? -22.688 -27.594 -20.969 1 70.69 402 THR A CA 1
ATOM 3183 C C . THR A 1 402 ? -22.344 -28.578 -22.094 1 70.69 402 THR A C 1
ATOM 3185 O O . THR A 1 402 ? -22.953 -29.641 -22.203 1 70.69 402 THR A O 1
ATOM 3188 N N . ALA A 1 403 ? -21.547 -28.141 -22.953 1 69.94 403 ALA A N 1
ATOM 3189 C CA . ALA A 1 403 ? -20.938 -28.969 -24 1 69.94 403 ALA A CA 1
ATOM 3190 C C . ALA A 1 403 ? -19.453 -28.641 -24.156 1 69.94 403 ALA A C 1
ATOM 3192 O O . ALA A 1 403 ? -19.031 -27.5 -23.984 1 69.94 403 ALA A O 1
ATOM 3193 N N . THR A 1 404 ? -18.719 -29.734 -24.297 1 66.69 404 THR A N 1
ATOM 3194 C CA . THR A 1 404 ? -17.266 -29.516 -24.312 1 66.69 404 THR A CA 1
ATOM 3195 C C . THR A 1 404 ? -16.672 -29.953 -25.656 1 66.69 404 THR A C 1
ATOM 3197 O O . THR A 1 404 ? -17.125 -30.938 -26.25 1 66.69 404 THR A O 1
ATOM 3200 N N . THR A 1 405 ? -15.828 -29.094 -26.188 1 62.53 405 THR A N 1
ATOM 3201 C CA . THR A 1 405 ? -14.867 -29.453 -27.219 1 62.53 405 THR A CA 1
ATOM 3202 C C . THR A 1 405 ? -13.445 -29.469 -26.656 1 62.53 405 THR A C 1
ATOM 3204 O O . THR A 1 405 ? -13.211 -29 -25.531 1 62.53 405 THR A O 1
ATOM 3207 N N . PRO A 1 406 ? -12.656 -30.234 -27.328 1 57.91 406 PRO A N 1
ATOM 3208 C CA . PRO A 1 406 ? -11.281 -30.203 -26.812 1 57.91 406 PRO A CA 1
ATOM 3209 C C . PRO A 1 406 ? -10.773 -28.781 -26.562 1 57.91 406 PRO A C 1
ATOM 3211 O O . PRO A 1 406 ? -9.883 -28.578 -25.75 1 57.91 406 PRO A O 1
ATOM 3214 N N . GLN A 1 407 ? -11.391 -27.766 -27.234 1 63.16 407 GLN A N 1
ATOM 3215 C CA . GLN A 1 407 ? -10.836 -26.406 -27.156 1 63.16 407 GLN A CA 1
ATOM 3216 C C . GLN A 1 407 ? -11.742 -25.5 -26.344 1 63.16 407 GLN A C 1
ATOM 3218 O O . GLN A 1 407 ? -11.289 -24.453 -25.844 1 63.16 407 GLN A O 1
ATOM 3223 N N . SER A 1 408 ? -12.977 -25.922 -26.203 1 69.81 408 SER A N 1
ATOM 3224 C CA . SER A 1 408 ? -13.875 -24.953 -25.594 1 69.81 408 SER A CA 1
ATOM 3225 C C . SER A 1 408 ? -14.969 -25.641 -24.781 1 69.81 408 SER A C 1
ATOM 3227 O O . SER A 1 408 ? -15.289 -26.797 -25.031 1 69.81 408 SER A O 1
ATOM 3229 N N . VAL A 1 409 ? -15.422 -24.906 -23.75 1 74.44 409 VAL A N 1
ATOM 3230 C CA . VAL A 1 409 ? -16.609 -25.281 -23 1 74.44 409 VAL A CA 1
ATOM 3231 C C . VAL A 1 409 ? -17.75 -24.328 -23.312 1 74.44 409 VAL A C 1
ATOM 3233 O O . VAL A 1 409 ? -17.594 -23.109 -23.203 1 74.44 409 VAL A O 1
ATOM 3236 N N . PHE A 1 410 ? -18.844 -24.938 -23.797 1 74.88 410 PHE A N 1
ATOM 3237 C CA . PHE A 1 410 ? -20.031 -24.125 -24.047 1 74.88 410 PHE A CA 1
ATOM 3238 C C . PHE A 1 410 ? -20.984 -24.188 -22.859 1 74.88 410 PHE A C 1
ATOM 3240 O O . PHE A 1 410 ? -21.203 -25.266 -22.297 1 74.88 410 PHE A O 1
ATOM 3247 N N . LEU A 1 411 ? -21.375 -22.984 -22.453 1 76.88 411 LEU A N 1
ATOM 3248 C CA . LEU A 1 411 ? -22.359 -22.906 -21.375 1 76.88 411 LEU A CA 1
ATOM 3249 C C . LEU A 1 411 ? -23.641 -22.234 -21.891 1 76.88 411 LEU A C 1
ATOM 3251 O O . LEU A 1 411 ? -23.609 -21.141 -22.422 1 76.88 411 LEU A O 1
ATOM 3255 N N . LEU A 1 412 ? -24.672 -22.953 -21.766 1 72.06 412 LEU A N 1
ATOM 3256 C CA . LEU A 1 412 ? -26 -22.438 -22.109 1 72.06 412 LEU A CA 1
ATOM 3257 C C . LEU A 1 412 ? -26.828 -22.219 -20.859 1 72.06 412 LEU A C 1
ATOM 3259 O O . LEU A 1 412 ? -27.062 -23.141 -20.078 1 72.06 412 LEU A O 1
ATOM 3263 N N . ASP A 1 413 ? -27.156 -20.969 -20.562 1 70.06 413 ASP A N 1
ATOM 3264 C CA . ASP A 1 413 ? -27.953 -20.625 -19.391 1 70.06 413 ASP A CA 1
ATOM 3265 C C . ASP A 1 413 ? -29.359 -20.203 -19.781 1 70.06 413 ASP A C 1
ATOM 3267 O O . ASP A 1 413 ? -29.531 -19.234 -20.516 1 70.06 413 ASP A O 1
ATOM 3271 N N . THR A 1 414 ? -30.266 -20.875 -19.234 1 61.38 414 THR A N 1
ATOM 3272 C CA . THR A 1 414 ? -31.656 -20.547 -19.5 1 61.38 414 THR A CA 1
ATOM 3273 C C . THR A 1 414 ? -32.375 -20.125 -18.219 1 61.38 414 THR A C 1
ATOM 3275 O O . THR A 1 414 ? -33.594 -19.969 -18.203 1 61.38 414 THR A O 1
ATOM 3278 N N . LEU A 1 415 ? -31.641 -19.922 -17.109 1 57.84 415 LEU A N 1
ATOM 3279 C CA . LEU A 1 415 ? -32.25 -19.703 -15.812 1 57.84 415 LEU A CA 1
ATOM 3280 C C . LEU A 1 415 ? -32.312 -18.219 -15.469 1 57.84 415 LEU A C 1
ATOM 3282 O O . LEU A 1 415 ? -33 -17.828 -14.516 1 57.84 415 LEU A O 1
ATOM 3286 N N . GLY A 1 416 ? -31.734 -17.484 -16.172 1 58.53 416 GLY A N 1
ATOM 3287 C CA . GLY A 1 416 ? -31.75 -16.078 -15.82 1 58.53 416 GLY A CA 1
ATOM 3288 C C . GLY A 1 416 ? -33.094 -15.414 -16.062 1 58.53 416 GLY A C 1
ATOM 3289 O O . GLY A 1 416 ? -33.75 -15.664 -17.094 1 58.53 416 GLY A O 1
ATOM 3290 N N . TRP A 1 417 ? -33.625 -14.828 -14.961 1 56.25 417 TRP A N 1
ATOM 3291 C CA . TRP A 1 417 ? -34.875 -14.078 -15.055 1 56.25 417 TRP A CA 1
ATOM 3292 C C . TRP A 1 417 ? -34.625 -12.578 -14.977 1 56.25 417 TRP A C 1
ATOM 3294 O O . TRP A 1 417 ? -33.906 -12.117 -14.094 1 56.25 417 TRP A O 1
ATOM 3304 N N . ASN A 1 418 ? -34.969 -12.016 -15.93 1 57.47 418 ASN A N 1
ATOM 3305 C CA . ASN A 1 418 ? -34.969 -10.555 -15.914 1 57.47 418 ASN A CA 1
ATOM 3306 C C . ASN A 1 418 ? -36.312 -10.016 -15.383 1 57.47 418 ASN A C 1
ATOM 3308 O O . ASN A 1 418 ? -37.344 -10.086 -16.062 1 57.47 418 ASN A O 1
ATOM 3312 N N . SER A 1 419 ? -36.188 -9.516 -14.141 1 53.5 419 SER A N 1
ATOM 3313 C CA . SER A 1 419 ? -37.406 -9 -13.523 1 53.5 419 SER A CA 1
ATOM 3314 C C . SER A 1 419 ? -37.938 -7.777 -14.266 1 53.5 419 SER A C 1
ATOM 3316 O O . SER A 1 419 ? -39.156 -7.516 -14.273 1 53.5 419 SER A O 1
ATOM 3318 N N . ALA A 1 420 ? -37.156 -7.066 -14.82 1 55.66 420 ALA A N 1
ATOM 3319 C CA . ALA A 1 420 ? -37.594 -5.859 -15.523 1 55.66 420 ALA A CA 1
ATOM 3320 C C . ALA A 1 420 ? -38.438 -6.207 -16.75 1 55.66 420 ALA A C 1
ATOM 3322 O O . ALA A 1 420 ? -39.438 -5.559 -17.016 1 55.66 420 ALA A O 1
ATOM 3323 N N . THR A 1 421 ? -37.969 -7.316 -17.359 1 57.62 421 THR A N 1
ATOM 3324 C CA . THR A 1 421 ? -38.688 -7.66 -18.578 1 57.62 421 THR A CA 1
ATOM 3325 C C . THR A 1 421 ? -39.562 -8.883 -18.375 1 57.62 421 THR A C 1
ATOM 3327 O O . THR A 1 421 ? -40.281 -9.297 -19.281 1 57.62 421 THR A O 1
ATOM 3330 N N . SER A 1 422 ? -39.562 -9.32 -17.219 1 53.12 422 SER A N 1
ATOM 3331 C CA . SER A 1 422 ? -40.344 -10.523 -16.875 1 53.12 422 SER A CA 1
ATOM 3332 C C . SER A 1 422 ? -40.062 -11.641 -17.891 1 53.12 422 SER A C 1
ATOM 3334 O O . SER A 1 422 ? -41 -12.25 -18.406 1 53.12 422 SER A O 1
ATOM 3336 N N . SER A 1 423 ? -38.781 -11.664 -18.328 1 59.06 423 SER A N 1
ATOM 3337 C CA . SER A 1 423 ? -38.438 -12.703 -19.297 1 59.06 423 SER A CA 1
ATOM 3338 C C . SER A 1 423 ? -37.188 -13.477 -18.859 1 59.06 423 SER A C 1
ATOM 3340 O O . SER A 1 423 ? -36.375 -12.969 -18.094 1 59.06 423 SER A O 1
ATOM 3342 N N . HIS A 1 424 ? -37.25 -14.758 -19.344 1 60.09 424 HIS A N 1
ATOM 3343 C CA . HIS A 1 424 ? -36.094 -15.602 -19.078 1 60.09 424 HIS A CA 1
ATOM 3344 C C . HIS A 1 424 ? -34.906 -15.164 -19.906 1 60.09 424 HIS A C 1
ATOM 3346 O O . HIS A 1 424 ? -35.062 -14.797 -21.078 1 60.09 424 HIS A O 1
ATOM 3352 N N . LEU A 1 425 ? -33.844 -15.039 -19.312 1 67.81 425 LEU A N 1
ATOM 3353 C CA . LEU A 1 425 ? -32.594 -14.734 -20.031 1 67.81 425 LEU A CA 1
ATOM 3354 C C . LEU A 1 425 ? -32.031 -15.984 -20.672 1 67.81 425 LEU A C 1
ATOM 3356 O O . LEU A 1 425 ? -32.094 -17.078 -20.109 1 67.81 425 LEU A O 1
ATOM 3360 N N . ARG A 1 426 ? -31.797 -15.969 -22 1 72.56 426 ARG A N 1
ATOM 3361 C CA . ARG A 1 426 ? -31.25 -17.047 -22.828 1 72.56 426 ARG A CA 1
ATOM 3362 C C . ARG A 1 426 ? -29.859 -16.672 -23.344 1 72.56 426 ARG A C 1
ATOM 3364 O O . ARG A 1 426 ? -29.719 -16.062 -24.406 1 72.56 426 ARG A O 1
ATOM 3371 N N . VAL A 1 427 ? -28.953 -17.016 -22.516 1 78.38 427 VAL A N 1
ATOM 3372 C CA . VAL A 1 427 ? -27.609 -16.562 -22.875 1 78.38 427 VAL A CA 1
ATOM 3373 C C . VAL A 1 427 ? -26.688 -17.766 -23.047 1 78.38 427 VAL A C 1
ATOM 3375 O O . VAL A 1 427 ? -26.922 -18.828 -22.453 1 78.38 427 VAL A O 1
ATOM 3378 N N . MET A 1 428 ? -25.781 -17.656 -23.906 1 81.5 428 MET A N 1
ATOM 3379 C CA . MET A 1 428 ? -24.766 -18.688 -24.172 1 81.5 428 MET A CA 1
ATOM 3380 C C . MET A 1 428 ? -23.359 -18.094 -24.031 1 81.5 428 MET A C 1
ATOM 3382 O O . MET A 1 428 ? -23.109 -16.984 -24.484 1 81.5 428 MET A O 1
ATOM 3386 N N . PHE A 1 429 ? -22.547 -18.922 -23.391 1 81.94 429 PHE A N 1
ATOM 3387 C CA . PHE A 1 429 ? -21.156 -18.516 -23.203 1 81.94 429 PHE A CA 1
ATOM 3388 C C . PHE A 1 429 ? -20.219 -19.641 -23.641 1 81.94 429 PHE A C 1
ATOM 3390 O O . PHE A 1 429 ? -20.594 -20.812 -23.672 1 81.94 429 PHE A O 1
ATOM 3397 N N . SER A 1 430 ? -19.047 -19.203 -24.031 1 81.06 430 SER A N 1
ATOM 3398 C CA . SER A 1 430 ? -17.984 -20.172 -24.312 1 81.06 430 SER A CA 1
ATOM 3399 C C . SER A 1 430 ? -16.719 -19.828 -23.547 1 81.06 430 SER A C 1
ATOM 3401 O O . SER A 1 430 ? -16.359 -18.656 -23.422 1 81.06 430 SER A O 1
ATOM 3403 N N . PHE A 1 431 ? -16.203 -20.906 -22.984 1 79.75 431 PHE A N 1
ATOM 3404 C CA . PHE A 1 431 ? -14.93 -20.766 -22.297 1 79.75 431 PHE A CA 1
ATOM 3405 C C . PHE A 1 431 ? -13.781 -21.203 -23.203 1 79.75 431 PHE A C 1
ATOM 3407 O O . PHE A 1 431 ? -13.766 -22.328 -23.688 1 79.75 431 PHE A O 1
ATOM 3414 N N . ASP A 1 432 ? -12.844 -20.234 -23.312 1 74.06 432 ASP A N 1
ATOM 3415 C CA . ASP A 1 432 ? -11.633 -20.562 -24.062 1 74.06 432 ASP A CA 1
ATOM 3416 C C . ASP A 1 432 ? -10.539 -21.109 -23.141 1 74.06 432 ASP A C 1
ATOM 3418 O O . ASP A 1 432 ? -10.039 -20.391 -22.281 1 74.06 432 ASP A O 1
ATOM 3422 N N . THR A 1 433 ? -10.164 -22.359 -23.375 1 69.56 433 THR A N 1
ATOM 3423 C CA . THR A 1 433 ? -9.211 -23.031 -22.484 1 69.56 433 THR A CA 1
ATOM 3424 C C . THR A 1 433 ? -7.812 -22.438 -22.656 1 69.56 433 THR A C 1
ATOM 3426 O O . THR A 1 433 ? -6.957 -22.609 -21.781 1 69.56 433 THR A O 1
ATOM 3429 N N . ILE A 1 434 ? -7.707 -21.781 -23.781 1 67.12 434 ILE A N 1
ATOM 3430 C CA . ILE A 1 434 ? -6.395 -21.188 -24.031 1 67.12 434 ILE A CA 1
ATOM 3431 C C . ILE A 1 434 ? -6.305 -19.828 -23.344 1 67.12 434 ILE A C 1
ATOM 3433 O O . ILE A 1 434 ? -5.383 -19.578 -22.562 1 67.12 434 ILE A O 1
ATOM 3437 N N . THR A 1 435 ? -7.371 -19.047 -23.547 1 68.12 435 THR A N 1
ATOM 3438 C CA . THR A 1 435 ? -7.352 -17.688 -23.016 1 68.12 435 THR A CA 1
ATOM 3439 C C . THR A 1 435 ? -7.914 -17.672 -21.594 1 68.12 435 THR A C 1
ATOM 3441 O O . THR A 1 435 ? -7.715 -16.703 -20.859 1 68.12 435 THR A O 1
ATOM 3444 N N . LYS A 1 436 ? -8.484 -18.812 -21.219 1 74.69 436 LYS A N 1
ATOM 3445 C CA . LYS A 1 436 ? -9.109 -18.953 -19.906 1 74.69 436 LYS A CA 1
ATOM 3446 C C . LYS A 1 436 ? -10.117 -17.828 -19.656 1 74.69 436 LYS A C 1
ATOM 3448 O O . LYS A 1 436 ? -10.141 -17.234 -18.562 1 74.69 436 LYS A O 1
ATOM 3453 N N . ARG A 1 437 ? -10.852 -17.422 -20.672 1 80.12 437 ARG A N 1
ATOM 3454 C CA . ARG A 1 437 ? -11.875 -16.375 -20.562 1 80.12 437 ARG A CA 1
ATOM 3455 C C . ARG A 1 437 ? -13.203 -16.859 -21.141 1 80.12 437 ARG A C 1
ATOM 3457 O O . ARG A 1 437 ? -13.227 -17.703 -22.031 1 80.12 437 ARG A O 1
ATOM 3464 N N . TRP A 1 438 ? -14.25 -16.266 -20.484 1 80.94 438 TRP A N 1
ATOM 3465 C CA . TRP A 1 438 ? -15.602 -16.516 -20.984 1 80.94 438 TRP A CA 1
ATOM 3466 C C . TRP A 1 438 ? -16 -15.5 -22.047 1 80.94 438 TRP A C 1
ATOM 3468 O O . TRP A 1 438 ? -15.695 -14.312 -21.922 1 80.94 438 TRP A O 1
ATOM 3478 N N . HIS A 1 439 ? -16.5 -15.992 -23.125 1 82.12 439 HIS A N 1
ATOM 3479 C CA . HIS A 1 439 ? -17.047 -15.148 -24.188 1 82.12 439 HIS A CA 1
ATOM 3480 C C . HIS A 1 439 ? -18.547 -15.375 -24.359 1 82.12 439 HIS A C 1
ATOM 3482 O O . HIS A 1 439 ? -19.016 -16.516 -24.375 1 82.12 439 HIS A O 1
ATOM 3488 N N . GLN A 1 440 ? -19.25 -14.211 -24.359 1 83.12 440 GLN A N 1
ATOM 3489 C CA . GLN A 1 440 ? -20.672 -14.328 -24.625 1 83.12 440 GLN A CA 1
ATOM 3490 C C . GLN A 1 440 ? -20.938 -14.562 -26.109 1 83.12 440 GLN A C 1
ATOM 3492 O O . GLN A 1 440 ? -20.359 -13.898 -26.969 1 83.12 440 GLN A O 1
ATOM 3497 N N . LEU A 1 441 ? -21.688 -15.586 -26.312 1 81.88 441 LEU A N 1
ATOM 3498 C CA . LEU A 1 441 ? -22.078 -15.914 -27.688 1 81.88 441 LEU A CA 1
ATOM 3499 C C . LEU A 1 441 ? -23.5 -15.445 -27.969 1 81.88 441 LEU A C 1
ATOM 3501 O O . LEU A 1 441 ? -24.109 -14.734 -27.156 1 81.88 441 LEU A O 1
ATOM 3505 N N . SER A 1 442 ? -23.953 -15.758 -29.219 1 79.06 442 SER A N 1
ATOM 3506 C CA . SER A 1 442 ? -25.312 -15.391 -29.594 1 79.06 442 SER A CA 1
ATOM 3507 C C . SER A 1 442 ? -26.344 -16 -28.641 1 79.06 442 SER A C 1
ATOM 3509 O O . SER A 1 442 ? -26.141 -17.094 -28.125 1 79.06 442 SER A O 1
ATOM 3511 N N . ASN A 1 443 ? -27.422 -15.258 -28.453 1 79.69 443 ASN A N 1
ATOM 3512 C CA . ASN A 1 443 ? -28.5 -15.758 -27.609 1 79.69 443 ASN A CA 1
ATOM 3513 C C . ASN A 1 443 ? -29.109 -17.031 -28.172 1 79.69 443 ASN A C 1
ATOM 3515 O O . ASN A 1 443 ? -29.078 -17.266 -29.375 1 79.69 443 ASN A O 1
ATOM 3519 N N . LEU A 1 444 ? -29.594 -17.781 -27.219 1 79.19 444 LEU A N 1
ATOM 3520 C CA . LEU A 1 444 ? -30.297 -19 -27.625 1 79.19 444 LEU A CA 1
ATOM 3521 C C . LEU A 1 444 ? -31.562 -18.656 -28.406 1 79.19 444 LEU A C 1
ATOM 3523 O O . LEU A 1 444 ? -32.219 -17.641 -28.141 1 79.19 444 LEU A O 1
ATOM 3527 N N . PRO A 1 445 ? -31.812 -19.5 -29.391 1 74.44 445 PRO A N 1
ATOM 3528 C CA . PRO A 1 445 ? -33.031 -19.25 -30.172 1 74.44 445 PRO A CA 1
ATOM 3529 C C . PRO A 1 445 ? -34.281 -19.266 -29.312 1 74.44 445 PRO A C 1
ATOM 3531 O O . PRO A 1 445 ? -34.375 -20.062 -28.359 1 74.44 445 PRO A O 1
ATOM 3534 N N . ASP A 1 446 ? -35.312 -18.5 -29.625 1 70.31 446 ASP A N 1
ATOM 3535 C CA . ASP A 1 446 ? -36.562 -18.359 -28.875 1 70.31 446 ASP A CA 1
ATOM 3536 C C . ASP A 1 446 ? -37.375 -19.641 -28.922 1 70.31 446 ASP A C 1
ATOM 3538 O O . ASP A 1 446 ? -38.156 -19.938 -28 1 70.31 446 ASP A O 1
ATOM 3542 N N . ASP A 1 447 ? -37.188 -20.328 -29.938 1 66.38 447 ASP A N 1
ATOM 3543 C CA . ASP A 1 447 ? -38 -21.516 -30.094 1 66.38 447 ASP A CA 1
ATOM 3544 C C . ASP A 1 447 ? -37.375 -22.719 -29.422 1 66.38 447 ASP A C 1
ATOM 3546 O O . ASP A 1 447 ? -37.906 -23.828 -29.484 1 66.38 447 ASP A O 1
ATOM 3550 N N . LEU A 1 448 ? -36.281 -22.406 -28.891 1 66.44 448 LEU A N 1
ATOM 3551 C CA . LEU A 1 448 ? -35.688 -23.469 -28.078 1 66.44 448 LEU A CA 1
ATOM 3552 C C . LEU A 1 448 ? -36.438 -23.609 -26.766 1 66.44 448 LEU A C 1
ATOM 3554 O O . LEU A 1 448 ? -36.531 -22.656 -25.984 1 66.44 448 LEU A O 1
ATOM 3558 N N . ILE A 1 449 ? -37.156 -24.578 -26.734 1 54.53 449 ILE A N 1
ATOM 3559 C CA . ILE A 1 449 ? -37.938 -24.828 -25.547 1 54.53 449 ILE A CA 1
ATOM 3560 C C . ILE A 1 449 ? -37.062 -25.375 -24.438 1 54.53 449 ILE A C 1
ATOM 3562 O O . ILE A 1 449 ? -36.438 -26.438 -24.609 1 54.53 449 ILE A O 1
ATOM 3566 N N . ILE A 1 450 ? -36.625 -24.484 -23.516 1 52.91 450 ILE A N 1
ATOM 3567 C CA . ILE A 1 450 ? -35.844 -24.953 -22.375 1 52.91 450 ILE A CA 1
ATOM 3568 C C . ILE A 1 450 ? -36.781 -25.188 -21.188 1 52.91 450 ILE A C 1
ATOM 3570 O O . ILE A 1 450 ? -37.375 -24.25 -20.641 1 52.91 450 ILE A O 1
ATOM 3574 N N . GLY A 1 451 ? -37.688 -25.969 -21.375 1 45.84 451 GLY A N 1
ATOM 3575 C CA . GLY A 1 451 ? -38.625 -26.25 -20.312 1 45.84 451 GLY A CA 1
ATOM 3576 C C . GLY A 1 451 ? -38.062 -27.188 -19.25 1 45.84 451 GLY A C 1
ATOM 3577 O O . GLY A 1 451 ? -36.875 -27.125 -18.922 1 45.84 451 GLY A O 1
ATOM 3578 N N . TYR A 1 452 ? -38.969 -28.078 -18.922 1 43 452 TYR A N 1
ATOM 3579 C CA . TYR A 1 452 ? -38.781 -29.062 -17.859 1 43 452 TYR A CA 1
ATOM 3580 C C . TYR A 1 452 ? -37.781 -30.125 -18.281 1 43 452 TYR A C 1
ATOM 3582 O O . TYR A 1 452 ? -37.312 -30.906 -17.453 1 43 452 TYR A O 1
ATOM 3590 N N . LEU A 1 453 ? -37.469 -30.062 -19.609 1 46.84 453 LEU A N 1
ATOM 3591 C CA . LEU A 1 453 ? -36.562 -31.078 -20.109 1 46.84 453 LEU A CA 1
ATOM 3592 C C . LEU A 1 453 ? -35.219 -30.469 -20.516 1 46.84 453 LEU A C 1
ATOM 3594 O O . LEU A 1 453 ? -35.188 -29.422 -21.172 1 46.84 453 LEU A O 1
ATOM 3598 N N . LYS A 1 454 ? -34.188 -30.969 -19.859 1 54.69 454 LYS A N 1
ATOM 3599 C CA . LYS A 1 454 ? -32.844 -30.562 -20.297 1 54.69 454 LYS A CA 1
ATOM 3600 C C . LYS A 1 454 ? -32.562 -31.078 -21.703 1 54.69 454 LYS A C 1
ATOM 3602 O O . LYS A 1 454 ? -32.562 -32.281 -21.938 1 54.69 454 LYS A O 1
ATOM 3607 N N . PRO A 1 455 ? -32.531 -30.188 -22.594 1 58.5 455 PRO A N 1
ATOM 3608 C CA . PRO A 1 455 ? -32.125 -30.672 -23.922 1 58.5 455 PRO A CA 1
ATOM 3609 C C . PRO A 1 455 ? -30.75 -31.297 -23.938 1 58.5 455 PRO A C 1
ATOM 3611 O O . PRO A 1 455 ? -29.922 -31 -23.062 1 58.5 455 PRO A O 1
ATOM 3614 N N . LEU A 1 456 ? -30.594 -32.25 -24.828 1 60.62 456 LEU A N 1
ATOM 3615 C CA . LEU A 1 456 ? -29.281 -32.844 -25.031 1 60.62 456 LEU A CA 1
ATOM 3616 C C . LEU A 1 456 ? -28.391 -31.922 -25.875 1 60.62 456 LEU A C 1
ATOM 3618 O O . LEU A 1 456 ? -28.828 -31.406 -26.906 1 60.62 456 LEU A O 1
ATOM 3622 N N . VAL A 1 457 ? -27.297 -31.641 -25.297 1 67.62 457 VAL A N 1
ATOM 3623 C CA . VAL A 1 457 ? -26.328 -30.828 -26 1 67.62 457 VAL A CA 1
ATOM 3624 C C . VAL A 1 457 ? -25.078 -31.656 -26.344 1 67.62 457 VAL A C 1
ATOM 3626 O O . VAL A 1 457 ? -24.516 -32.312 -25.469 1 67.62 457 VAL A O 1
ATOM 3629 N N . ILE A 1 458 ? -24.734 -31.734 -27.594 1 64.38 458 ILE A N 1
ATOM 3630 C CA . ILE A 1 458 ? -23.547 -32.469 -28.016 1 64.38 458 ILE A CA 1
ATOM 3631 C C . ILE A 1 458 ? -22.688 -31.625 -28.938 1 64.38 458 ILE A C 1
ATOM 3633 O O . ILE A 1 458 ? -23.188 -30.688 -29.578 1 64.38 458 ILE A O 1
ATOM 3637 N N . THR A 1 459 ? -21.469 -31.891 -28.922 1 66.81 459 THR A N 1
ATOM 3638 C CA . THR A 1 459 ? -20.562 -31.219 -29.844 1 66.81 459 THR A CA 1
ATOM 3639 C C . THR A 1 459 ? -20 -32.219 -30.859 1 66.81 459 THR A C 1
ATOM 3641 O O . THR A 1 459 ? -19.672 -33.344 -30.5 1 66.81 459 THR A O 1
ATOM 3644 N N . VAL A 1 460 ? -20.078 -31.891 -32.031 1 62.09 460 VAL A N 1
ATOM 3645 C CA . VAL A 1 460 ? -19.422 -32.625 -33.125 1 62.09 460 VAL A CA 1
ATOM 3646 C C . VAL A 1 460 ? -18.453 -31.703 -33.844 1 62.09 460 VAL A C 1
ATOM 3648 O O . VAL A 1 460 ? -18.859 -30.734 -34.5 1 62.09 460 VAL A O 1
ATOM 3651 N N . GLY A 1 461 ? -17.156 -32.031 -33.656 1 58.81 461 GLY A N 1
ATOM 3652 C CA . GLY A 1 461 ? -16.172 -31.078 -34.156 1 58.81 461 GLY A CA 1
ATOM 3653 C C . GLY A 1 461 ? -16.172 -29.766 -33.375 1 58.81 461 GLY A C 1
ATOM 3654 O O . GLY A 1 461 ? -16 -29.75 -32.156 1 58.81 461 GLY A O 1
ATOM 3655 N N . GLU A 1 462 ? -16.453 -28.734 -34.125 1 67.06 462 GLU A N 1
ATOM 3656 C CA . GLU A 1 462 ? -16.516 -27.406 -33.5 1 67.06 462 GLU A CA 1
ATOM 3657 C C . GLU A 1 462 ? -17.953 -26.906 -33.406 1 67.06 462 GLU A C 1
ATOM 3659 O O . GLU A 1 462 ? -18.203 -25.812 -32.906 1 67.06 462 GLU A O 1
ATOM 3664 N N . ASP A 1 463 ? -18.828 -27.797 -33.781 1 69.62 463 ASP A N 1
ATOM 3665 C CA . ASP A 1 463 ? -20.219 -27.375 -33.812 1 69.62 463 ASP A CA 1
ATOM 3666 C C . ASP A 1 463 ? -20.984 -27.859 -32.594 1 69.62 463 ASP A C 1
ATOM 3668 O O . ASP A 1 463 ? -20.688 -28.953 -32.062 1 69.62 463 ASP A O 1
ATOM 3672 N N . LEU A 1 464 ? -21.922 -27.047 -32.188 1 75.31 464 LEU A N 1
ATOM 3673 C CA . LEU A 1 464 ? -22.797 -27.375 -31.062 1 75.31 464 LEU A CA 1
ATOM 3674 C C . LEU A 1 464 ? -24.188 -27.781 -31.547 1 75.31 464 LEU A C 1
ATOM 3676 O O . LEU A 1 464 ? -24.75 -27.125 -32.406 1 75.31 464 LEU A O 1
ATOM 3680 N N . TYR A 1 465 ? -24.625 -28.891 -31.094 1 70.56 465 TYR A N 1
ATOM 3681 C CA . TYR A 1 465 ? -25.953 -29.375 -31.438 1 70.56 465 TYR A CA 1
ATOM 3682 C C . TYR A 1 465 ? -26.828 -29.469 -30.203 1 70.56 465 TYR A C 1
ATOM 3684 O O . TYR A 1 465 ? -26.422 -30.062 -29.188 1 70.56 465 TYR A O 1
ATOM 3692 N N . VAL A 1 466 ? -27.953 -28.875 -30.266 1 72.62 466 VAL A N 1
ATOM 3693 C CA . VAL A 1 466 ? -28.953 -29 -29.203 1 72.62 466 VAL A CA 1
ATOM 3694 C C . VAL A 1 466 ? -30.172 -29.734 -29.719 1 72.62 466 VAL A C 1
ATOM 3696 O O . VAL A 1 466 ? -30.828 -29.297 -30.656 1 72.62 466 VAL A O 1
ATOM 3699 N N . LEU A 1 467 ? -30.359 -30.812 -29.094 1 66 467 LEU A N 1
ATOM 3700 C CA . LEU A 1 467 ? -31.516 -31.625 -29.484 1 66 467 LEU A CA 1
ATOM 3701 C C . LEU A 1 467 ? -32.75 -31.219 -28.688 1 66 467 LEU A C 1
ATOM 3703 O O . LEU A 1 467 ? -32.75 -31.312 -27.453 1 66 467 LEU A O 1
ATOM 3707 N N . ASN A 1 468 ? -33.688 -30.719 -29.328 1 65.56 468 ASN A N 1
ATOM 3708 C CA . ASN A 1 468 ? -34.969 -30.312 -28.734 1 65.56 468 ASN A CA 1
ATOM 3709 C C . ASN A 1 468 ? -36.125 -31.031 -29.391 1 65.56 468 ASN A C 1
ATOM 3711 O O . ASN A 1 468 ? -36.781 -30.5 -30.281 1 65.56 468 ASN A O 1
ATOM 3715 N N . GLY A 1 469 ? -36.406 -32.188 -28.859 1 55.91 469 GLY A N 1
ATOM 3716 C CA . GLY A 1 469 ? -37.438 -33 -29.484 1 55.91 469 GLY A CA 1
ATOM 3717 C C . GLY A 1 469 ? -37.062 -33.469 -30.875 1 55.91 469 GLY A C 1
ATOM 3718 O O . GLY A 1 469 ? -36.062 -34.188 -31.047 1 55.91 469 GLY A O 1
ATOM 3719 N N . THR A 1 470 ? -37.844 -33.062 -31.828 1 55.47 470 THR A N 1
ATOM 3720 C CA . THR A 1 470 ? -37.625 -33.469 -33.219 1 55.47 470 THR A CA 1
ATOM 3721 C C . THR A 1 470 ? -36.75 -32.406 -33.938 1 55.47 470 THR A C 1
ATOM 3723 O O . THR A 1 470 ? -36.25 -32.688 -35.031 1 55.47 470 THR A O 1
ATOM 3726 N N . THR A 1 471 ? -36.594 -31.344 -33.25 1 63.44 471 THR A N 1
ATOM 3727 C CA . THR A 1 471 ? -35.812 -30.281 -33.875 1 63.44 471 THR A CA 1
ATOM 3728 C C . THR A 1 471 ? -34.406 -30.25 -33.281 1 63.44 471 THR A C 1
ATOM 3730 O O . THR A 1 471 ? -34.219 -30.391 -32.062 1 63.44 471 THR A O 1
ATOM 3733 N N . VAL A 1 472 ? -33.438 -30.234 -34.188 1 71.94 472 VAL A N 1
ATOM 3734 C CA . VAL A 1 472 ? -32.031 -30.109 -33.781 1 71.94 472 VAL A CA 1
ATOM 3735 C C . VAL A 1 472 ? -31.531 -28.703 -34.094 1 71.94 472 VAL A C 1
ATOM 3737 O O . VAL A 1 472 ? -31.625 -28.266 -35.25 1 71.94 472 VAL A O 1
ATOM 3740 N N . PHE A 1 473 ? -31.109 -28.047 -33.062 1 77.06 473 PHE A N 1
ATOM 3741 C CA . PHE A 1 473 ? -30.484 -26.75 -33.25 1 77.06 473 PHE A CA 1
ATOM 3742 C C . PHE A 1 473 ? -28.969 -26.891 -33.344 1 77.06 473 PHE A C 1
ATOM 3744 O O . PHE A 1 473 ? -28.344 -27.547 -32.531 1 77.06 473 PHE A O 1
ATOM 3751 N N . ARG A 1 474 ? -28.469 -26.344 -34.438 1 77.5 474 ARG A N 1
ATOM 3752 C CA . ARG A 1 474 ? -27.031 -26.375 -34.656 1 77.5 474 ARG A CA 1
ATOM 3753 C C . ARG A 1 474 ? -26.422 -24.969 -34.594 1 77.5 474 ARG A C 1
ATOM 3755 O O . ARG A 1 474 ? -26.938 -24.047 -35.188 1 77.5 474 ARG A O 1
ATOM 3762 N N . TYR A 1 475 ? -25.438 -24.891 -33.75 1 81 475 TYR A N 1
ATOM 3763 C CA . TYR A 1 475 ? -24.719 -23.625 -33.688 1 81 475 TYR A CA 1
ATOM 3764 C C . TYR A 1 475 ? -23.297 -23.766 -34.219 1 81 475 TYR A C 1
ATOM 3766 O O . TYR A 1 475 ? -22.562 -24.672 -33.812 1 81 475 TYR A O 1
ATOM 3774 N N . ASN A 1 476 ? -22.984 -22.859 -35.156 1 77.25 476 ASN A N 1
ATOM 3775 C CA . ASN A 1 476 ? -21.625 -22.688 -35.688 1 77.25 476 ASN A CA 1
ATOM 3776 C C . ASN A 1 476 ? -21.156 -21.25 -35.531 1 77.25 476 ASN A C 1
ATOM 3778 O O . ASN A 1 476 ? -21.891 -20.312 -35.812 1 77.25 476 ASN A O 1
ATOM 3782 N N . GLN A 1 477 ? -19.984 -21.125 -34.969 1 73.69 477 GLN A N 1
ATOM 3783 C CA . GLN A 1 477 ? -19.469 -19.797 -34.656 1 73.69 477 GLN A CA 1
ATOM 3784 C C . GLN A 1 477 ? -19.547 -18.891 -35.906 1 73.69 477 GLN A C 1
ATOM 3786 O O . GLN A 1 477 ? -19.797 -17.688 -35.781 1 73.69 477 GLN A O 1
ATOM 3791 N N . SER A 1 478 ? -19.297 -19.391 -37.031 1 70.94 478 SER A N 1
ATOM 3792 C CA . SER A 1 478 ? -19.312 -18.609 -38.25 1 70.94 478 SER A CA 1
ATOM 3793 C C . SER A 1 478 ? -20.75 -18.406 -38.781 1 70.94 478 SER A C 1
ATOM 3795 O O . SER A 1 478 ? -21.094 -17.328 -39.25 1 70.94 478 SER A O 1
ATOM 3797 N N . LEU A 1 479 ? -21.656 -19.391 -38.656 1 75.38 479 LEU A N 1
ATOM 3798 C CA . LEU A 1 479 ? -22.969 -19.359 -39.281 1 75.38 479 LEU A CA 1
ATOM 3799 C C . LEU A 1 479 ? -24.047 -19 -38.25 1 75.38 479 LEU A C 1
ATOM 3801 O O . LEU A 1 479 ? -25.156 -18.625 -38.625 1 75.38 479 LEU A O 1
ATOM 3805 N N . GLY A 1 480 ? -23.75 -19.031 -37.031 1 80.19 480 GLY A N 1
ATOM 3806 C CA . GLY A 1 480 ? -24.766 -18.844 -36.031 1 80.19 480 GLY A CA 1
ATOM 3807 C C . GLY A 1 480 ? -25.656 -20.047 -35.844 1 80.19 480 GLY A C 1
ATOM 3808 O O . GLY A 1 480 ? -25.203 -21.188 -35.969 1 80.19 480 GLY A O 1
ATOM 3809 N N . TRP A 1 481 ? -26.984 -19.844 -35.406 1 84 481 TRP A N 1
ATOM 3810 C CA . TRP A 1 481 ? -27.922 -20.922 -35.125 1 84 481 TRP A CA 1
ATOM 3811 C C . TRP A 1 481 ? -28.625 -21.359 -36.406 1 84 481 TRP A C 1
ATOM 3813 O O . TRP A 1 481 ? -29.125 -20.531 -37.188 1 84 481 TRP A O 1
ATOM 3823 N N . THR A 1 482 ? -28.531 -22.578 -36.719 1 82.25 482 THR A N 1
ATOM 3824 C CA . THR A 1 482 ? -29.297 -23.188 -37.781 1 82.25 482 THR A CA 1
ATOM 3825 C C . THR A 1 482 ? -30.188 -24.312 -37.25 1 82.25 482 THR A C 1
ATOM 3827 O O . THR A 1 482 ? -29.969 -24.797 -36.156 1 82.25 482 THR A O 1
ATOM 3830 N N . ARG A 1 483 ? -31.312 -24.547 -38 1 78.62 483 ARG A N 1
ATOM 3831 C CA . ARG A 1 483 ? -32.25 -25.609 -37.625 1 78.62 483 ARG A CA 1
ATOM 3832 C C . ARG A 1 483 ? -32.156 -26.766 -38.594 1 78.62 483 ARG A C 1
ATOM 3834 O O . ARG A 1 483 ? -32.062 -26.562 -39.812 1 78.62 483 ARG A O 1
ATOM 3841 N N . ASP A 1 484 ? -31.875 -27.781 -38.062 1 70.38 484 ASP A N 1
ATOM 3842 C CA . ASP A 1 484 ? -31.844 -28.984 -38.906 1 70.38 484 ASP A CA 1
ATOM 3843 C C . ASP A 1 484 ? -32.75 -30.062 -38.344 1 70.38 484 ASP A C 1
ATOM 3845 O O . ASP A 1 484 ? -33.25 -29.938 -37.219 1 70.38 484 ASP A O 1
ATOM 3849 N N . SER A 1 485 ? -33.125 -30.984 -39.188 1 62.81 485 SER A N 1
ATOM 3850 C CA . SER A 1 485 ? -33.875 -32.156 -38.719 1 62.81 485 SER A CA 1
ATOM 3851 C C . SER A 1 485 ? -32.938 -33.188 -38.125 1 62.81 485 SER A C 1
ATOM 3853 O O . SER A 1 485 ? -31.797 -33.312 -38.5 1 62.81 485 SER A O 1
ATOM 3855 N N . PHE A 1 486 ? -33.344 -33.781 -37.094 1 59.16 486 PHE A N 1
ATOM 3856 C CA . PHE A 1 486 ? -32.594 -34.812 -36.375 1 59.16 486 PHE A CA 1
ATOM 3857 C C . PHE A 1 486 ? -31.984 -35.812 -37.344 1 59.16 486 PHE A C 1
ATOM 3859 O O . PHE A 1 486 ? -30.859 -36.25 -37.156 1 59.16 486 PHE A O 1
ATOM 3866 N N . TYR A 1 487 ? -32.719 -36.031 -38.469 1 55.19 487 TYR A N 1
ATOM 3867 C CA . TYR A 1 487 ? -32.344 -37.094 -39.406 1 55.19 487 TYR A CA 1
ATOM 3868 C C . TYR A 1 487 ? -31.25 -36.594 -40.344 1 55.19 487 TYR A C 1
ATOM 3870 O O . TYR A 1 487 ? -30.594 -37.406 -41.031 1 55.19 487 TYR A O 1
ATOM 3878 N N . SER A 1 488 ? -30.969 -35.281 -40.344 1 54.66 488 SER A N 1
ATOM 3879 C CA . SER A 1 488 ? -30 -34.781 -41.312 1 54.66 488 SER A CA 1
ATOM 3880 C C . SER A 1 488 ? -28.609 -34.656 -40.688 1 54.66 488 SER A C 1
ATOM 3882 O O . SER A 1 488 ? -27.641 -34.281 -41.344 1 54.66 488 SER A O 1
ATOM 3884 N N . LEU A 1 489 ? -28.578 -34.812 -39.469 1 53.81 489 LEU A N 1
ATOM 3885 C CA . LEU A 1 489 ? -27.328 -34.531 -38.781 1 53.81 489 LEU A CA 1
ATOM 3886 C C . LEU A 1 489 ? -26.281 -35.594 -39.125 1 53.81 489 LEU A C 1
ATOM 3888 O O . LEU A 1 489 ? -26.594 -36.75 -39.281 1 53.81 489 LEU A O 1
ATOM 3892 N N . PRO A 1 490 ? -25.156 -35.156 -39.625 1 51.12 490 PRO A N 1
ATOM 3893 C CA . PRO A 1 490 ? -24.047 -36.031 -39.938 1 51.12 490 PRO A CA 1
ATOM 3894 C C . PRO A 1 490 ? -23.578 -36.844 -38.719 1 51.12 490 PRO A C 1
ATOM 3896 O O . PRO A 1 490 ? -22.5 -36.594 -38.188 1 51.12 490 PRO A O 1
ATOM 3899 N N . TRP A 1 491 ? -24.516 -37.562 -38.156 1 47.38 491 TRP A N 1
ATOM 3900 C CA . TRP A 1 491 ? -24.109 -38.375 -37 1 47.38 491 TRP A CA 1
ATOM 3901 C C . TRP A 1 491 ? -23.031 -39.375 -37.375 1 47.38 491 TRP A C 1
ATOM 3903 O O . TRP A 1 491 ? -23.203 -40.156 -38.281 1 47.38 491 TRP A O 1
ATOM 3913 N N . HIS A 1 492 ? -21.906 -38.969 -37.406 1 45.59 492 HIS A N 1
ATOM 3914 C CA . HIS A 1 492 ? -20.891 -40 -37.656 1 45.59 492 HIS A CA 1
ATOM 3915 C C . HIS A 1 492 ? -21.078 -41.188 -36.75 1 45.59 492 HIS A C 1
ATOM 3917 O O . HIS A 1 492 ? -21.719 -41.062 -35.688 1 45.59 492 HIS A O 1
ATOM 3923 N N . ASN A 1 493 ? -20.562 -42.469 -37.031 1 41.16 493 ASN A N 1
ATOM 3924 C CA . ASN A 1 493 ? -20.656 -43.844 -36.531 1 41.16 493 ASN A CA 1
ATOM 3925 C C . ASN A 1 493 ? -20.672 -43.844 -35 1 41.16 493 ASN A C 1
ATOM 3927 O O . ASN A 1 493 ? -21.156 -44.812 -34.375 1 41.16 493 ASN A O 1
ATOM 3931 N N . GLU A 1 494 ? -19.875 -43.188 -34.219 1 41.72 494 GLU A N 1
ATOM 3932 C CA . GLU A 1 494 ? -19.438 -43.719 -32.938 1 41.72 494 GLU A CA 1
ATOM 3933 C C . GLU A 1 494 ? -20.266 -43.125 -31.797 1 41.72 494 GLU A C 1
ATOM 3935 O O . GLU A 1 494 ? -20.016 -43.438 -30.625 1 41.72 494 GLU A O 1
ATOM 3940 N N . VAL A 1 495 ? -21.125 -42.125 -31.969 1 41.62 495 VAL A N 1
ATOM 3941 C CA . VAL A 1 495 ? -21.547 -41.562 -30.688 1 41.62 495 VAL A CA 1
ATOM 3942 C C . VAL A 1 495 ? -22.922 -42.094 -30.328 1 41.62 495 VAL A C 1
ATOM 3944 O O . VAL A 1 495 ? -23.859 -42.031 -31.141 1 41.62 495 VAL A O 1
ATOM 3947 N N . THR A 1 496 ? -23.141 -43.094 -29.469 1 41.03 496 THR A N 1
ATOM 3948 C CA . THR A 1 496 ? -24.391 -43.406 -28.797 1 41.03 496 THR A CA 1
ATOM 3949 C C . THR A 1 496 ? -24.812 -42.312 -27.828 1 41.03 496 THR A C 1
ATOM 3951 O O . THR A 1 496 ? -24 -41.875 -27 1 41.03 496 THR A O 1
ATOM 3954 N N . VAL A 1 497 ? -25.641 -41.469 -28.281 1 43.88 497 VAL A N 1
ATOM 3955 C CA . VAL A 1 497 ? -26.109 -40.406 -27.406 1 43.88 497 VAL A CA 1
ATOM 3956 C C . VAL A 1 497 ? -27.344 -40.844 -26.625 1 43.88 497 VAL A C 1
ATOM 3958 O O . VAL A 1 497 ? -28.234 -41.469 -27.188 1 43.88 497 VAL A O 1
ATOM 3961 N N . LEU A 1 498 ? -27.281 -41 -25.359 1 42.47 498 LEU A N 1
ATOM 3962 C CA . LEU A 1 498 ? -28.422 -41.25 -24.469 1 42.47 498 LEU A CA 1
ATOM 3963 C C . LEU A 1 498 ? -29.094 -39.938 -24.094 1 42.47 498 LEU A C 1
ATOM 3965 O O . LEU A 1 498 ? -28.422 -38.969 -23.688 1 42.47 498 LEU A O 1
ATOM 3969 N N . GLN A 1 499 ? -30.203 -39.625 -24.703 1 39.88 499 GLN A N 1
ATOM 3970 C CA . GLN A 1 499 ? -31.016 -38.5 -24.234 1 39.88 499 GLN A CA 1
ATOM 3971 C C . GLN A 1 499 ? -31.891 -38.906 -23.047 1 39.88 499 GLN A C 1
ATOM 3973 O O . GLN A 1 499 ? -32.625 -39.906 -23.125 1 39.88 499 GLN A O 1
ATOM 3978 N N . THR A 1 500 ? -31.453 -38.625 -21.891 1 37.88 500 THR A N 1
ATOM 3979 C CA . THR A 1 500 ? -32.281 -38.875 -20.719 1 37.88 500 THR A CA 1
ATOM 3980 C C . THR A 1 500 ? -33.375 -37.812 -20.578 1 37.88 500 THR A C 1
ATOM 3982 O O . THR A 1 500 ? -33.125 -36.625 -20.781 1 37.88 500 THR A O 1
ATOM 3985 N N . LEU A 1 501 ? -34.562 -38.062 -20.797 1 33.84 501 LEU A N 1
ATOM 3986 C CA . LEU A 1 501 ? -35.719 -37.219 -20.5 1 33.84 501 LEU A CA 1
ATOM 3987 C C . LEU A 1 501 ? -35.844 -37.031 -18.984 1 33.84 501 LEU A C 1
ATOM 3989 O O . LEU A 1 501 ? -35.906 -38 -18.234 1 33.84 501 LEU A O 1
ATOM 3993 N N . LEU A 1 502 ? -35.281 -35.906 -18.438 1 31.75 502 LEU A N 1
ATOM 3994 C CA . LEU A 1 502 ? -35.531 -35.594 -17.047 1 31.75 502 LEU A CA 1
ATOM 3995 C C . LEU A 1 502 ? -36.906 -34.938 -16.875 1 31.75 502 LEU A C 1
ATOM 3997 O O . LEU A 1 502 ? -37.219 -33.969 -17.594 1 31.75 502 LEU A O 1
ATOM 4001 N N . LYS A 1 503 ? -37.969 -35.531 -16.562 1 30.7 503 LYS A N 1
ATOM 4002 C CA . LYS A 1 503 ? -39.25 -34.938 -16.125 1 30.7 503 LYS A CA 1
ATOM 4003 C C . LYS A 1 503 ? -39.062 -34.188 -14.828 1 30.7 503 LYS A C 1
ATOM 4005 O O . LYS A 1 503 ? -38.656 -34.75 -13.812 1 30.7 503 LYS A O 1
ATOM 4010 N N . ALA A 1 504 ? -38.656 -32.969 -14.766 1 29.61 504 ALA A N 1
ATOM 4011 C CA . ALA A 1 504 ? -38.688 -32.125 -13.562 1 29.61 504 ALA A CA 1
ATOM 4012 C C . ALA A 1 504 ? -40.125 -31.891 -13.094 1 29.61 504 ALA A C 1
ATOM 4014 O O . ALA A 1 504 ? -40.938 -31.422 -13.867 1 29.61 504 ALA A O 1
ATOM 4015 N N . ASN A 1 505 ? -40.75 -32.719 -12.219 1 27.25 505 ASN A N 1
ATOM 4016 C CA . ASN A 1 505 ? -41.969 -32.312 -11.523 1 27.25 505 ASN A CA 1
ATOM 4017 C C . ASN A 1 505 ? -41.719 -31.094 -10.633 1 27.25 505 ASN A C 1
ATOM 4019 O O . ASN A 1 505 ? -40.844 -31.109 -9.773 1 27.25 505 ASN A O 1
ATOM 4023 N N . TYR A 1 506 ? -41.938 -29.953 -11 1 27.31 506 TYR A N 1
ATOM 4024 C CA . TYR A 1 506 ? -41.906 -28.672 -10.305 1 27.31 506 TYR A CA 1
ATOM 4025 C C . TYR A 1 506 ? -42.812 -28.688 -9.086 1 27.31 506 TYR A C 1
ATOM 4027 O O . TYR A 1 506 ? -43.625 -27.781 -8.883 1 27.31 506 TYR A O 1
ATOM 4035 N N . SER A 1 507 ? -43.188 -29.719 -8.344 1 26.44 507 SER A N 1
ATOM 4036 C CA . SER A 1 507 ? -44.031 -29.297 -7.234 1 26.44 507 SER A CA 1
ATOM 4037 C C . SER A 1 507 ? -43.312 -28.312 -6.324 1 26.44 507 SER A C 1
ATOM 4039 O O . SER A 1 507 ? -42.062 -28.297 -6.277 1 26.44 507 SER A O 1
ATOM 4041 N N . GLY A 1 508 ? -43.906 -27.125 -5.703 1 27.06 508 GLY A N 1
ATOM 4042 C CA . GLY A 1 508 ? -43.5 -26.219 -4.633 1 27.06 508 GLY A CA 1
ATOM 4043 C C . GLY A 1 508 ? -42.562 -26.875 -3.625 1 27.06 508 GLY A C 1
ATOM 4044 O O . GLY A 1 508 ? -41.469 -26.375 -3.365 1 27.06 508 GLY A O 1
ATOM 4045 N N . LEU A 1 509 ? -43.219 -27.312 -2.289 1 26.38 509 LEU A N 1
ATOM 4046 C CA . LEU A 1 509 ? -42.531 -27.969 -1.187 1 26.38 509 LEU A CA 1
ATOM 4047 C C . LEU A 1 509 ? -41.656 -29.109 -1.697 1 26.38 509 LEU A C 1
ATOM 4049 O O . LEU A 1 509 ? -40.469 -29.172 -1.359 1 26.38 509 LEU A O 1
ATOM 4053 N N . HIS A 1 510 ? -42.281 -30.438 -1.622 1 25.52 510 HIS A N 1
ATOM 4054 C CA . HIS A 1 510 ? -41.688 -31.75 -1.881 1 25.52 510 HIS A CA 1
ATOM 4055 C C . HIS A 1 510 ? -41.281 -31.906 -3.344 1 25.52 510 HIS A C 1
ATOM 4057 O O . HIS A 1 510 ? -42.125 -31.859 -4.234 1 25.52 510 HIS A O 1
ATOM 4063 N N . TYR A 1 511 ? -40.281 -31.359 -3.736 1 28.14 511 TYR A N 1
ATOM 4064 C CA . TYR A 1 511 ? -39.344 -31.453 -4.863 1 28.14 511 TYR A CA 1
ATOM 4065 C C . TYR A 1 511 ? -39.281 -32.875 -5.41 1 28.14 511 TYR A C 1
ATOM 4067 O O . TYR A 1 511 ? -38.375 -33.219 -6.164 1 28.14 511 TYR A O 1
ATOM 4075 N N . SER A 1 512 ? -40 -33.844 -4.867 1 27.88 512 SER A N 1
ATOM 4076 C CA . SER A 1 512 ? -39.625 -35.219 -5.199 1 27.88 512 SER A CA 1
ATOM 4077 C C . SER A 1 512 ? -39.844 -35.5 -6.684 1 27.88 512 SER A C 1
ATOM 4079 O O . SER A 1 512 ? -39.781 -36.656 -7.109 1 27.88 512 SER A O 1
ATOM 4081 N N . ALA A 1 513 ? -40.281 -34.594 -7.543 1 30.75 513 ALA A N 1
ATOM 4082 C CA . ALA A 1 513 ? -40.594 -35.281 -8.797 1 30.75 513 ALA A CA 1
ATOM 4083 C C . ALA A 1 513 ? -39.344 -35.938 -9.391 1 30.75 513 ALA A C 1
ATOM 4085 O O . ALA A 1 513 ? -38.406 -35.25 -9.781 1 30.75 513 ALA A O 1
ATOM 4086 N N . LEU A 1 514 ? -38.969 -37.031 -8.82 1 32.94 514 LEU A N 1
ATOM 4087 C CA . LEU A 1 514 ? -37.906 -37.844 -9.352 1 32.94 514 LEU A CA 1
ATOM 4088 C C . LEU A 1 514 ? -38.125 -38.156 -10.82 1 32.94 514 LEU A C 1
ATOM 4090 O O . LEU A 1 514 ? -39.25 -38.531 -11.211 1 32.94 514 LEU A O 1
ATOM 4094 N N . PRO A 1 515 ? -37.406 -37.656 -11.781 1 35.25 515 PRO A N 1
ATOM 4095 C CA . PRO A 1 515 ? -37.5 -38.031 -13.195 1 35.25 515 PRO A CA 1
ATOM 4096 C C . PRO A 1 515 ? -37.625 -39.531 -13.414 1 35.25 515 PRO A C 1
ATOM 4098 O O . PRO A 1 515 ? -37.125 -40.312 -12.617 1 35.25 515 PRO A O 1
ATOM 4101 N N . GLU A 1 516 ? -38.844 -40.031 -13.914 1 36.22 516 GLU A N 1
ATOM 4102 C CA . GLU A 1 516 ? -38.938 -41.406 -14.375 1 36.22 516 GLU A CA 1
ATOM 4103 C C . GLU A 1 516 ? -37.875 -41.719 -15.414 1 36.22 516 GLU A C 1
ATOM 4105 O O . GLU A 1 516 ? -37.438 -40.844 -16.156 1 36.22 516 GLU A O 1
ATOM 4110 N N . SER A 1 517 ? -37.125 -42.688 -15.25 1 39.69 517 SER A N 1
ATOM 4111 C CA . SER A 1 517 ? -36.062 -43.25 -16.062 1 39.69 517 SER A CA 1
ATOM 4112 C C . SER A 1 517 ? -36.531 -43.531 -17.484 1 39.69 517 SER A C 1
ATOM 4114 O O . SER A 1 517 ? -35.875 -44.219 -18.25 1 39.69 517 SER A O 1
ATOM 4116 N N . SER A 1 518 ? -37.75 -43.125 -17.922 1 41.41 518 SER A N 1
ATOM 4117 C CA . SER A 1 518 ? -37.969 -43.625 -19.281 1 41.41 518 SER A CA 1
ATOM 4118 C C . SER A 1 518 ? -37.219 -42.781 -20.297 1 41.41 518 SER A C 1
ATOM 4120 O O . SER A 1 518 ? -37.094 -41.562 -20.156 1 41.41 518 SER A O 1
ATOM 4122 N N . GLY A 1 519 ? -36.062 -43.094 -20.75 1 48.53 519 GLY A N 1
ATOM 4123 C CA . GLY A 1 519 ? -35.344 -42.375 -21.781 1 48.53 519 GLY A CA 1
ATOM 4124 C C . GLY A 1 519 ? -35.25 -43.188 -23.078 1 48.53 519 GLY A C 1
ATOM 4125 O O . GLY A 1 519 ? -35.656 -44.344 -23.125 1 48.53 519 GLY A O 1
ATOM 4126 N N . ASP A 1 520 ? -35.344 -42.5 -24.25 1 49.66 520 ASP A N 1
ATOM 4127 C CA . ASP A 1 520 ? -35.062 -43.094 -25.547 1 49.66 520 ASP A CA 1
ATOM 4128 C C . ASP A 1 520 ? -33.562 -43.156 -25.844 1 49.66 520 ASP A C 1
ATOM 4130 O O . ASP A 1 520 ? -32.812 -42.25 -25.453 1 49.66 520 ASP A O 1
ATOM 4134 N N . LEU A 1 521 ? -33.125 -44.438 -26.031 1 52.22 521 LEU A N 1
ATOM 4135 C CA . LEU A 1 521 ? -31.781 -44.625 -26.516 1 52.22 521 LEU A CA 1
ATOM 4136 C C . LEU A 1 521 ? -31.703 -44.375 -28.016 1 52.22 521 LEU A C 1
ATOM 4138 O O . LEU A 1 521 ? -32.531 -44.906 -28.781 1 52.22 521 LEU A O 1
ATOM 4142 N N . MET A 1 522 ? -31.109 -43.375 -28.281 1 50.03 522 MET A N 1
ATOM 4143 C CA . MET A 1 522 ? -30.906 -43.125 -29.703 1 50.03 522 MET A CA 1
ATOM 4144 C C . MET A 1 522 ? -29.562 -43.688 -30.172 1 50.03 522 MET A C 1
ATOM 4146 O O . MET A 1 522 ? -28.516 -43.312 -29.656 1 50.03 522 MET A O 1
ATOM 4150 N N . ASP A 1 523 ? -29.625 -44.844 -30.891 1 49 523 ASP A N 1
ATOM 4151 C CA . ASP A 1 523 ? -28.453 -45.344 -31.609 1 49 523 ASP A CA 1
ATOM 4152 C C . ASP A 1 523 ? -28.109 -44.5 -32.812 1 49 523 ASP A C 1
ATOM 4154 O O . ASP A 1 523 ? -28.797 -44.531 -33.844 1 49 523 ASP A O 1
ATOM 4158 N N . ILE A 1 524 ? -27.281 -43.562 -32.562 1 51.03 524 ILE A N 1
ATOM 4159 C CA . ILE A 1 524 ? -26.953 -42.594 -33.625 1 51.03 524 ILE A CA 1
ATOM 4160 C C . ILE A 1 524 ? -26.422 -43.344 -34.844 1 51.03 524 ILE A C 1
ATOM 4162 O O . ILE A 1 524 ? -26.672 -42.906 -35.969 1 51.03 524 ILE A O 1
ATOM 4166 N N . THR A 1 525 ? -25.703 -44.406 -34.594 1 48.69 525 THR A N 1
ATOM 4167 C CA . THR A 1 525 ? -25.203 -45.156 -35.719 1 48.69 525 THR A CA 1
ATOM 4168 C C . THR A 1 525 ? -26.344 -45.781 -36.531 1 48.69 525 THR A C 1
ATOM 4170 O O . THR A 1 525 ? -26.375 -45.719 -37.75 1 48.69 525 THR A O 1
ATOM 4173 N N . ALA A 1 526 ? -27.125 -46.344 -35.75 1 49.81 526 ALA A N 1
ATOM 4174 C CA . ALA A 1 526 ? -28.219 -47.062 -36.406 1 49.81 526 ALA A CA 1
ATOM 4175 C C . ALA A 1 526 ? -29.391 -46.094 -36.656 1 49.81 526 ALA A C 1
ATOM 4177 O O . ALA A 1 526 ? -30.312 -46.438 -37.438 1 49.81 526 ALA A O 1
ATOM 4178 N N . ARG A 1 527 ? -29.266 -44.938 -36.281 1 47.69 527 ARG A N 1
ATOM 4179 C CA . ARG A 1 527 ? -30.312 -43.906 -36.438 1 47.69 527 ARG A CA 1
ATOM 4180 C C . ARG A 1 527 ? -31.656 -44.438 -35.906 1 47.69 527 ARG A C 1
ATOM 4182 O O . ARG A 1 527 ? -32.688 -44.219 -36.562 1 47.69 527 ARG A O 1
ATOM 4189 N N . ILE A 1 528 ? -31.656 -45.344 -35.125 1 50.59 528 ILE A N 1
ATOM 4190 C CA . ILE A 1 528 ? -32.875 -45.938 -34.625 1 50.59 528 ILE A CA 1
ATOM 4191 C C . ILE A 1 528 ? -33.094 -45.562 -33.188 1 50.59 528 ILE A C 1
ATOM 4193 O O . ILE A 1 528 ? -32.125 -45.531 -32.406 1 50.59 528 ILE A O 1
ATOM 4197 N N . ARG A 1 529 ? -34.188 -44.969 -32.969 1 51.03 529 ARG A N 1
ATOM 4198 C CA . ARG A 1 529 ? -34.625 -44.75 -31.578 1 51.03 529 ARG A CA 1
ATOM 4199 C C . ARG A 1 529 ? -35.094 -46.062 -30.953 1 51.03 529 ARG A C 1
ATOM 4201 O O . ARG A 1 529 ? -35.844 -46.812 -31.547 1 51.03 529 ARG A O 1
ATOM 4208 N N . ARG A 1 530 ? -34.219 -46.5 -30.156 1 54.03 530 ARG A N 1
ATOM 4209 C CA . ARG A 1 530 ? -34.688 -47.719 -29.484 1 54.03 530 ARG A CA 1
ATOM 4210 C C . ARG A 1 530 ? -35.188 -47.375 -28.078 1 54.03 530 ARG A C 1
ATOM 4212 O O . ARG A 1 530 ? -34.75 -46.406 -27.469 1 54.03 530 ARG A O 1
ATOM 4219 N N . GLY A 1 531 ? -36.25 -47.875 -27.656 1 52.75 531 GLY A N 1
ATOM 4220 C CA . GLY A 1 531 ? -36.719 -47.75 -26.281 1 52.75 531 GLY A CA 1
ATOM 4221 C C . GLY A 1 531 ? -35.719 -48.219 -25.25 1 52.75 531 GLY A C 1
ATOM 4222 O O . GLY A 1 531 ? -35 -49.188 -25.5 1 52.75 531 GLY A O 1
ATOM 4223 N N . PHE A 1 532 ? -35.156 -47.438 -24.438 1 55.19 532 PHE A N 1
ATOM 4224 C CA . PHE A 1 532 ? -34.281 -47.844 -23.344 1 55.19 532 PHE A CA 1
ATOM 4225 C C . PHE A 1 532 ? -34.969 -48.812 -22.422 1 55.19 532 PHE A C 1
ATOM 4227 O O . PHE A 1 532 ? -36.062 -48.531 -21.922 1 55.19 532 PHE A O 1
ATOM 4234 N N . PRO A 1 533 ? -34.531 -50.062 -22.516 1 56.62 533 PRO A N 1
ATOM 4235 C CA . PRO A 1 533 ? -35.188 -51 -21.578 1 56.62 533 PRO A CA 1
ATOM 4236 C C . PRO A 1 533 ? -35.188 -50.5 -20.141 1 56.62 533 PRO A C 1
ATOM 4238 O O . PRO A 1 533 ? -34.188 -49.875 -19.719 1 56.62 533 PRO A O 1
ATOM 4241 N N . ASN A 1 534 ? -36.312 -50.281 -19.438 1 55.12 534 ASN A N 1
ATOM 4242 C CA . ASN A 1 534 ? -36.531 -49.5 -18.219 1 55.12 534 ASN A CA 1
ATOM 4243 C C . ASN A 1 534 ? -36.094 -50.281 -16.984 1 55.12 534 ASN A C 1
ATOM 4245 O O . ASN A 1 534 ? -36.625 -51.375 -16.703 1 55.12 534 ASN A O 1
ATOM 4249 N N . PRO A 1 535 ? -34.781 -50.094 -16.422 1 59 535 PRO A N 1
ATOM 4250 C CA . PRO A 1 535 ? -34.719 -50.594 -15.039 1 59 535 PRO A CA 1
ATOM 4251 C C . PRO A 1 535 ? -35.688 -49.875 -14.102 1 59 535 PRO A C 1
ATOM 4253 O O . PRO A 1 535 ? -35.688 -48.656 -14.008 1 59 535 PRO A O 1
ATOM 4256 N N . ASN A 1 536 ? -36.938 -49.781 -14.375 1 62.84 536 ASN A N 1
ATOM 4257 C CA . ASN A 1 536 ? -37.969 -49.125 -13.578 1 62.84 536 ASN A CA 1
ATOM 4258 C C . ASN A 1 536 ? -37.375 -48.312 -12.445 1 62.84 536 ASN A C 1
ATOM 4260 O O . ASN A 1 536 ? -37.625 -48.562 -11.266 1 62.84 536 ASN A O 1
ATOM 4264 N N . LEU A 1 537 ? -36.344 -47.281 -12.719 1 68.62 537 LEU A N 1
ATOM 4265 C CA . LEU A 1 537 ? -35.719 -46.438 -11.727 1 68.62 537 LEU A CA 1
ATOM 4266 C C . LEU A 1 537 ? -35.938 -44.969 -12.047 1 68.62 537 LEU A C 1
ATOM 4268 O O . LEU A 1 537 ? -36 -44.562 -13.219 1 68.62 537 LEU A O 1
ATOM 4272 N N . GLU A 1 538 ? -36.25 -44.219 -11.016 1 65.38 538 GLU A N 1
ATOM 4273 C CA . GLU A 1 538 ? -36.375 -42.75 -11.133 1 65.38 538 GLU A CA 1
ATOM 4274 C C . GLU A 1 538 ? -35.188 -42.031 -10.531 1 65.38 538 GLU A C 1
ATOM 4276 O O . GLU A 1 538 ? -34.594 -42.5 -9.57 1 65.38 538 GLU A O 1
ATOM 4281 N N . GLY A 1 539 ? -34.719 -40.875 -11.172 1 69 539 GLY A N 1
ATOM 4282 C CA . GLY A 1 539 ? -33.656 -40.062 -10.609 1 69 539 GLY A CA 1
ATOM 4283 C C . GLY A 1 539 ? -32.281 -40.75 -10.695 1 69 539 GLY A C 1
ATOM 4284 O O . GLY A 1 539 ? -31.453 -40.562 -9.812 1 69 539 GLY A O 1
ATOM 4285 N N . CYS A 1 540 ? -32.094 -41.562 -11.672 1 75.06 540 CYS A N 1
ATOM 4286 C CA . CYS A 1 540 ? -30.844 -42.25 -11.812 1 75.06 540 CYS A CA 1
ATOM 4287 C C . CYS A 1 540 ? -29.859 -41.438 -12.641 1 75.06 540 CYS A C 1
ATOM 4289 O O . CYS A 1 540 ? -30.234 -40.5 -13.305 1 75.06 540 CYS A O 1
ATOM 4291 N N . SER A 1 541 ? -28.594 -41.781 -12.555 1 76.81 541 SER A N 1
ATOM 4292 C CA . SER A 1 541 ? -27.531 -41.219 -13.375 1 76.81 541 SER A CA 1
ATOM 4293 C C . SER A 1 541 ? -27.172 -42.125 -14.531 1 76.81 541 SER A C 1
ATOM 4295 O O . SER A 1 541 ? -27.109 -43.344 -14.359 1 76.81 541 SER A O 1
ATOM 4297 N N . VAL A 1 542 ? -27.031 -41.531 -15.625 1 73.81 542 VAL A N 1
ATOM 4298 C CA . VAL A 1 542 ? -26.734 -42.344 -16.812 1 73.81 542 VAL A CA 1
ATOM 4299 C C . VAL A 1 542 ? -25.438 -41.844 -17.438 1 73.81 542 VAL A C 1
ATOM 4301 O O . VAL A 1 542 ? -25.219 -40.656 -17.594 1 73.81 542 VAL A O 1
ATOM 4304 N N . CYS A 1 543 ? -24.578 -42.844 -17.734 1 78.56 543 CYS A N 1
ATOM 4305 C CA . CYS A 1 543 ? -23.312 -42.562 -18.375 1 78.56 543 CYS A CA 1
ATOM 4306 C C . CYS A 1 543 ? -23.031 -43.562 -19.5 1 78.56 543 CYS A C 1
ATOM 4308 O O . CYS A 1 543 ? -23.281 -44.75 -19.359 1 78.56 543 CYS A O 1
ATOM 4310 N N . VAL A 1 544 ? -22.547 -42.938 -20.562 1 72.44 544 VAL A N 1
ATOM 4311 C CA . VAL A 1 544 ? -22.219 -43.781 -21.703 1 72.44 544 VAL A CA 1
ATOM 4312 C C . VAL A 1 544 ? -20.703 -43.969 -21.781 1 72.44 544 VAL A C 1
ATOM 4314 O O . VAL A 1 544 ? -19.938 -43 -21.672 1 72.44 544 VAL A O 1
ATOM 4317 N N . TYR A 1 545 ? -20.297 -45.188 -21.781 1 76.25 545 TYR A N 1
ATOM 4318 C CA . TYR A 1 545 ? -18.906 -45.531 -22.016 1 76.25 545 TYR A CA 1
ATOM 4319 C C . TYR A 1 545 ? -18.766 -46.5 -23.188 1 76.25 545 TYR A C 1
ATOM 4321 O O . TYR A 1 545 ? -19.25 -47.625 -23.125 1 76.25 545 TYR A O 1
ATOM 4329 N N . LYS A 1 546 ? -18.062 -45.969 -24.172 1 72.5 546 LYS A N 1
ATOM 4330 C CA . LYS A 1 546 ? -17.938 -46.719 -25.406 1 72.5 546 LYS A CA 1
ATOM 4331 C C . LYS A 1 546 ? -19.312 -47.125 -25.938 1 72.5 546 LYS A C 1
ATOM 4333 O O . LYS A 1 546 ? -20.156 -46.281 -26.234 1 72.5 546 LYS A O 1
ATOM 4338 N N . LYS A 1 547 ? -19.703 -48.375 -25.906 1 66.19 547 LYS A N 1
ATOM 4339 C CA . LYS A 1 547 ? -21 -48.812 -26.422 1 66.19 547 LYS A CA 1
ATOM 4340 C C . LYS A 1 547 ? -21.891 -49.281 -25.281 1 66.19 547 LYS A C 1
ATOM 4342 O O . LYS A 1 547 ? -23.031 -49.719 -25.516 1 66.19 547 LYS A O 1
ATOM 4347 N N . ASP A 1 548 ? -21.422 -49.031 -24.188 1 75.12 548 ASP A N 1
ATOM 4348 C CA . ASP A 1 548 ? -22.188 -49.5 -23.047 1 75.12 548 ASP A CA 1
ATOM 4349 C C . ASP A 1 548 ? -22.828 -48.312 -22.312 1 75.12 548 ASP A C 1
ATOM 4351 O O . ASP A 1 548 ? -22.312 -47.219 -22.344 1 75.12 548 ASP A O 1
ATOM 4355 N N . ILE A 1 549 ? -23.984 -48.594 -21.719 1 75.44 549 ILE A N 1
ATOM 4356 C CA . ILE A 1 549 ? -24.703 -47.594 -20.938 1 75.44 549 ILE A CA 1
ATOM 4357 C C . ILE A 1 549 ? -24.75 -48 -19.469 1 75.44 549 ILE A C 1
ATOM 4359 O O . ILE A 1 549 ? -25.109 -49.156 -19.141 1 75.44 549 ILE A O 1
ATOM 4363 N N . TYR A 1 550 ? -24.328 -47.094 -18.672 1 81.88 550 TYR A N 1
ATOM 4364 C CA . TYR A 1 550 ? -24.359 -47.344 -17.234 1 81.88 550 TYR A CA 1
ATOM 4365 C C . TYR A 1 550 ? -25.469 -46.562 -16.562 1 81.88 550 TYR A C 1
ATOM 4367 O O . TYR A 1 550 ? -25.625 -45.344 -16.797 1 81.88 550 TYR A O 1
ATOM 4375 N N . VAL A 1 551 ? -26.297 -47.188 -15.875 1 80.5 551 VAL A N 1
ATOM 4376 C CA . VAL A 1 551 ? -27.344 -46.562 -15.07 1 80.5 551 VAL A CA 1
ATOM 4377 C C . VAL A 1 551 ? -27.016 -46.719 -13.586 1 80.5 551 VAL A C 1
ATOM 4379 O O . VAL A 1 551 ? -26.875 -47.844 -13.086 1 80.5 551 VAL A O 1
ATOM 4382 N N . ILE A 1 552 ? -26.922 -45.594 -12.898 1 85.56 552 ILE A N 1
ATOM 4383 C CA . ILE A 1 552 ? -26.375 -45.625 -11.547 1 85.56 552 ILE A CA 1
ATOM 4384 C C . ILE A 1 552 ? -27.406 -45.062 -10.57 1 85.56 552 ILE A C 1
ATOM 4386 O O . ILE A 1 552 ? -27.859 -43.906 -10.727 1 85.56 552 ILE A O 1
ATOM 4390 N N . GLY A 1 553 ? -27.656 -45.812 -9.562 1 83.81 553 GLY A N 1
ATOM 4391 C CA . GLY A 1 553 ? -28.547 -45.406 -8.5 1 83.81 553 GLY A CA 1
ATOM 4392 C C . GLY A 1 553 ? -29.953 -45.062 -9 1 83.81 553 GLY A C 1
ATOM 4393 O O . GLY A 1 553 ? -30.406 -45.625 -9.992 1 83.81 553 GLY A O 1
ATOM 4394 N N . GLY A 1 554 ? -30.625 -44.219 -8.195 1 78 554 GLY A N 1
ATOM 4395 C CA . GLY A 1 554 ? -32 -43.812 -8.492 1 78 554 GLY A CA 1
ATOM 4396 C C . GLY A 1 554 ? -32.969 -44.188 -7.391 1 78 554 GLY A C 1
ATOM 4397 O O . GLY A 1 554 ? -32.562 -44.438 -6.258 1 78 554 GLY A O 1
ATOM 4398 N N . LEU A 1 555 ? -34.25 -43.969 -7.742 1 73.88 555 LEU A N 1
ATOM 4399 C CA . LEU A 1 555 ? -35.344 -44.281 -6.828 1 73.88 555 LEU A CA 1
ATOM 4400 C C . LEU A 1 555 ? -36.156 -45.438 -7.336 1 73.88 555 LEU A C 1
ATOM 4402 O O . LEU A 1 555 ? -36.469 -45.531 -8.531 1 73.88 555 LEU A O 1
ATOM 4406 N N . LYS A 1 556 ? -36.25 -46.312 -6.461 1 73.62 556 LYS A N 1
ATOM 4407 C CA . LYS A 1 556 ? -37.219 -47.406 -6.691 1 73.62 556 LYS A CA 1
ATOM 4408 C C . LYS A 1 556 ? -38.25 -47.438 -5.59 1 73.62 556 LYS A C 1
ATOM 4410 O O . LYS A 1 556 ? -37.938 -47.594 -4.41 1 73.62 556 LYS A O 1
ATOM 4415 N N . ASP A 1 557 ? -39.531 -47.344 -5.941 1 67 557 ASP A N 1
ATOM 4416 C CA . ASP A 1 557 ? -40.656 -47.344 -4.992 1 67 557 ASP A CA 1
ATOM 4417 C C . ASP A 1 557 ? -40.406 -46.312 -3.891 1 67 557 ASP A C 1
ATOM 4419 O O . ASP A 1 557 ? -40.562 -46.625 -2.705 1 67 557 ASP A O 1
ATOM 4423 N N . TYR A 1 558 ? -39.906 -45.25 -4.223 1 61.06 558 TYR A N 1
ATOM 4424 C CA . TYR A 1 558 ? -39.719 -44.062 -3.381 1 61.06 558 TYR A CA 1
ATOM 4425 C C . TYR A 1 558 ? -38.5 -44.219 -2.5 1 61.06 558 TYR A C 1
ATOM 4427 O O . TYR A 1 558 ? -38.219 -43.344 -1.675 1 61.06 558 TYR A O 1
ATOM 4435 N N . PHE A 1 559 ? -37.781 -45.25 -2.725 1 73.38 559 PHE A N 1
ATOM 4436 C CA . PHE A 1 559 ? -36.562 -45.438 -1.942 1 73.38 559 PHE A CA 1
ATOM 4437 C C . PHE A 1 559 ? -35.344 -45.344 -2.83 1 73.38 559 PHE A C 1
ATOM 4439 O O . PHE A 1 559 ? -35.344 -45.812 -3.971 1 73.38 559 PHE A O 1
ATOM 4446 N N . MET A 1 560 ? -34.375 -44.781 -2.295 1 79.62 560 MET A N 1
ATOM 4447 C CA . MET A 1 560 ? -33.094 -44.719 -3.018 1 79.62 560 MET A CA 1
ATOM 4448 C C . MET A 1 560 ? -32.438 -46.094 -3.102 1 79.62 560 MET A C 1
ATOM 4450 O O . MET A 1 560 ? -32.5 -46.875 -2.146 1 79.62 560 MET A O 1
ATOM 4454 N N . VAL A 1 561 ? -31.859 -46.344 -4.223 1 83 561 VAL A N 1
ATOM 4455 C CA . VAL A 1 561 ? -31.234 -47.625 -4.43 1 83 561 VAL A CA 1
ATOM 4456 C C . VAL A 1 561 ? -29.75 -47.469 -4.676 1 83 561 VAL A C 1
ATOM 4458 O O . VAL A 1 561 ? -29.297 -46.375 -5.043 1 83 561 VAL A O 1
ATOM 4461 N N . ASP A 1 562 ? -28.969 -48.531 -4.438 1 88.25 562 ASP A N 1
ATOM 4462 C CA . ASP A 1 562 ? -27.531 -48.531 -4.66 1 88.25 562 ASP A CA 1
ATOM 4463 C C . ASP A 1 562 ? -27.156 -49.375 -5.875 1 88.25 562 ASP A C 1
ATOM 4465 O O . ASP A 1 562 ? -25.984 -49.688 -6.082 1 88.25 562 ASP A O 1
ATOM 4469 N N . THR A 1 563 ? -28.109 -49.656 -6.699 1 87.69 563 THR A N 1
ATOM 4470 C CA . THR A 1 563 ? -27.891 -50.594 -7.805 1 87.69 563 THR A CA 1
ATOM 4471 C C . THR A 1 563 ? -27.266 -49.875 -8.992 1 87.69 563 THR A C 1
ATOM 4473 O O . THR A 1 563 ? -27.547 -48.688 -9.234 1 87.69 563 THR A O 1
ATOM 4476 N N . VAL A 1 564 ? -26.391 -50.594 -9.672 1 89 564 VAL A N 1
ATOM 4477 C CA . VAL A 1 564 ? -25.75 -50.125 -10.898 1 89 564 VAL A CA 1
ATOM 4478 C C . VAL A 1 564 ? -25.938 -51.156 -12.008 1 89 564 VAL A C 1
ATOM 4480 O O . VAL A 1 564 ? -25.641 -52.344 -11.82 1 89 564 VAL A O 1
ATOM 4483 N N . TYR A 1 565 ? -26.469 -50.656 -13.086 1 84.56 565 TYR A N 1
ATOM 4484 C CA . TYR A 1 565 ? -26.703 -51.531 -14.227 1 84.56 565 TYR A CA 1
ATOM 4485 C C . TYR A 1 565 ? -25.859 -51.094 -15.422 1 84.56 565 TYR A C 1
ATOM 4487 O O . TYR A 1 565 ? -25.625 -49.906 -15.641 1 84.56 565 TYR A O 1
ATOM 4495 N N . LYS A 1 566 ? -25.391 -52.062 -16.062 1 84.19 566 LYS A N 1
ATOM 4496 C CA . LYS A 1 566 ? -24.719 -51.875 -17.344 1 84.19 566 LYS A CA 1
ATOM 4497 C C . LYS A 1 566 ? -25.516 -52.531 -18.469 1 84.19 566 LYS A C 1
ATOM 4499 O O . LYS A 1 566 ? -25.891 -53.719 -18.375 1 84.19 566 LYS A O 1
ATOM 4504 N N . TYR A 1 567 ? -25.859 -51.75 -19.375 1 75.94 567 TYR A N 1
ATOM 4505 C CA . TYR A 1 567 ? -26.516 -52.281 -20.562 1 75.94 567 TYR A CA 1
ATOM 4506 C C . TYR A 1 567 ? -25.516 -52.469 -21.703 1 75.94 567 TYR A C 1
ATOM 4508 O O . TYR A 1 567 ? -24.922 -51.531 -22.203 1 75.94 567 TYR A O 1
ATOM 4516 N N . ASN A 1 568 ? -25.266 -53.75 -21.938 1 74.81 568 ASN A N 1
ATOM 4517 C CA . ASN A 1 568 ? -24.422 -54.062 -23.078 1 74.81 568 ASN A CA 1
ATOM 4518 C C . ASN A 1 568 ? -25.203 -54 -24.391 1 74.81 568 ASN A C 1
ATOM 4520 O O . ASN A 1 568 ? -26.094 -54.781 -24.641 1 74.81 568 ASN A O 1
ATOM 4524 N N . CYS A 1 569 ? -24.906 -53.062 -25.156 1 66.38 569 CYS A N 1
ATOM 4525 C CA . CYS A 1 569 ? -25.656 -52.781 -26.391 1 66.38 569 CYS A CA 1
ATOM 4526 C C . CYS A 1 569 ? -25.484 -53.938 -27.375 1 66.38 569 CYS A C 1
ATOM 4528 O O . CYS A 1 569 ? -26.391 -54.188 -28.172 1 66.38 569 CYS A O 1
ATOM 4530 N N . LYS A 1 570 ? -24.297 -54.594 -27.281 1 69.38 570 LYS A N 1
ATOM 4531 C CA . LYS A 1 570 ? -24.094 -55.719 -28.188 1 69.38 570 LYS A CA 1
ATOM 4532 C C . LYS A 1 570 ? -24.953 -56.906 -27.797 1 69.38 570 LYS A C 1
ATOM 4534 O O . LYS A 1 570 ? -25.625 -57.5 -28.641 1 69.38 570 LYS A O 1
ATOM 4539 N N . GLU A 1 571 ? -24.953 -57.156 -26.625 1 71.62 571 GLU A N 1
ATOM 4540 C CA . GLU A 1 571 ? -25.688 -58.344 -26.156 1 71.62 571 GLU A CA 1
ATOM 4541 C C . GLU A 1 571 ? -27.125 -57.969 -25.781 1 71.62 571 GLU A C 1
ATOM 4543 O O . GLU A 1 571 ? -27.969 -58.844 -25.578 1 71.62 571 GLU A O 1
ATOM 4548 N N . GLN A 1 572 ? -27.422 -56.656 -25.844 1 70.69 572 GLN A N 1
ATOM 4549 C CA . GLN A 1 572 ? -28.734 -56.156 -25.5 1 70.69 572 GLN A CA 1
ATOM 4550 C C . GLN A 1 572 ? -29.234 -56.719 -24.188 1 70.69 572 GLN A C 1
ATOM 4552 O O . GLN A 1 572 ? -30.375 -57.188 -24.109 1 70.69 572 GLN A O 1
ATOM 4557 N N . GLN A 1 573 ? -28.344 -56.812 -23.297 1 76.88 573 GLN A N 1
ATOM 4558 C CA . GLN A 1 573 ? -28.672 -57.344 -21.969 1 76.88 573 GLN A CA 1
ATOM 4559 C C . GLN A 1 573 ? -28.156 -56.438 -20.859 1 76.88 573 GLN A C 1
ATOM 4561 O O . GLN A 1 573 ? -27.172 -55.719 -21.047 1 76.88 573 GLN A O 1
ATOM 4566 N N . TRP A 1 574 ? -29.047 -56.375 -19.781 1 78.56 574 TRP A N 1
ATOM 4567 C CA . TRP A 1 574 ? -28.641 -55.656 -18.578 1 78.56 574 TRP A CA 1
ATOM 4568 C C . TRP A 1 574 ? -27.766 -56.531 -17.688 1 78.56 574 TRP A C 1
ATOM 4570 O O . TRP A 1 574 ? -28.016 -57.719 -17.531 1 78.56 574 TRP A O 1
ATOM 4580 N N . GLN A 1 575 ? -26.688 -55.969 -17.25 1 84.94 575 GLN A N 1
ATOM 4581 C CA . GLN A 1 575 ? -25.812 -56.625 -16.297 1 84.94 575 GLN A CA 1
ATOM 4582 C C . GLN A 1 575 ? -25.656 -55.781 -15.031 1 84.94 575 GLN A C 1
ATOM 4584 O O . GLN A 1 575 ? -25.531 -54.562 -15.102 1 84.94 575 GLN A O 1
ATOM 4589 N N . GLU A 1 576 ? -25.797 -56.469 -13.945 1 86.81 576 GLU A N 1
ATOM 4590 C CA . GLU A 1 576 ? -25.578 -55.781 -12.688 1 86.81 576 GLU A CA 1
ATOM 4591 C C . GLU A 1 576 ? -24.094 -55.625 -12.383 1 86.81 576 GLU A C 1
ATOM 4593 O O . GLU A 1 576 ? -23.312 -56.562 -12.578 1 86.81 576 GLU A O 1
ATOM 4598 N N . GLN A 1 577 ? -23.781 -54.438 -12.078 1 88.81 577 GLN A N 1
ATOM 4599 C CA . GLN A 1 577 ? -22.391 -54.125 -11.719 1 88.81 577 GLN A CA 1
ATOM 4600 C C . GLN A 1 577 ? -22.25 -53.938 -10.211 1 88.81 577 GLN A C 1
ATOM 4602 O O . GLN A 1 577 ? -23.219 -54.094 -9.461 1 88.81 577 GLN A O 1
ATOM 4607 N N . CYS A 1 578 ? -20.984 -53.656 -9.789 1 89.19 578 CYS A N 1
ATOM 4608 C CA . CYS A 1 578 ? -20.734 -53.375 -8.375 1 89.19 578 CYS A CA 1
ATOM 4609 C C . CYS A 1 578 ? -21.672 -52.312 -7.855 1 89.19 578 CYS A C 1
ATOM 4611 O O . CYS A 1 578 ? -21.812 -51.25 -8.484 1 89.19 578 CYS A O 1
ATOM 4613 N N . LYS A 1 579 ? -22.297 -52.531 -6.758 1 90.75 579 LYS A N 1
ATOM 4614 C CA . LYS A 1 579 ? -23.266 -51.625 -6.164 1 90.75 579 LYS A CA 1
ATOM 4615 C C . LYS A 1 579 ? -22.578 -50.375 -5.609 1 90.75 579 LYS A C 1
ATOM 4617 O O . LYS A 1 579 ? -21.391 -50.406 -5.262 1 90.75 579 LYS A O 1
ATOM 4622 N N . LEU A 1 580 ? -23.375 -49.312 -5.633 1 90.06 580 LEU A N 1
ATOM 4623 C CA . LEU A 1 580 ? -22.891 -48.094 -4.996 1 90.06 580 LEU A CA 1
ATOM 4624 C C . LEU A 1 580 ? -22.641 -48.312 -3.51 1 90.06 580 LEU A C 1
ATOM 4626 O O . LEU A 1 580 ? -23.359 -49.094 -2.863 1 90.06 580 LEU A O 1
ATOM 4630 N N . PRO A 1 581 ? -21.641 -47.656 -2.936 1 85.75 581 PRO A N 1
ATOM 4631 C CA . PRO A 1 581 ? -21.438 -47.781 -1.489 1 85.75 581 PRO A CA 1
ATOM 4632 C C . PRO A 1 581 ? -22.625 -47.281 -0.686 1 85.75 581 PRO A C 1
ATOM 4634 O O . PRO A 1 581 ? -22.922 -47.812 0.391 1 85.75 581 PRO A O 1
ATOM 4637 N N . THR A 1 582 ? -23.234 -46.25 -1.155 1 83.62 582 THR A N 1
ATOM 4638 C CA . THR A 1 582 ? -24.453 -45.719 -0.56 1 83.62 582 THR A CA 1
ATOM 4639 C C . THR A 1 582 ? -25.5 -45.406 -1.636 1 83.62 582 THR A C 1
ATOM 4641 O O . THR A 1 582 ? -25.156 -44.969 -2.734 1 83.62 582 THR A O 1
ATOM 4644 N N . PRO A 1 583 ? -26.766 -45.719 -1.178 1 86.12 583 PRO A N 1
ATOM 4645 C CA . PRO A 1 583 ? -27.797 -45.375 -2.154 1 86.12 583 PRO A CA 1
ATOM 4646 C C . PRO A 1 583 ? -27.766 -43.875 -2.531 1 86.12 583 PRO A C 1
ATOM 4648 O O . PRO A 1 583 ? -27.453 -43.031 -1.688 1 86.12 583 PRO A O 1
ATOM 4651 N N . ARG A 1 584 ? -27.984 -43.656 -3.84 1 84.19 584 ARG A N 1
ATOM 4652 C CA . ARG A 1 584 ? -27.875 -42.312 -4.344 1 84.19 584 ARG A CA 1
ATOM 4653 C C . ARG A 1 584 ? -28.922 -42.031 -5.418 1 84.19 584 ARG A C 1
ATOM 4655 O O . ARG A 1 584 ? -29.219 -42.906 -6.23 1 84.19 584 ARG A O 1
ATOM 4662 N N . SER A 1 585 ? -29.469 -40.781 -5.227 1 77.56 585 SER A N 1
ATOM 4663 C CA . SER A 1 585 ? -30.406 -40.344 -6.27 1 77.56 585 SER A CA 1
ATOM 4664 C C . SER A 1 585 ? -30.109 -38.906 -6.727 1 77.56 585 SER A C 1
ATOM 4666 O O . SER A 1 585 ? -29.516 -38.125 -5.98 1 77.56 585 SER A O 1
ATOM 4668 N N . CYS A 1 586 ? -30.344 -38.656 -7.984 1 72.94 586 CYS A N 1
ATOM 4669 C CA . CYS A 1 586 ? -30.234 -37.312 -8.594 1 72.94 586 CYS A CA 1
ATOM 4670 C C . CYS A 1 586 ? -28.781 -36.844 -8.625 1 72.94 586 CYS A C 1
ATOM 4672 O O . CYS A 1 586 ? -28.5 -35.688 -8.391 1 72.94 586 CYS A O 1
ATOM 4674 N N . ALA A 1 587 ? -27.875 -37.844 -8.836 1 79.44 587 ALA A N 1
ATOM 4675 C CA . ALA A 1 587 ? -26.469 -37.469 -8.961 1 79.44 587 ALA A CA 1
ATOM 4676 C C . ALA A 1 587 ? -26.094 -37.219 -10.422 1 79.44 587 ALA A C 1
ATOM 4678 O O . ALA A 1 587 ? -26.828 -37.594 -11.336 1 79.44 587 ALA A O 1
ATOM 4679 N N . MET A 1 588 ? -25.062 -36.5 -10.609 1 78.81 588 MET A N 1
ATOM 4680 C CA . MET A 1 588 ? -24.5 -36.312 -11.938 1 78.81 588 MET A CA 1
ATOM 4681 C C . MET A 1 588 ? -23.328 -37.25 -12.18 1 78.81 588 MET A C 1
ATOM 4683 O O . MET A 1 588 ? -22.641 -37.656 -11.234 1 78.81 588 MET A O 1
ATOM 4687 N N . CYS A 1 589 ? -23.203 -37.719 -13.359 1 84.69 589 CYS A N 1
ATOM 4688 C CA . CYS A 1 589 ? -22.078 -38.594 -13.633 1 84.69 589 CYS A CA 1
ATOM 4689 C C . CYS A 1 589 ? -21.484 -38.312 -15.016 1 84.69 589 CYS A C 1
ATOM 4691 O O . CYS A 1 589 ? -22.172 -37.75 -15.883 1 84.69 589 CYS A O 1
ATOM 4693 N N . CYS A 1 590 ? -20.25 -38.562 -15.164 1 83.69 590 CYS A N 1
ATOM 4694 C CA . CYS A 1 590 ? -19.562 -38.406 -16.453 1 83.69 590 CYS A CA 1
ATOM 4695 C C . CYS A 1 590 ? -18.391 -39.344 -16.562 1 83.69 590 CYS A C 1
ATOM 4697 O O . CYS A 1 590 ? -17.844 -39.812 -15.539 1 83.69 590 CYS A O 1
ATOM 4699 N N . TYR A 1 591 ? -18.125 -39.688 -17.781 1 83.69 591 TYR A N 1
ATOM 4700 C CA . TYR A 1 591 ? -16.953 -40.5 -18.078 1 83.69 591 TYR A CA 1
ATOM 4701 C C . TYR A 1 591 ? -15.688 -39.625 -18.047 1 83.69 591 TYR A C 1
ATOM 4703 O O . TYR A 1 591 ? -15.703 -38.5 -18.531 1 83.69 591 TYR A O 1
ATOM 4711 N N . ALA A 1 592 ? -14.703 -40.156 -17.469 1 83.25 592 ALA A N 1
ATOM 4712 C CA . ALA A 1 592 ? -13.414 -39.469 -17.469 1 83.25 592 ALA A CA 1
ATOM 4713 C C . ALA A 1 592 ? -12.266 -40.469 -17.297 1 83.25 592 ALA A C 1
ATOM 4715 O O . ALA A 1 592 ? -12.492 -41.656 -17 1 83.25 592 ALA A O 1
ATOM 4716 N N . ARG A 1 593 ? -11.055 -39.969 -17.656 1 84.19 593 ARG A N 1
ATOM 4717 C CA . ARG A 1 593 ? -9.836 -40.719 -17.359 1 84.19 593 ARG A CA 1
ATOM 4718 C C . ARG A 1 593 ? -9.047 -40.062 -16.234 1 84.19 593 ARG A C 1
ATOM 4720 O O . ARG A 1 593 ? -8.812 -38.844 -16.266 1 84.19 593 ARG A O 1
ATOM 4727 N N . VAL A 1 594 ? -8.828 -40.875 -15.281 1 80.5 594 VAL A N 1
ATOM 4728 C CA . VAL A 1 594 ? -8.102 -40.375 -14.125 1 80.5 594 VAL A CA 1
ATOM 4729 C C . VAL A 1 594 ? -6.855 -41.219 -13.875 1 80.5 594 VAL A C 1
ATOM 4731 O O . VAL A 1 594 ? -6.852 -42.406 -14.133 1 80.5 594 VAL A O 1
ATOM 4734 N N . PRO A 1 595 ? -5.84 -40.531 -13.5 1 77.88 595 PRO A N 1
ATOM 4735 C CA . PRO A 1 595 ? -4.629 -41.312 -13.195 1 77.88 595 PRO A CA 1
ATOM 4736 C C . PRO A 1 595 ? -4.844 -42.344 -12.086 1 77.88 595 PRO A C 1
ATOM 4738 O O . PRO A 1 595 ? -5.656 -42.125 -11.18 1 77.88 595 PRO A O 1
ATOM 4741 N N . TYR A 1 596 ? -4.086 -43.375 -12.195 1 78.88 596 TYR A N 1
ATOM 4742 C CA . TYR A 1 596 ? -4.207 -44.5 -11.258 1 78.88 596 TYR A CA 1
ATOM 4743 C C . TYR A 1 596 ? -3.969 -44.031 -9.828 1 78.88 596 TYR A C 1
ATOM 4745 O O . TYR A 1 596 ? -4.582 -44.562 -8.891 1 78.88 596 TYR A O 1
ATOM 4753 N N . ARG A 1 597 ? -3.223 -43.094 -9.664 1 77.69 597 ARG A N 1
ATOM 4754 C CA . ARG A 1 597 ? -2.9 -42.562 -8.336 1 77.69 597 ARG A CA 1
ATOM 4755 C C . ARG A 1 597 ? -4.148 -42.031 -7.637 1 77.69 597 ARG A C 1
ATOM 4757 O O . ARG A 1 597 ? -4.234 -42.062 -6.406 1 77.69 597 ARG A O 1
ATOM 4764 N N . ALA A 1 598 ? -5.051 -41.531 -8.391 1 75.19 598 ALA A N 1
ATOM 4765 C CA . ALA A 1 598 ? -6.266 -40.969 -7.82 1 75.19 598 ALA A CA 1
ATOM 4766 C C . ALA A 1 598 ? -7.23 -42.062 -7.379 1 75.19 598 ALA A C 1
ATOM 4768 O O . ALA A 1 598 ? -8.102 -41.812 -6.543 1 75.19 598 ALA A O 1
ATOM 4769 N N . VAL A 1 599 ? -7.07 -43.281 -7.848 1 74.69 599 VAL A N 1
ATOM 4770 C CA . VAL A 1 599 ? -8.102 -44.281 -7.621 1 74.69 599 VAL A CA 1
ATOM 4771 C C . VAL A 1 599 ? -7.488 -45.5 -6.93 1 74.69 599 VAL A C 1
ATOM 4773 O O . VAL A 1 599 ? -8.188 -46.469 -6.633 1 74.69 599 VAL A O 1
ATOM 4776 N N . MET A 1 600 ? -6.27 -45.562 -6.574 1 71.5 600 MET A N 1
ATOM 4777 C CA . MET A 1 600 ? -5.617 -46.75 -6.051 1 71.5 600 MET A CA 1
ATOM 4778 C C . MET A 1 600 ? -6.047 -47.031 -4.613 1 71.5 600 MET A C 1
ATOM 4780 O O . MET A 1 600 ? -6.074 -48.156 -4.172 1 71.5 600 MET A O 1
ATOM 4784 N N . HIS A 1 601 ? -6.34 -46.062 -3.605 1 62.34 601 HIS A N 1
ATOM 4785 C CA . HIS A 1 601 ? -6.562 -46.281 -2.182 1 62.34 601 HIS A CA 1
ATOM 4786 C C . HIS A 1 601 ? -8 -46.719 -1.913 1 62.34 601 HIS A C 1
ATOM 4788 O O . HIS A 1 601 ? -8.414 -46.844 -0.756 1 62.34 601 HIS A O 1
ATOM 4794 N N . ALA A 1 602 ? -8.891 -47.094 -2.732 1 53.41 602 ALA A N 1
ATOM 4795 C CA . ALA A 1 602 ? -10.32 -47.156 -2.414 1 53.41 602 ALA A CA 1
ATOM 4796 C C . ALA A 1 602 ? -10.648 -48.406 -1.608 1 53.41 602 ALA A C 1
ATOM 4798 O O . ALA A 1 602 ? -10.031 -49.469 -1.799 1 53.41 602 ALA A O 1
ATOM 4799 N N . LYS A 1 603 ? -11.195 -48.344 -0.348 1 49.94 603 LYS A N 1
ATOM 4800 C CA . LYS A 1 603 ? -11.828 -49.375 0.452 1 49.94 603 LYS A CA 1
ATOM 4801 C C . LYS A 1 603 ? -12.695 -50.281 -0.415 1 49.94 603 LYS A C 1
ATOM 4803 O O . LYS A 1 603 ? -13.484 -49.812 -1.229 1 49.94 603 LYS A O 1
ATOM 4808 N N . ASN A 1 604 ? -12.281 -51.469 -0.736 1 45.62 604 ASN A N 1
ATOM 4809 C CA . ASN A 1 604 ? -13.023 -52.531 -1.406 1 45.62 604 ASN A CA 1
ATOM 4810 C C . ASN A 1 604 ? -14.422 -52.688 -0.831 1 45.62 604 ASN A C 1
ATOM 4812 O O . ASN A 1 604 ? -14.586 -52.969 0.355 1 45.62 604 ASN A O 1
ATOM 4816 N N . HIS A 1 605 ? -15.398 -51.938 -1.174 1 41.5 605 HIS A N 1
ATOM 4817 C CA . HIS A 1 605 ? -16.734 -52.344 -0.78 1 41.5 605 HIS A CA 1
ATOM 4818 C C . HIS A 1 605 ? -17.188 -53.594 -1.541 1 41.5 605 HIS A C 1
ATOM 4820 O O . HIS A 1 605 ? -17.75 -53.5 -2.627 1 41.5 605 HIS A O 1
ATOM 4826 N N . ALA A 1 606 ? -16.516 -54.688 -1.709 1 36.59 606 ALA A N 1
ATOM 4827 C CA . ALA A 1 606 ? -16.781 -55.938 -2.41 1 36.59 606 ALA A CA 1
ATOM 4828 C C . ALA A 1 606 ? -18.109 -56.531 -1.982 1 36.59 606 ALA A C 1
ATOM 4830 O O . ALA A 1 606 ? -18.422 -57.688 -2.326 1 36.59 606 ALA A O 1
ATOM 4831 N N . ASP A 1 607 ? -19.031 -56.188 -1.11 1 35.53 607 ASP A N 1
ATOM 4832 C CA . ASP A 1 607 ? -20.031 -57.188 -0.768 1 35.53 607 ASP A CA 1
ATOM 4833 C C . ASP A 1 607 ? -20.875 -57.562 -1.983 1 35.53 607 ASP A C 1
ATOM 4835 O O . ASP A 1 607 ? -21.766 -58.406 -1.893 1 35.53 607 ASP A O 1
ATOM 4839 N N . CYS A 1 608 ? -21.031 -56.812 -3.002 1 33.38 608 CYS A N 1
ATOM 4840 C CA . CYS A 1 608 ? -22.422 -56.656 -3.436 1 33.38 608 CYS A CA 1
ATOM 4841 C C . CYS A 1 608 ? -22.797 -57.75 -4.426 1 33.38 608 CYS A C 1
ATOM 4843 O O . CYS A 1 608 ? -23.859 -57.719 -5.031 1 33.38 608 CYS A O 1
ATOM 4845 N N . VAL A 1 609 ? -22.094 -58.438 -5.242 1 32.09 609 VAL A N 1
ATOM 4846 C CA . VAL A 1 609 ? -22.719 -58.844 -6.496 1 32.09 609 VAL A CA 1
ATOM 4847 C C . VAL A 1 609 ? -23.641 -60.031 -6.258 1 32.09 609 VAL A C 1
ATOM 4849 O O . VAL A 1 609 ? -23.188 -61.125 -5.941 1 32.09 609 VAL A O 1
ATOM 4852 N N . VAL A 1 610 ? -24.797 -59.875 -5.492 1 29 610 VAL A N 1
ATOM 4853 C CA . VAL A 1 610 ? -25.672 -61.031 -5.598 1 29 610 VAL A CA 1
ATOM 4854 C C . VAL A 1 610 ? -26.312 -61.062 -6.984 1 29 610 VAL A C 1
ATOM 4856 O O . VAL A 1 610 ? -26.828 -60.062 -7.465 1 29 610 VAL A O 1
ATOM 4859 N N . PRO A 1 611 ? -26.172 -61.938 -7.852 1 27.47 611 PRO A N 1
ATOM 4860 C CA . PRO A 1 611 ? -26.828 -62.156 -9.141 1 27.47 611 PRO A CA 1
ATOM 4861 C C . PRO A 1 611 ? -28.359 -62.188 -9.031 1 27.47 611 PRO A C 1
ATOM 4863 O O . PRO A 1 611 ? -28.906 -62.938 -8.227 1 27.47 611 PRO A O 1
ATOM 4866 N N . VAL A 1 612 ? -29.109 -61.062 -8.93 1 27.16 612 VAL A N 1
ATOM 4867 C CA . VAL A 1 612 ? -30.547 -61.188 -8.82 1 27.16 612 VAL A CA 1
ATOM 4868 C C . VAL A 1 612 ? -31.125 -61.656 -10.156 1 27.16 612 VAL A C 1
ATOM 4870 O O . VAL A 1 612 ? -30.938 -61 -11.188 1 27.16 612 VAL A O 1
ATOM 4873 N N . ARG A 1 613 ? -31.438 -62.844 -10.305 1 28.66 613 ARG A N 1
ATOM 4874 C CA . ARG A 1 613 ? -32.25 -63.5 -11.344 1 28.66 613 ARG A CA 1
ATOM 4875 C C . ARG A 1 613 ? -33.656 -62.906 -11.391 1 28.66 613 ARG A C 1
ATOM 4877 O O . ARG A 1 613 ? -34.375 -62.969 -10.414 1 28.66 613 ARG A O 1
ATOM 4884 N N . LEU A 1 614 ? -33.844 -61.812 -11.93 1 25.58 614 LEU A N 1
ATOM 4885 C CA . LEU A 1 614 ? -35.219 -61.344 -12.18 1 25.58 614 LEU A CA 1
ATOM 4886 C C . LEU A 1 614 ? -36 -62.438 -12.891 1 25.58 614 LEU A C 1
ATOM 4888 O O . LEU A 1 614 ? -35.594 -62.938 -13.938 1 25.58 614 LEU A O 1
ATOM 4892 N N . GLU A 1 615 ? -36.625 -63.281 -12.086 1 24.19 615 GLU A N 1
ATOM 4893 C CA . GLU A 1 615 ? -37.625 -64.188 -12.609 1 24.19 615 GLU A CA 1
ATOM 4894 C C . GLU A 1 615 ? -38.562 -63.531 -13.617 1 24.19 615 GLU A C 1
ATOM 4896 O O . GLU A 1 615 ? -38.875 -62.344 -13.469 1 24.19 615 GLU A O 1
ATOM 4901 N N . ASP A 1 616 ? -38.969 -64.25 -14.789 1 23.52 616 ASP A N 1
ATOM 4902 C CA . ASP A 1 616 ? -40.031 -64 -15.75 1 23.52 616 ASP A CA 1
ATOM 4903 C C . ASP A 1 616 ? -41.344 -63.688 -15.031 1 23.52 616 ASP A C 1
ATOM 4905 O O . ASP A 1 616 ? -41.719 -64.375 -14.062 1 23.52 616 ASP A O 1
ATOM 4909 N N . MET B 1 1 ? 1.054 -13.812 -46.375 1 25.28 1 MET B N 1
ATOM 4910 C CA . MET B 1 1 ? 2.354 -13.352 -45.875 1 25.28 1 MET B CA 1
ATOM 4911 C C . MET B 1 1 ? 2.545 -13.703 -44.406 1 25.28 1 MET B C 1
ATOM 4913 O O . MET B 1 1 ? 1.92 -13.102 -43.531 1 25.28 1 MET B O 1
ATOM 4917 N N . ALA B 1 2 ? 2.764 -14.961 -44.062 1 28.2 2 ALA B N 1
ATOM 4918 C CA . ALA B 1 2 ? 2.725 -15.734 -42.812 1 28.2 2 ALA B CA 1
ATOM 4919 C C . ALA B 1 2 ? 3.773 -15.234 -41.812 1 28.2 2 ALA B C 1
ATOM 4921 O O . ALA B 1 2 ? 4.977 -15.359 -42.062 1 28.2 2 ALA B O 1
ATOM 4922 N N . GLU B 1 3 ? 3.539 -14.031 -41.406 1 31.22 3 GLU B N 1
ATOM 4923 C CA . GLU B 1 3 ? 4.508 -13.328 -40.562 1 31.22 3 GLU B CA 1
ATOM 4924 C C . GLU B 1 3 ? 5.117 -14.266 -39.531 1 31.22 3 GLU B C 1
ATOM 4926 O O . GLU B 1 3 ? 4.43 -15.125 -38.969 1 31.22 3 GLU B O 1
ATOM 4931 N N . ASP B 1 4 ? 6.359 -14.516 -39.594 1 32.38 4 ASP B N 1
ATOM 4932 C CA . ASP B 1 4 ? 7.371 -15.336 -38.938 1 32.38 4 ASP B CA 1
ATOM 4933 C C . ASP B 1 4 ? 7.25 -15.227 -37.406 1 32.38 4 ASP B C 1
ATOM 4935 O O . ASP B 1 4 ? 7.422 -14.148 -36.844 1 32.38 4 ASP B O 1
ATOM 4939 N N . GLU B 1 5 ? 6.258 -15.68 -36.812 1 35.84 5 GLU B N 1
ATOM 4940 C CA . GLU B 1 5 ? 5.969 -15.734 -35.406 1 35.84 5 GLU B CA 1
ATOM 4941 C C . GLU B 1 5 ? 7.238 -15.992 -34.594 1 35.84 5 GLU B C 1
ATOM 4943 O O . GLU B 1 5 ? 7.703 -17.125 -34.5 1 35.84 5 GLU B O 1
ATOM 4948 N N . PHE B 1 6 ? 8.305 -15.18 -34.688 1 38.69 6 PHE B N 1
ATOM 4949 C CA . PHE B 1 6 ? 9.578 -15.117 -33.969 1 38.69 6 PHE B CA 1
ATOM 4950 C C . PHE B 1 6 ? 9.398 -15.453 -32.5 1 38.69 6 PHE B C 1
ATOM 4952 O O . PHE B 1 6 ? 8.617 -14.805 -31.797 1 38.69 6 PHE B O 1
ATOM 4959 N N . SER B 1 7 ? 9.43 -16.672 -32.031 1 46.22 7 SER B N 1
ATOM 4960 C CA . SER B 1 7 ? 9.336 -17.297 -30.719 1 46.22 7 SER B CA 1
ATOM 4961 C C . SER B 1 7 ? 10.094 -16.5 -29.672 1 46.22 7 SER B C 1
ATOM 4963 O O . SER B 1 7 ? 11.32 -16.391 -29.734 1 46.22 7 SER B O 1
ATOM 4965 N N . SER B 1 8 ? 9.805 -15.219 -29.391 1 57.78 8 SER B N 1
ATOM 4966 C CA . SER B 1 8 ? 10.398 -14.219 -28.516 1 57.78 8 SER B CA 1
ATOM 4967 C C . SER B 1 8 ? 10.852 -14.844 -27.203 1 57.78 8 SER B C 1
ATOM 4969 O O . SER B 1 8 ? 10.086 -15.555 -26.547 1 57.78 8 SER B O 1
ATOM 4971 N N . GLU B 1 9 ? 12.164 -15.078 -27.078 1 72 9 GLU B N 1
ATOM 4972 C CA . GLU B 1 9 ? 12.812 -15.602 -25.891 1 72 9 GLU B CA 1
ATOM 4973 C C . GLU B 1 9 ? 12.312 -14.891 -24.625 1 72 9 GLU B C 1
ATOM 4975 O O . GLU B 1 9 ? 12.156 -13.672 -24.625 1 72 9 GLU B O 1
ATOM 4980 N N . PRO B 1 10 ? 11.719 -15.594 -23.75 1 81.12 10 PRO B N 1
ATOM 4981 C CA . PRO B 1 10 ? 11.227 -14.977 -22.516 1 81.12 10 PRO B CA 1
ATOM 4982 C C . PRO B 1 10 ? 12.297 -14.156 -21.812 1 81.12 10 PRO B C 1
ATOM 4984 O O . PRO B 1 10 ? 13.453 -14.578 -21.734 1 81.12 10 PRO B O 1
ATOM 4987 N N . VAL B 1 11 ? 12.094 -12.844 -21.75 1 85.75 11 VAL B N 1
ATOM 4988 C CA . VAL B 1 11 ? 12.984 -11.969 -21 1 85.75 11 VAL B CA 1
ATOM 4989 C C . VAL B 1 11 ? 12.336 -11.602 -19.672 1 85.75 11 VAL B C 1
ATOM 4991 O O . VAL B 1 11 ? 11.141 -11.281 -19.609 1 85.75 11 VAL B O 1
ATOM 4994 N N . ARG B 1 12 ? 13.078 -11.898 -18.578 1 89.88 12 ARG B N 1
ATOM 4995 C CA . ARG B 1 12 ? 12.562 -11.523 -17.281 1 89.88 12 ARG B CA 1
ATOM 4996 C C . ARG B 1 12 ? 13.531 -10.609 -16.531 1 89.88 12 ARG B C 1
ATOM 4998 O O . ARG B 1 12 ? 14.75 -10.828 -16.578 1 89.88 12 ARG B O 1
ATOM 5005 N N . GLU B 1 13 ? 13.039 -9.555 -16.016 1 91.25 13 GLU B N 1
ATOM 5006 C CA . GLU B 1 13 ? 13.852 -8.625 -15.227 1 91.25 13 GLU B CA 1
ATOM 5007 C C . GLU B 1 13 ? 13.555 -8.773 -13.734 1 91.25 13 GLU B C 1
ATOM 5009 O O . GLU B 1 13 ? 12.398 -8.883 -13.336 1 91.25 13 GLU B O 1
ATOM 5014 N N . PHE B 1 14 ? 14.656 -8.992 -13.039 1 88.81 14 PHE B N 1
ATOM 5015 C CA . PHE B 1 14 ? 14.531 -9.086 -11.594 1 88.81 14 PHE B CA 1
ATOM 5016 C C . PHE B 1 14 ? 15.07 -7.832 -10.922 1 88.81 14 PHE B C 1
ATOM 5018 O O . PHE B 1 14 ? 16.109 -7.309 -11.32 1 88.81 14 PHE B O 1
ATOM 5025 N N . CYS B 1 15 ? 14.227 -7.258 -10.094 1 86.12 15 CYS B N 1
ATOM 5026 C CA . CYS B 1 15 ? 14.672 -6.098 -9.328 1 86.12 15 CYS B CA 1
ATOM 5027 C C . CYS B 1 15 ? 14.367 -6.285 -7.844 1 86.12 15 CYS B C 1
ATOM 5029 O O . CYS B 1 15 ? 13.281 -6.738 -7.477 1 86.12 15 CYS B O 1
ATOM 5031 N N . THR B 1 16 ? 15.344 -6.297 -7.09 1 75.94 16 THR B N 1
ATOM 5032 C CA . THR B 1 16 ? 15.086 -6.363 -5.656 1 75.94 16 THR B CA 1
ATOM 5033 C C . THR B 1 16 ? 15.125 -4.973 -5.031 1 75.94 16 THR B C 1
ATOM 5035 O O . THR B 1 16 ? 16.062 -4.211 -5.258 1 75.94 16 THR B O 1
ATOM 5038 N N . GLY B 1 17 ? 14.148 -4.621 -4.355 1 79.56 17 GLY B N 1
ATOM 5039 C CA . GLY B 1 17 ? 14.055 -3.33 -3.697 1 79.56 17 GLY B CA 1
ATOM 5040 C C . GLY B 1 17 ? 15.086 -3.135 -2.605 1 79.56 17 GLY B C 1
ATOM 5041 O O . GLY B 1 17 ? 15.469 -2.002 -2.299 1 79.56 17 GLY B O 1
ATOM 5042 N N . ASP B 1 18 ? 15.711 -4.242 -2.111 1 88.12 18 ASP B N 1
ATOM 5043 C CA . ASP B 1 18 ? 16.578 -4.125 -0.95 1 88.12 18 ASP B CA 1
ATOM 5044 C C . ASP B 1 18 ? 18.047 -4.105 -1.367 1 88.12 18 ASP B C 1
ATOM 5046 O O . ASP B 1 18 ? 18.938 -3.873 -0.539 1 88.12 18 ASP B O 1
ATOM 5050 N N . HIS B 1 19 ? 18.344 -4.289 -2.637 1 92.81 19 HIS B N 1
ATOM 5051 C CA . HIS B 1 19 ? 19.734 -4.422 -3.082 1 92.81 19 HIS B CA 1
ATOM 5052 C C . HIS B 1 19 ? 20.531 -3.152 -2.797 1 92.81 19 HIS B C 1
ATOM 5054 O O . HIS B 1 19 ? 21.594 -3.205 -2.174 1 92.81 19 HIS B O 1
ATOM 5060 N N . PRO B 1 20 ? 20.016 -1.996 -3.197 1 93.12 20 PRO B N 1
ATOM 5061 C CA . PRO B 1 20 ? 20.797 -0.788 -2.902 1 93.12 20 PRO B CA 1
ATOM 5062 C C . PRO B 1 20 ? 21.031 -0.589 -1.406 1 93.12 20 PRO B C 1
ATOM 5064 O O . PRO B 1 20 ? 22.125 -0.18 -1 1 93.12 20 PRO B O 1
ATOM 5067 N N . GLY B 1 21 ? 20.016 -0.884 -0.68 1 92.81 21 GLY B N 1
ATOM 5068 C CA . GLY B 1 21 ? 20.156 -0.773 0.763 1 92.81 21 GLY B CA 1
ATOM 5069 C C . GLY B 1 21 ? 21.203 -1.714 1.329 1 92.81 21 GLY B C 1
ATOM 5070 O O . GLY B 1 21 ? 21.984 -1.331 2.207 1 92.81 21 GLY B O 1
ATOM 5071 N N . ASN B 1 22 ? 21.281 -2.922 0.829 1 93.62 22 ASN B N 1
ATOM 5072 C CA . ASN B 1 22 ? 22.266 -3.9 1.277 1 93.62 22 ASN B CA 1
ATOM 5073 C C . ASN B 1 22 ? 23.688 -3.473 0.916 1 93.62 22 ASN B C 1
ATOM 5075 O O . ASN B 1 22 ? 24.609 -3.623 1.719 1 93.62 22 ASN B O 1
ATOM 5079 N N . ILE B 1 23 ? 23.812 -2.936 -0.298 1 95.38 23 ILE B N 1
ATOM 5080 C CA . ILE B 1 23 ? 25.125 -2.486 -0.737 1 95.38 23 ILE B CA 1
ATOM 5081 C C . ILE B 1 23 ? 25.609 -1.352 0.162 1 95.38 23 ILE B C 1
ATOM 5083 O O . ILE B 1 23 ? 26.75 -1.357 0.617 1 95.38 23 ILE B O 1
ATOM 5087 N N . LEU B 1 24 ? 24.734 -0.452 0.383 1 95.75 24 LEU B N 1
ATOM 5088 C CA . LEU B 1 24 ? 25.094 0.692 1.21 1 95.75 24 LEU B CA 1
ATOM 5089 C C . LEU B 1 24 ? 25.438 0.251 2.629 1 95.75 24 LEU B C 1
ATOM 5091 O O . LEU B 1 24 ? 26.391 0.756 3.229 1 95.75 24 LEU B O 1
ATOM 5095 N N . GLN B 1 25 ? 24.719 -0.694 3.158 1 95.31 25 GLN B N 1
ATOM 5096 C CA . GLN B 1 25 ? 24.984 -1.228 4.488 1 95.31 25 GLN B CA 1
ATOM 5097 C C . GLN B 1 25 ? 26.359 -1.896 4.547 1 95.31 25 GLN B C 1
ATOM 5099 O O . GLN B 1 25 ? 27.078 -1.752 5.535 1 95.31 25 GLN B O 1
ATOM 5104 N N . ASN B 1 26 ? 26.625 -2.607 3.52 1 95.5 26 ASN B N 1
ATOM 5105 C CA . ASN B 1 26 ? 27.922 -3.252 3.463 1 95.5 26 ASN B CA 1
ATOM 5106 C C . ASN B 1 26 ? 29.047 -2.23 3.334 1 95.5 26 ASN B C 1
ATOM 5108 O O . ASN B 1 26 ? 30.125 -2.414 3.9 1 95.5 26 ASN B O 1
ATOM 5112 N N . LEU B 1 27 ? 28.766 -1.172 2.582 1 96.94 27 LEU B N 1
ATOM 5113 C CA . LEU B 1 27 ? 29.75 -0.098 2.477 1 96.94 27 LEU B CA 1
ATOM 5114 C C . LEU B 1 27 ? 29.969 0.565 3.832 1 96.94 27 LEU B C 1
ATOM 5116 O O . LEU B 1 27 ? 31.109 0.886 4.188 1 96.94 27 LEU B O 1
ATOM 5120 N N . LYS B 1 28 ? 28.906 0.725 4.562 1 96.75 28 LYS B N 1
ATOM 5121 C CA . LYS B 1 28 ? 29.016 1.249 5.922 1 96.75 28 LYS B CA 1
ATOM 5122 C C . LYS B 1 28 ? 29.859 0.325 6.801 1 96.75 28 LYS B C 1
ATOM 5124 O O . LYS B 1 28 ? 30.703 0.79 7.578 1 96.75 28 LYS B O 1
ATOM 5129 N N . GLY B 1 29 ? 29.625 -0.954 6.625 1 95.25 29 GLY B N 1
ATOM 5130 C CA . GLY B 1 29 ? 30.406 -1.92 7.371 1 95.25 29 GLY B CA 1
ATOM 5131 C C . GLY B 1 29 ? 31.891 -1.831 7.066 1 95.25 29 GLY B C 1
ATOM 5132 O O . GLY B 1 29 ? 32.719 -1.91 7.977 1 95.25 29 GLY B O 1
ATOM 5133 N N . LEU B 1 30 ? 32.219 -1.626 5.797 1 94.38 30 LEU B N 1
ATOM 5134 C CA . LEU B 1 30 ? 33.594 -1.46 5.395 1 94.38 30 LEU B CA 1
ATOM 5135 C C . LEU B 1 30 ? 34.188 -0.206 6.016 1 94.38 30 LEU B C 1
ATOM 5137 O O . LEU B 1 30 ? 35.344 -0.223 6.477 1 94.38 30 LEU B O 1
ATOM 5141 N N . ARG B 1 31 ? 33.406 0.858 6.117 1 95.62 31 ARG B N 1
ATOM 5142 C CA . ARG B 1 31 ? 33.875 2.1 6.719 1 95.62 31 ARG B CA 1
ATOM 5143 C C . ARG B 1 31 ? 34.125 1.924 8.211 1 95.62 31 ARG B C 1
ATOM 5145 O O . ARG B 1 31 ? 35.156 2.385 8.742 1 95.62 31 ARG B O 1
ATOM 5152 N N . ASP B 1 32 ? 33.25 1.202 8.836 1 94.88 32 ASP B N 1
ATOM 5153 C CA . ASP B 1 32 ? 33.344 1.014 10.281 1 94.88 32 ASP B CA 1
ATOM 5154 C C . ASP B 1 32 ? 34.594 0.245 10.656 1 94.88 32 ASP B C 1
ATOM 5156 O O . ASP B 1 32 ? 35.188 0.488 11.711 1 94.88 32 ASP B O 1
ATOM 5160 N N . THR B 1 33 ? 35.031 -0.625 9.734 1 92.12 33 THR B N 1
ATOM 5161 C CA . THR B 1 33 ? 36.219 -1.427 10.008 1 92.12 33 THR B CA 1
ATOM 5162 C C . THR B 1 33 ? 37.469 -0.777 9.406 1 92.12 33 THR B C 1
ATOM 5164 O O . THR B 1 33 ? 38.562 -1.277 9.578 1 92.12 33 THR B O 1
ATOM 5167 N N . GLY B 1 34 ? 37.219 0.307 8.719 1 91.75 34 GLY B N 1
ATOM 5168 C CA . GLY B 1 34 ? 38.344 1.013 8.094 1 91.75 34 GLY B CA 1
ATOM 5169 C C . GLY B 1 34 ? 38.844 0.323 6.848 1 91.75 34 GLY B C 1
ATOM 5170 O O . GLY B 1 34 ? 39.938 0.673 6.34 1 91.75 34 GLY B O 1
ATOM 5171 N N . THR B 1 35 ? 38.062 -0.663 6.312 1 90.69 35 THR B N 1
ATOM 5172 C CA . THR B 1 35 ? 38.469 -1.444 5.156 1 90.69 35 THR B CA 1
ATOM 5173 C C . THR B 1 35 ? 38.312 -0.641 3.871 1 90.69 35 THR B C 1
ATOM 5175 O O . THR B 1 35 ? 37.219 -0.113 3.602 1 90.69 35 THR B O 1
ATOM 5178 N N . LEU B 1 36 ? 39.344 -0.404 3.111 1 90.19 36 LEU B N 1
ATOM 5179 C CA . LEU B 1 36 ? 39.375 0.187 1.778 1 90.19 36 LEU B CA 1
ATOM 5180 C C . LEU B 1 36 ? 39.094 1.684 1.839 1 90.19 36 LEU B C 1
ATOM 5182 O O . LEU B 1 36 ? 38.688 2.285 0.836 1 90.19 36 LEU B O 1
ATOM 5186 N N . CYS B 1 37 ? 39.156 2.281 3.076 1 92.44 37 CYS B N 1
ATOM 5187 C CA . CYS B 1 37 ? 38.969 3.729 3.16 1 92.44 37 CYS B CA 1
ATOM 5188 C C . CYS B 1 37 ? 40.156 4.449 2.488 1 92.44 37 CYS B C 1
ATOM 5190 O O . CYS B 1 37 ? 41.312 4.18 2.799 1 92.44 37 CYS B O 1
ATOM 5192 N N . ASP B 1 38 ? 39.844 5.359 1.595 1 90.94 38 ASP B N 1
ATOM 5193 C CA . ASP B 1 38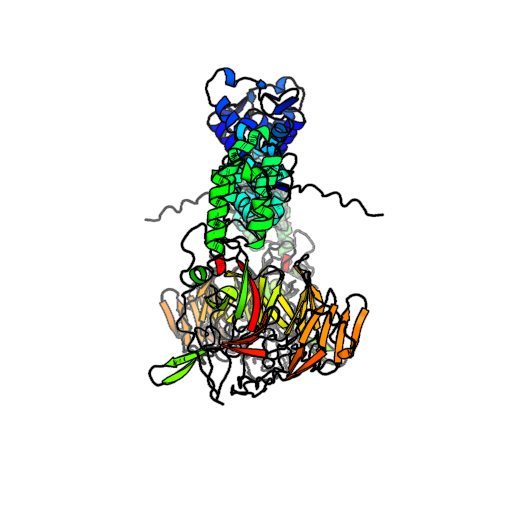 ? 40.938 5.965 0.808 1 90.94 38 ASP B CA 1
ATOM 5194 C C . ASP B 1 38 ? 40.875 7.488 0.878 1 90.94 38 ASP B C 1
ATOM 5196 O O . ASP B 1 38 ? 41.594 8.172 0.147 1 90.94 38 ASP B O 1
ATOM 5200 N N . ILE B 1 39 ? 40 8.086 1.759 1 92.56 39 ILE B N 1
ATOM 5201 C CA . ILE B 1 39 ? 39.969 9.531 1.962 1 92.56 39 ILE B CA 1
ATOM 5202 C C . ILE B 1 39 ? 39.812 9.836 3.451 1 92.56 39 ILE B C 1
ATOM 5204 O O . ILE B 1 39 ? 39.156 9.094 4.184 1 92.56 39 ILE B O 1
ATOM 5208 N N . VAL B 1 40 ? 40.469 10.914 3.865 1 94.69 40 VAL B N 1
ATOM 5209 C CA . VAL B 1 40 ? 40.375 11.383 5.242 1 94.69 40 VAL B CA 1
ATOM 5210 C C . VAL B 1 40 ? 39.938 12.844 5.266 1 94.69 40 VAL B C 1
ATOM 5212 O O . VAL B 1 40 ? 40.562 13.703 4.66 1 94.69 40 VAL B O 1
ATOM 5215 N N . LEU B 1 41 ? 38.844 13.125 5.906 1 94.44 41 LEU B N 1
ATOM 5216 C CA . LEU B 1 41 ? 38.344 14.484 6.094 1 94.44 41 LEU B CA 1
ATOM 5217 C C . LEU B 1 41 ? 38.812 15.062 7.418 1 94.44 41 LEU B C 1
ATOM 5219 O O . LEU B 1 41 ? 38.531 14.516 8.484 1 94.44 41 LEU B O 1
ATOM 5223 N N . VAL B 1 42 ? 39.5 16.141 7.363 1 94.62 42 VAL B N 1
ATOM 5224 C CA . VAL B 1 42 ? 40.031 16.781 8.555 1 94.62 42 VAL B CA 1
ATOM 5225 C C . VAL B 1 42 ? 39.188 17.984 8.953 1 94.62 42 VAL B C 1
ATOM 5227 O O . VAL B 1 42 ? 39.031 18.922 8.18 1 94.62 42 VAL B O 1
ATOM 5230 N N . VAL B 1 43 ? 38.594 17.875 10.086 1 94.19 43 VAL B N 1
ATOM 5231 C CA . VAL B 1 43 ? 37.75 18.938 10.641 1 94.19 43 VAL B CA 1
ATOM 5232 C C . VAL B 1 43 ? 38.281 19.328 12.016 1 94.19 43 VAL B C 1
ATOM 5234 O O . VAL B 1 43 ? 38 18.656 13.016 1 94.19 43 VAL B O 1
ATOM 5237 N N . GLY B 1 44 ? 38.969 20.406 12.117 1 88.94 44 GLY B N 1
ATOM 5238 C CA . GLY B 1 44 ? 39.625 20.75 13.367 1 88.94 44 GLY B CA 1
ATOM 5239 C C . GLY B 1 44 ? 40.625 19.703 13.82 1 88.94 44 GLY B C 1
ATOM 5240 O O . GLY B 1 44 ? 41.594 19.391 13.109 1 88.94 44 GLY B O 1
ATOM 5241 N N . ASN B 1 45 ? 40.281 19 14.953 1 88.38 45 ASN B N 1
ATOM 5242 C CA . ASN B 1 45 ? 41.188 17.984 15.516 1 88.38 45 ASN B CA 1
ATOM 5243 C C . ASN B 1 45 ? 40.656 16.578 15.297 1 88.38 45 ASN B C 1
ATOM 5245 O O . ASN B 1 45 ? 41.219 15.609 15.805 1 88.38 45 ASN B O 1
ATOM 5249 N N . ARG B 1 46 ? 39.625 16.484 14.406 1 93.31 46 ARG B N 1
ATOM 5250 C CA . ARG B 1 46 ? 39.031 15.172 14.172 1 93.31 46 ARG B CA 1
ATOM 5251 C C . ARG B 1 46 ? 39.219 14.719 12.727 1 93.31 46 ARG B C 1
ATOM 5253 O O . ARG B 1 46 ? 39.219 15.539 11.812 1 93.31 46 ARG B O 1
ATOM 5260 N N . GLU B 1 47 ? 39.5 13.414 12.648 1 94.44 47 GLU B N 1
ATOM 5261 C CA . GLU B 1 47 ? 39.656 12.812 11.32 1 94.44 47 GLU B CA 1
ATOM 5262 C C . GLU B 1 47 ? 38.5 11.844 11.031 1 94.44 47 GLU B C 1
ATOM 5264 O O . GLU B 1 47 ? 38.188 10.984 11.859 1 94.44 47 GLU B O 1
ATOM 5269 N N . ILE B 1 48 ? 37.875 12.008 9.859 1 95.25 48 ILE B N 1
ATOM 5270 C CA . ILE B 1 48 ? 36.75 11.156 9.445 1 95.25 48 ILE B CA 1
ATOM 5271 C C . ILE B 1 48 ? 37.156 10.367 8.195 1 95.25 48 ILE B C 1
ATOM 5273 O O . ILE B 1 48 ? 37.469 10.953 7.164 1 95.25 48 ILE B O 1
ATOM 5277 N N . PHE B 1 49 ? 37.156 9.047 8.336 1 95.25 49 PHE B N 1
ATOM 5278 C CA . PHE B 1 49 ? 37.531 8.164 7.234 1 95.25 49 PHE B CA 1
ATOM 5279 C C . PHE B 1 49 ? 36.312 7.805 6.387 1 95.25 49 PHE B C 1
ATOM 5281 O O . PHE B 1 49 ? 35.219 7.625 6.914 1 95.25 49 PHE B O 1
ATOM 5288 N N . ALA B 1 50 ? 36.469 7.746 5.027 1 96.12 50 ALA B N 1
ATOM 5289 C CA . ALA B 1 50 ? 35.406 7.395 4.113 1 96.12 50 ALA B CA 1
ATOM 5290 C C . ALA B 1 50 ? 35.938 6.855 2.795 1 96.12 50 ALA B C 1
ATOM 5292 O O . ALA B 1 50 ? 37.156 6.656 2.656 1 96.12 50 ALA B O 1
ATOM 5293 N N . HIS B 1 51 ? 35.156 6.441 1.941 1 95.38 51 HIS B N 1
ATOM 5294 C CA . HIS B 1 51 ? 35.531 6.012 0.595 1 95.38 51 HIS B CA 1
ATOM 5295 C C . HIS B 1 51 ? 35.312 7.133 -0.418 1 95.38 51 HIS B C 1
ATOM 5297 O O . HIS B 1 51 ? 34.25 7.738 -0.452 1 95.38 51 HIS B O 1
ATOM 5303 N N . ARG B 1 52 ? 36.25 7.371 -1.242 1 94 52 ARG B N 1
ATOM 5304 C CA . ARG B 1 52 ? 36.188 8.461 -2.215 1 94 52 ARG B CA 1
ATOM 5305 C C . ARG B 1 52 ? 34.969 8.305 -3.113 1 94 52 ARG B C 1
ATOM 5307 O O . ARG B 1 52 ? 34.219 9.266 -3.342 1 94 52 ARG B O 1
ATOM 5314 N N . ALA B 1 53 ? 34.75 7.066 -3.562 1 94.19 53 ALA B N 1
ATOM 5315 C CA . ALA B 1 53 ? 33.656 6.816 -4.496 1 94.19 53 ALA B CA 1
ATOM 5316 C C . ALA B 1 53 ? 32.312 7.082 -3.836 1 94.19 53 ALA B C 1
ATOM 5318 O O . ALA B 1 53 ? 31.406 7.664 -4.453 1 94.19 53 ALA B O 1
ATOM 5319 N N . VAL B 1 54 ? 32.156 6.711 -2.531 1 96.44 54 VAL B N 1
ATOM 5320 C CA . VAL B 1 54 ? 30.906 6.883 -1.808 1 96.44 54 VAL B CA 1
ATOM 5321 C C . VAL B 1 54 ? 30.672 8.367 -1.535 1 96.44 54 VAL B C 1
ATOM 5323 O O . VAL B 1 54 ? 29.547 8.859 -1.705 1 96.44 54 VAL B O 1
ATOM 5326 N N . MET B 1 55 ? 31.703 9.055 -1.194 1 95.06 55 MET B N 1
ATOM 5327 C CA . MET B 1 55 ? 31.578 10.484 -0.931 1 95.06 55 MET B CA 1
ATOM 5328 C C . MET B 1 55 ? 31.234 11.242 -2.205 1 95.06 55 MET B C 1
ATOM 5330 O O . MET B 1 55 ? 30.391 12.156 -2.18 1 95.06 55 MET B O 1
ATOM 5334 N N . ALA B 1 56 ? 31.891 10.844 -3.287 1 93.5 56 ALA B N 1
ATOM 5335 C CA . ALA B 1 56 ? 31.609 11.477 -4.57 1 93.5 56 ALA B CA 1
ATOM 5336 C C . ALA B 1 56 ? 30.188 11.172 -5.027 1 93.5 56 ALA B C 1
ATOM 5338 O O . ALA B 1 56 ? 29.547 12 -5.688 1 93.5 56 ALA B O 1
ATOM 5339 N N . ALA B 1 57 ? 29.703 10.016 -4.613 1 95.19 57 ALA B N 1
ATOM 5340 C CA . ALA B 1 57 ? 28.359 9.594 -5.008 1 95.19 57 ALA B CA 1
ATOM 5341 C C . ALA B 1 57 ? 27.297 10.305 -4.172 1 95.19 57 ALA B C 1
ATOM 5343 O O . ALA B 1 57 ? 26.188 10.547 -4.648 1 95.19 57 ALA B O 1
ATOM 5344 N N . GLY B 1 58 ? 27.656 10.68 -2.947 1 95.06 58 GLY B N 1
ATOM 5345 C CA . GLY B 1 58 ? 26.656 11.211 -2.031 1 95.06 58 GLY B CA 1
ATOM 5346 C C . GLY B 1 58 ? 26.75 12.719 -1.868 1 95.06 58 GLY B C 1
ATOM 5347 O O . GLY B 1 58 ? 25.844 13.344 -1.322 1 95.06 58 GLY B O 1
ATOM 5348 N N . SER B 1 59 ? 27.812 13.359 -2.324 1 95.25 59 SER B N 1
ATOM 5349 C CA . SER B 1 59 ? 28.062 14.789 -2.133 1 95.25 59 SER B CA 1
ATOM 5350 C C . SER B 1 59 ? 28.531 15.445 -3.426 1 95.25 59 SER B C 1
ATOM 5352 O O . SER B 1 59 ? 29.516 15.008 -4.031 1 95.25 59 SER B O 1
ATOM 5354 N N . GLN B 1 60 ? 27.906 16.562 -3.789 1 93.44 60 GLN B N 1
ATOM 5355 C CA . GLN B 1 60 ? 28.281 17.281 -5.004 1 93.44 60 GLN B CA 1
ATOM 5356 C C . GLN B 1 60 ? 29.609 18 -4.828 1 93.44 60 GLN B C 1
ATOM 5358 O O . GLN B 1 60 ? 30.359 18.188 -5.793 1 93.44 60 GLN B O 1
ATOM 5363 N N . TYR B 1 61 ? 29.859 18.359 -3.562 1 91.94 61 TYR B N 1
ATOM 5364 C CA . TYR B 1 61 ? 31.141 18.969 -3.248 1 91.94 61 TYR B CA 1
ATOM 5365 C C . TYR B 1 61 ? 32.281 18.031 -3.613 1 91.94 61 TYR B C 1
ATOM 5367 O O . TYR B 1 61 ? 33.219 18.422 -4.352 1 91.94 61 TYR B O 1
ATOM 5375 N N . PHE B 1 62 ? 32.219 16.766 -3.305 1 91.81 62 PHE B N 1
ATOM 5376 C CA . PHE B 1 62 ? 33.25 15.797 -3.584 1 91.81 62 PHE B CA 1
ATOM 5377 C C . PHE B 1 62 ? 33.219 15.352 -5.043 1 91.81 62 PHE B C 1
ATOM 5379 O O . PHE B 1 62 ? 34.25 15.094 -5.652 1 91.81 62 PHE B O 1
ATOM 5386 N N . ALA B 1 63 ? 32 15.234 -5.57 1 90.56 63 ALA B N 1
ATOM 5387 C CA . ALA B 1 63 ? 31.875 14.891 -6.984 1 90.56 63 ALA B CA 1
ATOM 5388 C C . ALA B 1 63 ? 32.594 15.906 -7.859 1 90.56 63 ALA B C 1
ATOM 5390 O O . ALA B 1 63 ? 33.25 15.531 -8.836 1 90.56 63 ALA B O 1
ATOM 5391 N N . SER B 1 64 ? 32.594 17.156 -7.48 1 88.5 64 SER B N 1
ATOM 5392 C CA . SER B 1 64 ? 33.219 18.219 -8.25 1 88.5 64 SER B CA 1
ATOM 5393 C C . SER B 1 64 ? 34.75 18.188 -8.094 1 88.5 64 SER B C 1
ATOM 5395 O O . SER B 1 64 ? 35.469 18.469 -9.047 1 88.5 64 SER B O 1
ATOM 5397 N N . ILE B 1 65 ? 35.156 17.766 -6.926 1 85.06 65 ILE B N 1
ATOM 5398 C CA . ILE B 1 65 ? 36.594 17.688 -6.656 1 85.06 65 ILE B CA 1
ATOM 5399 C C . ILE B 1 65 ? 37.219 16.609 -7.527 1 85.06 65 ILE B C 1
ATOM 5401 O O . ILE B 1 65 ? 38.312 16.812 -8.086 1 85.06 65 ILE B O 1
ATOM 5405 N N . TYR B 1 66 ? 36.5 15.477 -7.734 1 83.62 66 TYR B N 1
ATOM 5406 C CA . TYR B 1 66 ? 37.094 14.328 -8.391 1 83.62 66 TYR B CA 1
ATOM 5407 C C . TYR B 1 66 ? 36.781 14.312 -9.883 1 83.62 66 TYR B C 1
ATOM 5409 O O . TYR B 1 66 ? 37.344 13.516 -10.641 1 83.62 66 TYR B O 1
ATOM 5417 N N . ARG B 1 67 ? 35.781 15.023 -10.305 1 76.69 67 ARG B N 1
ATOM 5418 C CA . ARG B 1 67 ? 35.562 15.188 -11.734 1 76.69 67 ARG B CA 1
ATOM 5419 C C . ARG B 1 67 ? 36.625 16.078 -12.359 1 76.69 67 ARG B C 1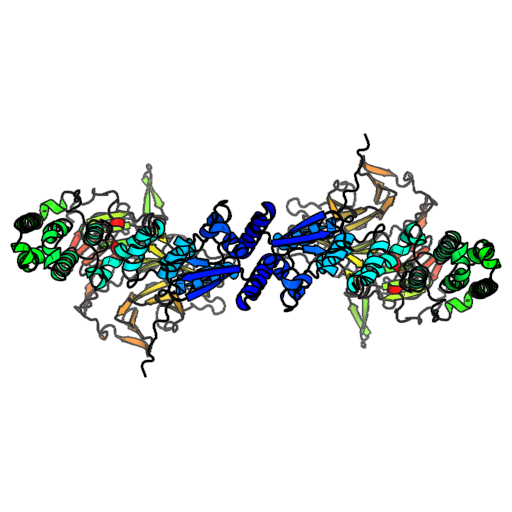
ATOM 5421 O O . ARG B 1 67 ? 36.969 15.906 -13.523 1 76.69 67 ARG B O 1
ATOM 5428 N N . SER B 1 68 ? 37.031 17.156 -11.641 1 65.12 68 SER B N 1
ATOM 5429 C CA . SER B 1 68 ? 37.969 18.125 -12.172 1 65.12 68 SER B CA 1
ATOM 5430 C C . SER B 1 68 ? 39.375 17.531 -12.227 1 65.12 68 SER B C 1
ATOM 5432 O O . SER B 1 68 ? 39.75 16.656 -11.438 1 65.12 68 SER B O 1
ATOM 5434 N N . ASP B 1 69 ? 39.906 17.234 -13.469 1 56.34 69 ASP B N 1
ATOM 5435 C CA . ASP B 1 69 ? 41.25 16.797 -13.797 1 56.34 69 ASP B CA 1
ATOM 5436 C C . ASP B 1 69 ? 42.281 17.422 -12.836 1 56.34 69 ASP B C 1
ATOM 5438 O O . ASP B 1 69 ? 43.469 17.375 -13.086 1 56.34 69 ASP B O 1
ATOM 5442 N N . TYR B 1 70 ? 41.812 18.219 -11.867 1 50.5 70 TYR B N 1
ATOM 5443 C CA . TYR B 1 70 ? 42.875 18.953 -11.172 1 50.5 70 TYR B CA 1
ATOM 5444 C C . TYR B 1 70 ? 43.656 18.031 -10.234 1 50.5 70 TYR B C 1
ATOM 5446 O O . TYR B 1 70 ? 43.125 17.016 -9.773 1 50.5 70 TYR B O 1
ATOM 5454 N N . THR B 1 71 ? 44.844 18.172 -10.094 1 49.06 71 THR B N 1
ATOM 5455 C CA . THR B 1 71 ? 45.938 17.562 -9.359 1 49.06 71 THR B CA 1
ATOM 5456 C C . THR B 1 71 ? 45.5 17.141 -7.965 1 49.06 71 THR B C 1
ATOM 5458 O O . THR B 1 71 ? 46.062 16.219 -7.367 1 49.06 71 THR B O 1
ATOM 5461 N N . GLU B 1 72 ? 44.688 17.922 -7.375 1 49.62 72 GLU B N 1
ATOM 5462 C CA . GLU B 1 72 ? 44.312 17.703 -5.984 1 49.62 72 GLU B CA 1
ATOM 5463 C C . GLU B 1 72 ? 43.375 16.5 -5.852 1 49.62 72 GLU B C 1
ATOM 5465 O O . GLU B 1 72 ? 42.906 16.188 -4.758 1 49.62 72 GLU B O 1
ATOM 5470 N N . THR B 1 73 ? 42.875 15.898 -7.047 1 53.44 73 THR B N 1
ATOM 5471 C CA . THR B 1 73 ? 41.938 14.82 -7.297 1 53.44 73 THR B CA 1
ATOM 5472 C C . THR B 1 73 ? 42.344 13.555 -6.547 1 53.44 73 THR B C 1
ATOM 5474 O O . THR B 1 73 ? 41.5 12.727 -6.211 1 53.44 73 THR B O 1
ATOM 5477 N N . HIS B 1 74 ? 43.688 13.469 -6.348 1 58.19 74 HIS B N 1
ATOM 5478 C CA . HIS B 1 74 ? 44.156 12.219 -5.754 1 58.19 74 HIS B CA 1
ATOM 5479 C C . HIS B 1 74 ? 44.469 12.406 -4.27 1 58.19 74 HIS B C 1
ATOM 5481 O O . HIS B 1 74 ? 45.125 11.555 -3.662 1 58.19 74 HIS B O 1
ATOM 5487 N N . ALA B 1 75 ? 43.969 13.609 -3.803 1 64.62 75 ALA B N 1
ATOM 5488 C CA . ALA B 1 75 ? 44.344 13.852 -2.408 1 64.62 75 ALA B CA 1
ATOM 5489 C C . ALA B 1 75 ? 43.562 12.922 -1.473 1 64.62 75 ALA B C 1
ATOM 5491 O O . ALA B 1 75 ? 42.344 12.789 -1.581 1 64.62 75 ALA B O 1
ATOM 5492 N N . SER B 1 76 ? 44.281 12.227 -0.692 1 81.19 76 SER B N 1
ATOM 5493 C CA . SER B 1 76 ? 43.75 11.289 0.293 1 81.19 76 SER B CA 1
ATOM 5494 C C . SER B 1 76 ? 43.312 12.016 1.564 1 81.19 76 SER B C 1
ATOM 5496 O O . SER B 1 76 ? 42.625 11.43 2.418 1 81.19 76 SER B O 1
ATOM 5498 N N . ARG B 1 77 ? 43.656 13.445 1.581 1 88.88 77 ARG B N 1
ATOM 5499 C CA . ARG B 1 77 ? 43.312 14.211 2.77 1 88.88 77 ARG B CA 1
ATOM 5500 C C . ARG B 1 77 ? 42.656 15.539 2.393 1 88.88 77 ARG B C 1
ATOM 5502 O O . ARG B 1 77 ? 43.219 16.312 1.605 1 88.88 77 ARG B O 1
ATOM 5509 N N . ILE B 1 78 ? 41.406 15.883 2.869 1 90.69 78 ILE B N 1
ATOM 5510 C CA . ILE B 1 78 ? 40.688 17.109 2.572 1 90.69 78 ILE B CA 1
ATOM 5511 C C . ILE B 1 78 ? 40.375 17.859 3.867 1 90.69 78 ILE B C 1
ATOM 5513 O O . ILE B 1 78 ? 39.812 17.281 4.809 1 90.69 78 ILE B O 1
ATOM 5517 N N . GLU B 1 79 ? 40.688 19.141 3.982 1 91.38 79 GLU B N 1
ATOM 5518 C CA . GLU B 1 79 ? 40.438 19.969 5.152 1 91.38 79 GLU B CA 1
ATOM 5519 C C . GLU B 1 79 ? 39.125 20.734 5.004 1 91.38 79 GLU B C 1
ATOM 5521 O O . GLU B 1 79 ? 38.938 21.453 4.016 1 91.38 79 GLU B O 1
ATOM 5526 N N . LEU B 1 80 ? 38.25 20.594 6.031 1 90.31 80 LEU B N 1
ATOM 5527 C CA . LEU B 1 80 ? 36.969 21.266 6.035 1 90.31 80 LEU B CA 1
ATOM 5528 C C . LEU B 1 80 ? 36.906 22.297 7.16 1 90.31 80 LEU B C 1
ATOM 5530 O O . LEU B 1 80 ? 35.906 22.344 7.895 1 90.31 80 LEU B O 1
ATOM 5534 N N . GLY B 1 81 ? 37.844 23.109 7.457 1 77.69 81 GLY B N 1
ATOM 5535 C CA . GLY B 1 81 ? 38.188 23.953 8.578 1 77.69 81 GLY B CA 1
ATOM 5536 C C . GLY B 1 81 ? 37.031 24.719 9.172 1 77.69 81 GLY B C 1
ATOM 5537 O O . GLY B 1 81 ? 36.938 24.891 10.383 1 77.69 81 GLY B O 1
ATOM 5538 N N . SER B 1 82 ? 36.031 25.25 8.516 1 84.75 82 SER B N 1
ATOM 5539 C CA . SER B 1 82 ? 35.062 26.125 9.117 1 84.75 82 SER B CA 1
ATOM 5540 C C . SER B 1 82 ? 33.844 25.359 9.602 1 84.75 82 SER B C 1
ATOM 5542 O O . SER B 1 82 ? 32.969 25.906 10.289 1 84.75 82 SER B O 1
ATOM 5544 N N . LEU B 1 83 ? 33.906 24.016 9.547 1 92.44 83 LEU B N 1
ATOM 5545 C CA . LEU B 1 83 ? 32.719 23.234 9.867 1 92.44 83 LEU B CA 1
ATOM 5546 C C . LEU B 1 83 ? 32.875 22.516 11.203 1 92.44 83 LEU B C 1
ATOM 5548 O O . LEU B 1 83 ? 34 22.438 11.742 1 92.44 83 LEU B O 1
ATOM 5552 N N . ASP B 1 84 ? 31.734 22.219 11.867 1 94.19 84 ASP B N 1
ATOM 5553 C CA . ASP B 1 84 ? 31.703 21.438 13.102 1 94.19 84 ASP B CA 1
ATOM 5554 C C . ASP B 1 84 ? 31.906 19.953 12.828 1 94.19 84 ASP B C 1
ATOM 5556 O O . ASP B 1 84 ? 31.328 19.406 11.891 1 94.19 84 ASP B O 1
ATOM 5560 N N . ALA B 1 85 ? 32.781 19.344 13.633 1 94.5 85 ALA B N 1
ATOM 5561 C CA . ALA B 1 85 ? 33.125 17.938 13.43 1 94.5 85 ALA B CA 1
ATOM 5562 C C . ALA B 1 85 ? 31.875 17.047 13.586 1 94.5 85 ALA B C 1
ATOM 5564 O O . ALA B 1 85 ? 31.703 16.078 12.844 1 94.5 85 ALA B O 1
ATOM 5565 N N . GLY B 1 86 ? 31.078 17.391 14.594 1 94.25 86 GLY B N 1
ATOM 5566 C CA . GLY B 1 86 ? 29.859 16.641 14.797 1 94.25 86 GLY B CA 1
ATOM 5567 C C . GLY B 1 86 ? 28.891 16.734 13.633 1 94.25 86 GLY B C 1
ATOM 5568 O O . GLY B 1 86 ? 28.266 15.75 13.25 1 94.25 86 GLY B O 1
ATOM 5569 N N . GLY B 1 87 ? 28.797 17.938 13.031 1 95.5 87 GLY B N 1
ATOM 5570 C CA . GLY B 1 87 ? 27.938 18.141 11.875 1 95.5 87 GLY B CA 1
ATOM 5571 C C . GLY B 1 87 ? 28.391 17.375 10.648 1 95.5 87 GLY B C 1
ATOM 5572 O O . GLY B 1 87 ? 27.578 16.734 9.984 1 95.5 87 GLY B O 1
ATOM 5573 N N . VAL B 1 88 ? 29.719 17.328 10.484 1 96.44 88 VAL B N 1
ATOM 5574 C CA . VAL B 1 88 ? 30.281 16.641 9.32 1 96.44 88 VAL B CA 1
ATOM 5575 C C . VAL B 1 88 ? 30.109 15.125 9.484 1 96.44 88 VAL B C 1
ATOM 5577 O O . VAL B 1 88 ? 29.734 14.43 8.539 1 96.44 88 VAL B O 1
ATOM 5580 N N . GLU B 1 89 ? 30.359 14.695 10.672 1 95.75 89 GLU B N 1
ATOM 5581 C CA . GLU B 1 89 ? 30.203 13.273 10.953 1 95.75 89 GLU B CA 1
ATOM 5582 C C . GLU B 1 89 ? 28.766 12.82 10.703 1 95.75 89 GLU B C 1
ATOM 5584 O O . GLU B 1 89 ? 28.531 11.758 10.133 1 95.75 89 GLU B O 1
ATOM 5589 N N . THR B 1 90 ? 27.797 13.641 11.133 1 95.38 90 THR B N 1
ATOM 5590 C CA . THR B 1 90 ? 26.391 13.312 10.961 1 95.38 90 THR B CA 1
ATOM 5591 C C . THR B 1 90 ? 26.016 13.25 9.477 1 95.38 90 THR B C 1
ATOM 5593 O O . THR B 1 90 ? 25.281 12.367 9.047 1 95.38 90 THR B O 1
ATOM 5596 N N . VAL B 1 91 ? 26.625 14.133 8.695 1 96.62 91 VAL B N 1
ATOM 5597 C CA . VAL B 1 91 ? 26.359 14.188 7.262 1 96.62 91 VAL B CA 1
ATOM 5598 C C . VAL B 1 91 ? 26.969 12.969 6.57 1 96.62 91 VAL B C 1
ATOM 5600 O O . VAL B 1 91 ? 26.328 12.336 5.727 1 96.62 91 VAL B O 1
ATOM 5603 N N . VAL B 1 92 ? 28.203 12.586 6.969 1 96.75 92 VAL B N 1
ATOM 5604 C CA . VAL B 1 92 ? 28.875 11.43 6.387 1 96.75 92 VAL B CA 1
ATOM 5605 C C . VAL B 1 92 ? 28.109 10.148 6.742 1 96.75 92 VAL B C 1
ATOM 5607 O O . VAL B 1 92 ? 27.922 9.281 5.891 1 96.75 92 VAL B O 1
ATOM 5610 N N . GLN B 1 93 ? 27.688 10.125 7.973 1 95 93 GLN B N 1
ATOM 5611 C CA . GLN B 1 93 ? 26.891 8.984 8.391 1 95 93 GLN B CA 1
ATOM 5612 C C . GLN B 1 93 ? 25.609 8.867 7.566 1 95 93 GLN B C 1
ATOM 5614 O O . GLN B 1 93 ? 25.203 7.766 7.195 1 95 93 GLN B O 1
ATOM 5619 N N . TYR B 1 94 ? 25.031 9.938 7.262 1 95.62 94 TYR B N 1
ATOM 5620 C CA . TYR B 1 94 ? 23.828 9.93 6.434 1 95.62 94 TYR B CA 1
ATOM 5621 C C . TYR B 1 94 ? 24.141 9.383 5.043 1 95.62 94 TYR B C 1
ATOM 5623 O O . TYR B 1 94 ? 23.344 8.625 4.48 1 95.62 94 TYR B O 1
ATOM 5631 N N . ILE B 1 95 ? 25.25 9.766 4.531 1 96.5 95 ILE B N 1
ATOM 5632 C CA . ILE B 1 95 ? 25.625 9.312 3.195 1 96.5 95 ILE B CA 1
ATOM 5633 C C . ILE B 1 95 ? 25.719 7.789 3.17 1 96.5 95 ILE B C 1
ATOM 5635 O O . ILE B 1 95 ? 25.281 7.152 2.211 1 96.5 95 ILE B O 1
ATOM 5639 N N . TYR B 1 96 ? 26.188 7.164 4.254 1 96.62 96 TYR B N 1
ATOM 5640 C CA . TYR B 1 96 ? 26.406 5.723 4.301 1 96.62 96 TYR B CA 1
ATOM 5641 C C . TYR B 1 96 ? 25.156 4.992 4.75 1 96.62 96 TYR B C 1
ATOM 5643 O O . TYR B 1 96 ? 25.031 3.777 4.566 1 96.62 96 TYR B O 1
ATOM 5651 N N . THR B 1 97 ? 24.234 5.707 5.398 1 93.94 97 THR B N 1
ATOM 5652 C CA . THR B 1 97 ? 23.125 4.98 6.004 1 93.94 97 THR B CA 1
ATOM 5653 C C . THR B 1 97 ? 21.781 5.445 5.422 1 93.94 97 THR B C 1
ATOM 5655 O O . THR B 1 97 ? 20.812 4.688 5.41 1 93.94 97 THR B O 1
ATOM 5658 N N . GLY B 1 98 ? 21.688 6.648 5.07 1 92.5 98 GLY B N 1
ATOM 5659 C CA . GLY B 1 98 ? 20.422 7.219 4.637 1 92.5 98 GLY B CA 1
ATOM 5660 C C . GLY B 1 98 ? 19.531 7.637 5.793 1 92.5 98 GLY B C 1
ATOM 5661 O O . GLY B 1 98 ? 18.359 7.949 5.598 1 92.5 98 GLY B O 1
ATOM 5662 N N . VAL B 1 99 ? 20.094 7.598 7.012 1 93.19 99 VAL B N 1
ATOM 5663 C CA . VAL B 1 99 ? 19.328 7.949 8.203 1 93.19 99 VAL B CA 1
ATOM 5664 C C . VAL B 1 99 ? 19.906 9.211 8.836 1 93.19 99 VAL B C 1
ATOM 5666 O O . VAL B 1 99 ? 21.109 9.273 9.117 1 93.19 99 VAL B O 1
ATOM 5669 N N . LEU B 1 100 ? 19.109 10.258 8.977 1 94.25 100 LEU B N 1
ATOM 5670 C CA . LEU B 1 100 ? 19.516 11.508 9.609 1 94.25 100 LEU B CA 1
ATOM 5671 C C . LEU B 1 100 ? 18.75 11.719 10.914 1 94.25 100 LEU B C 1
ATOM 5673 O O . LEU B 1 100 ? 17.516 11.68 10.938 1 94.25 100 LEU B O 1
ATOM 5677 N N . ARG B 1 101 ? 19.5 11.852 11.945 1 93.81 101 ARG B N 1
ATOM 5678 C CA . ARG B 1 101 ? 18.906 12.148 13.25 1 93.81 101 ARG B CA 1
ATOM 5679 C C . ARG B 1 101 ? 19.141 13.609 13.633 1 93.81 101 ARG B C 1
ATOM 5681 O O . ARG B 1 101 ? 20.281 14.047 13.781 1 93.81 101 ARG B O 1
ATOM 5688 N N . LEU B 1 102 ? 18.047 14.32 13.789 1 94.44 102 LEU B N 1
ATOM 5689 C CA . LEU B 1 102 ? 18.141 15.742 14.094 1 94.44 102 LEU B CA 1
ATOM 5690 C C . LEU B 1 102 ? 17.562 16.047 15.469 1 94.44 102 LEU B C 1
ATOM 5692 O O . LEU B 1 102 ? 16.578 15.422 15.883 1 94.44 102 LEU B O 1
ATOM 5696 N N . THR B 1 103 ? 18.172 16.859 16.172 1 93.31 103 THR B N 1
ATOM 5697 C CA . THR B 1 103 ? 17.719 17.469 17.422 1 93.31 103 THR B CA 1
ATOM 5698 C C . THR B 1 103 ? 17.859 18.984 17.375 1 93.31 103 THR B C 1
ATOM 5700 O O . THR B 1 103 ? 18.484 19.531 16.453 1 93.31 103 THR B O 1
ATOM 5703 N N . LEU B 1 104 ? 17.234 19.719 18.312 1 90.38 104 LEU B N 1
ATOM 5704 C CA . LEU B 1 104 ? 17.375 21.156 18.359 1 90.38 104 LEU B CA 1
ATOM 5705 C C . LEU B 1 104 ? 18.812 21.562 18.625 1 90.38 104 LEU B C 1
ATOM 5707 O O . LEU B 1 104 ? 19.266 22.625 18.172 1 90.38 104 LEU B O 1
ATOM 5711 N N . GLY B 1 105 ? 19.578 20.625 19.109 1 89.06 105 GLY B N 1
ATOM 5712 C CA . GLY B 1 105 ? 20.953 20.906 19.469 1 89.06 105 GLY B CA 1
ATOM 5713 C C . GLY B 1 105 ? 21.922 20.75 18.297 1 89.06 105 GLY B C 1
ATOM 5714 O O . GLY B 1 105 ? 22.984 21.375 18.266 1 89.06 105 GLY B O 1
ATOM 5715 N N . ASN B 1 106 ? 21.516 19.969 17.344 1 93.88 106 ASN B N 1
ATOM 5716 C CA . ASN B 1 106 ? 22.5 19.688 16.297 1 93.88 106 ASN B CA 1
ATOM 5717 C C . ASN B 1 106 ? 22.047 20.219 14.938 1 93.88 106 ASN B C 1
ATOM 5719 O O . ASN B 1 106 ? 22.812 20.203 13.977 1 93.88 106 ASN B O 1
ATOM 5723 N N . VAL B 1 107 ? 20.812 20.703 14.828 1 93.75 107 VAL B N 1
ATOM 5724 C CA . VAL B 1 107 ? 20.219 21.062 13.547 1 93.75 107 VAL B CA 1
ATOM 5725 C C . VAL B 1 107 ? 21.047 22.156 12.875 1 93.75 107 VAL B C 1
ATOM 5727 O O . VAL B 1 107 ? 21.25 22.141 11.664 1 93.75 107 VAL B O 1
ATOM 5730 N N . HIS B 1 108 ? 21.672 23.078 13.617 1 92.5 108 HIS B N 1
ATOM 5731 C CA . HIS B 1 108 ? 22.422 24.172 13.023 1 92.5 108 HIS B CA 1
ATOM 5732 C C . HIS B 1 108 ? 23.734 23.703 12.438 1 92.5 108 HIS B C 1
ATOM 5734 O O . HIS B 1 108 ? 24.109 24.094 11.328 1 92.5 108 HIS B O 1
ATOM 5740 N N . VAL B 1 109 ? 24.406 22.797 13.164 1 94.5 109 VAL B N 1
ATOM 5741 C CA . VAL B 1 109 ? 25.719 22.328 12.711 1 94.5 109 VAL B CA 1
ATOM 5742 C C . VAL B 1 109 ? 25.547 21.375 11.523 1 94.5 109 VAL B C 1
ATOM 5744 O O . VAL B 1 109 ? 26.359 21.375 10.602 1 94.5 109 VAL B O 1
ATOM 5747 N N . VAL B 1 110 ? 24.516 20.609 11.516 1 95.5 110 VAL B N 1
ATOM 5748 C CA . VAL B 1 110 ? 24.234 19.688 10.414 1 95.5 110 VAL B CA 1
ATOM 5749 C C . VAL B 1 110 ? 23.875 20.484 9.164 1 95.5 110 VAL B C 1
ATOM 5751 O O . VAL B 1 110 ? 24.328 20.172 8.062 1 95.5 110 VAL B O 1
ATOM 5754 N N . LEU B 1 111 ? 23.016 21.516 9.406 1 94.69 111 LEU B N 1
ATOM 5755 C CA . LEU B 1 111 ? 22.594 22.359 8.289 1 94.69 111 LEU B CA 1
ATOM 5756 C C . LEU B 1 111 ? 23.797 23.047 7.648 1 94.69 111 LEU B C 1
ATOM 5758 O O . LEU B 1 111 ? 23.922 23.094 6.422 1 94.69 111 LEU B O 1
ATOM 5762 N N . ALA B 1 112 ? 24.766 23.5 8.422 1 94.12 112 ALA B N 1
ATOM 5763 C CA . ALA B 1 112 ? 25.984 24.125 7.91 1 94.12 112 ALA B CA 1
ATOM 5764 C C . ALA B 1 112 ? 26.812 23.125 7.105 1 94.12 112 ALA B C 1
ATOM 5766 O O . ALA B 1 112 ? 27.25 23.438 5.996 1 94.12 112 ALA B O 1
ATOM 5767 N N . ALA B 1 113 ? 26.984 21.953 7.637 1 95.25 113 ALA B N 1
ATOM 5768 C CA . ALA B 1 113 ? 27.75 20.906 6.969 1 95.25 113 ALA B CA 1
ATOM 5769 C C . ALA B 1 113 ? 27.062 20.453 5.684 1 95.25 113 ALA B C 1
ATOM 5771 O O . ALA B 1 113 ? 27.703 20.297 4.648 1 95.25 113 ALA B O 1
ATOM 5772 N N . ALA B 1 114 ? 25.75 20.281 5.832 1 94.38 114 ALA B N 1
ATOM 5773 C CA . ALA B 1 114 ? 24.969 19.828 4.684 1 94.38 114 ALA B CA 1
ATOM 5774 C C . ALA B 1 114 ? 25.047 20.828 3.539 1 94.38 114 ALA B C 1
ATOM 5776 O O . ALA B 1 114 ? 25.141 20.453 2.373 1 94.38 114 ALA B O 1
ATOM 5777 N N . THR B 1 115 ? 24.969 22.094 3.844 1 93.19 115 THR B N 1
ATOM 5778 C CA . THR B 1 115 ? 25.016 23.141 2.834 1 93.19 115 THR B CA 1
ATOM 5779 C C . THR B 1 115 ? 26.391 23.219 2.193 1 93.19 115 THR B C 1
ATOM 5781 O O . THR B 1 115 ? 26.516 23.328 0.971 1 93.19 115 THR B O 1
ATOM 5784 N N . HIS B 1 116 ? 27.469 23.047 2.992 1 93.94 116 HIS B N 1
ATOM 5785 C CA . HIS B 1 116 ? 28.844 23.109 2.486 1 93.94 116 HIS B CA 1
ATOM 5786 C C . HIS B 1 116 ? 29.156 21.922 1.599 1 93.94 116 HIS B C 1
ATOM 5788 O O . HIS B 1 116 ? 29.766 22.062 0.538 1 93.94 116 HIS B O 1
ATOM 5794 N N . LEU B 1 117 ? 28.797 20.719 2.018 1 94.44 117 LEU B N 1
ATOM 5795 C CA . LEU B 1 117 ? 29.094 19.484 1.3 1 94.44 117 LEU B CA 1
ATOM 5796 C C . LEU B 1 117 ? 28.062 19.234 0.207 1 94.44 117 LEU B C 1
ATOM 5798 O O . LEU B 1 117 ? 28.234 18.328 -0.614 1 94.44 117 LEU B O 1
ATOM 5802 N N . ASP B 1 118 ? 27.016 20 0.205 1 93.75 118 ASP B N 1
ATOM 5803 C CA . ASP B 1 118 ? 25.969 19.969 -0.813 1 93.75 118 ASP B CA 1
ATOM 5804 C C . ASP B 1 118 ? 25.422 18.562 -0.984 1 93.75 118 ASP B C 1
ATOM 5806 O O . ASP B 1 118 ? 25.5 17.984 -2.07 1 93.75 118 ASP B O 1
ATOM 5810 N N . VAL B 1 119 ? 24.938 18.031 0.083 1 92.56 119 VAL B N 1
ATOM 5811 C CA . VAL B 1 119 ? 24.328 16.703 0.08 1 92.56 119 VAL B CA 1
ATOM 5812 C C . VAL B 1 119 ? 22.828 16.828 -0.22 1 92.56 119 VAL B C 1
ATOM 5814 O O . VAL B 1 119 ? 22.125 17.609 0.406 1 92.56 119 VAL B O 1
ATOM 5817 N N . LEU B 1 120 ? 22.375 16.047 -1.071 1 81.19 120 LEU B N 1
ATOM 5818 C CA . LEU B 1 120 ? 21 16.094 -1.552 1 81.19 120 LEU B CA 1
ATOM 5819 C C . LEU B 1 120 ? 20.016 15.828 -0.418 1 81.19 120 LEU B C 1
ATOM 5821 O O . LEU B 1 120 ? 20.234 14.938 0.401 1 81.19 120 LEU B O 1
ATOM 5825 N N . HIS B 1 121 ? 18.938 16.5 -0.216 1 87.81 121 HIS B N 1
ATOM 5826 C CA . HIS B 1 121 ? 17.766 16.297 0.615 1 87.81 121 HIS B CA 1
ATOM 5827 C C . HIS B 1 121 ? 18.016 16.719 2.055 1 87.81 121 HIS B C 1
ATOM 5829 O O . HIS B 1 121 ? 17.078 16.922 2.828 1 87.81 121 HIS B O 1
ATOM 5835 N N . LEU B 1 122 ? 19.312 16.828 2.436 1 92.19 122 LEU B N 1
ATOM 5836 C CA . LEU B 1 122 ? 19.578 17.094 3.848 1 92.19 122 LEU B CA 1
ATOM 5837 C C . LEU B 1 122 ? 19.094 18.469 4.25 1 92.19 122 LEU B C 1
ATOM 5839 O O . LEU B 1 122 ? 18.547 18.656 5.34 1 92.19 122 LEU B O 1
ATOM 5843 N N . LYS B 1 123 ? 19.312 19.469 3.363 1 90.56 123 LYS B N 1
ATOM 5844 C CA . LYS B 1 123 ? 18.844 20.828 3.639 1 90.56 123 LYS B CA 1
ATOM 5845 C C . LYS B 1 123 ? 17.328 20.859 3.82 1 90.56 123 LYS B C 1
ATOM 5847 O O . LYS B 1 123 ? 16.812 21.516 4.727 1 90.56 123 LYS B O 1
ATOM 5852 N N . ASP B 1 124 ? 16.734 20.047 3.004 1 92 124 ASP B N 1
ATOM 5853 C CA . ASP B 1 124 ? 15.273 19.984 3.074 1 92 124 ASP B CA 1
ATOM 5854 C C . ASP B 1 124 ? 14.812 19.312 4.367 1 92 124 ASP B C 1
ATOM 5856 O O . ASP B 1 124 ? 13.797 19.703 4.938 1 92 124 ASP B O 1
ATOM 5860 N N . TYR B 1 125 ? 15.625 18.328 4.812 1 93.5 125 TYR B N 1
ATOM 5861 C CA . TYR B 1 125 ? 15.281 17.656 6.066 1 93.5 125 TYR B CA 1
ATOM 5862 C C . TYR B 1 125 ? 15.438 18.609 7.246 1 93.5 125 TYR B C 1
ATOM 5864 O O . TYR B 1 125 ? 14.602 18.609 8.156 1 93.5 125 TYR B O 1
ATOM 5872 N N . CYS B 1 126 ? 16.406 19.344 7.184 1 93.69 126 CYS B N 1
ATOM 5873 C CA . CYS B 1 126 ? 16.625 20.328 8.242 1 93.69 126 CYS B CA 1
ATOM 5874 C C . CYS B 1 126 ? 15.508 21.375 8.25 1 93.69 126 CYS B C 1
ATOM 5876 O O . CYS B 1 126 ? 15.008 21.75 9.312 1 93.69 126 CYS B O 1
ATOM 5878 N N . ARG B 1 127 ? 15.148 21.828 7.059 1 93.31 127 ARG B N 1
ATOM 5879 C CA . ARG B 1 127 ? 14.047 22.781 6.922 1 93.31 127 ARG B CA 1
ATOM 5880 C C . ARG B 1 127 ? 12.758 22.219 7.508 1 93.31 127 ARG B C 1
ATOM 5882 O O . ARG B 1 127 ? 12.062 22.891 8.258 1 93.31 127 ARG B O 1
ATOM 5889 N N . GLN B 1 128 ? 12.492 20.953 7.191 1 93 128 GLN B N 1
ATOM 5890 C CA . GLN B 1 128 ? 11.281 20.297 7.688 1 93 128 GLN B CA 1
ATOM 5891 C C . GLN B 1 128 ? 11.312 20.172 9.211 1 93 128 GLN B C 1
ATOM 5893 O O . GLN B 1 128 ? 10.297 20.375 9.875 1 93 128 GLN B O 1
ATOM 5898 N N . PHE B 1 129 ? 12.398 19.75 9.695 1 94.06 129 PHE B N 1
ATOM 5899 C CA . PHE B 1 129 ? 12.547 19.609 11.141 1 94.06 129 PHE B CA 1
ATOM 5900 C C . PHE B 1 129 ? 12.289 20.938 11.852 1 94.06 129 PHE B C 1
ATOM 5902 O O . PHE B 1 129 ? 11.555 20.984 12.844 1 94.06 129 PHE B O 1
ATOM 5909 N N . LEU B 1 130 ? 12.875 21.984 11.344 1 94.25 130 LEU B N 1
ATOM 5910 C CA . LEU B 1 130 ? 12.703 23.297 11.938 1 94.25 130 LEU B CA 1
ATOM 5911 C C . LEU B 1 130 ? 11.25 23.766 11.812 1 94.25 130 LEU B C 1
ATOM 5913 O O . LEU B 1 130 ? 10.703 24.344 12.75 1 94.25 130 LEU B O 1
ATOM 5917 N N . SER B 1 131 ? 10.648 23.516 10.656 1 93.25 131 SER B N 1
ATOM 5918 C CA . SER B 1 131 ? 9.258 23.891 10.414 1 93.25 131 SER B CA 1
ATOM 5919 C C . SER B 1 131 ? 8.328 23.188 11.414 1 93.25 131 SER B C 1
ATOM 5921 O O . SER B 1 131 ? 7.367 23.797 11.891 1 93.25 131 SER B O 1
ATOM 5923 N N . ASP B 1 132 ? 8.672 21.938 11.75 1 91.19 132 ASP B N 1
ATOM 5924 C CA . ASP B 1 132 ? 7.844 21.141 12.641 1 91.19 132 ASP B CA 1
ATOM 5925 C C . ASP B 1 132 ? 8.039 21.562 14.094 1 91.19 132 ASP B C 1
ATOM 5927 O O . ASP B 1 132 ? 7.215 21.234 14.953 1 91.19 132 ASP B O 1
ATOM 5931 N N . ASN B 1 133 ? 9.148 22.234 14.336 1 90.44 133 ASN B N 1
ATOM 5932 C CA . ASN B 1 133 ? 9.469 22.531 15.727 1 90.44 133 ASN B CA 1
ATOM 5933 C C . ASN B 1 133 ? 9.469 24.031 16 1 90.44 133 ASN B C 1
ATOM 5935 O O . ASN B 1 133 ? 10.281 24.516 16.781 1 90.44 133 ASN B O 1
ATOM 5939 N N . ILE B 1 134 ? 8.672 24.688 15.25 1 91.94 134 ILE B N 1
ATOM 5940 C CA . ILE B 1 134 ? 8.492 26.109 15.547 1 91.94 134 ILE B CA 1
ATOM 5941 C C . ILE B 1 134 ? 7.66 26.266 16.812 1 91.94 134 ILE B C 1
ATOM 5943 O O . ILE B 1 134 ? 6.566 25.719 16.922 1 91.94 134 ILE B O 1
ATOM 5947 N N . SER B 1 135 ? 8.188 26.812 17.828 1 90.12 135 SER B N 1
ATOM 5948 C CA . SER B 1 135 ? 7.535 27.078 19.094 1 90.12 135 SER B CA 1
ATOM 5949 C C . SER B 1 135 ? 7.867 28.484 19.609 1 90.12 135 SER B C 1
ATOM 5951 O O . SER B 1 135 ? 8.625 29.219 18.984 1 90.12 135 SER B O 1
ATOM 5953 N N . LEU B 1 136 ? 7.27 28.953 20.75 1 90.56 136 LEU B N 1
ATOM 5954 C CA . LEU B 1 136 ? 7.527 30.266 21.328 1 90.56 136 LEU B CA 1
ATOM 5955 C C . LEU B 1 136 ? 9.008 30.438 21.672 1 90.56 136 LEU B C 1
ATOM 5957 O O . LEU B 1 136 ? 9.57 31.516 21.469 1 90.56 136 LEU B O 1
ATOM 5961 N N . GLY B 1 137 ? 9.656 29.328 21.906 1 87.38 137 GLY B N 1
ATOM 5962 C CA . GLY B 1 137 ? 11.055 29.391 22.297 1 87.38 137 GLY B CA 1
ATOM 5963 C C . GLY B 1 137 ? 12.016 29.297 21.125 1 87.38 137 GLY B C 1
ATOM 5964 O O . GLY B 1 137 ? 13.164 29.734 21.234 1 87.38 137 GLY B O 1
ATOM 5965 N N . THR B 1 138 ? 11.516 28.844 19.969 1 91.81 138 THR B N 1
ATOM 5966 C CA . THR B 1 138 ? 12.445 28.594 18.875 1 91.81 138 THR B CA 1
ATOM 5967 C C . THR B 1 138 ? 12.125 29.484 17.672 1 91.81 138 THR B C 1
ATOM 5969 O O . THR B 1 138 ? 12.906 29.562 16.719 1 91.81 138 THR B O 1
ATOM 5972 N N . CYS B 1 139 ? 11.047 30.203 17.672 1 94.12 139 CYS B N 1
ATOM 5973 C CA . CYS B 1 139 ? 10.523 30.891 16.5 1 94.12 139 CYS B CA 1
ATOM 5974 C C . CYS B 1 139 ? 11.492 31.969 16.031 1 94.12 139 CYS B C 1
ATOM 5976 O O . CYS B 1 139 ? 11.734 32.094 14.828 1 94.12 139 CYS B O 1
ATOM 5978 N N . LEU B 1 140 ? 12.109 32.719 16.969 1 94.12 140 LEU B N 1
ATOM 5979 C CA . LEU B 1 140 ? 13.016 33.781 16.578 1 94.12 140 LEU B CA 1
ATOM 5980 C C . LEU B 1 140 ? 14.297 33.219 15.977 1 94.12 140 LEU B C 1
ATOM 5982 O O . LEU B 1 140 ? 14.812 33.719 14.977 1 94.12 140 LEU B O 1
ATOM 5986 N N . SER B 1 141 ? 14.781 32.156 16.531 1 92.12 141 SER B N 1
ATOM 5987 C CA . SER B 1 141 ? 15.977 31.484 16.016 1 92.12 141 SER B CA 1
ATOM 5988 C C . SER B 1 141 ? 15.719 30.875 14.641 1 92.12 141 SER B C 1
ATOM 5990 O O . SER B 1 141 ? 16.562 30.969 13.742 1 92.12 141 SER B O 1
ATOM 5992 N N . VAL B 1 142 ? 14.641 30.219 14.5 1 94.12 142 VAL B N 1
ATOM 5993 C CA . VAL B 1 142 ? 14.273 29.609 13.227 1 94.12 142 VAL B CA 1
ATOM 5994 C C . VAL B 1 142 ? 14.148 30.672 12.148 1 94.12 142 VAL B C 1
ATOM 5996 O O . VAL B 1 142 ? 14.586 30.469 11.008 1 94.12 142 VAL B O 1
ATOM 5999 N N . TRP B 1 143 ? 13.508 31.844 12.617 1 95.25 143 TRP B N 1
ATOM 6000 C CA . TRP B 1 143 ? 13.367 32.969 11.688 1 95.25 143 TRP B CA 1
ATOM 6001 C C . TRP B 1 143 ? 14.734 33.438 11.211 1 95.25 143 TRP B C 1
ATOM 6003 O O . TRP B 1 143 ? 14.93 33.688 10.016 1 95.25 143 TRP B O 1
ATOM 6013 N N . ALA B 1 144 ? 15.703 33.5 12.023 1 92.62 144 ALA B N 1
ATOM 6014 C CA . ALA B 1 144 ? 17.047 33.938 11.695 1 92.62 144 ALA B CA 1
ATOM 6015 C C . ALA B 1 144 ? 17.766 32.938 10.789 1 92.62 144 ALA B C 1
ATOM 6017 O O . ALA B 1 144 ? 18.391 33.312 9.805 1 92.62 144 ALA B O 1
ATOM 6018 N N . VAL B 1 145 ? 17.672 31.688 11.125 1 93 145 VAL B N 1
ATOM 6019 C CA . VAL B 1 145 ? 18.312 30.609 10.375 1 93 145 VAL B CA 1
ATOM 6020 C C . VAL B 1 145 ? 17.734 30.531 8.969 1 93 145 VAL B C 1
ATOM 6022 O O . VAL B 1 145 ? 18.453 30.328 7.996 1 93 145 VAL B O 1
ATOM 6025 N N . ALA B 1 146 ? 16.359 30.641 8.914 1 94.12 146 ALA B N 1
ATOM 6026 C CA . ALA B 1 146 ? 15.695 30.594 7.613 1 94.12 146 ALA B CA 1
ATOM 6027 C C . ALA B 1 146 ? 16.203 31.688 6.684 1 94.12 146 ALA B C 1
ATOM 6029 O O . ALA B 1 146 ? 16.375 31.469 5.484 1 94.12 146 ALA B O 1
ATOM 6030 N N . ASP B 1 147 ? 16.5 32.812 7.277 1 92.5 147 ASP B N 1
ATOM 6031 C CA . ASP B 1 147 ? 17.016 33.938 6.496 1 92.5 147 ASP B CA 1
ATOM 6032 C C . ASP B 1 147 ? 18.469 33.719 6.086 1 92.5 147 ASP B C 1
ATOM 6034 O O . ASP B 1 147 ? 18.844 33.969 4.945 1 92.5 147 ASP B O 1
ATOM 6038 N N . LEU B 1 148 ? 19.312 33.156 6.941 1 91.38 148 LEU B N 1
ATOM 6039 C CA . LEU B 1 148 ? 20.734 32.906 6.715 1 91.38 148 LEU B CA 1
ATOM 6040 C C . LEU B 1 148 ? 20.953 31.922 5.586 1 91.38 148 LEU B C 1
ATOM 6042 O O . LEU B 1 148 ? 21.859 32.094 4.77 1 91.38 148 LEU B O 1
ATOM 6046 N N . TYR B 1 149 ? 20.109 30.922 5.551 1 91.56 149 TYR B N 1
ATOM 6047 C CA . TYR B 1 149 ? 20.328 29.844 4.586 1 91.56 149 TYR B CA 1
ATOM 6048 C C . TYR B 1 149 ? 19.344 29.953 3.426 1 91.56 149 TYR B C 1
ATOM 6050 O O . TYR B 1 149 ? 19.172 29 2.66 1 91.56 149 TYR B O 1
ATOM 6058 N N . ASP B 1 150 ? 18.578 31.125 3.328 1 90.31 150 ASP B N 1
ATOM 6059 C CA . ASP B 1 150 ? 17.688 31.469 2.225 1 90.31 150 ASP B CA 1
ATOM 6060 C C . ASP B 1 150 ? 16.578 30.438 2.059 1 90.31 150 ASP B C 1
ATOM 6062 O O . ASP B 1 150 ? 16.359 29.922 0.96 1 90.31 150 ASP B O 1
ATOM 6066 N N . MET B 1 151 ? 16.016 30.078 3.16 1 92.31 151 MET B N 1
ATOM 6067 C CA . MET B 1 151 ? 14.852 29.188 3.143 1 92.31 151 MET B CA 1
ATOM 6068 C C . MET B 1 151 ? 13.555 30 3.16 1 92.31 151 MET B C 1
ATOM 6070 O O . MET B 1 151 ? 13 30.25 4.227 1 92.31 151 MET B O 1
ATOM 6074 N N . ASP B 1 152 ? 12.961 30.312 2.102 1 93.56 152 ASP B N 1
ATOM 6075 C CA . ASP B 1 152 ? 11.875 31.281 1.96 1 93.56 152 ASP B CA 1
ATOM 6076 C C . ASP B 1 152 ? 10.602 30.766 2.619 1 93.56 152 ASP B C 1
ATOM 6078 O O . ASP B 1 152 ? 9.953 31.5 3.383 1 93.56 152 ASP B O 1
ATOM 6082 N N . GLN B 1 153 ? 10.367 29.531 2.307 1 93.25 153 GLN B N 1
ATOM 6083 C CA . GLN B 1 153 ? 9.133 28.984 2.857 1 93.25 153 GLN B CA 1
ATOM 6084 C C . GLN B 1 153 ? 9.188 28.922 4.383 1 93.25 153 GLN B C 1
ATOM 6086 O O . GLN B 1 153 ? 8.203 29.25 5.055 1 93.25 153 GLN B O 1
ATOM 6091 N N . LEU B 1 154 ? 10.312 28.5 4.879 1 94.19 154 LEU B N 1
ATOM 6092 C CA . LEU B 1 154 ? 10.484 28.422 6.324 1 94.19 154 LEU B CA 1
ATOM 6093 C C . LEU B 1 154 ? 10.469 29.828 6.941 1 94.19 154 LEU B C 1
ATOM 6095 O O . LEU B 1 154 ? 9.938 30.016 8.039 1 94.19 154 LEU B O 1
ATOM 6099 N N . LYS B 1 155 ? 11.031 30.797 6.301 1 95.19 155 LYS B N 1
ATOM 6100 C CA . LYS B 1 155 ? 11.047 32.188 6.758 1 95.19 155 LYS B CA 1
ATOM 6101 C C . LYS B 1 155 ? 9.633 32.75 6.895 1 95.19 155 LYS B C 1
ATOM 6103 O O . LYS B 1 155 ? 9.297 33.344 7.902 1 95.19 155 LYS B O 1
ATOM 6108 N N . GLU B 1 156 ? 8.875 32.469 5.941 1 94 156 GLU B N 1
ATOM 6109 C CA . GLU B 1 156 ? 7.492 32.938 5.945 1 94 156 GLU B CA 1
ATOM 6110 C C . GLU B 1 156 ? 6.688 32.281 7.062 1 94 156 GLU B C 1
ATOM 6112 O O . GLU B 1 156 ? 5.875 32.938 7.719 1 94 156 GLU B O 1
ATOM 6117 N N . GLN B 1 157 ? 6.934 31 7.18 1 93.25 157 GLN B N 1
ATOM 6118 C CA . GLN B 1 157 ? 6.219 30.266 8.219 1 93.25 157 GLN B CA 1
ATOM 6119 C C . GLN B 1 157 ? 6.594 30.781 9.609 1 93.25 157 GLN B C 1
ATOM 6121 O O . GLN B 1 157 ? 5.727 30.953 10.469 1 93.25 157 GLN B O 1
ATOM 6126 N N . ALA B 1 158 ? 7.887 30.875 9.805 1 95.12 158 ALA B N 1
ATOM 6127 C CA . ALA B 1 158 ? 8.352 31.391 11.094 1 95.12 158 ALA B CA 1
ATOM 6128 C C . ALA B 1 158 ? 7.812 32.781 11.352 1 95.12 158 ALA B C 1
ATOM 6130 O O . ALA B 1 158 ? 7.367 33.094 12.461 1 95.12 158 ALA B O 1
ATOM 6131 N N . LEU B 1 159 ? 7.824 33.625 10.352 1 94.31 159 LEU B N 1
ATOM 6132 C CA . LEU B 1 159 ? 7.305 35 10.477 1 94.31 159 LEU B CA 1
ATOM 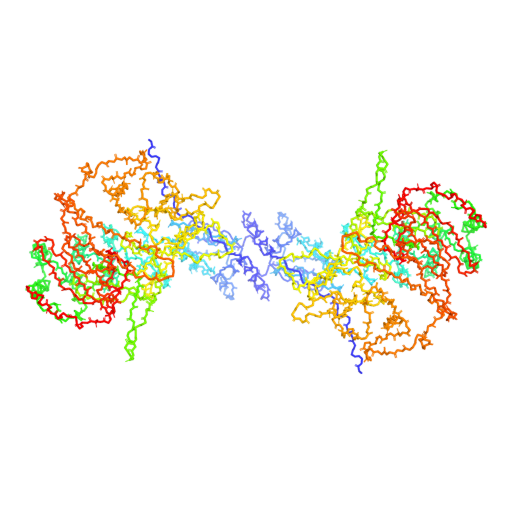6133 C C . LEU B 1 159 ? 5.82 34.969 10.812 1 94.31 159 LEU B C 1
ATOM 6135 O O . LEU B 1 159 ? 5.367 35.719 11.68 1 94.31 159 LEU B O 1
ATOM 6139 N N . LYS B 1 160 ? 5.078 34.188 10.102 1 90.5 160 LYS B N 1
ATOM 6140 C CA . LYS B 1 160 ? 3.648 34.094 10.375 1 90.5 160 LYS B CA 1
ATOM 6141 C C . LYS B 1 160 ? 3.398 33.656 11.82 1 90.5 160 LYS B C 1
ATOM 6143 O O . LYS B 1 160 ? 2.518 34.188 12.492 1 90.5 160 LYS B O 1
ATOM 6148 N N . PHE B 1 161 ? 4.121 32.656 12.273 1 92 161 PHE B N 1
ATOM 6149 C CA . PHE B 1 161 ? 3.994 32.188 13.656 1 92 161 PHE B CA 1
ATOM 6150 C C . PHE B 1 161 ? 4.297 33.312 14.633 1 92 161 PHE B C 1
ATOM 6152 O O . PHE B 1 161 ? 3.592 33.469 15.633 1 92 161 PHE B O 1
ATOM 6159 N N . ILE B 1 162 ? 5.379 34.031 14.359 1 93.5 162 ILE B N 1
ATOM 6160 C CA . ILE B 1 162 ? 5.777 35.156 15.203 1 93.5 162 ILE B CA 1
ATOM 6161 C C . ILE B 1 162 ? 4.664 36.188 15.25 1 93.5 162 ILE B C 1
ATOM 6163 O O . ILE B 1 162 ? 4.285 36.656 16.328 1 93.5 162 ILE B O 1
ATOM 6167 N N . LEU B 1 163 ? 4.109 36.5 14.109 1 90 163 LEU B N 1
ATOM 6168 C CA . LEU B 1 163 ? 3.055 37.531 14.023 1 90 163 LEU B CA 1
ATOM 6169 C C . LEU B 1 163 ? 1.803 37.062 14.766 1 90 163 LEU B C 1
ATOM 6171 O O . LEU B 1 163 ? 1.178 37.844 15.484 1 90 163 LEU B O 1
ATOM 6175 N N . ASP B 1 164 ? 1.478 35.844 14.609 1 83.94 164 ASP B N 1
ATOM 6176 C CA . ASP B 1 164 ? 0.266 35.281 15.211 1 83.94 164 ASP B CA 1
ATOM 6177 C C . ASP B 1 164 ? 0.394 35.219 16.734 1 83.94 164 ASP B C 1
ATOM 6179 O O . ASP B 1 164 ? -0.61 35.25 17.438 1 83.94 164 ASP B O 1
ATOM 6183 N N . ASN B 1 165 ? 1.623 35.125 17.234 1 87.5 165 ASN B N 1
ATOM 6184 C CA . ASN B 1 165 ? 1.818 34.938 18.672 1 87.5 165 ASN B CA 1
ATOM 6185 C C . ASN B 1 165 ? 2.662 36.031 19.281 1 87.5 165 ASN B C 1
ATOM 6187 O O . ASN B 1 165 ? 3.369 35.812 20.266 1 87.5 165 ASN B O 1
ATOM 6191 N N . PHE B 1 166 ? 2.582 37.125 18.734 1 91.19 166 PHE B N 1
ATOM 6192 C CA . PHE B 1 166 ? 3.49 38.188 19.141 1 91.19 166 PHE B CA 1
ATOM 6193 C C . PHE B 1 166 ? 3.18 38.688 20.547 1 91.19 166 PHE B C 1
ATOM 6195 O O . PHE B 1 166 ? 4.074 39.125 21.266 1 91.19 166 PHE B O 1
ATOM 6202 N N . THR B 1 167 ? 1.954 38.562 21 1 87.75 167 THR B N 1
ATOM 6203 C CA . THR B 1 167 ? 1.575 39 22.344 1 87.75 167 THR B CA 1
ATOM 6204 C C . THR B 1 167 ? 2.367 38.219 23.391 1 87.75 167 THR B C 1
ATOM 6206 O O . THR B 1 167 ? 2.791 38.781 24.406 1 87.75 167 THR B O 1
ATOM 6209 N N . GLU B 1 168 ? 2.574 37 23.141 1 89.38 168 GLU B N 1
ATOM 6210 C CA . GLU B 1 168 ? 3.336 36.188 24.062 1 89.38 168 GLU B CA 1
ATOM 6211 C C . GLU B 1 168 ? 4.836 36.375 23.875 1 89.38 168 GLU B C 1
ATOM 6213 O O . GLU B 1 168 ? 5.605 36.344 24.828 1 89.38 168 GLU B O 1
ATOM 6218 N N . ILE B 1 169 ? 5.289 36.594 22.641 1 92.88 169 ILE B N 1
ATOM 6219 C CA . ILE B 1 169 ? 6.699 36.688 22.297 1 92.88 169 ILE B CA 1
ATOM 6220 C C . ILE B 1 169 ? 7.289 38 22.812 1 92.88 169 ILE B C 1
ATOM 6222 O O . ILE B 1 169 ? 8.438 38.031 23.25 1 92.88 169 ILE B O 1
ATOM 6226 N N . MET B 1 170 ? 6.543 39.031 22.828 1 92.31 170 MET B N 1
ATOM 6227 C CA . MET B 1 170 ? 7.047 40.344 23.156 1 92.31 170 MET B CA 1
ATOM 6228 C C . MET B 1 170 ? 7.469 40.438 24.625 1 92.31 170 MET B C 1
ATOM 6230 O O . MET B 1 170 ? 8.258 41.281 25 1 92.31 170 MET B O 1
ATOM 6234 N N . VAL B 1 171 ? 6.938 39.531 25.422 1 90.62 171 VAL B N 1
ATOM 6235 C CA . VAL B 1 171 ? 7.273 39.531 26.828 1 90.62 171 VAL B CA 1
ATOM 6236 C C . VAL B 1 171 ? 8.539 38.719 27.078 1 90.62 171 VAL B C 1
ATOM 6238 O O . VAL B 1 171 ? 9.203 38.875 28.109 1 90.62 171 VAL B O 1
ATOM 6241 N N . MET B 1 172 ? 9.008 38.062 26.141 1 91.06 172 MET B N 1
ATOM 6242 C CA . MET B 1 172 ? 10.172 37.188 26.281 1 91.06 172 MET B CA 1
ATOM 6243 C C . MET B 1 172 ? 11.461 38 26.125 1 91.06 172 MET B C 1
ATOM 6245 O O . MET B 1 172 ? 11.484 39.031 25.453 1 91.06 172 MET B O 1
ATOM 6249 N N . GLU B 1 173 ? 12.539 37.5 26.672 1 91.38 173 GLU B N 1
ATOM 6250 C CA . GLU B 1 173 ? 13.82 38.219 26.656 1 91.38 173 GLU B CA 1
ATOM 6251 C C . GLU B 1 173 ? 14.484 38.094 25.281 1 91.38 173 GLU B C 1
ATOM 6253 O O . GLU B 1 173 ? 15.227 39 24.891 1 91.38 173 GLU B O 1
ATOM 6258 N N . ASP B 1 174 ? 14.125 37.125 24.578 1 91.75 174 ASP B N 1
ATOM 6259 C CA . ASP B 1 174 ? 14.75 36.875 23.281 1 91.75 174 ASP B CA 1
ATOM 6260 C C . ASP B 1 174 ? 14.453 38 22.312 1 91.75 174 ASP B C 1
ATOM 6262 O O . ASP B 1 174 ? 15.242 38.281 21.391 1 91.75 174 ASP B O 1
ATOM 6266 N N . VAL B 1 175 ? 13.359 38.625 22.516 1 93.5 175 VAL B N 1
ATOM 6267 C CA . VAL B 1 175 ? 12.945 39.688 21.609 1 93.5 175 VAL B CA 1
ATOM 6268 C C . VAL B 1 175 ? 13.875 40.906 21.75 1 93.5 175 VAL B C 1
ATOM 6270 O O . VAL B 1 175 ? 14.07 41.656 20.797 1 93.5 175 VAL B O 1
ATOM 6273 N N . LEU B 1 176 ? 14.461 41 22.938 1 93.94 176 LEU B N 1
ATOM 6274 C CA . LEU B 1 176 ? 15.336 42.125 23.203 1 93.94 176 LEU B CA 1
ATOM 6275 C C . LEU B 1 176 ? 16.656 42 22.453 1 93.94 176 LEU B C 1
ATOM 6277 O O . LEU B 1 176 ? 17.375 42.969 22.266 1 93.94 176 LEU B O 1
ATOM 6281 N N . GLU B 1 177 ? 16.953 40.781 22 1 92.81 177 GLU B N 1
ATOM 6282 C CA . GLU B 1 177 ? 18.203 40.531 21.297 1 92.81 177 GLU B CA 1
ATOM 6283 C C . GLU B 1 177 ? 18.016 40.688 19.781 1 92.81 177 GLU B C 1
ATOM 6285 O O . GLU B 1 177 ? 18.984 40.656 19.031 1 92.81 177 GLU B O 1
ATOM 6290 N N . LEU B 1 178 ? 16.844 40.969 19.422 1 93.75 178 LEU B N 1
ATOM 6291 C CA . LEU B 1 178 ? 16.562 41.125 18 1 93.75 178 LEU B CA 1
ATOM 6292 C C . LEU B 1 178 ? 17.25 42.375 17.438 1 93.75 178 LEU B C 1
ATOM 6294 O O . LEU B 1 178 ? 17.266 43.438 18.109 1 93.75 178 LEU B O 1
ATOM 6298 N N . PRO B 1 179 ? 17.844 42.219 16.266 1 93.5 179 PRO B N 1
ATOM 6299 C CA . PRO B 1 179 ? 18.359 43.438 15.617 1 93.5 179 PRO B CA 1
ATOM 6300 C C . PRO B 1 179 ? 17.266 44.438 15.258 1 93.5 179 PRO B C 1
ATOM 6302 O O . PRO B 1 179 ? 16.094 44.062 15.141 1 93.5 179 PRO B O 1
ATOM 6305 N N . MET B 1 180 ? 17.609 45.656 15.094 1 92.81 180 MET B N 1
ATOM 6306 C CA . MET B 1 180 ? 16.672 46.75 14.859 1 92.81 180 MET B CA 1
ATOM 6307 C C . MET B 1 180 ? 15.859 46.5 13.594 1 92.81 180 MET B C 1
ATOM 6309 O O . MET B 1 180 ? 14.648 46.75 13.57 1 92.81 180 MET B O 1
ATOM 6313 N N . GLU B 1 181 ? 16.531 46.094 12.617 1 92.56 181 GLU B N 1
ATOM 6314 C CA . GLU B 1 181 ? 15.859 45.906 11.328 1 92.56 181 GLU B CA 1
ATOM 6315 C C . GLU B 1 181 ? 14.742 44.875 11.438 1 92.56 181 GLU B C 1
ATOM 6317 O O . GLU B 1 181 ? 13.68 45.031 10.828 1 92.56 181 GLU B O 1
ATOM 6322 N N . ARG B 1 182 ? 15 43.844 12.234 1 93.81 182 ARG B N 1
ATOM 6323 C CA . ARG B 1 182 ? 14.008 42.781 12.391 1 93.81 182 ARG B CA 1
ATOM 6324 C C . ARG B 1 182 ? 12.828 43.219 13.242 1 93.81 182 ARG B C 1
ATOM 6326 O O . ARG B 1 182 ? 11.68 42.906 12.938 1 93.81 182 ARG B O 1
ATOM 6333 N N . LEU B 1 183 ? 13.156 43.938 14.328 1 94.94 183 LEU B N 1
ATOM 6334 C CA . LEU B 1 183 ? 12.086 44.469 15.172 1 94.94 183 LEU B CA 1
ATOM 6335 C C . LEU B 1 183 ? 11.219 45.469 14.391 1 94.94 183 LEU B C 1
ATOM 6337 O O . LEU B 1 183 ? 9.992 45.406 14.492 1 94.94 183 LEU B O 1
ATOM 6341 N N . LEU B 1 184 ? 11.859 46.344 13.633 1 94.19 184 LEU B N 1
ATOM 6342 C CA . LEU B 1 184 ? 11.141 47.312 12.82 1 94.19 184 LEU B CA 1
ATOM 6343 C C . LEU B 1 184 ? 10.25 46.625 11.797 1 94.19 184 LEU B C 1
ATOM 6345 O O . LEU B 1 184 ? 9.117 47.062 11.555 1 94.19 184 LEU B O 1
ATOM 6349 N N . GLU B 1 185 ? 10.75 45.594 11.266 1 93.31 185 GLU B N 1
ATOM 6350 C CA . GLU B 1 185 ? 9.992 44.812 10.297 1 93.31 185 GLU B CA 1
ATOM 6351 C C . GLU B 1 185 ? 8.719 44.25 10.922 1 93.31 185 GLU B C 1
ATOM 6353 O O . GLU B 1 185 ? 7.652 44.25 10.305 1 93.31 185 GLU B O 1
ATOM 6358 N N . LEU B 1 186 ? 8.828 43.75 12.109 1 93.56 186 LEU B N 1
ATOM 6359 C CA . LEU B 1 186 ? 7.688 43.156 12.812 1 93.56 186 LEU B CA 1
ATOM 6360 C C . LEU B 1 186 ? 6.664 44.25 13.156 1 93.56 186 LEU B C 1
ATOM 6362 O O . LEU B 1 186 ? 5.461 44.031 12.961 1 93.56 186 LEU B O 1
ATOM 6366 N N . LEU B 1 187 ? 7.117 45.375 13.625 1 92.19 187 LEU B N 1
ATOM 6367 C CA . LEU B 1 187 ? 6.238 46.469 14.078 1 92.19 187 LEU B CA 1
ATOM 6368 C C . LEU B 1 187 ? 5.473 47.062 12.906 1 92.19 187 LEU B C 1
ATOM 6370 O O . LEU B 1 187 ? 4.355 47.562 13.078 1 92.19 187 LEU B O 1
ATOM 6374 N N . PHE B 1 188 ? 5.992 46.969 11.75 1 89.06 188 PHE B N 1
ATOM 6375 C CA . PHE B 1 188 ? 5.371 47.531 10.57 1 89.06 188 PHE B CA 1
ATOM 6376 C C . PHE B 1 188 ? 4.309 46.625 10 1 89.06 188 PHE B C 1
ATOM 6378 O O . PHE B 1 188 ? 3.434 47.062 9.25 1 89.06 188 PHE B O 1
ATOM 6385 N N . LYS B 1 189 ? 4.348 45.406 10.414 1 89.12 189 LYS B N 1
ATOM 6386 C CA . LYS B 1 189 ? 3.439 44.438 9.82 1 89.12 189 LYS B CA 1
ATOM 6387 C C . LYS B 1 189 ? 2.008 44.656 10.305 1 89.12 189 LYS B C 1
ATOM 6389 O O . LYS B 1 189 ? 1.765 44.781 11.508 1 89.12 189 LYS B O 1
ATOM 6394 N N . ASP B 1 190 ? 1.126 44.719 9.344 1 86.25 190 ASP B N 1
ATOM 6395 C CA . ASP B 1 190 ? -0.293 44.906 9.641 1 86.25 190 ASP B CA 1
ATOM 6396 C C . ASP B 1 190 ? -0.894 43.656 10.258 1 86.25 190 ASP B C 1
ATOM 6398 O O . ASP B 1 190 ? -1.893 43.719 10.977 1 86.25 190 ASP B O 1
ATOM 6402 N N . ALA B 1 191 ? -0.249 42.562 9.984 1 84.31 191 ALA B N 1
ATOM 6403 C CA . ALA B 1 191 ? -0.785 41.281 10.414 1 84.31 191 ALA B CA 1
ATOM 6404 C C . ALA B 1 191 ? -0.365 40.938 11.844 1 84.31 191 ALA B C 1
ATOM 6406 O O . ALA B 1 191 ? -0.735 39.906 12.383 1 84.31 191 ALA B O 1
ATOM 6407 N N . LEU B 1 192 ? 0.368 41.844 12.414 1 87.56 192 LEU B N 1
ATOM 6408 C CA . LEU B 1 192 ? 0.875 41.625 13.766 1 87.56 192 LEU B CA 1
ATOM 6409 C C . LEU B 1 192 ? -0.273 41.469 14.758 1 87.56 192 LEU B C 1
ATOM 6411 O O . LEU B 1 192 ? -1.165 42.312 14.82 1 87.56 192 LEU B O 1
ATOM 6415 N N . PHE B 1 193 ? -0.257 40.344 15.469 1 84.62 193 PHE B N 1
ATOM 6416 C CA . PHE B 1 193 ? -1.306 40.062 16.438 1 84.62 193 PHE B CA 1
ATOM 6417 C C . PHE B 1 193 ? -0.948 40.625 17.812 1 84.62 193 PHE B C 1
ATOM 6419 O O . PHE B 1 193 ? -0.088 40.094 18.5 1 84.62 193 PHE B O 1
ATOM 6426 N N . VAL B 1 194 ? -1.521 41.719 18.109 1 85 194 VAL B N 1
ATOM 6427 C CA . VAL B 1 194 ? -1.335 42.375 19.406 1 85 194 VAL B CA 1
ATOM 6428 C C . VAL B 1 194 ? -2.684 42.844 19.938 1 85 194 VAL B C 1
ATOM 6430 O O . VAL B 1 194 ? -3.57 43.219 19.188 1 85 194 VAL B O 1
ATOM 6433 N N . ASP B 1 195 ? -2.82 42.75 21.219 1 77.62 195 ASP B N 1
ATOM 6434 C CA . ASP B 1 195 ? -4.078 43.125 21.844 1 77.62 195 ASP B CA 1
ATOM 6435 C C . ASP B 1 195 ? -4.246 44.656 21.828 1 77.62 195 ASP B C 1
ATOM 6437 O O . ASP B 1 195 ? -5.309 45.156 21.469 1 77.62 195 ASP B O 1
ATOM 6441 N N . LYS B 1 196 ? -3.248 45.375 22.266 1 85.5 196 LYS B N 1
ATOM 6442 C CA . LYS B 1 196 ? -3.252 46.812 22.344 1 85.5 196 LYS B CA 1
ATOM 6443 C C . LYS B 1 196 ? -1.946 47.406 21.812 1 85.5 196 LYS B C 1
ATOM 6445 O O . LYS B 1 196 ? -0.879 46.812 21.984 1 85.5 196 LYS B O 1
ATOM 6450 N N . GLU B 1 197 ? -2.129 48.531 21.172 1 90.12 197 GLU B N 1
ATOM 6451 C CA . GLU B 1 197 ? -0.939 49.25 20.688 1 90.12 197 GLU B CA 1
ATOM 6452 C C . GLU B 1 197 ? -0.059 49.688 21.844 1 90.12 197 GLU B C 1
ATOM 6454 O O . GLU B 1 197 ? 1.151 49.875 21.688 1 90.12 197 GLU B O 1
ATOM 6459 N N . GLU B 1 198 ? -0.677 49.812 22.984 1 92.5 198 GLU B N 1
ATOM 6460 C CA . GLU B 1 198 ? 0.054 50.219 24.188 1 92.5 198 GLU B CA 1
ATOM 6461 C C . GLU B 1 198 ? 1.144 49.219 24.531 1 92.5 198 GLU B C 1
ATOM 6463 O O . GLU B 1 198 ? 2.219 49.594 25 1 92.5 198 GLU B O 1
ATOM 6468 N N . ASP B 1 199 ? 0.828 47.969 24.328 1 92.06 199 ASP B N 1
ATOM 6469 C CA . ASP B 1 199 ? 1.795 46.938 24.609 1 92.06 199 ASP B CA 1
ATOM 6470 C C . ASP B 1 199 ? 3.02 47.031 23.703 1 92.06 199 ASP B C 1
ATOM 6472 O O . ASP B 1 199 ? 4.137 46.75 24.125 1 92.06 199 ASP B O 1
ATOM 6476 N N . LEU B 1 200 ? 2.832 47.5 22.5 1 94 200 LEU B N 1
ATOM 6477 C CA . LEU B 1 200 ? 3.936 47.688 21.562 1 94 200 LEU B CA 1
ATOM 6478 C C . LEU B 1 200 ? 4.832 48.844 21.984 1 94 200 LEU B C 1
ATOM 6480 O O . LEU B 1 200 ? 6.051 48.781 21.828 1 94 200 LEU B O 1
ATOM 6484 N N . PHE B 1 201 ? 4.199 49.875 22.5 1 94.5 201 PHE B N 1
ATOM 6485 C CA . PHE B 1 201 ? 4.977 51 23.016 1 94.5 201 PHE B CA 1
ATOM 6486 C C . PHE B 1 201 ? 5.871 50.562 24.156 1 94.5 201 PHE B C 1
ATOM 6488 O O . PHE B 1 201 ? 7.051 50.906 24.203 1 94.5 201 PHE B O 1
ATOM 6495 N N . GLU B 1 202 ? 5.293 49.75 24.984 1 94.06 202 GLU B N 1
ATOM 6496 C CA . GLU B 1 202 ? 6.07 49.25 26.109 1 94.06 202 GLU B CA 1
ATOM 6497 C C . GLU B 1 202 ? 7.238 48.375 25.641 1 94.06 202 GLU B C 1
ATOM 6499 O O . GLU B 1 202 ? 8.328 48.438 26.219 1 94.06 202 GLU B O 1
ATOM 6504 N N . LEU B 1 203 ? 7.02 47.625 24.625 1 95.25 203 LEU B N 1
ATOM 6505 C CA . LEU B 1 203 ? 8.07 46.781 24.062 1 95.25 203 LEU B CA 1
ATOM 6506 C C . LEU B 1 203 ? 9.203 47.625 23.5 1 95.25 203 LEU B C 1
ATOM 6508 O O . LEU B 1 203 ? 10.375 47.344 23.734 1 95.25 203 LEU B O 1
ATOM 6512 N N . VAL B 1 204 ? 8.844 48.656 22.734 1 95.5 204 VAL B N 1
ATOM 6513 C CA . VAL B 1 204 ? 9.844 49.531 22.109 1 95.5 204 VAL B CA 1
ATOM 6514 C C . VAL B 1 204 ? 10.688 50.219 23.188 1 95.5 204 VAL B C 1
ATOM 6516 O O . VAL B 1 204 ? 11.906 50.344 23.047 1 95.5 204 VAL B O 1
ATOM 6519 N N . VAL B 1 205 ? 10.008 50.625 24.25 1 95.06 205 VAL B N 1
ATOM 6520 C CA . VAL B 1 205 ? 10.727 51.25 25.359 1 95.06 205 VAL B CA 1
ATOM 6521 C C . VAL B 1 205 ? 11.672 50.25 26.016 1 95.06 205 VAL B C 1
ATOM 6523 O O . VAL B 1 205 ? 12.844 50.562 26.234 1 95.06 205 VAL B O 1
ATOM 6526 N N . ARG B 1 206 ? 11.25 49.094 26.281 1 95.38 206 ARG B N 1
ATOM 6527 C CA . ARG B 1 206 ? 12.055 48.031 26.891 1 95.38 206 ARG B CA 1
ATOM 6528 C C . ARG B 1 206 ? 13.227 47.656 26 1 95.38 206 ARG B C 1
ATOM 6530 O O . ARG B 1 206 ? 14.344 47.469 26.484 1 95.38 206 ARG B O 1
ATOM 6537 N N . TRP B 1 207 ? 12.898 47.5 24.719 1 96.38 207 TRP B N 1
ATOM 6538 C CA . TRP B 1 207 ? 13.93 47.125 23.75 1 96.38 207 TRP B CA 1
ATOM 6539 C C . TRP B 1 207 ? 15.016 48.188 23.688 1 96.38 207 TRP B C 1
ATOM 6541 O O . TRP B 1 207 ? 16.203 47.875 23.656 1 96.38 207 TRP B O 1
ATOM 6551 N N . THR B 1 208 ? 14.68 49.5 23.75 1 95.5 208 THR B N 1
ATOM 6552 C CA . THR B 1 208 ? 15.633 50.594 23.672 1 95.5 208 THR B CA 1
ATOM 6553 C C . THR B 1 208 ? 16.453 50.688 24.953 1 95.5 208 THR B C 1
ATOM 6555 O O . THR B 1 208 ? 17.656 50.906 24.922 1 95.5 208 THR B O 1
ATOM 6558 N N . LYS B 1 209 ? 15.789 50.438 26.047 1 94.56 209 LYS B N 1
ATOM 6559 C CA . LYS B 1 209 ? 16.453 50.562 27.328 1 94.56 209 LYS B CA 1
ATOM 6560 C C . LYS B 1 209 ? 17.406 49.375 27.547 1 94.56 209 LYS B C 1
ATOM 6562 O O . LYS B 1 209 ? 18.344 49.469 28.344 1 94.56 209 LYS B O 1
ATOM 6567 N N . TYR B 1 210 ? 17.219 48.281 26.906 1 94.56 210 TYR B N 1
ATOM 6568 C CA . TYR B 1 210 ? 18.062 47.094 27 1 94.56 210 TYR B CA 1
ATOM 6569 C C . TYR B 1 210 ? 19.484 47.406 26.547 1 94.56 210 TYR B C 1
ATOM 6571 O O . TYR B 1 210 ? 20.453 46.875 27.109 1 94.56 210 TYR B O 1
ATOM 6579 N N . ASP B 1 211 ? 19.609 48.188 25.594 1 93.88 211 ASP B N 1
ATOM 6580 C CA . ASP B 1 211 ? 20.891 48.719 25.141 1 93.88 211 ASP B CA 1
ATOM 6581 C C . ASP B 1 211 ? 20.766 50.188 24.719 1 93.88 211 ASP B C 1
ATOM 6583 O O . ASP B 1 211 ? 20.906 50.5 23.547 1 93.88 211 ASP B O 1
ATOM 6587 N N . ILE B 1 212 ? 20.656 51 25.688 1 92.88 212 ILE B N 1
ATOM 6588 C CA . ILE B 1 212 ? 20.312 52.406 25.484 1 92.88 212 ILE B CA 1
ATOM 6589 C C . ILE B 1 212 ? 21.438 53.094 24.734 1 92.88 212 ILE B C 1
ATOM 6591 O O . ILE B 1 212 ? 21.188 54 23.938 1 92.88 212 ILE B O 1
ATOM 6595 N N . VAL B 1 213 ? 22.578 52.656 24.891 1 93.38 213 VAL B N 1
ATOM 6596 C CA . VAL B 1 213 ? 23.75 53.312 24.328 1 93.38 213 VAL B CA 1
ATOM 6597 C C . VAL B 1 213 ? 23.719 53.188 22.797 1 93.38 213 VAL B C 1
ATOM 6599 O O . VAL B 1 213 ? 23.891 54.188 22.078 1 93.38 213 VAL B O 1
ATOM 6602 N N . ASN B 1 214 ? 23.406 52.031 22.375 1 93.38 214 ASN B N 1
ATOM 6603 C CA . ASN B 1 214 ? 23.5 51.781 20.953 1 93.38 214 ASN B CA 1
ATOM 6604 C C . ASN B 1 214 ? 22.156 51.938 20.266 1 93.38 214 ASN B C 1
ATOM 6606 O O . ASN B 1 214 ? 22.078 52.125 19.047 1 93.38 214 ASN B O 1
ATOM 6610 N N . ARG B 1 215 ? 21 51.969 21.047 1 94.62 215 ARG B N 1
ATOM 6611 C CA . ARG B 1 215 ? 19.688 51.844 20.422 1 94.62 215 ARG B CA 1
ATOM 6612 C C . ARG B 1 215 ? 18.891 53.125 20.594 1 94.62 215 ARG B C 1
ATOM 6614 O O . ARG B 1 215 ? 17.828 53.281 19.984 1 94.62 215 ARG B O 1
ATOM 6621 N N . LYS B 1 216 ? 19.328 54.062 21.312 1 93.5 216 LYS B N 1
ATOM 6622 C CA . LYS B 1 216 ? 18.594 55.281 21.641 1 93.5 216 LYS B CA 1
ATOM 6623 C C . LYS B 1 216 ? 18.25 56.062 20.375 1 93.5 216 LYS B C 1
ATOM 6625 O O . LYS B 1 216 ? 17.156 56.625 20.25 1 93.5 216 LYS B O 1
ATOM 6630 N N . ALA B 1 217 ? 19.203 56.062 19.5 1 91.94 217 ALA B N 1
ATOM 6631 C CA . ALA B 1 217 ? 19.047 56.844 18.266 1 91.94 217 ALA B CA 1
ATOM 6632 C C . ALA B 1 217 ? 17.922 56.281 17.391 1 91.94 217 ALA B C 1
ATOM 6634 O O . ALA B 1 217 ? 17.359 57 16.562 1 91.94 217 ALA B O 1
ATOM 6635 N N . MET B 1 218 ? 17.547 55.094 17.625 1 92.12 218 MET B N 1
ATOM 6636 C CA . MET B 1 218 ? 16.578 54.406 16.766 1 92.12 218 MET B CA 1
ATOM 6637 C C . MET B 1 218 ? 15.164 54.562 17.328 1 92.12 218 MET B C 1
ATOM 6639 O O . MET B 1 218 ? 14.195 54.188 16.672 1 92.12 218 MET B O 1
ATOM 6643 N N . PHE B 1 219 ? 15 55.156 18.484 1 94.44 219 PHE B N 1
ATOM 6644 C CA . PHE B 1 219 ? 13.734 55.188 19.203 1 94.44 219 PHE B CA 1
ATOM 6645 C C . PHE B 1 219 ? 12.672 55.938 18.391 1 94.44 219 PHE B C 1
ATOM 6647 O O . PHE B 1 219 ? 11.547 55.438 18.266 1 94.44 219 PHE B O 1
ATOM 6654 N N . PRO B 1 220 ? 13.023 57.094 17.766 1 93.12 220 PRO B N 1
ATOM 6655 C CA . PRO B 1 220 ? 11.992 57.781 17 1 93.12 220 PRO B CA 1
ATOM 6656 C C . PRO B 1 220 ? 11.453 56.969 15.836 1 93.12 220 PRO B C 1
ATOM 6658 O O . PRO B 1 220 ? 10.25 57 15.562 1 93.12 220 PRO B O 1
ATOM 6661 N N . LYS B 1 221 ? 12.328 56.281 15.227 1 92.62 221 LYS B N 1
ATOM 6662 C CA . LYS B 1 221 ? 11.914 55.469 14.094 1 92.62 221 LYS B CA 1
ATOM 6663 C C . LYS B 1 221 ? 10.992 54.312 14.547 1 92.62 221 LYS B C 1
ATOM 6665 O O . LYS B 1 221 ? 10.023 54 13.859 1 92.62 221 LYS B O 1
ATOM 6670 N N . LEU B 1 222 ? 11.312 53.719 15.641 1 93.75 222 LEU B N 1
ATOM 6671 C CA . LEU B 1 222 ? 10.5 52.625 16.188 1 93.75 222 LEU B CA 1
ATOM 6672 C C . LEU B 1 222 ? 9.133 53.156 16.641 1 93.75 222 LEU B C 1
ATOM 6674 O O . LEU B 1 222 ? 8.109 52.5 16.406 1 93.75 222 LEU B O 1
ATOM 6678 N N . LEU B 1 223 ? 9.102 54.281 17.266 1 92.5 223 LEU B N 1
ATOM 6679 C CA . LEU B 1 223 ? 7.852 54.875 17.75 1 92.5 223 LEU B CA 1
ATOM 6680 C C . LEU B 1 223 ? 6.926 55.219 16.594 1 92.5 223 LEU B C 1
ATOM 6682 O O . LEU B 1 223 ? 5.703 55.094 16.703 1 92.5 223 LEU B O 1
ATOM 6686 N N . ALA B 1 224 ? 7.535 55.656 15.523 1 89.5 224 ALA B N 1
ATOM 6687 C CA . ALA B 1 224 ? 6.766 56.031 14.344 1 89.5 224 ALA B CA 1
ATOM 6688 C C . ALA B 1 224 ? 6.059 54.812 13.742 1 89.5 224 ALA B C 1
ATOM 6690 O O . ALA B 1 224 ? 5.082 54.9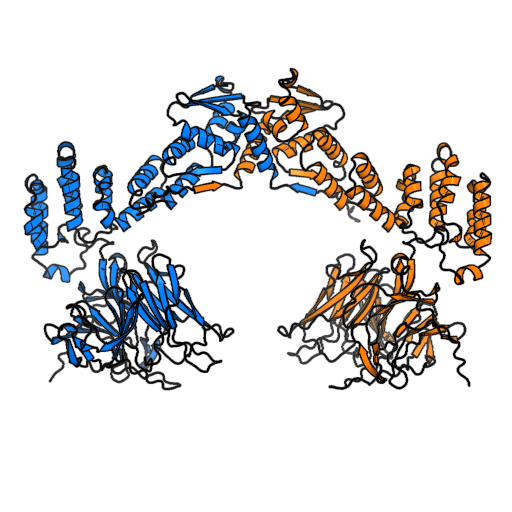38 13 1 89.5 224 ALA B O 1
ATOM 6691 N N . SER B 1 225 ? 6.516 53.594 14.055 1 89.94 225 SER B N 1
ATOM 6692 C CA . SER B 1 225 ? 5.941 52.375 13.5 1 89.94 225 SER B CA 1
ATOM 6693 C C . SER B 1 225 ? 4.75 51.906 14.32 1 89.94 225 SER B C 1
ATOM 6695 O O . SER B 1 225 ? 4.027 51 13.914 1 89.94 225 SER B O 1
ATOM 6697 N N . ILE B 1 226 ? 4.516 52.531 15.438 1 91.44 226 ILE B N 1
ATOM 6698 C CA . ILE B 1 226 ? 3.393 52.188 16.297 1 91.44 226 ILE B CA 1
ATOM 6699 C C . ILE B 1 226 ? 2.193 53.062 15.969 1 91.44 226 ILE B C 1
ATOM 6701 O O . ILE B 1 226 ? 2.355 54.25 15.609 1 91.44 226 ILE B O 1
ATOM 6705 N N . ARG B 1 227 ? 1.048 52.531 16.094 1 88.81 227 ARG B N 1
ATOM 6706 C CA . ARG B 1 227 ? -0.181 53.25 15.805 1 88.81 227 ARG B CA 1
ATOM 6707 C C . ARG B 1 227 ? -0.726 53.938 17.062 1 88.81 227 ARG B C 1
ATOM 6709 O O . ARG B 1 227 ? -1.688 53.438 17.656 1 88.81 227 ARG B O 1
ATOM 6716 N N . THR B 1 228 ? -0.189 55.062 17.375 1 88.5 228 THR B N 1
ATOM 6717 C CA . THR B 1 228 ? -0.435 55.781 18.625 1 88.5 228 THR B CA 1
ATOM 6718 C C . THR B 1 228 ? -1.868 56.312 18.672 1 88.5 228 THR B C 1
ATOM 6720 O O . THR B 1 228 ? -2.457 56.406 19.75 1 88.5 228 THR B O 1
ATOM 6723 N N . PRO B 1 229 ? -2.463 56.656 17.469 1 84 229 PRO B N 1
ATOM 6724 C CA . PRO B 1 229 ? -3.828 57.156 17.5 1 84 229 PRO B CA 1
ATOM 6725 C C . PRO B 1 229 ? -4.859 56.125 17.891 1 84 229 PRO B C 1
ATOM 6727 O O . PRO B 1 229 ? -6.02 56.438 18.141 1 84 229 PRO B O 1
ATOM 6730 N N . LEU B 1 230 ? -4.484 54.906 17.922 1 84.06 230 LEU B N 1
ATOM 6731 C CA . LEU B 1 230 ? -5.414 53.812 18.25 1 84.06 230 LEU B CA 1
ATOM 6732 C C . LEU B 1 230 ? -5.305 53.438 19.734 1 84.06 230 LEU B C 1
ATOM 6734 O O . LEU B 1 230 ? -6.039 52.594 20.219 1 84.06 230 LEU B O 1
ATOM 6738 N N . MET B 1 231 ? -4.508 54.188 20.453 1 88.44 231 MET B N 1
ATOM 6739 C CA . MET B 1 231 ? -4.309 53.906 21.875 1 88.44 231 MET B CA 1
ATOM 6740 C C . MET B 1 231 ? -5.395 54.594 22.703 1 88.44 231 MET B C 1
ATOM 6742 O O . MET B 1 231 ? -6.168 55.406 22.203 1 88.44 231 MET B O 1
ATOM 6746 N N . ASP B 1 232 ? -5.438 54.094 23.984 1 86.75 232 ASP B N 1
ATOM 6747 C CA . ASP B 1 232 ? -6.332 54.75 24.953 1 86.75 232 ASP B CA 1
ATOM 6748 C C . ASP B 1 232 ? -5.82 56.125 25.344 1 86.75 232 ASP B C 1
ATOM 6750 O O . ASP B 1 232 ? -4.629 56.281 25.625 1 86.75 232 ASP B O 1
ATOM 6754 N N . LEU B 1 233 ? -6.75 57.094 25.359 1 86.62 233 LEU B N 1
ATOM 6755 C CA . LEU B 1 233 ? -6.379 58.469 25.641 1 86.62 233 LEU B CA 1
ATOM 6756 C C . LEU B 1 233 ? -5.754 58.594 27.031 1 86.62 233 LEU B C 1
ATOM 6758 O O . LEU B 1 233 ? -4.758 59.281 27.219 1 86.62 233 LEU B O 1
ATOM 6762 N N . GLU B 1 234 ? -6.363 57.906 27.938 1 88.56 234 GLU B N 1
ATOM 6763 C CA . GLU B 1 234 ? -5.844 57.969 29.297 1 88.56 234 GLU B CA 1
ATOM 6764 C C . GLU B 1 234 ? -4.414 57.438 29.359 1 88.56 234 GLU B C 1
ATOM 6766 O O . GLU B 1 234 ? -3.576 57.969 30.078 1 88.56 234 GLU B O 1
ATOM 6771 N N . TYR B 1 235 ? -4.203 56.438 28.625 1 91.31 235 TYR B N 1
ATOM 6772 C CA . TYR B 1 235 ? -2.875 55.844 28.609 1 91.31 235 TYR B CA 1
ATOM 6773 C C . TYR B 1 235 ? -1.857 56.781 27.969 1 91.31 235 TYR B C 1
ATOM 6775 O O . TYR B 1 235 ? -0.737 56.906 28.469 1 91.31 235 TYR B O 1
ATOM 6783 N N . VAL B 1 236 ? -2.186 57.406 26.922 1 90.94 236 VAL B N 1
ATOM 6784 C CA . VAL B 1 236 ? -1.274 58.312 26.219 1 90.94 236 VAL B CA 1
ATOM 6785 C C . VAL B 1 236 ? -0.9 59.5 27.109 1 90.94 236 VAL B C 1
ATOM 6787 O O . VAL B 1 236 ? 0.273 59.844 27.203 1 90.94 236 VAL B O 1
ATOM 6790 N N . ILE B 1 237 ? -1.843 59.969 27.844 1 88.25 237 ILE B N 1
ATOM 6791 C CA . ILE B 1 237 ? -1.634 61.156 28.641 1 88.25 237 ILE B CA 1
ATOM 6792 C C . ILE B 1 237 ? -0.877 60.812 29.922 1 88.25 237 ILE B C 1
ATOM 6794 O O . ILE B 1 237 ? 0.064 61.5 30.312 1 88.25 237 ILE B O 1
ATOM 6798 N N . ASN B 1 238 ? -1.208 59.688 30.438 1 89.56 238 ASN B N 1
ATOM 6799 C CA . ASN B 1 238 ? -0.676 59.375 31.766 1 89.56 238 ASN B CA 1
ATOM 6800 C C . ASN B 1 238 ? 0.598 58.531 31.672 1 89.56 238 ASN B C 1
ATOM 6802 O O . ASN B 1 238 ? 1.499 58.656 32.5 1 89.56 238 ASN B O 1
ATOM 6806 N N . ASN B 1 239 ? 0.724 57.688 30.781 1 89.81 239 ASN B N 1
ATOM 6807 C CA . ASN B 1 239 ? 1.828 56.719 30.719 1 89.81 239 ASN B CA 1
ATOM 6808 C C . ASN B 1 239 ? 2.822 57.094 29.625 1 89.81 239 ASN B C 1
ATOM 6810 O O . ASN B 1 239 ? 4.012 57.25 29.891 1 89.81 239 ASN B O 1
ATOM 6814 N N . MET B 1 240 ? 2.375 57.281 28.469 1 91.56 240 MET B N 1
ATOM 6815 C CA . MET B 1 240 ? 3.242 57.5 27.312 1 91.56 240 MET B CA 1
ATOM 6816 C C . MET B 1 240 ? 3.982 58.844 27.438 1 91.56 240 MET B C 1
ATOM 6818 O O . MET B 1 240 ? 5.203 58.875 27.266 1 91.56 240 MET B O 1
ATOM 6822 N N . LYS B 1 241 ? 3.275 59.875 27.781 1 88.19 241 LYS B N 1
ATOM 6823 C CA . LYS B 1 241 ? 3.881 61.188 27.859 1 88.19 241 LYS B CA 1
ATOM 6824 C C . LYS B 1 241 ? 4.84 61.281 29.047 1 88.19 241 LYS B C 1
ATOM 6826 O O . LYS B 1 241 ? 5.73 62.125 29.062 1 88.19 241 LYS B O 1
ATOM 6831 N N . SER B 1 242 ? 4.652 60.438 29.984 1 89.19 242 SER B N 1
ATOM 6832 C CA . SER B 1 242 ? 5.5 60.438 31.172 1 89.19 242 SER B CA 1
ATOM 6833 C C . SER B 1 242 ? 6.812 59.719 30.922 1 89.19 242 SER B C 1
ATOM 6835 O O . SER B 1 242 ? 7.742 59.812 31.719 1 89.19 242 SER B O 1
ATOM 6837 N N . GLU B 1 243 ? 6.98 59.062 29.844 1 91.12 243 GLU B N 1
ATOM 6838 C CA . GLU B 1 243 ? 8.188 58.281 29.516 1 91.12 243 GLU B CA 1
ATOM 6839 C C . GLU B 1 243 ? 9.344 59.219 29.172 1 91.12 243 GLU B C 1
ATOM 6841 O O . GLU B 1 243 ? 9.234 60.031 28.25 1 91.12 243 GLU B O 1
ATOM 6846 N N . PRO B 1 244 ? 10.484 59.125 29.828 1 91.19 244 PRO B N 1
ATOM 6847 C CA . PRO B 1 244 ? 11.617 60.031 29.641 1 91.19 244 PRO B CA 1
ATOM 6848 C C . PRO B 1 244 ? 12.203 59.938 28.219 1 91.19 244 PRO B C 1
ATOM 6850 O O . PRO B 1 244 ? 12.688 60.938 27.688 1 91.19 244 PRO B O 1
ATOM 6853 N N . LEU B 1 245 ? 12.141 58.781 27.672 1 92 245 LEU B N 1
ATOM 6854 C CA . LEU B 1 245 ? 12.703 58.594 26.328 1 92 245 LEU B CA 1
ATOM 6855 C C . LEU B 1 245 ? 11.969 59.469 25.312 1 92 245 LEU B C 1
ATOM 6857 O O . LEU B 1 245 ? 12.562 59.906 24.328 1 92 245 LEU B O 1
ATOM 6861 N N . LEU B 1 246 ? 10.734 59.656 25.516 1 91.38 246 LEU B N 1
ATOM 6862 C CA . LEU B 1 246 ? 9.898 60.438 24.594 1 91.38 246 LEU B CA 1
ATOM 6863 C C . LEU B 1 246 ? 10.281 61.906 24.625 1 91.38 246 LEU B C 1
ATOM 6865 O O . LEU B 1 246 ? 10.219 62.594 23.594 1 91.38 246 LEU B O 1
ATOM 6869 N N . LYS B 1 247 ? 10.727 62.375 25.781 1 88 247 LYS B N 1
ATOM 6870 C CA . LYS B 1 247 ? 11.031 63.812 25.984 1 88 247 LYS B CA 1
ATOM 6871 C C . LYS B 1 247 ? 12.359 64.188 25.328 1 88 247 LYS B C 1
ATOM 6873 O O . LYS B 1 247 ? 12.617 65.375 25.062 1 88 247 LYS B O 1
ATOM 6878 N N . GLU B 1 248 ? 13.086 63.188 25.078 1 90.44 248 GLU B N 1
ATOM 6879 C CA . GLU B 1 248 ? 14.414 63.438 24.531 1 90.44 248 GLU B CA 1
ATOM 6880 C C . GLU B 1 248 ? 14.352 63.719 23.031 1 90.44 248 GLU B C 1
ATOM 6882 O O . GLU B 1 248 ? 15.281 64.312 22.469 1 90.44 248 GLU B O 1
ATOM 6887 N N . PHE B 1 249 ? 13.289 63.375 22.438 1 91.75 249 PHE B N 1
ATOM 6888 C CA . PHE B 1 249 ? 13.188 63.531 21 1 91.75 249 PHE B CA 1
ATOM 6889 C C . PHE B 1 249 ? 11.961 64.375 20.641 1 91.75 249 PHE B C 1
ATOM 6891 O O . PHE B 1 249 ? 10.828 63.938 20.828 1 91.75 249 PHE B O 1
ATOM 6898 N N . PRO B 1 250 ? 12.18 65.5 20.062 1 89.94 250 PRO B N 1
ATOM 6899 C CA . PRO B 1 250 ? 11.055 66.375 19.703 1 89.94 250 PRO B CA 1
ATOM 6900 C C . PRO B 1 250 ? 10.102 65.75 18.703 1 89.94 250 PRO B C 1
ATOM 6902 O O . PRO B 1 250 ? 8.898 66 18.75 1 89.94 250 PRO B O 1
ATOM 6905 N N . GLU B 1 251 ? 10.633 65 17.859 1 89.62 251 GLU B N 1
ATOM 6906 C CA . GLU B 1 251 ? 9.789 64.312 16.875 1 89.62 251 GLU B CA 1
ATOM 6907 C C . GLU B 1 251 ? 8.789 63.406 17.547 1 89.62 251 GLU B C 1
ATOM 6909 O O . GLU B 1 251 ? 7.645 63.281 17.094 1 89.62 251 GLU B O 1
ATOM 6914 N N . CYS B 1 252 ? 9.195 62.781 18.562 1 90.06 252 CYS B N 1
ATOM 6915 C CA . CYS B 1 252 ? 8.328 61.844 19.281 1 90.06 252 CYS B CA 1
ATOM 6916 C C . CYS B 1 252 ? 7.223 62.625 20.016 1 90.06 252 CYS B C 1
ATOM 6918 O O . CYS B 1 252 ? 6.082 62.156 20.078 1 90.06 252 CYS B O 1
ATOM 6920 N N . LEU B 1 253 ? 7.535 63.75 20.5 1 88.75 253 LEU B N 1
ATOM 6921 C CA . LEU B 1 253 ? 6.551 64.562 21.188 1 88.75 253 LEU B CA 1
ATOM 6922 C C . LEU B 1 253 ? 5.492 65.125 20.203 1 88.75 253 LEU B C 1
ATOM 6924 O O . LEU B 1 253 ? 4.309 65.125 20.531 1 88.75 253 LEU B O 1
ATOM 6928 N N . SER B 1 254 ? 6 65.438 19.109 1 88.69 254 SER B N 1
ATOM 6929 C CA . SER B 1 254 ? 5.074 65.875 18.078 1 88.69 254 SER B CA 1
ATOM 6930 C C . SER B 1 254 ? 4.098 64.75 17.688 1 88.69 254 SER B C 1
ATOM 6932 O O . SER B 1 254 ? 2.906 65 17.5 1 88.69 254 SER B O 1
ATOM 6934 N N . LEU B 1 255 ? 4.582 63.562 17.594 1 87.5 255 LEU B N 1
ATOM 6935 C CA . LEU B 1 255 ? 3.752 62.438 17.234 1 87.5 255 LEU B CA 1
ATOM 6936 C C . LEU B 1 255 ? 2.715 62.156 18.328 1 87.5 255 LEU B C 1
ATOM 6938 O O . LEU B 1 255 ? 1.565 61.844 18.016 1 87.5 255 LEU B O 1
ATOM 6942 N N . THR B 1 256 ? 3.131 62.281 19.531 1 88.38 256 THR B N 1
ATOM 6943 C CA . THR B 1 256 ? 2.238 62.031 20.656 1 88.38 256 THR B CA 1
ATOM 6944 C C . THR B 1 256 ? 1.153 63.125 20.719 1 88.38 256 THR B C 1
ATOM 6946 O O . THR B 1 256 ? -0.008 62.812 21.016 1 88.38 256 THR B O 1
ATOM 6949 N N . ASP B 1 257 ? 1.513 64.25 20.422 1 87.06 257 ASP B N 1
ATOM 6950 C CA . ASP B 1 257 ? 0.551 65.375 20.438 1 87.06 257 ASP B CA 1
ATOM 6951 C C . ASP B 1 257 ? -0.485 65.25 19.328 1 87.06 257 ASP B C 1
ATOM 6953 O O . ASP B 1 257 ? -1.665 65.5 19.531 1 87.06 257 ASP B O 1
ATOM 6957 N N . GLU B 1 258 ? -0.042 64.812 18.281 1 84 258 GLU B N 1
ATOM 6958 C CA . GLU B 1 258 ? -0.949 64.562 17.172 1 84 258 GLU B CA 1
ATOM 6959 C C . GLU B 1 258 ? -1.937 63.469 17.5 1 84 258 GLU B C 1
ATOM 6961 O O . GLU B 1 258 ? -3.113 63.562 17.141 1 84 258 GLU B O 1
ATOM 6966 N N . ALA B 1 259 ? -1.444 62.469 18.141 1 84.75 259 ALA B N 1
ATOM 6967 C CA . ALA B 1 259 ? -2.299 61.344 18.531 1 84.75 259 ALA B CA 1
ATOM 6968 C C . ALA B 1 259 ? -3.348 61.781 19.547 1 84.75 2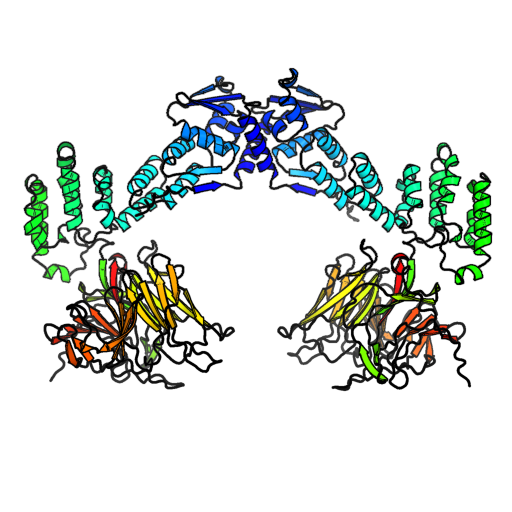59 ALA B C 1
ATOM 6970 O O . ALA B 1 259 ? -4.512 61.375 19.453 1 84.75 259 ALA B O 1
ATOM 6971 N N . VAL B 1 260 ? -2.912 62.625 20.453 1 85.5 260 VAL B N 1
ATOM 6972 C CA . VAL B 1 260 ? -3.838 63.125 21.469 1 85.5 260 VAL B CA 1
ATOM 6973 C C . VAL B 1 260 ? -4.934 63.969 20.812 1 85.5 260 VAL B C 1
ATOM 6975 O O . VAL B 1 260 ? -6.109 63.844 21.156 1 85.5 260 VAL B O 1
ATOM 6978 N N . SER B 1 261 ? -4.547 64.75 19.844 1 83.38 261 SER B N 1
ATOM 6979 C CA . SER B 1 261 ? -5.508 65.562 19.109 1 83.38 261 SER B CA 1
ATOM 6980 C C . SER B 1 261 ? -6.52 64.688 18.359 1 83.38 261 SER B C 1
ATOM 6982 O O . SER B 1 261 ? -7.703 65.062 18.297 1 83.38 261 SER B O 1
ATOM 6984 N N . HIS B 1 262 ? -6.109 63.625 17.859 1 81.31 262 HIS B N 1
ATOM 6985 C CA . HIS B 1 262 ? -6.977 62.719 17.141 1 81.31 262 HIS B CA 1
ATOM 6986 C C . HIS B 1 262 ? -7.93 62 18.078 1 81.31 262 HIS B C 1
ATOM 6988 O O . HIS B 1 262 ? -9.109 61.812 17.766 1 81.31 262 HIS B O 1
ATOM 6994 N N . LEU B 1 263 ? -7.5 61.625 19.188 1 82 263 LEU B N 1
ATOM 6995 C CA . LEU B 1 263 ? -8.266 60.812 20.125 1 82 263 LEU B CA 1
ATOM 6996 C C . LEU B 1 263 ? -9.32 61.688 20.828 1 82 263 LEU B C 1
ATOM 6998 O O . LEU B 1 263 ? -10.367 61.156 21.25 1 82 263 LEU B O 1
ATOM 7002 N N . MET B 1 264 ? -9.125 62.875 20.938 1 77.5 264 MET B N 1
ATOM 7003 C CA . MET B 1 264 ? -10.039 63.781 21.625 1 77.5 264 MET B CA 1
ATOM 7004 C C . MET B 1 264 ? -11.211 64.188 20.719 1 77.5 264 MET B C 1
ATOM 7006 O O . MET B 1 264 ? -12.211 64.75 21.188 1 77.5 264 MET B O 1
ATOM 7010 N N . ARG B 1 265 ? -11.219 63.875 19.406 1 74.31 265 ARG B N 1
ATOM 7011 C CA . ARG B 1 265 ? -12.305 64.188 18.484 1 74.31 265 ARG B CA 1
ATOM 7012 C C . ARG B 1 265 ? -13 62.875 18.016 1 74.31 265 ARG B C 1
ATOM 7014 O O . ARG B 1 265 ? -12.82 62.469 16.875 1 74.31 265 ARG B O 1
ATOM 7021 N N . PRO B 1 266 ? -13.812 62.156 18.938 1 60.44 266 PRO B N 1
ATOM 7022 C CA . PRO B 1 266 ? -14.414 60.844 18.641 1 60.44 266 PRO B CA 1
ATOM 7023 C C . PRO B 1 266 ? -15.406 60.906 17.484 1 60.44 266 PRO B C 1
ATOM 7025 O O . PRO B 1 266 ? -15.617 59.938 16.781 1 60.44 266 PRO B O 1
ATOM 7028 N N . GLN B 1 267 ? -16.141 61.938 17.297 1 56.69 267 GLN B N 1
ATOM 7029 C CA . GLN B 1 267 ? -17.156 62.094 16.266 1 56.69 267 GLN B CA 1
ATOM 7030 C C . GLN B 1 267 ? -16.562 61.906 14.867 1 56.69 267 GLN B C 1
ATOM 7032 O O . GLN B 1 267 ? -17.234 61.375 13.969 1 56.69 267 GLN B O 1
ATOM 7037 N N . LEU B 1 268 ? -15.453 62.25 14.656 1 52.38 268 LEU B N 1
ATOM 7038 C CA . LEU B 1 268 ? -14.805 62.125 13.359 1 52.38 268 LEU B CA 1
ATOM 7039 C C . LEU B 1 268 ? -14.469 60.656 13.062 1 52.38 268 LEU B C 1
ATOM 7041 O O . LEU B 1 268 ? -14.289 60.281 11.906 1 52.38 268 LEU B O 1
ATOM 7045 N N . LEU B 1 269 ? -14.359 59.875 14.117 1 53.69 269 LEU B N 1
ATOM 7046 C CA . LEU B 1 269 ? -13.992 58.469 13.992 1 53.69 269 LEU B CA 1
ATOM 7047 C C . LEU B 1 269 ? -15.148 57.656 13.414 1 53.69 269 LEU B C 1
ATOM 7049 O O . LEU B 1 269 ? -14.93 56.625 12.805 1 53.69 269 LEU B O 1
ATOM 7053 N N . LYS B 1 270 ? -16.391 57.906 13.867 1 51.38 270 LYS B N 1
ATOM 7054 C CA . LYS B 1 270 ? -17.578 57.188 13.461 1 51.38 270 LYS B CA 1
ATOM 7055 C C . LYS B 1 270 ? -17.891 57.406 11.984 1 51.38 270 LYS B C 1
ATOM 7057 O O . LYS B 1 270 ? -18.562 56.594 11.352 1 51.38 270 LYS B O 1
ATOM 7062 N N . GLU B 1 271 ? -17.562 58.594 11.477 1 51.44 271 GLU B N 1
ATOM 7063 C CA . GLU B 1 271 ? -18.109 58.969 10.18 1 51.44 271 GLU B CA 1
ATOM 7064 C C . GLU B 1 271 ? -17.375 58.25 9.039 1 51.44 271 GLU B C 1
ATOM 7066 O O . GLU B 1 271 ? -17.938 58.031 7.973 1 51.44 271 GLU B O 1
ATOM 7071 N N . SER B 1 272 ? -15.961 58.062 9.039 1 50.12 272 SER B N 1
ATOM 7072 C CA . SER B 1 272 ? -15.312 57.469 7.871 1 50.12 272 SER B CA 1
ATOM 7073 C C . SER B 1 272 ? -14.445 56.25 8.273 1 50.12 272 SER B C 1
ATOM 7075 O O . SER B 1 272 ? -13.789 56.281 9.312 1 50.12 272 SER B O 1
ATOM 7077 N N . PRO B 1 273 ? -14.844 54.969 7.711 1 55 273 PRO B N 1
ATOM 7078 C CA . PRO B 1 273 ? -13.922 53.844 7.941 1 55 273 PRO B CA 1
ATOM 7079 C C . PRO B 1 273 ? -12.461 54.281 7.914 1 55 273 PRO B C 1
ATOM 7081 O O . PRO B 1 273 ? -12.062 55.062 7.055 1 55 273 PRO B O 1
ATOM 7084 N N . PRO B 1 274 ? -11.766 54.25 9.008 1 56.91 274 PRO B N 1
ATOM 7085 C CA . PRO B 1 274 ? -10.375 54.719 9.047 1 56.91 274 PRO B CA 1
ATOM 7086 C C . PRO B 1 274 ? -9.547 54.188 7.871 1 56.91 274 PRO B C 1
ATOM 7088 O O . PRO B 1 274 ? -9.516 53 7.613 1 56.91 274 PRO B O 1
ATOM 7091 N N . THR B 1 275 ? -9.289 54.969 6.812 1 56.91 275 THR B N 1
ATOM 7092 C CA . THR B 1 275 ? -8.617 54.594 5.57 1 56.91 275 THR B CA 1
ATOM 7093 C C . THR B 1 275 ? -7.102 54.594 5.758 1 56.91 275 THR B C 1
ATOM 7095 O O . THR B 1 275 ? -6.383 53.906 5.027 1 56.91 275 THR B O 1
ATOM 7098 N N . SER B 1 276 ? -6.59 55.312 6.84 1 64.75 276 SER B N 1
ATOM 7099 C CA . SER B 1 276 ? -5.137 55.375 6.867 1 64.75 276 SER B CA 1
ATOM 7100 C C . SER B 1 276 ? -4.535 54.25 7.703 1 64.75 276 SER B C 1
ATOM 7102 O O . SER B 1 276 ? -5.195 53.719 8.594 1 64.75 276 SER B O 1
ATOM 7104 N N . LEU B 1 277 ? -3.402 53.75 7.332 1 68.88 277 LEU B N 1
ATOM 7105 C CA . LEU B 1 277 ? -2.717 52.625 7.965 1 68.88 277 LEU B CA 1
ATOM 7106 C C . LEU B 1 277 ? -2.551 52.875 9.461 1 68.88 277 LEU B C 1
ATOM 7108 O O . LEU B 1 277 ? -2.637 51.938 10.258 1 68.88 277 LEU B O 1
ATOM 7112 N N . ASN B 1 278 ? -2.504 54.156 9.883 1 74.25 278 ASN B N 1
ATOM 7113 C CA . ASN B 1 278 ? -2.215 54.469 11.281 1 74.25 278 ASN B CA 1
ATOM 7114 C C . ASN B 1 278 ? -3.492 54.562 12.109 1 74.25 278 ASN B C 1
ATOM 7116 O O . ASN B 1 278 ? -3.447 54.469 13.336 1 74.25 278 ASN B O 1
ATOM 7120 N N . THR B 1 279 ? -4.602 54.688 11.391 1 75.69 279 THR B N 1
ATOM 7121 C CA . THR B 1 279 ? -5.844 54.844 12.133 1 75.69 279 THR B CA 1
ATOM 7122 C C . THR B 1 279 ? -6.719 53.594 12.023 1 75.69 279 THR B C 1
ATOM 7124 O O . THR B 1 279 ? -7.781 53.531 12.648 1 75.69 279 THR B O 1
ATOM 7127 N N . ARG B 1 280 ? -6.195 52.844 11.25 1 79.44 280 ARG B N 1
ATOM 7128 C CA . ARG B 1 280 ? -6.918 51.562 11.125 1 79.44 280 ARG B CA 1
ATOM 7129 C C . ARG B 1 280 ? -6.344 50.5 12.07 1 79.44 280 ARG B C 1
ATOM 7131 O O . ARG B 1 280 ? -5.129 50.406 12.242 1 79.44 280 ARG B O 1
ATOM 7138 N N . PRO B 1 281 ? -7.254 49.812 12.719 1 80.38 281 PRO B N 1
ATOM 7139 C CA . PRO B 1 281 ? -6.746 48.719 13.57 1 80.38 281 PRO B CA 1
ATOM 7140 C C . PRO B 1 281 ? -5.953 47.688 12.781 1 80.38 281 PRO B C 1
ATOM 7142 O O . PRO B 1 281 ? -6.199 47.5 11.586 1 80.38 281 PRO B O 1
ATOM 7145 N N . ARG B 1 282 ? -5.012 47.125 13.453 1 84.31 282 ARG B N 1
ATOM 7146 C CA . ARG B 1 282 ? -4.234 46.062 12.82 1 84.31 282 ARG B CA 1
ATOM 7147 C C . ARG B 1 282 ? -5.113 44.844 12.508 1 84.31 282 ARG B C 1
ATOM 7149 O O . ARG B 1 282 ? -6.164 44.656 13.117 1 84.31 282 ARG B O 1
ATOM 7156 N N . LEU B 1 283 ? -4.719 44.125 11.539 1 79 283 LEU B N 1
ATOM 7157 C CA . LEU B 1 283 ? -5.488 42.969 11.078 1 79 283 LEU B CA 1
ATOM 7158 C C . LEU B 1 283 ? -5.641 41.938 12.195 1 79 283 LEU B C 1
ATOM 7160 O O . LEU B 1 283 ? -6.648 41.25 12.258 1 79 283 LEU B O 1
ATOM 7164 N N . GLY B 1 284 ? -4.734 41.938 13.055 1 76 284 GLY B N 1
ATOM 7165 C CA . GLY B 1 284 ? -4.746 40.938 14.117 1 76 284 GLY B CA 1
ATOM 7166 C C . GLY B 1 284 ? -5.438 41.406 15.383 1 76 284 GLY B C 1
ATOM 7167 O O . GLY B 1 284 ? -5.609 40.656 16.328 1 76 284 GLY B O 1
ATOM 7168 N N . THR B 1 285 ? -5.926 42.625 15.336 1 78.06 285 THR B N 1
ATOM 7169 C CA . THR B 1 285 ? -6.613 43.156 16.5 1 78.06 285 THR B CA 1
ATOM 7170 C C . THR B 1 285 ? -7.965 42.469 16.703 1 78.06 285 THR B C 1
ATOM 7172 O O . THR B 1 285 ? -8.711 42.281 15.734 1 78.06 285 THR B O 1
ATOM 7175 N N . LEU B 1 286 ? -8.172 42.031 17.891 1 77.75 286 LEU B N 1
ATOM 7176 C CA . LEU B 1 286 ? -9.422 41.344 18.188 1 77.75 286 LEU B CA 1
ATOM 7177 C C . LEU B 1 286 ? -10.57 42.312 18.375 1 77.75 286 LEU B C 1
ATOM 7179 O O . LEU B 1 286 ? -10.414 43.344 19.047 1 77.75 286 LEU B O 1
ATOM 7183 N N . LYS B 1 287 ? -11.633 42.031 17.609 1 81.31 287 LYS B N 1
ATOM 7184 C CA . LYS B 1 287 ? -12.859 42.812 17.719 1 81.31 287 LYS B CA 1
ATOM 7185 C C . LYS B 1 287 ? -13.969 42.031 18.406 1 81.31 287 LYS B C 1
ATOM 7187 O O . LYS B 1 287 ? -14.102 40.812 18.188 1 81.31 287 LYS B O 1
ATOM 7192 N N . ASP B 1 288 ? -14.711 42.75 19.234 1 83.75 288 ASP B N 1
ATOM 7193 C CA . ASP B 1 288 ? -15.883 42.125 19.859 1 83.75 288 ASP B CA 1
ATOM 7194 C C . ASP B 1 288 ? -17.031 42.031 18.859 1 83.75 288 ASP B C 1
ATOM 7196 O O . ASP B 1 288 ? -17.484 43.031 18.312 1 83.75 288 ASP B O 1
ATOM 7200 N N . VAL B 1 289 ? -17.453 40.719 18.672 1 88.06 289 VAL B N 1
ATOM 7201 C CA . VAL B 1 289 ? -18.5 40.531 17.672 1 88.06 289 VAL B CA 1
ATOM 7202 C C . VAL B 1 289 ? -19.547 39.562 18.203 1 88.06 289 VAL B C 1
ATOM 7204 O O . VAL B 1 289 ? -19.297 38.812 19.141 1 88.06 289 VAL B O 1
ATOM 7207 N N . ILE B 1 290 ? -20.797 39.625 17.719 1 88.69 290 ILE B N 1
ATOM 7208 C CA . ILE B 1 290 ? -21.844 38.625 17.891 1 88.69 290 ILE B CA 1
ATOM 7209 C C . ILE B 1 290 ? -22.016 37.844 16.594 1 88.69 290 ILE B C 1
ATOM 7211 O O . ILE B 1 290 ? -22.359 38.406 15.555 1 88.69 290 ILE B O 1
ATOM 7215 N N . VAL B 1 291 ? -21.781 36.625 16.703 1 87.88 291 VAL B N 1
ATOM 7216 C CA . VAL B 1 291 ? -21.875 35.781 15.531 1 87.88 291 VAL B CA 1
ATOM 7217 C C . VAL B 1 291 ? -23.266 35.156 15.469 1 87.88 291 VAL B C 1
ATOM 7219 O O . VAL B 1 291 ? -23.766 34.625 16.469 1 87.88 291 VAL B O 1
ATOM 7222 N N . VAL B 1 292 ? -23.891 35.188 14.312 1 87.19 292 VAL B N 1
ATOM 7223 C CA . VAL B 1 292 ? -25.188 34.594 14.07 1 87.19 292 VAL B CA 1
ATOM 7224 C C . VAL B 1 292 ? -25.078 33.531 12.969 1 87.19 292 VAL B C 1
ATOM 7226 O O . VAL B 1 292 ? -24.578 33.844 11.875 1 87.19 292 VAL B O 1
ATOM 7229 N N . CYS B 1 293 ? -25.5 32.406 13.312 1 85.69 293 CYS B N 1
ATOM 7230 C CA . CYS B 1 293 ? -25.391 31.312 12.352 1 85.69 293 CYS B CA 1
ATOM 7231 C C . CYS B 1 293 ? -26.688 30.516 12.305 1 85.69 293 CYS B C 1
ATOM 7233 O O . CYS B 1 293 ? -27.344 30.297 13.328 1 85.69 293 CYS B O 1
ATOM 7235 N N . GLY B 1 294 ? -26.969 30 11.055 1 79.94 294 GLY B N 1
ATOM 7236 C CA . GLY B 1 294 ? -28.141 29.156 10.859 1 79.94 294 GLY B CA 1
ATOM 7237 C C . GLY B 1 294 ? -29.422 29.953 10.781 1 79.94 294 GLY B C 1
ATOM 7238 O O . GLY B 1 294 ? -29.406 31.156 10.461 1 79.94 294 GLY B O 1
ATOM 7239 N N . GLY B 1 295 ? -30.5 29.234 10.883 1 75.75 295 GLY B N 1
ATOM 7240 C CA . GLY B 1 295 ? -31.828 29.828 10.805 1 75.75 295 GLY B CA 1
ATOM 7241 C C . GLY B 1 295 ? -32.406 29.844 9.398 1 75.75 295 GLY B C 1
ATOM 7242 O O . GLY B 1 295 ? -31.891 29.156 8.516 1 75.75 295 GLY B O 1
ATOM 7243 N N . GLN B 1 296 ? -33.531 30.484 9.359 1 74.62 296 GLN B N 1
ATOM 7244 C CA . GLN B 1 296 ? -34.25 30.594 8.086 1 74.62 296 GLN B CA 1
ATOM 7245 C C . GLN B 1 296 ? -34.438 32.062 7.699 1 74.62 296 GLN B C 1
ATOM 7247 O O . GLN B 1 296 ? -34.469 32.938 8.562 1 74.62 296 GLN B O 1
ATOM 7252 N N . SER B 1 297 ? -34.312 32.156 6.395 1 79.19 297 SER B N 1
ATOM 7253 C CA . SER B 1 297 ? -34.594 33.469 5.852 1 79.19 297 SER B CA 1
ATOM 7254 C C . SER B 1 297 ? -35.75 33.438 4.855 1 79.19 297 SER B C 1
ATOM 7256 O O . SER B 1 297 ? -36.281 32.344 4.555 1 79.19 297 SER B O 1
ATOM 7258 N N . GLU B 1 298 ? -36.281 34.562 4.555 1 72.62 298 GLU B N 1
ATOM 7259 C CA . GLU B 1 298 ? -37.438 34.656 3.645 1 72.62 298 GLU B CA 1
ATOM 7260 C C . GLU B 1 298 ? -37.125 35.562 2.471 1 72.62 298 GLU B C 1
ATOM 7262 O O . GLU B 1 298 ? -36.5 36.625 2.645 1 72.62 298 GLU B O 1
ATOM 7267 N N . ALA B 1 299 ? -37.312 34.938 1.282 1 69.75 299 ALA B N 1
ATOM 7268 C CA . ALA B 1 299 ? -37.219 35.781 0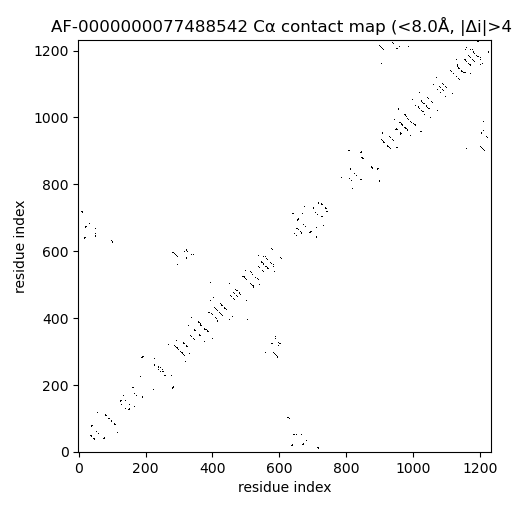.088 1 69.75 299 ALA B CA 1
ATOM 7269 C C . ALA B 1 299 ? -38.625 36.125 -0.429 1 69.75 299 ALA B C 1
ATOM 7271 O O . ALA B 1 299 ? -39.531 35.281 -0.42 1 69.75 299 ALA B O 1
ATOM 7272 N N . VAL B 1 300 ? -38.75 37.344 -0.595 1 65.62 300 VAL B N 1
ATOM 7273 C CA . VAL B 1 300 ? -40 37.781 -1.171 1 65.62 300 VAL B CA 1
ATOM 7274 C C . VAL B 1 300 ? -39.875 37.875 -2.689 1 65.62 300 VAL B C 1
ATOM 7276 O O . VAL B 1 300 ? -39 38.562 -3.197 1 65.62 300 VAL B O 1
ATOM 7279 N N . LEU B 1 301 ? -40.562 37.031 -3.361 1 58.06 301 LEU B N 1
ATOM 7280 C CA . LEU B 1 301 ? -40.594 37.062 -4.82 1 58.06 301 LEU B CA 1
ATOM 7281 C C . LEU B 1 301 ? -41.375 38.281 -5.336 1 58.06 301 LEU B C 1
ATOM 7283 O O . LEU B 1 301 ? -42.062 38.938 -4.57 1 58.06 301 LEU B O 1
ATOM 7287 N N . GLU B 1 302 ? -41.188 38.5 -6.641 1 65.56 302 GLU B N 1
ATOM 7288 C CA . GLU B 1 302 ? -41.844 39.625 -7.297 1 65.56 302 GLU B CA 1
ATOM 7289 C C . GLU B 1 302 ? -43.344 39.562 -7.129 1 65.56 302 GLU B C 1
ATOM 7291 O O . GLU B 1 302 ? -44 40.625 -6.996 1 65.56 302 GLU B O 1
ATOM 7296 N N . ASP B 1 303 ? -43.906 38.438 -7.113 1 63.81 303 ASP B N 1
ATOM 7297 C CA . ASP B 1 303 ? -45.375 38.281 -7.027 1 63.81 303 ASP B CA 1
ATOM 7298 C C . ASP B 1 303 ? -45.844 38.375 -5.586 1 63.81 303 ASP B C 1
ATOM 7300 O O . ASP B 1 303 ? -47.031 38.281 -5.316 1 63.81 303 ASP B O 1
ATOM 7304 N N . GLY B 1 304 ? -44.906 38.656 -4.695 1 64.62 304 GLY B N 1
ATOM 7305 C CA . GLY B 1 304 ? -45.25 38.812 -3.299 1 64.62 304 GLY B CA 1
ATOM 7306 C C . GLY B 1 304 ? -45.156 37.531 -2.504 1 64.62 304 GLY B C 1
ATOM 7307 O O . GLY B 1 304 ? -45.312 37.531 -1.282 1 64.62 304 GLY B O 1
ATOM 7308 N N . SER B 1 305 ? -44.969 36.438 -3.273 1 65.69 305 SER B N 1
ATOM 7309 C CA . SER B 1 305 ? -44.844 35.156 -2.574 1 65.69 305 SER B CA 1
ATOM 7310 C C . SER B 1 305 ? -43.562 35.062 -1.794 1 65.69 305 SER B C 1
ATOM 7312 O O . SER B 1 305 ? -42.531 35.625 -2.195 1 65.69 305 SER B O 1
ATOM 7314 N N . ARG B 1 306 ? -43.75 34.469 -0.668 1 65.75 306 ARG B N 1
ATOM 7315 C CA . ARG B 1 306 ? -42.594 34.344 0.237 1 65.75 306 ARG B CA 1
ATOM 7316 C C . ARG B 1 306 ? -42.062 32.906 0.242 1 65.75 306 ARG B C 1
ATOM 7318 O O . ARG B 1 306 ? -42.844 31.953 0.238 1 65.75 306 ARG B O 1
ATOM 7325 N N . TRP B 1 307 ? -40.719 32.875 0.006 1 67.88 307 TRP B N 1
ATOM 7326 C CA . TRP B 1 307 ? -40.062 31.578 0.011 1 67.88 307 TRP B CA 1
ATOM 7327 C C . TRP B 1 307 ? -39 31.516 1.117 1 67.88 307 TRP B C 1
ATOM 7329 O O . TRP B 1 307 ? -38.25 32.469 1.338 1 67.88 307 TRP B O 1
ATOM 7339 N N . THR B 1 308 ? -39.156 30.422 1.886 1 66.25 308 THR B N 1
ATOM 7340 C CA . THR B 1 308 ? -38.188 30.188 2.953 1 66.25 308 THR B CA 1
ATOM 7341 C C . THR B 1 308 ? -36.844 29.703 2.383 1 66.25 308 THR B C 1
ATOM 7343 O O . THR B 1 308 ? -36.812 28.812 1.534 1 66.25 308 THR B O 1
ATOM 7346 N N . ILE B 1 309 ? -35.781 30.406 2.801 1 66.44 309 ILE B N 1
ATOM 7347 C CA . ILE B 1 309 ? -34.438 30 2.42 1 66.44 309 ILE B CA 1
ATOM 7348 C C . ILE B 1 309 ? -33.719 29.344 3.605 1 66.44 309 ILE B C 1
ATOM 7350 O O . ILE B 1 309 ? -33.625 29.922 4.684 1 66.44 309 ILE B O 1
ATOM 7354 N N . ALA B 1 310 ? -33.312 28.078 3.502 1 62.5 310 ALA B N 1
ATOM 7355 C CA . ALA B 1 310 ? -32.688 27.328 4.598 1 62.5 310 ALA B CA 1
ATOM 7356 C C . ALA B 1 310 ? -31.188 27.547 4.652 1 62.5 310 ALA B C 1
ATOM 7358 O O . ALA B 1 310 ? -30.578 27.5 5.727 1 62.5 310 ALA B O 1
ATOM 7359 N N . ASN B 1 311 ? -30.516 27.891 3.57 1 66.19 311 ASN B N 1
ATOM 7360 C CA . ASN B 1 311 ? -29.062 28.016 3.566 1 66.19 311 ASN B CA 1
ATOM 7361 C C . ASN B 1 311 ? -28.625 29.469 3.576 1 66.19 311 ASN B C 1
ATOM 7363 O O . ASN B 1 311 ? -28.391 30.062 2.52 1 66.19 311 ASN B O 1
ATOM 7367 N N . VAL B 1 312 ? -28.578 30 4.883 1 75.56 312 VAL B N 1
ATOM 7368 C CA . VAL B 1 312 ? -28.25 31.422 5 1 75.56 312 VAL B CA 1
ATOM 7369 C C . VAL B 1 312 ? -26.812 31.578 5.492 1 75.56 312 VAL B C 1
ATOM 7371 O O . VAL B 1 312 ? -26.312 30.734 6.242 1 75.56 312 VAL B O 1
ATOM 7374 N N . PRO B 1 313 ? -26.188 32.594 5.121 1 79.88 313 PRO B N 1
ATOM 7375 C CA . PRO B 1 313 ? -24.797 32.812 5.527 1 79.88 313 PRO B CA 1
ATOM 7376 C C . PRO B 1 313 ? -24.672 33.156 7.012 1 79.88 313 PRO B C 1
ATOM 7378 O O . PRO B 1 313 ? -25.625 33.625 7.629 1 79.88 313 PRO B O 1
ATOM 7381 N N . ALA B 1 314 ? -23.516 32.875 7.566 1 86.69 314 ALA B N 1
ATOM 7382 C CA . ALA B 1 314 ? -23.219 33.281 8.93 1 86.69 314 ALA B CA 1
ATOM 7383 C C . ALA B 1 314 ? -22.875 34.781 8.969 1 86.69 314 ALA B C 1
ATOM 7385 O O . ALA B 1 314 ? -22.188 35.281 8.078 1 86.69 314 ALA B O 1
ATOM 7386 N N . LEU B 1 315 ? -23.406 35.469 9.93 1 87.69 315 LEU B N 1
ATOM 7387 C CA . LEU B 1 315 ? -23.203 36.906 10.07 1 87.69 315 LEU B CA 1
ATOM 7388 C C . LEU B 1 315 ? -22.5 37.219 11.383 1 87.69 315 LEU B C 1
ATOM 7390 O O . LEU B 1 315 ? -22.625 36.5 12.359 1 87.69 315 LEU B O 1
ATOM 7394 N N . ALA B 1 316 ? -21.75 38.281 11.281 1 89.06 316 ALA B N 1
ATOM 7395 C CA . ALA B 1 316 ? -21.109 38.844 12.484 1 89.06 316 ALA B CA 1
ATOM 7396 C C . ALA B 1 316 ? -21.5 40.312 12.695 1 89.06 316 ALA B C 1
ATOM 7398 O O . ALA B 1 316 ? -21.453 41.094 11.758 1 89.06 316 ALA B O 1
ATOM 7399 N N . TYR B 1 317 ? -22.016 40.594 13.875 1 90.56 317 TYR B N 1
ATOM 7400 C CA . TYR B 1 317 ? -22.312 41.938 14.297 1 90.56 317 TYR B CA 1
ATOM 7401 C C . TYR B 1 317 ? -21.141 42.562 15.055 1 90.56 317 TYR B C 1
ATOM 7403 O O . TYR B 1 317 ? -20.797 42.094 16.141 1 90.56 317 TYR B O 1
ATOM 7411 N N . ILE B 1 318 ? -20.516 43.594 14.461 1 88.06 318 ILE B N 1
ATOM 7412 C CA . ILE B 1 318 ? -19.438 44.281 15.148 1 88.06 318 ILE B CA 1
ATOM 7413 C C . ILE B 1 318 ? -20.016 45.312 16.141 1 88.06 318 ILE B C 1
ATOM 7415 O O . ILE B 1 318 ? -20.5 46.375 15.734 1 88.06 318 ILE B O 1
ATOM 7419 N N . ILE B 1 319 ? -19.812 44.938 17.328 1 86.44 319 ILE B N 1
ATOM 7420 C CA . ILE B 1 319 ? -20.547 45.656 18.375 1 86.44 319 ILE B CA 1
ATOM 7421 C C . ILE B 1 319 ? -20.125 47.125 18.422 1 86.44 319 ILE B C 1
ATOM 7423 O O . ILE B 1 319 ? -20.984 48 18.469 1 86.44 319 ILE B O 1
ATOM 7427 N N . ASP B 1 320 ? -18.859 47.438 18.328 1 79.88 320 ASP B N 1
ATOM 7428 C CA . ASP B 1 320 ? -18.375 48.781 18.469 1 79.88 320 ASP B CA 1
ATOM 7429 C C . ASP B 1 320 ? -18.656 49.625 17.219 1 79.88 320 ASP B C 1
ATOM 7431 O O . ASP B 1 320 ? -18.734 50.844 17.281 1 79.88 320 ASP B O 1
ATOM 7435 N N . GLU B 1 321 ? -18.875 48.938 16.172 1 80.56 321 GLU B N 1
ATOM 7436 C CA . GLU B 1 321 ? -19.078 49.656 14.906 1 80.56 321 GLU B CA 1
ATOM 7437 C C . GLU B 1 321 ? -20.547 49.594 14.484 1 80.56 321 GLU B C 1
ATOM 7439 O O . GLU B 1 321 ? -20.938 50.281 13.531 1 80.56 321 GLU B O 1
ATOM 7444 N N . ASP B 1 322 ? -21.375 48.875 15.164 1 86.12 322 ASP B N 1
ATOM 7445 C CA . ASP B 1 322 ? -22.797 48.75 14.859 1 86.12 322 ASP B CA 1
ATOM 7446 C C . ASP B 1 322 ? -23.016 48.438 13.383 1 86.12 322 ASP B C 1
ATOM 7448 O O . ASP B 1 322 ? -23.766 49.125 12.695 1 86.12 322 ASP B O 1
ATOM 7452 N N . ARG B 1 323 ? -22.375 47.406 12.984 1 87 323 ARG B N 1
ATOM 7453 C CA . ARG B 1 323 ? -22.484 46.969 11.594 1 87 323 ARG B CA 1
ATOM 7454 C C . ARG B 1 323 ? -22.406 45.438 11.492 1 87 323 ARG B C 1
ATOM 7456 O O . ARG B 1 323 ? -21.812 44.781 12.344 1 87 323 ARG B O 1
ATOM 7463 N N . TRP B 1 324 ? -23.109 44.938 10.414 1 88.44 324 TRP B N 1
ATOM 7464 C CA . TRP B 1 324 ? -23.109 43.531 10.141 1 88.44 324 TRP B CA 1
ATOM 7465 C C . TRP B 1 324 ? -22.125 43.188 9.023 1 88.44 324 TRP B C 1
ATOM 7467 O O . TRP B 1 324 ? -21.969 43.938 8.07 1 88.44 324 TRP B O 1
ATOM 7477 N N . VAL B 1 325 ? -21.469 42.062 9.18 1 85.38 325 VAL B N 1
ATOM 7478 C CA . VAL B 1 325 ? -20.562 41.562 8.141 1 85.38 325 VAL B CA 1
ATOM 7479 C C . VAL B 1 325 ? -20.828 40.094 7.887 1 85.38 325 VAL B C 1
ATOM 7481 O O . VAL B 1 325 ? -21.188 39.344 8.805 1 85.38 325 VAL B O 1
ATOM 7484 N N . ASP B 1 326 ? -20.641 39.656 6.664 1 82.25 326 ASP B N 1
ATOM 7485 C CA . ASP B 1 326 ? -20.75 38.25 6.293 1 82.25 326 ASP B CA 1
ATOM 7486 C C . ASP B 1 326 ? -19.484 37.469 6.641 1 82.25 326 ASP B C 1
ATOM 7488 O O . ASP B 1 326 ? -18.375 37.938 6.328 1 82.25 326 ASP B O 1
ATOM 7492 N N . LEU B 1 327 ? -19.703 36.5 7.449 1 78.69 327 LEU B N 1
ATOM 7493 C CA . LEU B 1 327 ? -18.562 35.625 7.68 1 78.69 327 LEU B CA 1
ATOM 7494 C C . LEU B 1 327 ? -18.391 34.656 6.52 1 78.69 327 LEU B C 1
ATOM 7496 O O . LEU B 1 327 ? -19.203 33.75 6.34 1 78.69 327 LEU B O 1
ATOM 7500 N N . LYS B 1 328 ? -17.5 34.812 5.805 1 70.5 328 LYS B N 1
ATOM 7501 C CA . LYS B 1 328 ? -17.266 34.062 4.566 1 70.5 328 LYS B CA 1
ATOM 7502 C C . LYS B 1 328 ? -17.109 32.594 4.844 1 70.5 328 LYS B C 1
ATOM 7504 O O . LYS B 1 328 ? -16.672 32.188 5.926 1 70.5 328 LYS B O 1
ATOM 7509 N N . GLY B 1 329 ? -17.609 31.812 3.885 1 71.69 329 GLY B N 1
ATOM 7510 C CA . GLY B 1 329 ? -17.5 30.359 3.918 1 71.69 329 GLY B CA 1
ATOM 7511 C C . GLY B 1 329 ? -18.844 29.656 3.971 1 71.69 329 GLY B C 1
ATOM 7512 O O . GLY B 1 329 ? -19.891 30.297 3.809 1 71.69 329 GLY B O 1
ATOM 7513 N N . SER B 1 330 ? -18.75 28.297 4.004 1 67.06 330 SER B N 1
ATOM 7514 C CA . SER B 1 330 ? -19.953 27.469 4.055 1 67.06 330 SER B CA 1
ATOM 7515 C C . SER B 1 330 ? -20.219 26.953 5.469 1 67.06 330 SER B C 1
ATOM 7517 O O . SER B 1 330 ? -19.625 25.969 5.898 1 67.06 330 SER B O 1
ATOM 7519 N N . PRO B 1 331 ? -21.016 27.812 6.113 1 74.06 331 PRO B N 1
ATOM 7520 C CA . PRO B 1 331 ? -21.344 27.312 7.449 1 74.06 331 PRO B CA 1
ATOM 7521 C C . PRO B 1 331 ? -22.125 26 7.406 1 74.06 331 PRO B C 1
ATOM 7523 O O . PRO B 1 331 ? -22.672 25.641 6.363 1 74.06 331 PRO B O 1
ATOM 7526 N N . PRO B 1 332 ? -21.953 25.266 8.539 1 73.69 332 PRO B N 1
ATOM 7527 C CA . PRO B 1 332 ? -22.75 24.031 8.586 1 73.69 332 PRO B CA 1
ATOM 7528 C C . PRO B 1 332 ? -24.234 24.297 8.391 1 73.69 332 PRO B C 1
ATOM 7530 O O . PRO B 1 332 ? -24.766 25.312 8.844 1 73.69 332 PRO B O 1
ATOM 7533 N N . ARG B 1 333 ? -24.703 23.188 7.703 1 67.38 333 ARG B N 1
ATOM 7534 C CA . ARG B 1 333 ? -26.141 23.266 7.496 1 67.38 333 ARG B CA 1
ATOM 7535 C C . ARG B 1 333 ? -26.906 22.922 8.773 1 67.38 333 ARG B C 1
ATOM 7537 O O . ARG B 1 333 ? -26.484 22.047 9.523 1 67.38 333 ARG B O 1
ATOM 7544 N N . ASN B 1 334 ? -27.875 23.641 9.148 1 67 334 ASN B N 1
ATOM 7545 C CA . ASN B 1 334 ? -28.781 23.406 10.273 1 67 334 ASN B CA 1
ATOM 7546 C C . ASN B 1 334 ? -28.031 23.234 11.586 1 67 334 ASN B C 1
ATOM 7548 O O . ASN B 1 334 ? -28.109 22.188 12.219 1 67 334 ASN B O 1
ATOM 7552 N N . PRO B 1 335 ? -27.266 24.219 11.969 1 74.62 335 PRO B N 1
ATOM 7553 C CA . PRO B 1 335 ? -26.531 24.141 13.234 1 74.62 335 PRO B CA 1
ATOM 7554 C C . PRO B 1 335 ? -27.453 23.875 14.43 1 74.62 335 PRO B C 1
ATOM 7556 O O . PRO B 1 335 ? -28.594 24.375 14.453 1 74.62 335 PRO B O 1
ATOM 7559 N N . VAL B 1 336 ? -26.922 23.016 15.305 1 70.31 336 VAL B N 1
ATOM 7560 C CA . VAL B 1 336 ? -27.734 22.672 16.469 1 70.31 336 VAL B CA 1
ATOM 7561 C C . VAL B 1 336 ? -27.188 23.406 17.703 1 70.31 336 VAL B C 1
ATOM 7563 O O . VAL B 1 336 ? -27.875 23.531 18.703 1 70.31 336 VAL B O 1
ATOM 7566 N N . GLU B 1 337 ? -25.969 23.906 17.578 1 75.94 337 GLU B N 1
ATOM 7567 C CA . GLU B 1 337 ? -25.359 24.625 18.688 1 75.94 337 GLU B CA 1
ATOM 7568 C C . GLU B 1 337 ? -24.219 25.516 18.219 1 75.94 337 GLU B C 1
ATOM 7570 O O . GLU B 1 337 ? -23.578 25.234 17.203 1 75.94 337 GLU B O 1
ATOM 7575 N N . ILE B 1 338 ? -24.047 26.688 18.969 1 78.5 338 ILE B N 1
ATOM 7576 C CA . ILE B 1 338 ? -22.938 27.609 18.719 1 78.5 338 ILE B CA 1
ATOM 7577 C C . ILE B 1 338 ? -22.312 28.031 20.031 1 78.5 338 ILE B C 1
ATOM 7579 O O . ILE B 1 338 ? -23.016 28.281 21.016 1 78.5 338 ILE B O 1
ATOM 7583 N N . PHE B 1 339 ? -21.031 27.922 20.078 1 76 339 PHE B N 1
ATOM 7584 C CA . PHE B 1 339 ? -20.359 28.359 21.297 1 76 339 PHE B CA 1
ATOM 7585 C C . PHE B 1 339 ? -18.984 28.922 20.984 1 76 339 PHE B C 1
ATOM 7587 O O . PHE B 1 339 ? -18.422 28.656 19.906 1 76 339 PHE B O 1
ATOM 7594 N N . ASN B 1 340 ? -18.531 29.719 21.875 1 76.12 340 ASN B N 1
ATOM 7595 C CA . ASN B 1 340 ? -17.188 30.297 21.797 1 76.12 340 ASN B CA 1
ATOM 7596 C C . ASN B 1 340 ? -16.219 29.609 22.75 1 76.12 340 ASN B C 1
ATOM 7598 O O . ASN B 1 340 ? -16.531 29.375 23.906 1 76.12 340 ASN B O 1
ATOM 7602 N N . LEU B 1 341 ? -15.164 29.094 22.219 1 72.5 341 LEU B N 1
ATOM 7603 C CA . LEU B 1 341 ? -14.094 28.516 23.016 1 72.5 341 LEU B CA 1
ATOM 7604 C C . LEU B 1 341 ? -12.758 29.188 22.688 1 72.5 341 LEU B C 1
ATOM 7606 O O . LEU B 1 341 ? -12.234 29.031 21.594 1 72.5 341 LEU B O 1
ATOM 7610 N N . SER B 1 342 ? -12.172 29.891 23.688 1 69.75 342 SER B N 1
ATOM 7611 C CA . SER B 1 342 ? -10.867 30.531 23.547 1 69.75 342 SER B CA 1
ATOM 7612 C C . SER B 1 342 ? -10.812 31.375 22.281 1 69.75 342 SER B C 1
ATOM 7614 O O . SER B 1 342 ? -9.891 31.234 21.469 1 69.75 342 SER B O 1
ATOM 7616 N N . ASP B 1 343 ? -11.938 32.188 22.047 1 71.69 343 ASP B N 1
ATOM 7617 C CA . ASP B 1 343 ? -12.039 33.156 20.984 1 71.69 343 ASP B CA 1
ATOM 7618 C C . ASP B 1 343 ? -12.188 32.5 19.625 1 71.69 343 ASP B C 1
ATOM 7620 O O . ASP B 1 343 ? -11.695 33 18.609 1 71.69 343 ASP B O 1
ATOM 7624 N N . THR B 1 344 ? -12.648 31.312 19.719 1 77.06 344 THR B N 1
ATOM 7625 C CA . THR B 1 344 ? -13 30.594 18.484 1 77.06 344 THR B CA 1
ATOM 7626 C C . THR B 1 344 ? -14.469 30.172 18.516 1 77.06 344 THR B C 1
ATOM 7628 O O . THR B 1 344 ? -14.945 29.625 19.516 1 77.06 344 THR B O 1
ATOM 7631 N N . VAL B 1 345 ? -15.07 30.438 17.453 1 81.69 345 VAL B N 1
ATOM 7632 C CA . VAL B 1 345 ? -16.484 30.094 17.359 1 81.69 345 VAL B CA 1
ATOM 7633 C C . VAL B 1 345 ? -16.656 28.672 16.828 1 81.69 345 VAL B C 1
ATOM 7635 O O . VAL B 1 345 ? -16.062 28.328 15.805 1 81.69 345 VAL B O 1
ATOM 7638 N N . TYR B 1 346 ? -17.406 27.953 17.594 1 81.75 346 TYR B N 1
ATOM 7639 C CA . TYR B 1 346 ? -17.719 26.578 17.188 1 81.75 346 TYR B CA 1
ATOM 7640 C C . TYR B 1 346 ? -19.219 26.438 16.891 1 81.75 346 TYR B C 1
ATOM 7642 O O . TYR B 1 346 ? -20.047 27 17.594 1 81.75 346 TYR B O 1
ATOM 7650 N N . VAL B 1 347 ? -19.484 25.656 15.852 1 83.31 347 VAL B N 1
ATOM 7651 C CA . VAL B 1 347 ? -20.859 25.328 15.492 1 83.31 347 VAL B CA 1
ATOM 7652 C C . VAL B 1 347 ? -21.016 23.828 15.336 1 83.31 347 VAL B C 1
ATOM 7654 O O . VAL B 1 347 ? -20.219 23.172 14.648 1 83.31 347 VAL B O 1
ATOM 7657 N N . ALA B 1 348 ? -21.969 23.312 16.016 1 80.31 348 ALA B N 1
ATOM 7658 C CA . ALA B 1 348 ? -22.25 21.875 15.93 1 80.31 348 ALA B CA 1
ATOM 7659 C C . ALA B 1 348 ? -23.328 21.594 14.875 1 80.31 348 ALA B C 1
ATOM 7661 O O . ALA B 1 348 ? -24.312 22.312 14.781 1 80.31 348 ALA B O 1
ATOM 7662 N N . ASN B 1 349 ? -23.047 20.594 14.039 1 77.38 349 ASN B N 1
ATOM 7663 C CA . ASN B 1 349 ? -24.016 20.125 13.055 1 77.38 349 ASN B CA 1
ATOM 7664 C C . ASN B 1 349 ? -24.312 18.641 13.219 1 77.38 349 ASN B C 1
ATOM 7666 O O . ASN B 1 349 ? -23.422 17.859 13.586 1 77.38 349 ASN B O 1
ATOM 7670 N N . LYS B 1 350 ? -25.578 18.359 12.992 1 68.75 350 LYS B N 1
ATOM 7671 C CA . LYS B 1 350 ? -25.984 16.953 12.969 1 68.75 350 LYS B CA 1
ATOM 7672 C C . LYS B 1 350 ? -25.578 16.297 11.648 1 68.75 350 LYS B C 1
ATOM 7674 O O . LYS B 1 350 ? -25.844 16.828 10.57 1 68.75 350 LYS B O 1
ATOM 7679 N N . GLY B 1 351 ? -24.672 15.484 11.719 1 60.97 351 GLY B N 1
ATOM 7680 C CA . GLY B 1 351 ? -24.297 14.773 10.508 1 60.97 351 GLY B CA 1
ATOM 7681 C C . GLY B 1 351 ? -25.469 14.094 9.828 1 60.97 351 GLY B C 1
ATOM 7682 O O . GLY B 1 351 ? -26.547 13.977 10.406 1 60.97 351 GLY B O 1
ATOM 7683 N N . ASN B 1 352 ? -25.516 13.891 8.469 1 51.19 352 ASN B N 1
ATOM 7684 C CA . ASN B 1 352 ? -26.547 13.156 7.746 1 51.19 352 ASN B CA 1
ATOM 7685 C C . ASN B 1 352 ? -26.766 11.766 8.328 1 51.19 352 ASN B C 1
ATOM 7687 O O . ASN B 1 352 ? -25.812 11.031 8.578 1 51.19 352 ASN B O 1
ATOM 7691 N N . PRO B 1 353 ? -27.969 11.586 8.883 1 46.09 353 PRO B N 1
ATOM 7692 C CA . PRO B 1 353 ? -28.203 10.219 9.352 1 46.09 353 PRO B CA 1
ATOM 7693 C C . PRO B 1 353 ? -27.781 9.172 8.328 1 46.09 353 PRO B C 1
ATOM 7695 O O . PRO B 1 353 ? -28.047 9.32 7.133 1 46.09 353 PRO B O 1
ATOM 7698 N N . ASP B 1 354 ? -26.812 8.492 8.492 1 43.09 354 ASP B N 1
ATOM 7699 C CA . ASP B 1 354 ? -26.641 7.309 7.656 1 43.09 354 ASP B CA 1
ATOM 7700 C C . ASP B 1 354 ? -27.875 6.426 7.676 1 43.09 354 ASP B C 1
ATOM 7702 O O . ASP B 1 354 ? -28.219 5.852 8.711 1 43.09 354 ASP B O 1
ATOM 7706 N N . VAL B 1 355 ? -28.688 6.535 6.672 1 45.34 355 VAL B N 1
ATOM 7707 C CA . VAL B 1 355 ? -29.953 5.805 6.594 1 45.34 355 VAL B CA 1
ATOM 7708 C C . VAL B 1 355 ? -29.719 4.324 6.891 1 45.34 355 VAL B C 1
ATOM 7710 O O . VAL B 1 355 ? -30.641 3.605 7.277 1 45.34 355 VAL B O 1
ATOM 7713 N N . ARG B 1 356 ? -28.562 3.893 6.637 1 39.19 356 ARG B N 1
ATOM 7714 C CA . ARG B 1 356 ? -28.281 2.465 6.719 1 39.19 356 ARG B CA 1
ATOM 7715 C C . ARG B 1 356 ? -28.016 2.039 8.156 1 39.19 356 ARG B C 1
ATOM 7717 O O . ARG B 1 356 ? -28.031 0.847 8.469 1 39.19 356 ARG B O 1
ATOM 7724 N N . ASN B 1 357 ? -27.484 2.91 9.047 1 46.34 357 ASN B N 1
ATOM 7725 C CA . ASN B 1 357 ? -27.172 2.574 10.438 1 46.34 357 ASN B CA 1
ATOM 7726 C C . ASN B 1 357 ? -28.078 3.326 11.414 1 46.34 357 ASN B C 1
ATOM 7728 O O . ASN B 1 357 ? -27.844 4.504 11.695 1 46.34 357 ASN B O 1
ATOM 7732 N N . THR B 1 358 ? -29.047 2.855 11.703 1 54.19 358 THR B N 1
ATOM 7733 C CA . THR B 1 358 ? -30.062 3.377 12.602 1 54.19 358 THR B CA 1
ATOM 7734 C C . THR B 1 358 ? -29.625 3.232 14.055 1 54.19 358 THR B C 1
ATOM 7736 O O . THR B 1 358 ? -30.438 3.398 14.969 1 54.19 358 THR B O 1
ATOM 7739 N N . SER B 1 359 ? -28.438 2.902 14.328 1 58.56 359 SER B N 1
ATOM 7740 C CA . SER B 1 359 ? -28.109 2.668 15.734 1 58.56 359 SER B CA 1
ATOM 7741 C C . SER B 1 359 ? -27.266 3.799 16.297 1 58.56 359 SER B C 1
ATOM 7743 O O . SER B 1 359 ? -27.141 3.938 17.516 1 58.56 359 SER B O 1
ATOM 7745 N N . THR B 1 360 ? -26.672 4.738 15.461 1 62.66 360 THR B N 1
ATOM 7746 C CA . THR B 1 360 ? -25.812 5.797 15.984 1 62.66 360 THR B CA 1
ATOM 7747 C C . THR B 1 360 ? -26.062 7.113 15.25 1 62.66 360 THR B C 1
ATOM 7749 O O . THR B 1 360 ? -26.641 7.121 14.164 1 62.66 360 THR B O 1
ATOM 7752 N N . HIS B 1 361 ? -25.938 8.258 15.961 1 65.56 361 HIS B N 1
ATOM 7753 C CA . HIS B 1 361 ? -25.938 9.562 15.328 1 65.56 361 HIS B CA 1
ATOM 7754 C C . HIS B 1 361 ? -24.609 10.297 15.547 1 65.56 361 HIS B C 1
ATOM 7756 O O . HIS B 1 361 ? -23.875 9.977 16.484 1 65.56 361 HIS B O 1
ATOM 7762 N N . LYS B 1 362 ? -24.328 11.117 14.602 1 72.38 362 LYS B N 1
ATOM 7763 C CA . LYS B 1 362 ? -23.031 11.781 14.625 1 72.38 362 LYS B CA 1
ATOM 7764 C C . LYS B 1 362 ? -23.188 13.305 14.703 1 72.38 362 LYS B C 1
ATOM 7766 O O . LYS B 1 362 ? -24.094 13.867 14.078 1 72.38 362 LYS B O 1
ATOM 7771 N N . TYR B 1 363 ? -22.297 13.953 15.656 1 76.81 363 TYR B N 1
ATOM 7772 C CA . TYR B 1 363 ? -22.172 15.406 15.672 1 76.81 363 TYR B CA 1
ATOM 7773 C C . TYR B 1 363 ? -20.812 15.836 15.133 1 76.81 363 TYR B C 1
ATOM 7775 O O . TYR B 1 363 ? -19.797 15.195 15.414 1 76.81 363 TYR B O 1
ATOM 7783 N N . ARG B 1 364 ? -20.891 16.875 14.289 1 81.44 364 ARG B N 1
ATOM 7784 C CA . ARG B 1 364 ? -19.672 17.5 13.773 1 81.44 364 ARG B CA 1
ATOM 7785 C C . ARG B 1 364 ? -19.562 18.938 14.25 1 81.44 364 ARG B C 1
ATOM 7787 O O . ARG B 1 364 ? -20.516 19.719 14.141 1 81.44 364 ARG B O 1
ATOM 7794 N N . PHE B 1 365 ? -18.391 19.266 14.836 1 83.06 365 PHE B N 1
ATOM 7795 C CA . PHE B 1 365 ? -18.156 20.609 15.344 1 83.06 365 PHE B CA 1
ATOM 7796 C C . PHE B 1 365 ? -17.219 21.391 14.422 1 83.06 365 PHE B C 1
ATOM 7798 O O . PHE B 1 365 ? -16.016 21.172 14.43 1 83.06 365 PHE B O 1
ATOM 7805 N N . PHE B 1 366 ? -17.875 22.406 13.789 1 84.06 366 PHE B N 1
ATOM 7806 C CA . PHE B 1 366 ? -17.109 23.266 12.898 1 84.06 366 PHE B CA 1
ATOM 7807 C C . PHE B 1 366 ? -16.625 24.516 13.625 1 84.06 366 PHE B C 1
ATOM 7809 O O . PHE B 1 366 ? -17.281 25 14.555 1 84.06 366 PHE B O 1
ATOM 7816 N N . CYS B 1 367 ? -15.438 24.922 13.266 1 83.38 367 CYS B N 1
ATOM 7817 C CA . CYS B 1 367 ? -14.961 26.188 13.812 1 83.38 367 CYS B CA 1
ATOM 7818 C C . CYS B 1 367 ? -14.562 27.156 12.703 1 83.38 367 CYS B C 1
ATOM 7820 O O . CYS B 1 367 ? -14.258 26.719 11.586 1 83.38 367 CYS B O 1
ATOM 7822 N N . TYR B 1 368 ? -14.805 28.375 13.031 1 78.62 368 TYR B N 1
ATOM 7823 C CA . TYR B 1 368 ? -14.359 29.422 12.109 1 78.62 368 TYR B CA 1
ATOM 7824 C C . TYR B 1 368 ? -12.906 29.797 12.367 1 78.62 368 TYR B C 1
ATOM 7826 O O . TYR B 1 368 ? -12.586 30.438 13.367 1 78.62 368 TYR B O 1
ATOM 7834 N N . ASN B 1 369 ? -12.102 29.281 11.484 1 69.94 369 ASN B N 1
ATOM 7835 C CA . ASN B 1 369 ? -10.664 29.5 11.617 1 69.94 369 ASN B CA 1
ATOM 7836 C C . ASN B 1 369 ? -10.219 30.766 10.883 1 69.94 369 ASN B C 1
ATOM 7838 O O . ASN B 1 369 ? -10.266 30.812 9.648 1 69.94 369 ASN B O 1
ATOM 7842 N N . THR B 1 370 ? -9.828 31.656 11.641 1 64.31 370 THR B N 1
ATOM 7843 C CA . THR B 1 370 ? -9.43 32.938 11.062 1 64.31 370 THR B CA 1
ATOM 7844 C C . THR B 1 370 ? -7.934 32.969 10.773 1 64.31 370 THR B C 1
ATOM 7846 O O . THR B 1 370 ? -7.414 33.938 10.25 1 64.31 370 THR B O 1
ATOM 7849 N N . LYS B 1 371 ? -7.273 31.844 11.211 1 60.94 371 LYS B N 1
ATOM 7850 C CA . LYS B 1 371 ? -5.82 31.828 11.062 1 60.94 371 LYS B CA 1
ATOM 7851 C C . LYS B 1 371 ? -5.422 31.359 9.664 1 60.94 371 LYS B C 1
ATOM 7853 O O . LYS B 1 371 ? -4.238 31.375 9.32 1 60.94 371 LYS B O 1
ATOM 7858 N N . MET B 1 372 ? -6.477 30.984 8.797 1 54.12 372 MET B N 1
ATOM 7859 C CA . MET B 1 372 ? -6.102 30.422 7.508 1 54.12 372 MET B CA 1
ATOM 7860 C C . MET B 1 372 ? -5.781 31.516 6.504 1 54.12 372 MET B C 1
ATOM 7862 O O . MET B 1 372 ? -6.352 32.625 6.57 1 54.12 372 MET B O 1
ATOM 7866 N N . GLU B 1 373 ? -4.676 31.312 5.793 1 47.12 373 GLU B N 1
ATOM 7867 C CA . GLU B 1 373 ? -4.164 32.219 4.789 1 47.12 373 GLU B CA 1
ATOM 7868 C C . GLU B 1 373 ? -5.27 32.688 3.848 1 47.12 373 GLU B C 1
ATOM 7870 O O . GLU B 1 373 ? -5.285 33.844 3.424 1 47.12 373 GLU B O 1
ATOM 7875 N N . TYR B 1 374 ? -6.062 31.672 3.352 1 46.62 374 TYR B N 1
ATOM 7876 C CA . TYR B 1 374 ? -6.98 31.969 2.256 1 46.62 374 TYR B CA 1
ATOM 7877 C C . TYR B 1 374 ? -8.273 32.562 2.779 1 46.62 374 TYR B C 1
ATOM 7879 O O . TYR B 1 374 ? -9.273 32.625 2.059 1 46.62 374 TYR B O 1
ATOM 7887 N N . GLY B 1 375 ? -8.289 33.062 4.004 1 55.91 375 GLY B N 1
ATOM 7888 C CA . GLY B 1 375 ? -9.469 33.688 4.578 1 55.91 375 GLY B CA 1
ATOM 7889 C C . GLY B 1 375 ? -10.164 32.812 5.605 1 55.91 375 GLY B C 1
ATOM 7890 O O . GLY B 1 375 ? -9.969 31.609 5.629 1 55.91 375 GLY B O 1
ATOM 7891 N N . ALA B 1 376 ? -10.711 33.438 6.488 1 64.94 376 ALA B N 1
ATOM 7892 C CA . ALA B 1 376 ? -11.438 32.75 7.559 1 64.94 376 ALA B CA 1
ATOM 7893 C C . ALA B 1 376 ? -12.484 31.797 6.992 1 64.94 376 ALA B C 1
ATOM 7895 O O . ALA B 1 376 ? -13.211 32.125 6.062 1 64.94 376 ALA B O 1
ATOM 7896 N N . ARG B 1 377 ? -12.328 30.547 7.207 1 73.38 377 ARG B N 1
ATOM 7897 C CA . ARG B 1 377 ? -13.312 29.562 6.746 1 73.38 377 ARG B CA 1
ATOM 7898 C C . ARG B 1 377 ? -13.742 28.656 7.887 1 73.38 377 ARG B C 1
ATOM 7900 O O . ARG B 1 377 ? -13.07 28.578 8.914 1 73.38 377 ARG B O 1
ATOM 7907 N N . TRP B 1 378 ? -14.859 28.125 7.57 1 77.94 378 TRP B N 1
ATOM 7908 C CA . TRP B 1 378 ? -15.359 27.094 8.477 1 77.94 378 TRP B CA 1
ATOM 7909 C C . TRP B 1 378 ? -14.633 25.781 8.266 1 77.94 378 TRP B C 1
ATOM 7911 O O . TRP B 1 378 ? -14.523 25.297 7.141 1 77.94 378 TRP B O 1
ATOM 7921 N N . VAL B 1 379 ? -14.016 25.266 9.281 1 80.81 379 VAL B N 1
ATOM 7922 C CA . VAL B 1 379 ? -13.273 24.016 9.18 1 80.81 379 VAL B CA 1
ATOM 7923 C C . VAL B 1 379 ? -13.742 23.047 10.266 1 80.81 379 VAL B C 1
ATOM 7925 O O . VAL B 1 379 ? -14.289 23.469 11.289 1 80.81 379 VAL B O 1
ATOM 7928 N N . LEU B 1 380 ? -13.602 21.719 9.969 1 80.31 380 LEU B N 1
ATOM 7929 C CA . LEU B 1 380 ? -13.797 20.672 10.969 1 80.31 380 LEU B CA 1
ATOM 7930 C C . LEU B 1 380 ? -12.477 20.266 11.594 1 80.31 380 LEU B C 1
ATOM 7932 O O . LEU B 1 380 ? -11.656 19.594 10.961 1 80.31 380 LEU B O 1
ATOM 7936 N N . PRO B 1 381 ? -12.266 20.781 12.773 1 76.31 381 PRO B N 1
ATOM 7937 C CA . PRO B 1 381 ? -11 20.438 13.422 1 76.31 381 PRO B CA 1
ATOM 7938 C C . PRO B 1 381 ? -10.867 18.938 13.688 1 76.31 381 PRO B C 1
ATOM 7940 O O . PRO B 1 381 ? -11.875 18.234 13.781 1 76.31 381 PRO B O 1
ATOM 7943 N N . GLN B 1 382 ? -9.68 18.484 13.82 1 73.38 382 GLN B N 1
ATOM 7944 C CA . GLN B 1 382 ? -9.414 17.078 14.086 1 73.38 382 GLN B CA 1
ATOM 7945 C C . GLN B 1 382 ? -10 16.641 15.422 1 73.38 382 GLN B C 1
ATOM 7947 O O . GLN B 1 382 ? -9.828 17.344 16.438 1 73.38 382 GLN B O 1
ATOM 7952 N N . GLY B 1 383 ? -10.719 15.641 15.398 1 74.31 383 GLY B N 1
ATOM 7953 C CA . GLY B 1 383 ? -11.242 15.031 16.609 1 74.31 383 GLY B CA 1
ATOM 7954 C C . GLY B 1 383 ? -12.594 15.578 17.016 1 74.31 383 GLY B C 1
ATOM 7955 O O . GLY B 1 383 ? -13.172 15.133 18.016 1 74.31 383 GLY B O 1
ATOM 7956 N N . MET B 1 384 ? -12.945 16.562 16.312 1 77.88 384 MET B N 1
ATOM 7957 C CA . MET B 1 384 ? -14.172 17.203 16.781 1 77.88 384 MET B CA 1
ATOM 7958 C C . MET B 1 384 ? -15.391 16.578 16.109 1 77.88 384 MET B C 1
ATOM 7960 O O . MET B 1 384 ? -16.266 17.281 15.617 1 77.88 384 MET B O 1
ATOM 7964 N N . GLU B 1 385 ? -15.398 15.336 15.992 1 80.81 385 GLU B N 1
ATOM 7965 C CA . GLU B 1 385 ? -16.547 14.516 15.609 1 80.81 385 GLU B CA 1
ATOM 7966 C C . GLU B 1 385 ? -16.906 13.523 16.719 1 80.81 385 GLU B C 1
ATOM 7968 O O . GLU B 1 385 ? -16.031 12.969 17.359 1 80.81 385 GLU B O 1
ATOM 7973 N N . LEU B 1 386 ? -18.172 13.438 16.938 1 79.31 386 LEU B N 1
ATOM 7974 C CA . LEU B 1 386 ? -18.656 12.562 18 1 79.31 386 LEU B CA 1
ATOM 7975 C C . LEU B 1 386 ? -19.766 11.656 17.484 1 79.31 386 LEU B C 1
ATOM 7977 O O . LEU B 1 386 ? -20.75 12.141 16.922 1 79.31 386 LEU B O 1
ATOM 7981 N N . GLU B 1 387 ? -19.578 10.352 17.641 1 74.88 387 GLU B N 1
ATOM 7982 C CA . GLU B 1 387 ? -20.609 9.375 17.312 1 74.88 387 GLU B CA 1
ATOM 7983 C C . GLU B 1 387 ? -21.297 8.859 18.562 1 74.88 387 GLU B C 1
ATOM 7985 O O . GLU B 1 387 ? -20.641 8.406 19.5 1 74.88 387 GLU B O 1
ATOM 7990 N N . LEU B 1 388 ? -22.5 9.031 18.531 1 71.81 388 LEU B N 1
ATOM 7991 C CA . LEU B 1 388 ? -23.266 8.648 19.703 1 71.81 388 LEU B CA 1
ATOM 7992 C C . LEU B 1 388 ? -24.25 7.52 19.375 1 71.81 388 LEU B C 1
ATOM 7994 O O . LEU B 1 388 ? -24.688 7.406 18.219 1 71.81 388 LEU B O 1
ATOM 7998 N N . PRO B 1 389 ? -24.484 6.609 20.344 1 63.97 389 PRO B N 1
ATOM 7999 C CA . PRO B 1 389 ? -25.453 5.535 20.125 1 63.97 389 PRO B CA 1
ATOM 8000 C C . PRO B 1 389 ? -26.891 6.051 20 1 63.97 389 PRO B C 1
ATOM 8002 O O . PRO B 1 389 ? -27.234 7.09 20.578 1 63.97 389 PRO B O 1
ATOM 8005 N N . GLY B 1 390 ? -27.781 5.32 19.281 1 60.94 390 GLY B N 1
ATOM 8006 C CA . GLY B 1 390 ? -29.203 5.559 19.156 1 60.94 390 GLY B CA 1
ATOM 8007 C C . GLY B 1 390 ? -29.594 6.312 17.906 1 60.94 390 GLY B C 1
ATOM 8008 O O . GLY B 1 390 ? -28.734 6.887 17.234 1 60.94 390 GLY B O 1
ATOM 8009 N N . VAL B 1 391 ? -30.891 5.992 17.516 1 54.53 391 VAL B N 1
ATOM 8010 C CA . VAL B 1 391 ? -31.422 6.695 16.359 1 54.53 391 VAL B CA 1
ATOM 8011 C C . VAL B 1 391 ? -31.797 8.125 16.75 1 54.53 391 VAL B C 1
ATOM 8013 O O . VAL B 1 391 ? -32.312 8.359 17.844 1 54.53 391 VAL B O 1
ATOM 8016 N N . MET B 1 392 ? -31.188 8.953 16.016 1 54.62 392 MET B N 1
ATOM 8017 C CA . MET B 1 392 ? -31.469 10.359 16.297 1 54.62 392 MET B CA 1
ATOM 8018 C C . MET B 1 392 ? -32.938 10.672 16.062 1 54.62 392 MET B C 1
ATOM 8020 O O . MET B 1 392 ? -33.5 10.273 15.047 1 54.62 392 MET B O 1
ATOM 8024 N N . SER B 1 393 ? -33.562 10.961 17.109 1 47.94 393 SER B N 1
ATOM 8025 C CA . SER B 1 393 ? -34.969 11.391 16.922 1 47.94 393 SER B CA 1
ATOM 8026 C C . SER B 1 393 ? -35.031 12.656 16.078 1 47.94 393 SER B C 1
ATOM 8028 O O . SER B 1 393 ? -34.25 13.578 16.25 1 47.94 393 SER B O 1
ATOM 8030 N N . ASN B 1 394 ? -35.531 12.539 14.883 1 43.78 394 ASN B N 1
ATOM 8031 C CA . ASN B 1 394 ? -35.75 13.703 14.023 1 43.78 394 ASN B CA 1
ATOM 8032 C C . ASN B 1 394 ? -36.5 14.805 14.766 1 43.78 394 ASN B C 1
ATOM 8034 O O . ASN B 1 394 ? -36.688 15.906 14.234 1 43.78 394 ASN B O 1
ATOM 8038 N N . LEU B 1 395 ? -37.094 14.336 15.797 1 39.28 395 LEU B N 1
ATOM 8039 C CA . LEU B 1 395 ? -38.094 15.234 16.328 1 39.28 395 LEU B CA 1
ATOM 8040 C C . LEU B 1 395 ? -37.469 16.406 17.062 1 39.28 395 LEU B C 1
ATOM 8042 O O . LEU B 1 395 ? -38.125 17.391 17.375 1 39.28 395 LEU B O 1
ATOM 8046 N N . MET B 1 396 ? -36.344 16.281 17.797 1 40.59 396 MET B N 1
ATOM 8047 C CA . MET B 1 396 ? -36.094 17.266 18.859 1 40.59 396 MET B CA 1
ATOM 8048 C C . MET B 1 396 ? -34.938 18.203 18.453 1 40.59 396 MET B C 1
ATOM 8050 O O . MET B 1 396 ? -33.844 17.766 18.188 1 40.59 396 MET B O 1
ATOM 8054 N N . ARG B 1 397 ? -35.25 19.328 17.953 1 42.28 397 ARG B N 1
ATOM 8055 C CA . ARG B 1 397 ? -34.406 20.516 17.969 1 42.28 397 ARG B CA 1
ATOM 8056 C C . ARG B 1 397 ? -33.938 20.812 19.391 1 42.28 397 ARG B C 1
ATOM 8058 O O . ARG B 1 397 ? -34.688 20.703 20.344 1 42.28 397 ARG B O 1
ATOM 8065 N N . GLY B 1 398 ? -32.844 20.609 19.891 1 48.38 398 GLY B N 1
ATOM 8066 C CA . GLY B 1 398 ? -32.375 21 21.219 1 48.38 398 GLY B CA 1
ATOM 8067 C C . GLY B 1 398 ? -31.797 19.859 22.016 1 48.38 398 GLY B C 1
ATOM 8068 O O . GLY B 1 398 ? -31.562 19.984 23.219 1 48.38 398 GLY B O 1
ATOM 8069 N N . GLY B 1 399 ? -31.688 18.938 21.438 1 57.31 399 GLY B N 1
ATOM 8070 C CA . GLY B 1 399 ? -31.281 17.797 22.25 1 57.31 399 GLY B CA 1
ATOM 8071 C C . GLY B 1 399 ? -29.797 17.828 22.609 1 57.31 399 GLY B C 1
ATOM 8072 O O . GLY B 1 399 ? -29.328 17.016 23.406 1 57.31 399 GLY B O 1
ATOM 8073 N N . MET B 1 400 ? -29.109 18.938 22.109 1 65.12 400 MET B N 1
ATOM 8074 C CA . MET B 1 400 ? -27.703 19 22.469 1 65.12 400 MET B CA 1
ATOM 8075 C C . MET B 1 400 ? -27.391 20.297 23.203 1 65.12 400 MET B C 1
ATOM 8077 O O . MET B 1 400 ? -27.781 21.375 22.766 1 65.12 400 MET B O 1
ATOM 8081 N N . LEU B 1 401 ? -26.891 20.188 24.359 1 66.69 401 LEU B N 1
ATOM 8082 C CA . LEU B 1 401 ? -26.438 21.344 25.141 1 66.69 401 LEU B CA 1
ATOM 8083 C C . LEU B 1 401 ? -24.922 21.344 25.281 1 66.69 401 LEU B C 1
ATOM 8085 O O . LEU B 1 401 ? -24.312 20.281 25.406 1 66.69 401 LEU B O 1
ATOM 8089 N N . THR B 1 402 ? -24.453 22.594 25.094 1 70.12 402 THR B N 1
ATOM 8090 C CA . THR B 1 402 ? -23 22.719 25.25 1 70.12 402 THR B CA 1
ATOM 8091 C C . THR B 1 402 ? -22.656 23.766 26.297 1 70.12 402 THR B C 1
ATOM 8093 O O . THR B 1 402 ? -23.422 24.703 26.531 1 70.12 402 THR B O 1
ATOM 8096 N N . ALA B 1 403 ? -21.641 23.5 27 1 69.12 403 ALA B N 1
ATOM 8097 C CA . ALA B 1 403 ? -21.016 24.469 27.906 1 69.12 403 ALA B CA 1
ATOM 8098 C C . ALA B 1 403 ? -19.5 24.438 27.781 1 69.12 403 ALA B C 1
ATOM 8100 O O . ALA B 1 403 ? -18.906 23.375 27.531 1 69.12 403 ALA B O 1
ATOM 8101 N N . THR B 1 404 ? -18.969 25.625 27.812 1 66.44 404 THR B N 1
ATOM 8102 C CA . THR B 1 404 ? -17.531 25.688 27.547 1 66.44 404 THR B CA 1
ATOM 8103 C C . THR B 1 404 ? -16.797 26.281 28.75 1 66.44 404 THR B C 1
ATOM 8105 O O . THR B 1 404 ? -17.312 27.172 29.438 1 66.44 404 THR B O 1
ATOM 8108 N N . THR B 1 405 ? -15.734 25.609 29.125 1 62.03 405 THR B N 1
ATOM 8109 C CA . THR B 1 405 ? -14.688 26.172 29.953 1 62.03 405 THR B CA 1
ATOM 8110 C C . THR B 1 405 ? -13.43 26.453 29.141 1 62.03 405 THR B C 1
ATOM 8112 O O . THR B 1 405 ? -13.32 26.016 28 1 62.03 405 THR B O 1
ATOM 8115 N N . PRO B 1 406 ? -12.695 27.375 29.656 1 57.44 406 PRO B N 1
ATOM 8116 C CA . PRO B 1 406 ? -11.461 27.609 28.906 1 57.44 406 PRO B CA 1
ATOM 8117 C C . PRO B 1 406 ? -10.734 26.312 28.547 1 57.44 406 PRO B C 1
ATOM 8119 O O . PRO B 1 406 ? -9.984 26.266 27.578 1 57.44 406 PRO B O 1
ATOM 8122 N N . GLN B 1 407 ? -11.008 25.203 29.312 1 62.59 407 GLN B N 1
ATOM 8123 C CA . GLN B 1 407 ? -10.227 23.984 29.125 1 62.59 407 GLN B CA 1
ATOM 8124 C C . GLN B 1 407 ? -11.062 22.891 28.469 1 62.59 407 GLN B C 1
ATOM 8126 O O . GLN B 1 407 ? -10.523 21.938 27.891 1 62.59 407 GLN B O 1
ATOM 8131 N N . SER B 1 408 ? -12.359 23.062 28.578 1 68.94 408 SER B N 1
ATOM 8132 C CA . SER B 1 408 ? -13.156 21.922 28.141 1 68.94 408 SER B CA 1
ATOM 8133 C C . SER B 1 408 ? -14.492 22.359 27.562 1 68.94 408 SER B C 1
ATOM 8135 O O . SER B 1 408 ? -14.977 23.453 27.859 1 68.94 408 SER B O 1
ATOM 8137 N N . VAL B 1 409 ? -14.977 21.516 26.625 1 73.94 409 VAL B N 1
ATOM 8138 C CA . VAL B 1 409 ? -16.344 21.641 26.109 1 73.94 409 VAL B CA 1
ATOM 8139 C C . VAL B 1 409 ? -17.188 20.484 26.625 1 73.94 409 VAL B C 1
ATOM 8141 O O . VAL B 1 409 ? -16.828 19.312 26.469 1 73.94 409 VAL B O 1
ATOM 8144 N N . PHE B 1 410 ? -18.266 20.891 27.297 1 74.5 410 PHE B N 1
ATOM 8145 C CA . PHE B 1 410 ? -19.219 19.875 27.75 1 74.5 410 PHE B CA 1
ATOM 8146 C C . PHE B 1 410 ? -20.375 19.734 26.766 1 74.5 410 PHE B C 1
ATOM 8148 O O . PHE B 1 410 ? -20.891 20.719 26.25 1 74.5 410 PHE B O 1
ATOM 8155 N N . LEU B 1 411 ? -20.594 18.469 26.422 1 76.62 411 LEU B N 1
ATOM 8156 C CA . LEU B 1 411 ? -21.719 18.156 25.547 1 76.62 411 LEU B CA 1
ATOM 8157 C C . LEU B 1 411 ? -22.734 17.281 26.266 1 76.62 411 LEU B C 1
ATOM 8159 O O . LEU B 1 411 ? -22.391 16.219 26.781 1 76.62 411 LEU B O 1
ATOM 8163 N N . LEU B 1 412 ? -23.891 17.781 26.344 1 71.56 412 LEU B N 1
ATOM 8164 C CA . LEU B 1 412 ? -25 17.031 26.922 1 71.56 412 LEU B CA 1
ATOM 8165 C C . LEU B 1 412 ? -25.984 16.609 25.844 1 71.56 412 LEU B C 1
ATOM 8167 O O . LEU B 1 412 ? -26.531 17.453 25.141 1 71.56 412 LEU B O 1
ATOM 8171 N N . ASP B 1 413 ? -26.109 15.312 25.594 1 69.25 413 ASP B N 1
ATOM 8172 C CA . ASP B 1 413 ? -27.031 14.805 24.594 1 69.25 413 ASP B CA 1
ATOM 8173 C C . ASP B 1 413 ? -28.234 14.133 25.234 1 69.25 413 ASP B C 1
ATOM 8175 O O . ASP B 1 413 ? -28.094 13.156 25.969 1 69.25 413 ASP B O 1
ATOM 8179 N N . THR B 1 414 ? -29.328 14.602 24.875 1 60.84 414 THR B N 1
ATOM 8180 C CA . THR B 1 414 ? -30.562 14.008 25.391 1 60.84 414 THR B CA 1
ATOM 8181 C C . THR B 1 414 ? -31.375 13.414 24.25 1 60.84 414 THR B C 1
ATOM 8183 O O . THR B 1 414 ? -32.531 13.023 24.453 1 60.84 414 THR B O 1
ATOM 8186 N N . LEU B 1 415 ? -30.828 13.32 23.031 1 57.03 415 LEU B N 1
ATOM 8187 C CA . LEU B 1 415 ? -31.625 12.953 21.859 1 57.03 415 LEU B CA 1
ATOM 8188 C C . LEU B 1 415 ? -31.453 11.469 21.547 1 57.03 415 LEU B C 1
ATOM 8190 O O . LEU B 1 415 ? -32.219 10.914 20.75 1 57.03 415 LEU B O 1
ATOM 8194 N N . GLY B 1 416 ? -30.609 10.859 22.078 1 57.25 416 GLY B N 1
ATOM 8195 C CA . GLY B 1 416 ? -30.438 9.461 21.719 1 57.25 416 GLY B CA 1
ATOM 8196 C C . GLY B 1 416 ? -31.562 8.57 22.219 1 57.25 416 GLY B C 1
ATOM 8197 O O . GLY B 1 416 ? -32.031 8.719 23.344 1 57.25 416 GLY B O 1
ATOM 8198 N N . TRP B 1 417 ? -32.188 7.891 21.219 1 54.22 417 TRP B N 1
ATOM 8199 C CA . TRP B 1 417 ? -33.25 6.926 21.531 1 54.22 417 TRP B CA 1
ATOM 8200 C C . TRP B 1 417 ? -32.719 5.496 21.406 1 54.22 417 TRP B C 1
ATOM 8202 O O . TRP B 1 417 ? -32.094 5.152 20.406 1 54.22 417 TRP B O 1
ATOM 8212 N N . ASN B 1 418 ? -32.75 4.922 22.391 1 56.12 418 ASN B N 1
ATOM 8213 C CA . ASN B 1 418 ? -32.5 3.482 22.359 1 56.12 418 ASN B CA 1
ATOM 8214 C C . ASN B 1 418 ? -33.781 2.695 22.094 1 56.12 418 ASN B C 1
ATOM 8216 O O . ASN B 1 418 ? -34.656 2.609 22.953 1 56.12 418 ASN B O 1
ATOM 8220 N N . SER B 1 419 ? -33.844 2.184 20.844 1 51.53 419 SER B N 1
ATOM 8221 C CA . SER B 1 419 ? -35.031 1.438 20.469 1 51.53 419 SER B CA 1
ATOM 8222 C C . SER B 1 419 ? -35.188 0.171 21.297 1 51.53 419 SER B C 1
ATOM 8224 O O . SER B 1 419 ? -36.312 -0.298 21.531 1 51.53 419 SER B O 1
ATOM 8226 N N . ALA B 1 420 ? -34.219 -0.367 21.703 1 54.5 420 ALA B N 1
ATOM 8227 C CA . ALA B 1 420 ? -34.281 -1.606 22.469 1 54.5 420 ALA B CA 1
ATOM 8228 C C . ALA B 1 420 ? -34.938 -1.368 23.828 1 54.5 420 ALA B C 1
ATOM 8230 O O . ALA B 1 420 ? -35.75 -2.176 24.281 1 54.5 420 ALA B O 1
ATOM 8231 N N . THR B 1 421 ? -34.562 -0.186 24.328 1 56.81 421 THR B N 1
ATOM 8232 C CA . THR B 1 421 ? -35.094 0.065 25.672 1 56.81 421 THR B CA 1
ATOM 8233 C C . THR B 1 421 ? -36.219 1.106 25.641 1 56.81 421 THR B C 1
ATOM 8235 O O . THR B 1 421 ? -36.812 1.415 26.672 1 56.81 421 THR B O 1
ATOM 8238 N N . SER B 1 422 ? -36.5 1.5 24.516 1 51.75 422 SER B N 1
ATOM 8239 C CA . SER B 1 422 ? -37.531 2.541 24.328 1 51.75 422 SER B CA 1
ATOM 8240 C C . SER B 1 422 ? -37.281 3.719 25.266 1 51.75 422 SER B C 1
ATOM 8242 O O . SER B 1 422 ? -38.188 4.168 25.953 1 51.75 422 SER B O 1
ATOM 8244 N N . SER B 1 423 ? -35.938 3.967 25.469 1 58.56 423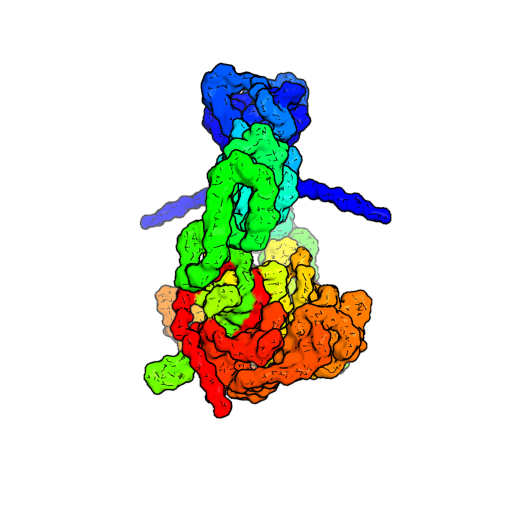 SER B N 1
ATOM 8245 C CA . SER B 1 423 ? -35.625 5.07 26.375 1 58.56 423 SER B CA 1
ATOM 8246 C C . SER B 1 423 ? -34.656 6.043 25.703 1 58.56 423 SER B C 1
ATOM 8248 O O . SER B 1 423 ? -33.906 5.664 24.797 1 58.56 423 SER B O 1
ATOM 8250 N N . HIS B 1 424 ? -34.844 7.312 26.203 1 59.5 424 HIS B N 1
ATOM 8251 C CA . HIS B 1 424 ? -33.938 8.344 25.719 1 59.5 424 HIS B CA 1
ATOM 8252 C C . HIS B 1 424 ? -32.531 8.164 26.328 1 59.5 424 HIS B C 1
ATOM 8254 O O . HIS B 1 424 ? -32.406 7.816 27.5 1 59.5 424 HIS B O 1
ATOM 8260 N N . LEU B 1 425 ? -31.594 8.242 25.547 1 66.75 425 LEU B N 1
ATOM 8261 C CA . LEU B 1 425 ? -30.219 8.195 26.031 1 66.75 425 LEU B CA 1
ATOM 8262 C C . LEU B 1 425 ? -29.797 9.547 26.609 1 66.75 425 LEU B C 1
ATOM 8264 O O . LEU B 1 425 ? -30.188 10.594 26.078 1 66.75 425 LEU B O 1
ATOM 8268 N N . ARG B 1 426 ? -29.344 9.586 27.875 1 72.19 426 ARG B N 1
ATOM 8269 C CA . ARG B 1 426 ? -28.859 10.75 28.609 1 72.19 426 ARG B CA 1
ATOM 8270 C C . ARG B 1 426 ? -27.359 10.672 28.844 1 72.19 426 ARG B C 1
ATOM 8272 O O . ARG B 1 426 ? -26.906 10.156 29.875 1 72.19 426 ARG B O 1
ATOM 8279 N N . VAL B 1 427 ? -26.719 11.133 27.844 1 77.75 427 VAL B N 1
ATOM 8280 C CA . VAL B 1 427 ? -25.266 10.961 27.938 1 77.75 427 VAL B CA 1
ATOM 8281 C C . VAL B 1 427 ? -24.594 12.328 27.938 1 77.75 427 VAL B C 1
ATOM 8283 O O . VAL B 1 427 ? -25.125 13.305 27.406 1 77.75 427 VAL B O 1
ATOM 8286 N N . MET B 1 428 ? -23.531 12.43 28.609 1 80.88 428 MET B N 1
ATOM 8287 C CA . MET B 1 428 ? -22.703 13.633 28.688 1 80.88 428 MET B CA 1
ATOM 8288 C C . MET B 1 428 ? -21.266 13.328 28.297 1 80.88 428 MET B C 1
ATOM 8290 O O . MET B 1 428 ? -20.719 12.289 28.672 1 80.88 428 MET B O 1
ATOM 8294 N N . PHE B 1 429 ? -20.766 14.273 27.516 1 81.56 429 PHE B N 1
ATOM 8295 C CA . PHE B 1 429 ? -19.375 14.141 27.062 1 81.56 429 PHE B CA 1
ATOM 8296 C C . PHE B 1 429 ? -18.609 15.43 27.344 1 81.56 429 PHE B C 1
ATOM 8298 O O . PHE B 1 429 ? -19.203 16.5 27.469 1 81.56 429 PHE B O 1
ATOM 8305 N N . SER B 1 430 ? -17.328 15.242 27.516 1 80.69 430 SER B N 1
ATOM 8306 C CA . SER B 1 430 ? -16.438 16.391 27.609 1 80.69 430 SER B CA 1
ATOM 8307 C C . SER B 1 430 ? -15.289 16.297 26.609 1 80.69 430 SER B C 1
ATOM 8309 O O . SER B 1 430 ? -14.734 15.211 26.406 1 80.69 430 SER B O 1
ATOM 8311 N N . PHE B 1 431 ? -15.102 17.438 25.984 1 79.19 431 PHE B N 1
ATOM 8312 C CA . PHE B 1 431 ? -13.969 17.516 25.062 1 79.19 431 PHE B CA 1
ATOM 8313 C C . PHE B 1 431 ? -12.773 18.188 25.734 1 79.19 431 PHE B C 1
ATOM 8315 O O . PHE B 1 431 ? -12.883 19.297 26.25 1 79.19 431 PHE B O 1
ATOM 8322 N N . ASP B 1 432 ? -11.664 17.422 25.656 1 73.44 432 ASP B N 1
ATOM 8323 C CA . ASP B 1 432 ? -10.414 17.984 26.172 1 73.44 432 ASP B CA 1
ATOM 8324 C C . ASP B 1 432 ? -9.641 18.703 25.062 1 73.44 432 ASP B C 1
ATOM 8326 O O . ASP B 1 432 ? -9.188 18.078 24.109 1 73.44 432 ASP B O 1
ATOM 8330 N N . THR B 1 433 ? -9.453 20 25.219 1 69.06 433 THR B N 1
ATOM 8331 C CA . THR B 1 433 ? -8.828 20.828 24.188 1 69.06 433 THR B CA 1
ATOM 8332 C C . THR B 1 433 ? -7.344 20.5 24.062 1 69.06 433 THR B C 1
ATOM 8334 O O . THR B 1 433 ? -6.711 20.812 23.047 1 69.06 433 THR B O 1
ATOM 8337 N N . ILE B 1 434 ? -6.902 19.906 25.141 1 66.81 434 ILE B N 1
ATOM 8338 C CA . ILE B 1 434 ? -5.484 19.578 25.125 1 66.81 434 ILE B CA 1
ATOM 8339 C C . ILE B 1 434 ? -5.273 18.234 24.438 1 66.81 434 ILE B C 1
ATOM 8341 O O . ILE B 1 434 ? -4.492 18.141 23.484 1 66.81 434 ILE B O 1
ATOM 8345 N N . THR B 1 435 ? -6.129 17.281 24.828 1 67.88 435 THR B N 1
ATOM 8346 C CA . THR B 1 435 ? -5.961 15.938 24.281 1 67.88 435 THR B CA 1
ATOM 8347 C C . THR B 1 435 ? -6.77 15.781 23 1 67.88 435 THR B C 1
ATOM 8349 O O . THR B 1 435 ? -6.539 14.844 22.219 1 67.88 435 THR B O 1
ATOM 8352 N N . LYS B 1 436 ? -7.598 16.781 22.75 1 74.62 436 LYS B N 1
ATOM 8353 C CA . LYS B 1 436 ? -8.477 16.766 21.578 1 74.62 436 LYS B CA 1
ATOM 8354 C C . LYS B 1 436 ? -9.281 15.477 21.5 1 74.62 436 LYS B C 1
ATOM 8356 O O . LYS B 1 436 ? -9.398 14.867 20.438 1 74.62 436 LYS B O 1
ATOM 8361 N N . ARG B 1 437 ? -9.719 14.961 22.656 1 79.94 437 ARG B N 1
ATOM 8362 C CA . ARG B 1 437 ? -10.531 13.75 22.734 1 79.94 437 ARG B CA 1
ATOM 8363 C C . ARG B 1 437 ? -11.797 13.992 23.547 1 79.94 437 ARG B C 1
ATOM 8365 O O . ARG B 1 437 ? -11.805 14.836 24.453 1 79.94 437 ARG B O 1
ATOM 8372 N N . TRP B 1 438 ? -12.805 13.188 23.094 1 80.88 438 TRP B N 1
ATOM 8373 C CA . TRP B 1 438 ? -14.062 13.195 23.844 1 80.88 438 TRP B CA 1
ATOM 8374 C C . TRP B 1 438 ? -14.047 12.141 24.953 1 80.88 438 TRP B C 1
ATOM 8376 O O . TRP B 1 438 ? -13.555 11.031 24.75 1 80.88 438 TRP B O 1
ATOM 8386 N N . HIS B 1 439 ? -14.438 12.562 26.109 1 82.19 439 HIS B N 1
ATOM 8387 C CA . HIS B 1 439 ? -14.594 11.656 27.234 1 82.19 439 HIS B CA 1
ATOM 8388 C C . HIS B 1 439 ? -16.047 11.594 27.688 1 82.19 439 HIS B C 1
ATOM 8390 O O . HIS B 1 439 ? -16.719 12.625 27.812 1 82.19 439 HIS B O 1
ATOM 8396 N N . GLN B 1 440 ? -16.5 10.328 27.812 1 82.75 440 GLN B N 1
ATOM 8397 C CA . GLN B 1 440 ? -17.859 10.18 28.328 1 82.75 440 GLN B CA 1
ATOM 8398 C C . GLN B 1 440 ? -17.891 10.398 29.844 1 82.75 440 GLN B C 1
ATOM 8400 O O . GLN B 1 440 ? -17.031 9.883 30.562 1 82.75 440 GLN B O 1
ATOM 8405 N N . LEU B 1 441 ? -18.766 11.258 30.203 1 81.62 441 LEU B N 1
ATOM 8406 C CA . LEU B 1 441 ? -18.953 11.539 31.625 1 81.62 441 LEU B CA 1
ATOM 8407 C C . LEU B 1 441 ? -20.172 10.812 32.156 1 81.62 441 LEU B C 1
ATOM 8409 O O . LEU B 1 441 ? -20.766 9.977 31.469 1 81.62 441 LEU B O 1
ATOM 8413 N N . SER B 1 442 ? -20.438 11.062 33.469 1 78.94 442 SER B N 1
ATOM 8414 C CA . SER B 1 442 ? -21.609 10.453 34.094 1 78.94 442 SER B CA 1
ATOM 8415 C C . SER B 1 442 ? -22.891 10.828 33.375 1 78.94 442 SER B C 1
ATOM 8417 O O . SER B 1 442 ? -23 11.93 32.812 1 78.94 442 SER B O 1
ATOM 8419 N N . ASN B 1 443 ? -23.812 9.891 33.375 1 79.38 443 ASN B N 1
ATOM 8420 C CA . ASN B 1 443 ? -25.109 10.148 32.75 1 79.38 443 ASN B CA 1
ATOM 8421 C C . ASN B 1 443 ? -25.844 11.297 33.438 1 79.38 443 ASN B C 1
ATOM 8423 O O . ASN B 1 443 ? -25.641 11.562 34.625 1 79.38 443 ASN B O 1
ATOM 8427 N N . LEU B 1 444 ? -26.625 11.914 32.594 1 78.94 444 LEU B N 1
ATOM 8428 C CA . LEU B 1 444 ? -27.453 12.977 33.125 1 78.94 444 LEU B CA 1
ATOM 8429 C C . LEU B 1 444 ? -28.469 12.43 34.125 1 78.94 444 LEU B C 1
ATOM 8431 O O . LEU B 1 444 ? -28.953 11.305 33.969 1 78.94 444 LEU B O 1
ATOM 8435 N N . PRO B 1 445 ? -28.672 13.242 35.156 1 74.25 445 PRO B N 1
ATOM 8436 C CA . PRO B 1 445 ? -29.656 12.789 36.156 1 74.25 445 PRO B CA 1
ATOM 8437 C C . PRO B 1 445 ? -31.047 12.547 35.531 1 74.25 445 PRO B C 1
ATOM 8439 O O . PRO B 1 445 ? -31.453 13.281 34.656 1 74.25 445 PRO B O 1
ATOM 8442 N N . ASP B 1 446 ? -31.812 11.602 36.031 1 70.19 446 ASP B N 1
ATOM 8443 C CA . ASP B 1 446 ? -33.125 11.195 35.531 1 70.19 446 ASP B CA 1
ATOM 8444 C C . ASP B 1 446 ? -34.156 12.297 35.75 1 70.19 446 ASP B C 1
ATOM 8446 O O . ASP B 1 446 ? -35.125 12.406 34.969 1 70.19 446 ASP B O 1
ATOM 8450 N N . ASP B 1 447 ? -33.938 13.023 36.688 1 66.12 447 ASP B N 1
ATOM 8451 C CA . ASP B 1 447 ? -34.938 14.039 37.031 1 66.12 447 ASP B CA 1
ATOM 8452 C C . ASP B 1 447 ? -34.688 15.328 36.25 1 66.12 447 ASP B C 1
ATOM 8454 O O . ASP B 1 447 ? -35.406 16.312 36.406 1 66.12 447 ASP B O 1
ATOM 8458 N N . LEU B 1 448 ? -33.625 15.227 35.5 1 66.5 448 LEU B N 1
ATOM 8459 C CA . LEU B 1 448 ? -33.438 16.344 34.625 1 66.5 448 LEU B CA 1
ATOM 8460 C C . LEU B 1 448 ? -34.406 16.312 33.469 1 66.5 448 LEU B C 1
ATOM 8462 O O . LEU B 1 448 ? -34.469 15.328 32.719 1 66.5 448 LEU B O 1
ATOM 8466 N N . ILE B 1 449 ? -35.281 17.109 33.594 1 54.53 449 ILE B N 1
ATOM 8467 C CA . ILE B 1 449 ? -36.312 17.172 32.562 1 54.53 449 ILE B CA 1
ATOM 8468 C C . ILE B 1 449 ? -35.781 17.844 31.312 1 54.53 449 ILE B C 1
ATOM 8470 O O . ILE B 1 449 ? -35.344 18.984 31.344 1 54.53 449 ILE B O 1
ATOM 8474 N N . ILE B 1 450 ? -35.375 16.984 30.312 1 52.94 450 ILE B N 1
ATOM 8475 C CA . ILE B 1 450 ? -34.938 17.531 29.047 1 52.94 450 ILE B CA 1
ATOM 8476 C C . ILE B 1 450 ? -36.125 17.594 28.062 1 52.94 450 ILE B C 1
ATOM 8478 O O . ILE B 1 450 ? -36.625 16.547 27.656 1 52.94 450 ILE B O 1
ATOM 8482 N N . GLY B 1 451 ? -37.031 18.234 28.406 1 45.53 451 GLY B N 1
ATOM 8483 C CA . GLY B 1 451 ? -38.219 18.344 27.562 1 45.53 451 GLY B CA 1
ATOM 8484 C C . GLY B 1 451 ? -38.062 19.328 26.422 1 45.53 451 GLY B C 1
ATOM 8485 O O . GLY B 1 451 ? -36.969 19.484 25.875 1 45.53 451 GLY B O 1
ATOM 8486 N N . TYR B 1 452 ? -39.156 20.031 26.281 1 42.47 452 TYR B N 1
ATOM 8487 C CA . TYR B 1 452 ? -39.375 21 25.219 1 42.47 452 TYR B CA 1
ATOM 8488 C C . TYR B 1 452 ? -38.531 22.234 25.422 1 42.47 452 TYR B C 1
ATOM 8490 O O . TYR B 1 452 ? -38.375 23.062 24.516 1 42.47 452 TYR B O 1
ATOM 8498 N N . LEU B 1 453 ? -37.969 22.266 26.656 1 46.75 453 LEU B N 1
ATOM 8499 C CA . LEU B 1 453 ? -37.188 23.453 26.969 1 46.75 453 LEU B CA 1
ATOM 8500 C C . LEU B 1 453 ? -35.719 23.109 27.109 1 46.75 453 LEU B C 1
ATOM 8502 O O . LEU B 1 453 ? -35.344 22.109 27.75 1 46.75 453 LEU B O 1
ATOM 8506 N N . LYS B 1 454 ? -34.938 23.781 26.281 1 54.38 454 LYS B N 1
ATOM 8507 C CA . LYS B 1 454 ? -33.469 23.641 26.469 1 54.38 454 LYS B CA 1
ATOM 8508 C C . LYS B 1 454 ? -33.031 24.234 27.797 1 54.38 454 LYS B C 1
ATOM 8510 O O . LYS B 1 454 ? -33.25 25.422 28.047 1 54.38 454 LYS B O 1
ATOM 8515 N N . PRO B 1 455 ? -32.688 23.391 28.656 1 58.44 455 PRO B N 1
ATOM 8516 C CA . PRO B 1 455 ? -32.156 23.969 29.891 1 58.44 455 PRO B CA 1
ATOM 8517 C C . PRO B 1 455 ? -30.938 24.844 29.656 1 58.44 455 PRO B C 1
ATOM 8519 O O . PRO B 1 455 ? -30.25 24.703 28.641 1 58.44 455 PRO B O 1
ATOM 8522 N N . LEU B 1 456 ? -30.812 25.828 30.547 1 60.5 456 LEU B N 1
ATOM 8523 C CA . LEU B 1 456 ? -29.609 26.656 30.5 1 60.5 456 LEU B CA 1
ATOM 8524 C C . LEU B 1 456 ? -28.438 25.953 31.156 1 60.5 456 LEU B C 1
ATOM 8526 O O . LEU B 1 456 ? -28.562 25.391 32.25 1 60.5 456 LEU B O 1
ATOM 8530 N N . VAL B 1 457 ? -27.422 25.875 30.359 1 67.94 457 VAL B N 1
ATOM 8531 C CA . VAL B 1 457 ? -26.203 25.266 30.875 1 67.94 457 VAL B CA 1
ATOM 8532 C C . VAL B 1 457 ? -25.109 26.328 30.969 1 67.94 457 VAL B C 1
ATOM 8534 O O . VAL B 1 457 ? -24.844 27.062 30.016 1 67.94 457 VAL B O 1
ATOM 8537 N N . ILE B 1 458 ? -24.547 26.516 32.156 1 64.44 458 ILE B N 1
ATOM 8538 C CA . ILE B 1 458 ? -23.469 27.484 32.344 1 64.44 458 ILE B CA 1
ATOM 8539 C C . ILE B 1 458 ? -22.312 26.828 33.094 1 64.44 458 ILE B C 1
ATOM 8541 O O . ILE B 1 458 ? -22.5 25.828 33.781 1 64.44 458 ILE B O 1
ATOM 8545 N N . THR B 1 459 ? -21.188 27.328 32.844 1 66.81 459 THR B N 1
ATOM 8546 C CA . THR B 1 459 ? -20.016 26.875 33.562 1 66.81 459 THR B CA 1
ATOM 8547 C C . THR B 1 459 ? -19.469 27.984 34.469 1 66.81 459 THR B C 1
ATOM 8549 O O . THR B 1 459 ? -19.438 29.156 34.062 1 66.81 459 THR B O 1
ATOM 8552 N N . VAL B 1 460 ? -19.281 27.688 35.625 1 61.81 460 VAL B N 1
ATOM 8553 C CA . VAL B 1 460 ? -18.594 28.562 36.594 1 61.81 460 VAL B CA 1
ATOM 8554 C C . VAL B 1 460 ? -17.328 27.859 37.125 1 61.81 460 VAL B C 1
ATOM 8556 O O . VAL B 1 460 ? -17.422 26.859 37.812 1 61.81 460 VAL B O 1
ATOM 8559 N N . GLY B 1 461 ? -16.188 28.438 36.719 1 58.41 461 GLY B N 1
ATOM 8560 C CA . GLY B 1 461 ? -14.969 27.703 37 1 58.41 461 GLY B CA 1
ATOM 8561 C C . GLY B 1 461 ? -14.859 26.391 36.25 1 58.41 461 GLY B C 1
ATOM 8562 O O . GLY B 1 461 ? -14.922 26.375 35 1 58.41 461 GLY B O 1
ATOM 8563 N N . GLU B 1 462 ? -14.789 25.344 37.031 1 67.06 462 GLU B N 1
ATOM 8564 C CA . GLU B 1 462 ? -14.711 24.016 36.406 1 67.06 462 GLU B CA 1
ATOM 8565 C C . GLU B 1 462 ? -16.016 23.25 36.594 1 67.06 462 GLU B C 1
ATOM 8567 O O . GLU B 1 462 ? -16.141 22.109 36.156 1 67.06 462 GLU B O 1
ATOM 8572 N N . ASP B 1 463 ? -16.969 23.953 37.125 1 69.25 463 ASP B N 1
ATOM 8573 C CA . ASP B 1 463 ? -18.219 23.281 37.406 1 69.25 463 ASP B CA 1
ATOM 8574 C C . ASP B 1 463 ? -19.266 23.594 36.344 1 69.25 463 ASP B C 1
ATOM 8576 O O . ASP B 1 463 ? -19.297 24.688 35.781 1 69.25 463 ASP B O 1
ATOM 8580 N N . LEU B 1 464 ? -20.094 22.594 36.094 1 75.19 464 LEU B N 1
ATOM 8581 C CA . LEU B 1 464 ? -21.219 22.719 35.156 1 75.19 464 LEU B CA 1
ATOM 8582 C C . LEU B 1 464 ? -22.531 22.875 35.906 1 75.19 464 LEU B C 1
ATOM 8584 O O . LEU B 1 464 ? -22.797 22.141 36.875 1 75.19 464 LEU B O 1
ATOM 8588 N N . TYR B 1 465 ? -23.266 23.859 35.562 1 70.44 465 TYR B N 1
ATOM 8589 C CA . TYR B 1 465 ? -24.578 24.094 36.156 1 70.44 465 TYR B CA 1
ATOM 8590 C C . TYR B 1 465 ? -25.672 23.984 35.094 1 70.44 465 TYR B C 1
ATOM 8592 O O . TYR B 1 465 ? -25.578 24.594 34.031 1 70.44 465 TYR B O 1
ATOM 8600 N N . VAL B 1 466 ? -26.625 23.188 35.344 1 72.56 466 VAL B N 1
ATOM 8601 C CA . VAL B 1 466 ? -27.812 23.078 34.5 1 72.56 466 VAL B CA 1
ATOM 8602 C C . VAL B 1 466 ? -29.031 23.594 35.25 1 72.56 466 VAL B C 1
ATOM 8604 O O . VAL B 1 466 ? -29.406 23.062 36.281 1 72.56 466 VAL B O 1
ATOM 8607 N N . LEU B 1 467 ? -29.516 24.594 34.656 1 66.06 467 LEU B N 1
ATOM 8608 C CA . LEU B 1 467 ? -30.719 25.172 35.25 1 66.06 467 LEU B CA 1
ATOM 8609 C C . LEU B 1 467 ? -31.969 24.531 34.688 1 66.06 467 LEU B C 1
ATOM 8611 O O . LEU B 1 467 ? -32.219 24.578 33.5 1 66.06 467 LEU B O 1
ATOM 8615 N N . ASN B 1 468 ? -32.656 23.875 35.5 1 65.38 468 ASN B N 1
ATOM 8616 C CA . ASN B 1 468 ? -33.906 23.219 35.156 1 65.38 468 ASN B CA 1
ATOM 8617 C C . ASN B 1 468 ? -35.062 23.719 36 1 65.38 468 ASN B C 1
ATOM 8619 O O . ASN B 1 468 ? -35.438 23.094 37 1 65.38 468 ASN B O 1
ATOM 8623 N N . GLY B 1 469 ? -35.656 24.781 35.531 1 55.59 469 GLY B N 1
ATOM 8624 C CA . GLY B 1 469 ? -36.688 25.391 36.344 1 55.59 469 GLY B CA 1
ATOM 8625 C C . GLY B 1 469 ? -36.188 25.984 37.656 1 55.59 469 GLY B C 1
ATOM 8626 O O . GLY B 1 469 ? -35.312 26.859 37.656 1 55.59 469 GLY B O 1
ATOM 8627 N N . THR B 1 470 ? -36.688 25.453 38.719 1 55 470 THR B N 1
ATOM 8628 C CA . THR B 1 470 ? -36.281 25.922 40.031 1 55 470 THR B CA 1
ATOM 8629 C C . THR B 1 470 ? -35.156 25.078 40.594 1 55 470 THR B C 1
ATOM 8631 O O . THR B 1 470 ? -34.5 25.453 41.562 1 55 470 THR B O 1
ATOM 8634 N N . THR B 1 471 ? -34.906 24.062 39.875 1 63.31 471 THR B N 1
ATOM 8635 C CA . THR B 1 471 ? -33.812 23.188 40.344 1 63.31 471 THR B CA 1
ATOM 8636 C C . THR B 1 471 ? -32.562 23.406 39.5 1 63.31 471 THR B C 1
ATOM 8638 O O . THR B 1 471 ? -32.625 23.547 38.281 1 63.31 471 THR B O 1
ATOM 8641 N N . VAL B 1 472 ? -31.453 23.578 40.219 1 71.81 472 VAL B N 1
ATOM 8642 C CA . VAL B 1 472 ? -30.156 23.719 39.562 1 71.81 472 VAL B CA 1
ATOM 8643 C C . VAL B 1 472 ? -29.328 22.453 39.781 1 71.81 472 VAL B C 1
ATOM 8645 O O . VAL B 1 472 ? -29.125 22.031 40.938 1 71.81 472 VAL B O 1
ATOM 8648 N N . PHE B 1 473 ? -29 21.859 38.688 1 77 473 PHE B N 1
ATOM 8649 C CA . PHE B 1 473 ? -28.109 20.703 38.75 1 77 473 PHE B CA 1
ATOM 8650 C C . PHE B 1 473 ? -26.656 21.141 38.562 1 77 473 PHE B C 1
ATOM 8652 O O . PHE B 1 473 ? -26.328 21.875 37.656 1 77 473 PHE B O 1
ATOM 8659 N N . ARG B 1 474 ? -25.875 20.734 39.531 1 77.38 474 ARG B N 1
ATOM 8660 C CA . ARG B 1 474 ? -24.453 21.047 39.469 1 77.38 474 ARG B CA 1
ATOM 8661 C C . ARG B 1 474 ? -23.625 19.781 39.281 1 77.38 474 ARG B C 1
ATOM 8663 O O . ARG B 1 474 ? -23.812 18.797 40 1 77.38 474 ARG B O 1
ATOM 8670 N N . TYR B 1 475 ? -22.797 19.875 38.312 1 80.75 475 TYR B N 1
ATOM 8671 C CA . TYR B 1 475 ? -21.875 18.75 38.094 1 80.75 475 TYR B CA 1
ATOM 8672 C C . TYR B 1 475 ? -20.438 19.188 38.344 1 80.75 475 TYR B C 1
ATOM 8674 O O . TYR B 1 475 ? -19.984 20.203 37.812 1 80.75 475 TYR B O 1
ATOM 8682 N N . ASN B 1 476 ? -19.781 18.391 39.219 1 77.12 476 ASN B N 1
ATOM 8683 C CA . ASN B 1 476 ? -18.359 18.484 39.5 1 77.12 476 ASN B CA 1
ATOM 8684 C C . ASN B 1 476 ? -17.641 17.156 39.219 1 77.12 476 ASN B C 1
ATOM 8686 O O . ASN B 1 476 ? -18.125 16.109 39.625 1 77.12 476 ASN B O 1
ATOM 8690 N N . GLN B 1 477 ? -16.594 17.25 38.469 1 73.5 477 GLN B N 1
ATOM 8691 C CA . GLN B 1 477 ? -15.891 16.031 38.062 1 73.5 477 GLN B CA 1
ATOM 8692 C C . GLN B 1 477 ? -15.57 15.156 39.281 1 73.5 477 GLN B C 1
ATOM 8694 O O . GLN B 1 477 ? -15.602 13.93 39.188 1 73.5 477 GLN B O 1
ATOM 8699 N N . SER B 1 478 ? -15.203 15.742 40.375 1 70.62 478 SER B N 1
ATOM 8700 C CA . SER B 1 478 ? -14.844 15 41.562 1 70.62 478 SER B CA 1
ATOM 8701 C C . SER B 1 478 ? -16.094 14.562 42.344 1 70.62 478 SER B C 1
ATOM 8703 O O . SER B 1 478 ? -16.141 13.445 42.844 1 70.62 478 SER B O 1
ATOM 8705 N N . LEU B 1 479 ? -17.172 15.352 42.375 1 75.12 479 LEU B N 1
ATOM 8706 C CA . LEU B 1 479 ? -18.312 15.094 43.25 1 75.12 479 LEU B CA 1
ATOM 8707 C C . LEU B 1 479 ? -19.484 14.508 42.469 1 75.12 479 LEU B C 1
ATOM 8709 O O . LEU B 1 479 ? -20.391 13.922 43.031 1 75.12 479 LEU B O 1
ATOM 8713 N N . GLY B 1 480 ? -19.406 14.547 41.188 1 79.94 480 GLY B N 1
ATOM 8714 C CA . GLY B 1 480 ? -20.547 14.141 40.375 1 79.94 480 GLY B CA 1
ATOM 8715 C C . GLY B 1 480 ? -21.672 15.148 40.375 1 79.94 480 GLY B C 1
ATOM 8716 O O . GLY B 1 480 ? -21.438 16.359 40.438 1 79.94 480 GLY B O 1
ATOM 8717 N N . TRP B 1 481 ? -23 14.656 40.219 1 83.56 481 TRP B N 1
ATOM 8718 C CA . TRP B 1 481 ? -24.156 15.539 40.125 1 83.56 481 TRP B CA 1
ATOM 8719 C C . TRP B 1 481 ? -24.688 15.875 41.5 1 83.56 481 TRP B C 1
ATOM 8721 O O . TRP B 1 481 ? -24.859 14.992 42.344 1 83.56 481 TRP B O 1
ATOM 8731 N N . THR B 1 482 ? -24.781 17.094 41.781 1 82.12 482 THR B N 1
ATOM 8732 C CA . THR B 1 482 ? -25.438 17.578 43 1 82.12 482 THR B CA 1
ATOM 8733 C C . THR B 1 482 ? -26.609 18.5 42.625 1 82.12 482 THR B C 1
ATOM 8735 O O . THR B 1 482 ? -26.703 18.984 41.5 1 82.12 482 THR B O 1
ATOM 8738 N N . ARG B 1 483 ? -27.609 18.516 43.562 1 78.31 483 ARG B N 1
ATOM 8739 C CA . ARG B 1 483 ? -28.781 19.375 43.344 1 78.31 483 ARG B CA 1
ATOM 8740 C C . ARG B 1 483 ? -28.766 20.562 44.312 1 78.31 483 ARG B C 1
ATOM 8742 O O . ARG B 1 483 ? -28.422 20.406 45.5 1 78.31 483 ARG B O 1
ATOM 8749 N N . ASP B 1 484 ? -28.781 21.578 43.75 1 70.06 484 ASP B N 1
ATOM 8750 C CA . ASP B 1 484 ? -28.844 22.797 44.562 1 70.06 484 ASP B CA 1
ATOM 8751 C C . ASP B 1 484 ? -30.047 23.656 44.188 1 70.06 484 ASP B C 1
ATOM 8753 O O . ASP B 1 484 ? -30.688 23.406 43.156 1 70.06 484 ASP B O 1
ATOM 8757 N N . SER B 1 485 ? -30.453 24.484 45.125 1 62.34 485 SER B N 1
ATOM 8758 C CA . SER B 1 485 ? -31.484 25.469 44.812 1 62.34 485 SER B CA 1
ATOM 8759 C C . SER B 1 485 ? -30.906 26.656 44.031 1 62.34 485 SER B C 1
ATOM 8761 O O . SER B 1 485 ? -29.734 27.016 44.219 1 62.34 485 SER B O 1
ATOM 8763 N N . PHE B 1 486 ? -31.578 27.094 43.094 1 59.03 486 PHE B N 1
ATOM 8764 C CA . PHE B 1 486 ? -31.172 28.234 42.281 1 59.03 486 PHE B CA 1
ATOM 8765 C C . PHE B 1 486 ? -30.625 29.359 43.125 1 59.03 486 PHE B C 1
ATOM 8767 O O . PHE B 1 486 ? -29.656 30.016 42.75 1 59.03 486 PHE B O 1
ATOM 8774 N N . TYR B 1 487 ? -31.188 29.469 44.375 1 55.06 487 TYR B N 1
ATOM 8775 C CA . TYR B 1 487 ? -30.875 30.609 45.219 1 55.06 487 TYR B CA 1
ATOM 8776 C C . TYR B 1 487 ? -29.562 30.375 45.969 1 55.06 487 TYR B C 1
ATOM 8778 O O . TYR B 1 487 ? -28.984 31.312 46.531 1 55.06 487 TYR B O 1
ATOM 8786 N N . SER B 1 488 ? -29.031 29.141 45.938 1 54.5 488 SER B N 1
ATOM 8787 C CA . SER B 1 488 ? -27.828 28.859 46.688 1 54.5 488 SER B CA 1
ATOM 8788 C C . SER B 1 488 ? -26.578 29.016 45.844 1 54.5 488 SER B C 1
ATOM 8790 O O . SER B 1 488 ? -25.453 28.891 46.344 1 54.5 488 SER B O 1
ATOM 8792 N N . LEU B 1 489 ? -26.781 29.109 44.656 1 53.31 489 LEU B N 1
ATOM 8793 C CA . LEU B 1 489 ? -25.625 29.062 43.781 1 53.31 489 LEU B CA 1
ATOM 8794 C C . LEU B 1 489 ? -24.797 30.344 43.906 1 53.31 489 LEU B C 1
ATOM 8796 O O . LEU B 1 489 ? -25.344 31.422 44.125 1 53.31 489 LEU B O 1
ATOM 8800 N N . PRO B 1 490 ? -23.531 30.188 44.219 1 50.19 490 PRO B N 1
ATOM 8801 C CA . PRO B 1 490 ? -22.609 31.312 44.312 1 50.19 490 PRO B CA 1
ATOM 8802 C C . PRO B 1 490 ? -22.531 32.125 43.031 1 50.19 490 PRO B C 1
ATOM 8804 O O . PRO B 1 490 ? -21.719 31.844 42.156 1 50.19 490 PRO B O 1
ATOM 8807 N N . TRP B 1 491 ? -23.703 32.656 42.656 1 45.75 491 TRP B N 1
ATOM 8808 C CA . TRP B 1 491 ? -23.672 33.406 41.438 1 45.75 491 TRP B CA 1
ATOM 8809 C C . TRP B 1 491 ? -22.75 34.625 41.562 1 45.75 491 TRP B C 1
ATOM 8811 O O . TRP B 1 491 ? -22.922 35.438 42.469 1 45.75 491 TRP B O 1
ATOM 8821 N N . HIS B 1 492 ? -21.562 34.438 41.438 1 44.59 492 HIS B N 1
ATOM 8822 C CA . HIS B 1 492 ? -20.703 35.594 41.469 1 44.59 492 HIS B CA 1
ATOM 8823 C C . HIS B 1 492 ? -21.25 36.688 40.562 1 44.59 492 HIS B C 1
ATOM 8825 O O . HIS B 1 492 ? -22 36.406 39.625 1 44.59 492 HIS B O 1
ATOM 8831 N N . ASN B 1 493 ? -20.953 38.031 40.719 1 40.31 493 ASN B N 1
ATOM 8832 C CA . ASN B 1 493 ? -21.344 39.344 40.188 1 40.31 493 ASN B CA 1
ATOM 8833 C C . ASN B 1 493 ? -21.531 39.25 38.656 1 40.31 493 ASN B C 1
ATOM 8835 O O . ASN B 1 493 ? -22.156 40.156 38.062 1 40.31 493 ASN B O 1
ATOM 8839 N N . GLU B 1 494 ? -20.828 38.562 37.875 1 41.25 494 GLU B N 1
ATOM 8840 C CA . GLU B 1 494 ? -20.656 39.062 36.531 1 41.25 494 GLU B CA 1
ATOM 8841 C C . GLU B 1 494 ? -21.625 38.375 35.562 1 41.25 494 GLU B C 1
ATOM 8843 O O . GLU B 1 494 ? -21.672 38.688 34.375 1 41.25 494 GLU B O 1
ATOM 8848 N N . VAL B 1 495 ? -22.234 37.219 35.812 1 41.28 495 VAL B N 1
ATOM 8849 C CA . VAL B 1 495 ? -22.781 36.562 34.625 1 41.28 495 VAL B CA 1
ATOM 8850 C C . VAL B 1 495 ? -24.281 36.844 34.562 1 41.28 495 VAL B C 1
ATOM 8852 O O . VAL B 1 495 ? -25 36.656 35.531 1 41.28 495 VAL B O 1
ATOM 8855 N N . THR B 1 496 ? -24.797 37.75 33.781 1 40.75 496 THR B N 1
ATOM 8856 C CA . THR B 1 496 ? -26.172 37.875 33.344 1 40.75 496 THR B CA 1
ATOM 8857 C C . THR B 1 496 ? -26.578 36.656 32.5 1 40.75 496 THR B C 1
ATOM 8859 O O . THR B 1 496 ? -25.875 36.312 31.531 1 40.75 496 THR B O 1
ATOM 8862 N N . VAL B 1 497 ? -27.172 35.75 33.094 1 43.31 497 VAL B N 1
ATOM 8863 C CA . VAL B 1 497 ? -27.594 34.562 32.344 1 43.31 497 VAL B CA 1
ATOM 8864 C C . VAL B 1 497 ? -28.984 34.781 31.766 1 43.31 497 VAL B C 1
ATOM 8866 O O . VAL B 1 497 ? -29.875 35.281 32.469 1 43.31 497 VAL B O 1
ATOM 8869 N N . LEU B 1 498 ? -29.141 34.844 30.516 1 42.22 498 LEU B N 1
ATOM 8870 C CA . LEU B 1 498 ? -30.422 34.875 29.812 1 42.22 498 LEU B CA 1
ATOM 8871 C C . LEU B 1 498 ? -30.906 33.438 29.562 1 42.22 498 LEU B C 1
ATOM 8873 O O . LEU B 1 498 ? -30.156 32.594 29.094 1 42.22 498 LEU B O 1
ATOM 8877 N N . GLN B 1 499 ? -31.828 32.969 30.328 1 39.16 499 GLN B N 1
ATOM 8878 C CA . GLN B 1 499 ? -32.5 31.719 30 1 39.16 499 GLN B CA 1
ATOM 8879 C C . GLN B 1 499 ? -33.625 31.938 28.984 1 39.16 499 GLN B C 1
ATOM 8881 O O . GLN B 1 499 ? -34.469 32.812 29.172 1 39.16 499 GLN B O 1
ATOM 8886 N N . THR B 1 500 ? -33.312 31.578 27.781 1 37.12 500 THR B N 1
ATOM 8887 C CA . THR B 1 500 ? -34.375 31.625 26.781 1 37.12 500 THR B CA 1
ATOM 8888 C C . THR B 1 500 ? -35.25 30.391 26.859 1 37.12 500 THR B C 1
ATOM 8890 O O . THR B 1 500 ? -34.781 29.266 27.031 1 37.12 500 THR B O 1
ATOM 8893 N N . LEU B 1 501 ? -36.438 30.438 27.266 1 33.53 501 LEU B N 1
ATOM 8894 C CA . LEU B 1 501 ? -37.438 29.375 27.188 1 33.53 501 LEU B CA 1
ATOM 8895 C C . LEU B 1 501 ? -37.781 29.094 25.734 1 33.53 501 LEU B C 1
ATOM 8897 O O . LEU B 1 501 ? -38.156 30 24.984 1 33.53 501 LEU B O 1
ATOM 8901 N N . LEU B 1 502 ? -37.156 27.984 25.125 1 31.12 502 LEU B N 1
ATOM 8902 C CA . LEU B 1 502 ? -37.562 27.531 23.797 1 31.12 502 LEU B CA 1
ATOM 8903 C C . LEU B 1 502 ? -38.781 26.641 23.875 1 31.12 502 LEU B C 1
ATOM 8905 O O . LEU B 1 502 ? -38.844 25.688 24.672 1 31.12 502 LEU B O 1
ATOM 8909 N N . LYS B 1 503 ? -40.031 26.938 23.719 1 30.62 503 LYS B N 1
ATOM 8910 C CA . LYS B 1 503 ? -41.188 26.109 23.5 1 30.62 503 LYS B CA 1
ATOM 8911 C C . LYS B 1 503 ? -41.125 25.344 22.188 1 30.62 503 LYS B C 1
ATOM 8913 O O . LYS B 1 503 ? -41 25.953 21.125 1 30.62 503 LYS B O 1
ATOM 8918 N N . ALA B 1 504 ? -40.531 24.188 22.031 1 29.25 504 ALA B N 1
ATOM 8919 C CA . ALA B 1 504 ? -40.594 23.328 20.859 1 29.25 504 ALA B CA 1
ATOM 8920 C C . ALA B 1 504 ? -42 22.812 20.641 1 29.25 504 ALA B C 1
ATOM 8922 O O . ALA B 1 504 ? -42.594 22.234 21.562 1 29.25 504 ALA B O 1
ATOM 8923 N N . ASN B 1 505 ? -42.906 23.391 19.781 1 27.2 505 ASN B N 1
ATOM 8924 C CA . ASN B 1 505 ? -44.125 22.75 19.266 1 27.2 505 ASN B CA 1
ATOM 8925 C C . ASN B 1 505 ? -43.781 21.562 18.375 1 27.2 505 ASN B C 1
ATOM 8927 O O . ASN B 1 505 ? -43.062 21.703 17.391 1 27.2 505 ASN B O 1
ATOM 8931 N N . TYR B 1 506 ? -43.75 20.422 18.75 1 27.16 506 TYR B N 1
ATOM 8932 C CA . TYR B 1 506 ? -43.656 19.141 18.047 1 27.16 506 TYR B CA 1
ATOM 8933 C C . TYR B 1 506 ? -44.719 19 17 1 27.16 506 TYR B C 1
ATOM 8935 O O . TYR B 1 506 ? -45.562 18.094 17.062 1 27.16 506 TYR B O 1
ATOM 8943 N N . SER B 1 507 ? -45.312 19.906 16.234 1 25.88 507 SER B N 1
ATOM 8944 C CA . SER B 1 507 ? -46.219 19.359 15.242 1 25.88 507 SER B CA 1
ATOM 8945 C C . SER B 1 507 ? -45.5 18.469 14.25 1 25.88 507 SER B C 1
ATOM 8947 O O . SER B 1 507 ? -44.281 18.641 14.023 1 25.88 507 SER B O 1
ATOM 8949 N N . GLY B 1 508 ? -45.906 17.109 13.727 1 26.23 508 GLY B N 1
ATOM 8950 C CA . GLY B 1 508 ? -45.625 16.344 12.523 1 26.23 508 GLY B CA 1
ATOM 8951 C C . GLY B 1 508 ? -45.156 17.203 11.359 1 26.23 508 GLY B C 1
ATOM 8952 O O . GLY B 1 508 ? -44.031 17.094 10.914 1 26.23 508 GLY B O 1
ATOM 8953 N N . LEU B 1 509 ? -46.125 17.312 10.148 1 25.31 509 LEU B N 1
ATOM 8954 C CA . LEU B 1 509 ? -45.938 18.156 8.969 1 25.31 509 LEU B CA 1
ATOM 8955 C C . LEU B 1 509 ? -45.406 19.531 9.352 1 25.31 509 LEU B C 1
ATOM 8957 O O . LEU B 1 509 ? -44.406 19.984 8.766 1 25.31 509 LEU B O 1
ATOM 8961 N N . HIS B 1 510 ? -46.438 20.609 9.352 1 23.58 510 HIS B N 1
ATOM 8962 C CA . HIS B 1 510 ? -46.312 22.062 9.391 1 23.58 510 HIS B CA 1
ATOM 8963 C C . HIS B 1 510 ? -45.5 22.5 10.609 1 23.58 510 HIS B C 1
ATOM 8965 O O . HIS B 1 510 ? -45.5 21.828 11.633 1 23.58 510 HIS B O 1
ATOM 8971 N N . TYR B 1 511 ? -44.75 23.75 10.438 1 25.34 511 TYR B N 1
ATOM 8972 C CA . TYR B 1 511 ? -43.812 24.781 10.836 1 25.34 511 TYR B CA 1
ATOM 8973 C C . TYR B 1 511 ? -44.094 25.281 12.242 1 25.34 511 TYR B C 1
ATOM 8975 O O . TYR B 1 511 ? -43.188 25.375 13.07 1 25.34 511 TYR B O 1
ATOM 8983 N N . SER B 1 512 ? -45.188 26.25 12.422 1 26.25 512 SER B N 1
ATOM 8984 C CA . SER B 1 512 ? -45.094 27.641 12.852 1 26.25 512 SER B CA 1
ATOM 8985 C C . SER B 1 512 ? -44.969 27.734 14.367 1 26.25 512 SER B C 1
ATOM 8987 O O . SER B 1 512 ? -45.062 28.812 14.945 1 26.25 512 SER B O 1
ATOM 8989 N N . ALA B 1 513 ? -45.094 26.75 15.133 1 28.7 513 ALA B N 1
ATOM 8990 C CA . ALA B 1 513 ? -45.25 27.328 16.469 1 28.7 513 ALA B CA 1
ATOM 8991 C C . ALA B 1 513 ? -43.969 28.031 16.906 1 28.7 513 ALA B C 1
ATOM 8993 O O . ALA B 1 513 ? -42.906 27.391 17.062 1 28.7 513 ALA B O 1
ATOM 8994 N N . LEU B 1 514 ? -43.75 29.234 16.281 1 30.27 514 LEU B N 1
ATOM 8995 C CA . LEU B 1 514 ? -42.688 30.125 16.719 1 30.27 514 LEU B CA 1
ATOM 8996 C C . LEU B 1 514 ? -42.719 30.297 18.234 1 30.27 514 LEU B C 1
ATOM 8998 O O . LEU B 1 514 ? -43.75 30.5 18.828 1 30.27 514 LEU B O 1
ATOM 9002 N N . PRO B 1 515 ? -41.812 29.875 18.953 1 33.22 515 PRO B N 1
ATOM 9003 C CA . PRO B 1 515 ? -41.719 30.141 20.391 1 33.22 515 PRO B CA 1
ATOM 9004 C C . PRO B 1 515 ? -41.969 31.609 20.75 1 33.22 515 PRO B C 1
ATOM 9006 O O . PRO B 1 515 ? -41.719 32.5 19.922 1 33.22 515 PRO B O 1
ATOM 9009 N N . GLU B 1 516 ? -43.125 31.953 21.438 1 34.38 516 GLU B N 1
ATOM 9010 C CA . GLU B 1 516 ? -43.281 33.281 22 1 34.38 516 GLU B CA 1
ATOM 9011 C C . GLU B 1 516 ? -42.062 33.688 22.828 1 34.38 516 GLU B C 1
ATOM 9013 O O . GLU B 1 516 ? -41.438 32.812 23.453 1 34.38 516 GLU B O 1
ATOM 9018 N N . SER B 1 517 ? -41.344 34.656 22.5 1 37.75 517 SER B N 1
ATOM 9019 C CA . SER B 1 517 ? -40.188 35.281 23.109 1 37.75 517 SER B CA 1
ATOM 9020 C C . SER B 1 517 ? -40.438 35.562 24.578 1 37.75 517 SER B C 1
ATOM 9022 O O . SER B 1 517 ? -40.062 36.625 25.094 1 37.75 517 SER B O 1
ATOM 9024 N N . SER B 1 518 ? -41.375 35 25.312 1 40.88 518 SER B N 1
ATOM 9025 C CA . SER B 1 518 ? -41.375 35.531 26.672 1 40.88 518 SER B CA 1
ATOM 9026 C C . SER B 1 518 ? -40.219 34.969 27.484 1 40.88 518 SER B C 1
ATOM 9028 O O . SER B 1 518 ? -39.875 33.781 27.359 1 40.88 518 SER B O 1
ATOM 9030 N N . GLY B 1 519 ? -39.094 35.531 27.562 1 48.16 519 GLY B N 1
ATOM 9031 C CA . GLY B 1 519 ? -37.969 35.062 28.406 1 48.16 519 GLY B CA 1
ATOM 9032 C C . GLY B 1 519 ? -37.812 35.875 29.672 1 48.16 519 GLY B C 1
ATOM 9033 O O . GLY B 1 519 ? -38.469 36.906 29.828 1 48.16 519 GLY B O 1
ATOM 9034 N N . ASP B 1 520 ? -37.531 35.219 30.812 1 49.31 520 ASP B N 1
ATOM 9035 C CA . ASP B 1 520 ? -37.156 35.906 32.062 1 49.31 520 ASP B CA 1
ATOM 9036 C C . ASP B 1 520 ? -35.688 36.219 32.094 1 49.31 520 ASP B C 1
ATOM 9038 O O . ASP B 1 520 ? -34.875 35.438 31.562 1 49.31 520 ASP B O 1
ATOM 9042 N N . LEU B 1 521 ? -35.469 37.562 32.219 1 52.16 521 LEU B N 1
ATOM 9043 C CA . LEU B 1 521 ? -34.094 38 32.469 1 52.16 521 LEU B CA 1
ATOM 9044 C C . LEU B 1 521 ? -33.719 37.812 33.938 1 52.16 521 LEU B C 1
ATOM 9046 O O . LEU B 1 521 ? -34.469 38.219 34.812 1 52.16 521 LEU B O 1
ATOM 9050 N N . MET B 1 522 ? -32.938 36.938 34.094 1 49.59 522 MET B N 1
ATOM 9051 C CA . MET B 1 522 ? -32.438 36.781 35.438 1 49.59 522 MET B CA 1
ATOM 9052 C C . MET B 1 522 ? -31.156 37.562 35.688 1 49.59 522 MET B C 1
ATOM 9054 O O . MET B 1 522 ? -30.156 37.344 35 1 49.59 522 MET B O 1
ATOM 9058 N N . ASP B 1 523 ? -31.281 38.719 36.406 1 48.56 523 ASP B N 1
ATOM 9059 C CA . ASP B 1 523 ? -30.109 39.438 36.906 1 48.56 523 ASP B CA 1
ATOM 9060 C C . ASP B 1 523 ? -29.422 38.656 38.031 1 48.56 523 ASP B C 1
ATOM 9062 O O . ASP B 1 523 ? -29.922 38.625 39.156 1 48.56 523 ASP B O 1
ATOM 9066 N N . ILE B 1 524 ? -28.484 37.906 37.656 1 50.53 524 ILE B N 1
ATOM 9067 C CA . ILE B 1 524 ? -27.812 37.031 38.594 1 50.53 524 ILE B CA 1
ATOM 9068 C C . ILE B 1 524 ? -27.219 37.844 39.75 1 50.53 524 ILE B C 1
ATOM 9070 O O . ILE B 1 524 ? -27.188 37.406 40.875 1 50.53 524 ILE B O 1
ATOM 9074 N N . THR B 1 525 ? -26.75 39.031 39.344 1 48 525 THR B N 1
ATOM 9075 C CA . THR B 1 525 ? -26.203 39.875 40.406 1 48 525 THR B CA 1
ATOM 9076 C C . THR B 1 525 ? -27.281 40.312 41.375 1 48 525 THR B C 1
ATOM 9078 O O . THR B 1 525 ? -27.094 40.281 42.594 1 48 525 THR B O 1
ATOM 9081 N N . ALA B 1 526 ? -28.266 40.75 40.75 1 49.16 526 ALA B N 1
ATOM 9082 C CA . ALA B 1 526 ? -29.344 41.25 41.594 1 49.16 526 ALA B CA 1
ATOM 9083 C C . ALA B 1 526 ? -30.266 40.125 42.062 1 49.16 526 ALA B C 1
ATOM 9085 O O . ALA B 1 526 ? -31.078 40.312 42.969 1 49.16 526 ALA B O 1
ATOM 9086 N N . ARG B 1 527 ? -30.031 39 41.656 1 46.78 527 ARG B N 1
ATOM 9087 C CA . ARG B 1 527 ? -30.844 37.844 41.969 1 46.78 527 ARG B CA 1
ATOM 9088 C C . ARG B 1 527 ? -32.312 38.094 41.688 1 46.78 527 ARG B C 1
ATOM 9090 O O . ARG B 1 527 ? -33.188 37.75 42.5 1 46.78 527 ARG B O 1
ATOM 9097 N N . ILE B 1 528 ? -32.594 38.969 40.938 1 50 528 ILE B N 1
ATOM 9098 C CA . ILE B 1 528 ? -33.969 39.312 40.656 1 50 528 ILE B CA 1
ATOM 9099 C C . ILE B 1 528 ? -34.375 38.875 39.25 1 50 528 ILE B C 1
ATOM 9101 O O . ILE B 1 528 ? -33.562 39 38.312 1 50 528 ILE B O 1
ATOM 9105 N N . ARG B 1 529 ? -35.344 38.062 39.25 1 50.34 529 ARG B N 1
ATOM 9106 C CA . ARG B 1 529 ? -35.969 37.781 37.969 1 50.34 529 ARG B CA 1
ATOM 9107 C C . ARG B 1 529 ? -36.719 38.969 37.438 1 50.34 529 ARG B C 1
ATOM 9109 O O . ARG B 1 529 ? -37.5 39.625 38.156 1 50.34 529 ARG B O 1
ATOM 9116 N N . ARG B 1 530 ? -36.062 39.5 36.5 1 52.88 530 ARG B N 1
ATOM 9117 C CA . ARG B 1 530 ? -36.812 40.625 35.906 1 52.88 530 ARG B CA 1
ATOM 9118 C C . ARG B 1 530 ? -37.531 40.156 34.625 1 52.88 530 ARG B C 1
ATOM 9120 O O . ARG B 1 530 ? -37.094 39.219 33.969 1 52.88 530 ARG B O 1
ATOM 9127 N N . GLY B 1 531 ? -38.75 40.438 34.438 1 51.66 531 GLY B N 1
ATOM 9128 C CA . GLY B 1 531 ? -39.469 40.188 33.188 1 51.66 531 GLY B CA 1
ATOM 9129 C C . GLY B 1 531 ? -38.75 40.75 31.984 1 51.66 531 GLY B C 1
ATOM 9130 O O . GLY B 1 531 ? -38.125 41.812 32.062 1 51.66 531 GLY B O 1
ATOM 9131 N N . PHE B 1 532 ? -38.25 40.031 31.078 1 53.59 532 PHE B N 1
ATOM 9132 C CA . PHE B 1 532 ? -37.688 40.531 29.828 1 53.59 532 PHE B CA 1
ATOM 9133 C C . PHE B 1 532 ? -38.688 41.406 29.094 1 53.59 532 PHE B C 1
ATOM 9135 O O . PHE B 1 532 ? -39.812 41 28.828 1 53.59 532 PHE B O 1
ATOM 9142 N N . PRO B 1 533 ? -38.406 42.688 29.156 1 54.91 533 PRO B N 1
ATOM 9143 C CA . PRO B 1 533 ? -39.344 43.5 28.391 1 54.91 533 PRO B CA 1
ATOM 9144 C C . PRO B 1 533 ? -39.531 43 26.953 1 54.91 533 PRO B C 1
ATOM 9146 O O . PRO B 1 533 ? -38.562 42.562 26.344 1 54.91 533 PRO B O 1
ATOM 9149 N N . ASN B 1 534 ? -40.719 42.531 26.5 1 53.38 534 ASN B N 1
ATOM 9150 C CA . ASN B 1 534 ? -41.031 41.688 25.375 1 53.38 534 ASN B CA 1
ATOM 9151 C C . ASN B 1 534 ? -40.969 42.469 24.047 1 53.38 534 ASN B C 1
ATOM 9153 O O . ASN B 1 534 ? -41.719 43.438 23.859 1 53.38 534 ASN B O 1
ATOM 9157 N N . PRO B 1 535 ? -39.812 42.5 23.312 1 58.03 535 PRO B N 1
ATOM 9158 C CA . PRO B 1 535 ? -40.219 42.75 21.922 1 58.03 535 PRO B CA 1
ATOM 9159 C C . PRO B 1 535 ? -41.125 41.625 21.375 1 58.03 535 PRO B C 1
ATOM 9161 O O . PRO B 1 535 ? -40.969 40.469 21.75 1 58.03 535 PRO B O 1
ATOM 9164 N N . ASN B 1 536 ? -42.344 41.75 21.312 1 61.19 536 ASN B N 1
ATOM 9165 C CA . ASN B 1 536 ? -43.312 40.781 20.797 1 61.19 536 ASN B CA 1
ATOM 9166 C C . ASN B 1 536 ? -42.75 40.031 19.578 1 61.19 536 ASN B C 1
ATOM 9168 O O . ASN B 1 536 ? -43.219 40.25 18.453 1 61.19 536 ASN B O 1
ATOM 9172 N N . LEU B 1 537 ? -41.469 39.312 19.797 1 67.12 537 LEU B N 1
ATOM 9173 C CA . LEU B 1 537 ? -40.875 38.562 18.719 1 67.12 537 LEU B CA 1
ATOM 9174 C C . LEU B 1 537 ? -40.75 37.062 19.062 1 67.12 537 LEU B C 1
ATOM 9176 O O . LEU B 1 537 ? -40.531 36.719 20.234 1 67.12 537 LEU B O 1
ATOM 9180 N N . GLU B 1 538 ? -41.062 36.25 18.125 1 64.88 538 GLU B N 1
ATOM 9181 C CA . GLU B 1 538 ? -40.906 34.812 18.266 1 64.88 538 GLU B CA 1
ATOM 9182 C C . GLU B 1 538 ? -39.719 34.312 17.453 1 64.88 538 GLU B C 1
ATOM 9184 O O . GLU B 1 538 ? -39.406 34.875 16.391 1 64.88 538 GLU B O 1
ATOM 9189 N N . GLY B 1 539 ? -38.906 33.312 18 1 68.81 539 GLY B N 1
ATOM 9190 C CA . GLY B 1 539 ? -37.844 32.688 17.25 1 68.81 539 GLY B CA 1
ATOM 9191 C C . GLY B 1 539 ? -36.625 33.594 17.094 1 68.81 539 GLY B C 1
ATOM 9192 O O . GLY B 1 539 ? -35.938 33.562 16.078 1 68.81 539 GLY B O 1
ATOM 9193 N N . CYS B 1 540 ? -36.438 34.469 18.031 1 75 540 CYS B N 1
ATOM 9194 C CA . CYS B 1 540 ? -35.312 35.406 17.953 1 75 540 CYS B CA 1
ATOM 9195 C C . CYS B 1 540 ? -34.062 34.812 18.562 1 75 540 CYS B C 1
ATOM 9197 O O . CYS B 1 540 ? -34.125 33.812 19.281 1 75 540 CYS B O 1
ATOM 9199 N N . SER B 1 541 ? -32.906 35.375 18.25 1 77 541 SER B N 1
ATOM 9200 C CA . SER B 1 541 ? -31.625 35.031 18.844 1 77 541 SER B CA 1
ATOM 9201 C C . SER B 1 541 ? -31.234 36.031 19.922 1 77 541 SER B C 1
ATOM 9203 O O . SER B 1 541 ? -31.422 37.25 19.75 1 77 541 SER B O 1
ATOM 9205 N N . VAL B 1 542 ? -30.797 35.469 20.984 1 73.69 542 VAL B N 1
ATOM 9206 C CA . VAL B 1 542 ? -30.438 36.375 22.094 1 73.69 542 VAL B CA 1
ATOM 9207 C C . VAL B 1 542 ? -28.969 36.156 22.469 1 73.69 542 VAL B C 1
ATOM 9209 O O . VAL B 1 542 ? -28.5 35.031 22.562 1 73.69 542 VAL B O 1
ATOM 9212 N N . CYS B 1 543 ? -28.281 37.312 22.578 1 79.06 543 CYS B N 1
ATOM 9213 C CA . CYS B 1 543 ? -26.875 37.281 22.984 1 79.06 543 CYS B CA 1
ATOM 9214 C C . CYS B 1 543 ? -26.594 38.344 24.047 1 79.06 543 CYS B C 1
ATOM 9216 O O . CYS B 1 543 ? -27.094 39.438 23.969 1 79.06 543 CYS B O 1
ATOM 9218 N N . VAL B 1 544 ? -25.812 37.875 24.984 1 72.5 544 VAL B N 1
ATOM 9219 C CA . VAL B 1 544 ? -25.438 38.781 26.047 1 72.5 544 VAL B CA 1
ATOM 9220 C C . VAL B 1 544 ? -24 39.25 25.859 1 72.5 544 VAL B C 1
ATOM 9222 O O . VAL B 1 544 ? -23.109 38.438 25.594 1 72.5 544 VAL B O 1
ATOM 9225 N N . TYR B 1 545 ? -23.828 40.5 25.797 1 76.5 545 TYR B N 1
ATOM 9226 C CA . TYR B 1 545 ? -22.516 41.094 25.766 1 76.5 545 TYR B CA 1
ATOM 9227 C C . TYR B 1 545 ? -22.328 42.094 26.891 1 76.5 545 TYR B C 1
ATOM 9229 O O . TYR B 1 545 ? -23.016 43.125 26.938 1 76.5 545 TYR B O 1
ATOM 9237 N N . LYS B 1 546 ? -21.375 41.719 27.719 1 72.44 546 LYS B N 1
ATOM 9238 C CA . LYS B 1 546 ? -21.172 42.531 28.938 1 72.44 546 LYS B CA 1
ATOM 9239 C C . LYS B 1 546 ? -22.484 42.688 29.703 1 72.44 546 LYS B C 1
ATOM 9241 O O . LYS B 1 546 ? -23.094 41.719 30.125 1 72.44 546 LYS B O 1
ATOM 9246 N N . LYS B 1 547 ? -23.094 43.812 29.766 1 66 547 LYS B N 1
ATOM 9247 C CA . LYS B 1 547 ? -24.328 44.031 30.516 1 66 547 LYS B CA 1
ATOM 9248 C C . LYS B 1 547 ? -25.5 44.312 29.578 1 66 547 LYS B C 1
ATOM 9250 O O . LYS B 1 547 ? -26.625 44.531 30.016 1 66 547 LYS B O 1
ATOM 9255 N N . ASP B 1 548 ? -25.172 44.125 28.406 1 75 548 ASP B N 1
ATOM 9256 C CA . ASP B 1 548 ? -26.219 44.438 27.422 1 75 548 ASP B CA 1
ATOM 9257 C C . ASP B 1 548 ? -26.75 43.125 26.812 1 75 548 ASP B C 1
ATOM 9259 O O . ASP B 1 548 ? -26.047 42.125 26.734 1 75 548 ASP B O 1
ATOM 9263 N N . ILE B 1 549 ? -28.031 43.188 26.453 1 75.38 549 ILE B N 1
ATOM 9264 C CA . ILE B 1 549 ? -28.688 42.031 25.812 1 75.38 549 ILE B CA 1
ATOM 9265 C C . ILE B 1 549 ? -29.078 42.406 24.375 1 75.38 549 ILE B C 1
ATOM 9267 O O . ILE B 1 549 ? -29.703 43.438 24.141 1 75.38 549 ILE B O 1
ATOM 9271 N N . TYR B 1 550 ? -28.672 41.562 23.5 1 81.88 550 TYR B N 1
ATOM 9272 C CA . TYR B 1 550 ? -29 41.75 22.094 1 81.88 550 TYR B CA 1
ATOM 9273 C C . TYR B 1 550 ? -30.062 40.75 21.641 1 81.88 550 TYR B C 1
ATOM 9275 O O . TYR B 1 550 ? -29.922 39.531 21.906 1 81.88 550 TYR B O 1
ATOM 9283 N N . VAL B 1 551 ? -31.094 41.188 21.125 1 80.25 551 VAL B N 1
ATOM 9284 C CA . VAL B 1 551 ? -32.125 40.375 20.531 1 80.25 551 VAL B CA 1
ATOM 9285 C C . VAL B 1 551 ? -32.125 40.531 19.016 1 80.25 551 VAL B C 1
ATOM 9287 O O . VAL B 1 551 ? -32.312 41.656 18.516 1 80.25 551 VAL B O 1
ATOM 9290 N N . ILE B 1 552 ? -31.969 39.438 18.312 1 85.38 552 ILE B N 1
ATOM 9291 C CA . ILE B 1 552 ? -31.688 39.531 16.891 1 85.38 552 ILE B CA 1
ATOM 9292 C C . ILE B 1 552 ? -32.75 38.75 16.109 1 85.38 552 ILE B C 1
ATOM 9294 O O . ILE B 1 552 ? -32.938 37.562 16.344 1 85.38 552 ILE B O 1
ATOM 9298 N N . GLY B 1 553 ? -33.344 39.438 15.18 1 83.56 553 GLY B N 1
ATOM 9299 C CA . GLY B 1 553 ? -34.312 38.812 14.305 1 83.56 553 GLY B CA 1
ATOM 9300 C C . GLY B 1 553 ? -35.5 38.25 15.047 1 83.56 553 GLY B C 1
ATOM 9301 O O . GLY B 1 553 ? -35.844 38.719 16.125 1 83.56 553 GLY B O 1
ATOM 9302 N N . GLY B 1 554 ? -36.156 37.25 14.367 1 77.56 554 GLY B N 1
ATOM 9303 C CA . GLY B 1 554 ? -37.344 36.625 14.906 1 77.56 554 GLY B CA 1
ATOM 9304 C C . GLY B 1 554 ? -38.562 36.75 14.016 1 77.56 554 GLY B C 1
ATOM 9305 O O . GLY B 1 554 ? -38.438 37.062 12.828 1 77.56 554 GLY B O 1
ATOM 9306 N N . LEU B 1 555 ? -39.656 36.344 14.594 1 73.56 555 LEU B N 1
ATOM 9307 C CA . LEU B 1 555 ? -40.969 36.406 13.898 1 73.56 555 LEU B CA 1
ATOM 9308 C C . LEU B 1 555 ? -41.875 37.406 14.57 1 73.56 555 LEU B C 1
ATOM 9310 O O . LEU B 1 555 ? -41.969 37.469 15.797 1 73.56 555 LEU B O 1
ATOM 9314 N N . LYS B 1 556 ? -42.281 38.219 13.711 1 73.12 556 LYS B N 1
ATOM 9315 C CA . LYS B 1 556 ? -43.375 39.125 14.125 1 73.12 556 LYS B CA 1
ATOM 9316 C C . LYS B 1 556 ? -44.594 38.938 13.242 1 73.12 556 LYS B C 1
ATOM 9318 O O . LYS B 1 556 ? -44.531 39.094 12.023 1 73.12 556 LYS B O 1
ATOM 9323 N N . ASP B 1 557 ? -45.75 38.625 13.828 1 66.31 557 ASP B N 1
ATOM 9324 C CA . ASP B 1 557 ? -47 38.375 13.102 1 66.31 557 ASP B CA 1
ATOM 9325 C C . ASP B 1 557 ? -46.781 37.375 11.969 1 66.31 557 ASP B C 1
ATOM 9327 O O . ASP B 1 557 ? -47.188 37.625 10.828 1 66.31 557 ASP B O 1
ATOM 9331 N N . TYR B 1 558 ? -46.031 36.438 12.18 1 60.5 558 TYR B N 1
ATOM 9332 C CA . TYR B 1 558 ? -45.781 35.281 11.305 1 60.5 558 TYR B CA 1
ATOM 9333 C C . TYR B 1 558 ? -44.781 35.625 10.219 1 60.5 558 TYR B C 1
ATOM 9335 O O . TYR B 1 558 ? -44.469 34.812 9.352 1 60.5 558 TYR B O 1
ATOM 9343 N N . PHE B 1 559 ? -44.281 36.812 10.328 1 73 559 PHE B N 1
ATOM 9344 C CA . PHE B 1 559 ? -43.281 37.188 9.344 1 73 559 PHE B CA 1
ATOM 9345 C C . PHE B 1 559 ? -41.906 37.344 9.984 1 73 559 PHE B C 1
ATOM 9347 O O . PHE B 1 559 ? -41.781 37.844 11.117 1 73 559 PHE B O 1
ATOM 9354 N N . MET B 1 560 ? -40.938 36.969 9.273 1 79.38 560 MET B N 1
ATOM 9355 C CA . MET B 1 560 ? -39.562 37.156 9.75 1 79.38 560 MET B CA 1
ATOM 9356 C C . MET B 1 560 ? -39.188 38.625 9.727 1 79.38 560 MET B C 1
ATOM 9358 O O . MET B 1 560 ? -39.562 39.375 8.812 1 79.38 560 MET B O 1
ATOM 9362 N N . VAL B 1 561 ? -38.469 39.031 10.734 1 82.56 561 VAL B N 1
ATOM 9363 C CA . VAL B 1 561 ? -38.062 40.406 10.836 1 82.56 561 VAL B CA 1
ATOM 9364 C C . VAL B 1 561 ? -36.531 40.531 10.797 1 82.56 561 VAL B C 1
ATOM 9366 O O . VAL B 1 561 ? -35.844 39.562 11.055 1 82.56 561 VAL B O 1
ATOM 9369 N N . ASP B 1 562 ? -36.031 41.688 10.43 1 88 562 ASP B N 1
ATOM 9370 C CA . ASP B 1 562 ? -34.625 41.969 10.383 1 88 562 ASP B CA 1
ATOM 9371 C C . ASP B 1 562 ? -34.188 42.906 11.508 1 88 562 ASP B C 1
ATOM 9373 O O . ASP B 1 562 ? -33.094 43.438 11.492 1 88 562 ASP B O 1
ATOM 9377 N N . THR B 1 563 ? -35.031 43.031 12.492 1 87.38 563 THR B N 1
ATOM 9378 C CA . THR B 1 563 ? -34.75 44.031 13.547 1 87.38 563 THR B CA 1
ATOM 9379 C C . THR B 1 563 ? -33.812 43.469 14.594 1 87.38 563 THR B C 1
ATOM 9381 O O . THR B 1 563 ? -33.812 42.25 14.875 1 87.38 563 THR B O 1
ATOM 9384 N N . VAL B 1 564 ? -32.969 44.344 15.102 1 88.69 564 VAL B N 1
ATOM 9385 C CA . VAL B 1 564 ? -32.031 44.031 16.172 1 88.69 564 VAL B CA 1
ATOM 9386 C C . VAL B 1 564 ? -32.219 45.031 17.312 1 88.69 564 VAL B C 1
ATOM 9388 O O . VAL B 1 564 ? -32.188 46.25 17.094 1 88.69 564 VAL B O 1
ATOM 9391 N N . TYR B 1 565 ? -32.438 44.5 18.469 1 83.81 565 TYR B N 1
ATOM 9392 C CA . TYR B 1 565 ? -32.625 45.344 19.641 1 83.81 565 TYR B CA 1
ATOM 9393 C C . TYR B 1 565 ? -31.5 45.125 20.656 1 83.81 565 TYR B C 1
ATOM 9395 O O . TYR B 1 565 ? -31.016 44 20.812 1 83.81 565 TYR B O 1
ATOM 9403 N N . LYS B 1 566 ? -31.109 46.156 21.203 1 83.44 566 LYS B N 1
ATOM 9404 C CA . LYS B 1 566 ? -30.188 46.125 22.328 1 83.44 566 LYS B CA 1
ATOM 9405 C C . LYS B 1 566 ? -30.844 46.656 23.594 1 83.44 566 LYS B C 1
ATOM 9407 O O . LYS B 1 566 ? -31.453 47.75 23.578 1 83.44 566 LYS B O 1
ATOM 9412 N N . TYR B 1 567 ? -30.859 45.844 24.547 1 75.56 567 TYR B N 1
ATOM 9413 C CA . TYR B 1 567 ? -31.359 46.281 25.844 1 75.56 567 TYR B CA 1
ATOM 9414 C C . TYR B 1 567 ? -30.219 46.719 26.766 1 75.56 567 TYR B C 1
ATOM 9416 O O . TYR B 1 567 ? -29.359 45.906 27.125 1 75.56 567 TYR B O 1
ATOM 9424 N N . ASN B 1 568 ? -30.188 48 26.953 1 74.5 568 ASN B N 1
ATOM 9425 C CA . ASN B 1 568 ? -29.219 48.531 27.906 1 74.5 568 ASN B CA 1
ATOM 9426 C C . ASN B 1 568 ? -29.688 48.344 29.344 1 74.5 568 ASN B C 1
ATOM 9428 O O . ASN B 1 568 ? -30.641 49 29.766 1 74.5 568 ASN B O 1
ATOM 9432 N N . CYS B 1 569 ? -29.078 47.5 30.031 1 65.94 569 CYS B N 1
ATOM 9433 C CA . CYS B 1 569 ? -29.5 47.156 31.391 1 65.94 569 CYS B CA 1
ATOM 9434 C C . CYS B 1 569 ? -29.375 48.344 32.312 1 65.94 569 CYS B C 1
ATOM 9436 O O . CYS B 1 569 ? -30.141 48.469 33.281 1 65.94 569 CYS B O 1
ATOM 9438 N N . LYS B 1 570 ? -28.375 49.188 32 1 68.88 570 LYS B N 1
ATOM 9439 C CA . LYS B 1 570 ? -28.219 50.375 32.844 1 68.88 570 LYS B CA 1
ATOM 9440 C C . LYS B 1 570 ? -29.359 51.375 32.625 1 68.88 570 LYS B C 1
ATOM 9442 O O . LYS B 1 570 ? -29.953 51.875 33.594 1 68.88 570 LYS B O 1
ATOM 9447 N N . GLU B 1 571 ? -29.641 51.594 31.5 1 70.75 571 GLU B N 1
ATOM 9448 C CA . GLU B 1 571 ? -30.672 52.594 31.188 1 70.75 571 GLU B CA 1
ATOM 9449 C C . GLU B 1 571 ? -32.031 51.938 31.094 1 70.75 571 GLU B C 1
ATOM 9451 O O . GLU B 1 571 ? -33.062 52.625 31.062 1 70.75 571 GLU B O 1
ATOM 9456 N N . GLN B 1 572 ? -32.062 50.625 31.219 1 69.62 572 GLN B N 1
ATOM 9457 C CA . GLN B 1 572 ? -33.281 49.844 31.141 1 69.62 572 GLN B CA 1
ATOM 9458 C C . GLN B 1 572 ? -34.125 50.281 29.938 1 69.62 572 GLN B C 1
ATOM 9460 O O . GLN B 1 572 ? -35.344 50.531 30.078 1 69.62 572 GLN B O 1
ATOM 9465 N N . GLN B 1 573 ? -33.469 50.5 28.875 1 76 573 GLN B N 1
ATOM 9466 C CA . GLN B 1 573 ? -34.156 50.906 27.656 1 76 573 GLN B CA 1
ATOM 9467 C C . GLN B 1 573 ? -33.688 50.094 26.469 1 76 573 GLN B C 1
ATOM 9469 O O . GLN B 1 573 ? -32.562 49.594 26.438 1 76 573 GLN B O 1
ATOM 9474 N N . TRP B 1 574 ? -34.719 49.812 25.562 1 77.38 574 TRP B N 1
ATOM 9475 C CA . TRP B 1 574 ? -34.406 49.156 24.297 1 77.38 574 TRP B CA 1
ATOM 9476 C C . TRP B 1 574 ? -33.906 50.156 23.266 1 77.38 574 TRP B C 1
ATOM 9478 O O . TRP B 1 574 ? -34.406 51.281 23.172 1 77.38 574 TRP B O 1
ATOM 9488 N N . GLN B 1 575 ? -32.844 49.781 22.641 1 83.88 575 GLN B N 1
ATOM 9489 C CA . GLN B 1 575 ? -32.312 50.562 21.531 1 83.88 575 GLN B CA 1
ATOM 9490 C C . GLN B 1 575 ? -32.25 49.75 20.25 1 83.88 575 GLN B C 1
ATOM 9492 O O . GLN B 1 575 ? -31.891 48.562 20.297 1 83.88 575 GLN B O 1
ATOM 9497 N N . GLU B 1 576 ? -32.719 50.344 19.234 1 86.19 576 GLU B N 1
ATOM 9498 C CA . GLU B 1 576 ? -32.594 49.656 17.953 1 86.19 576 GLU B CA 1
ATOM 9499 C C . GLU B 1 576 ? -31.203 49.781 17.375 1 86.19 576 GLU B C 1
ATOM 9501 O O . GLU B 1 576 ? -30.594 50.875 17.422 1 86.19 576 GLU B O 1
ATOM 9506 N N . GLN B 1 577 ? -30.75 48.688 17 1 88.56 577 GLN B N 1
ATOM 9507 C CA . GLN B 1 577 ? -29.422 48.625 16.391 1 88.56 577 GLN B CA 1
ATOM 9508 C C . GLN B 1 577 ? -29.516 48.406 14.883 1 88.56 577 GLN B C 1
ATOM 9510 O O . GLN B 1 577 ? -30.625 48.375 14.328 1 88.56 577 GLN B O 1
ATOM 9515 N N . CYS B 1 578 ? -28.328 48.375 14.242 1 88.81 578 CYS B N 1
ATOM 9516 C CA . CYS B 1 578 ? -28.297 48.125 12.812 1 88.81 578 CYS B CA 1
ATOM 9517 C C . CYS B 1 578 ? -29.094 46.844 12.461 1 88.81 578 CYS B C 1
ATOM 9519 O O . CYS B 1 578 ? -28.906 45.812 13.094 1 88.81 578 CYS B O 1
ATOM 9521 N N . LYS B 1 579 ? -29.938 46.938 11.5 1 90.25 579 LYS B N 1
ATOM 9522 C CA . LYS B 1 579 ? -30.797 45.844 11.086 1 90.25 579 LYS B CA 1
ATOM 9523 C C . LYS B 1 579 ? -30 44.719 10.398 1 90.25 579 LYS B C 1
ATOM 9525 O O . LYS B 1 579 ? -28.938 44.969 9.844 1 90.25 579 LYS B O 1
ATOM 9530 N N . LEU B 1 580 ? -30.578 43.531 10.555 1 89.94 580 LEU B N 1
ATOM 9531 C CA . LEU B 1 580 ? -30.016 42.406 9.828 1 89.94 580 LEU B CA 1
ATOM 9532 C C . LEU B 1 580 ? -30.094 42.656 8.32 1 89.94 580 LEU B C 1
ATOM 9534 O O . LEU B 1 580 ? -31.047 43.25 7.828 1 89.94 580 LEU B O 1
ATOM 9538 N N . PRO B 1 581 ? -29.109 42.188 7.57 1 85.62 581 PRO B N 1
ATOM 9539 C CA . PRO B 1 581 ? -29.203 42.312 6.113 1 85.62 581 PRO B CA 1
ATOM 9540 C C . PRO B 1 581 ? -30.406 41.562 5.543 1 85.62 581 PRO B C 1
ATOM 9542 O O . PRO B 1 581 ? -31 42 4.551 1 85.62 581 PRO B O 1
ATOM 9545 N N . THR B 1 582 ? -30.719 40.469 6.109 1 83.62 582 THR B N 1
ATOM 9546 C CA . THR B 1 582 ? -31.891 39.688 5.75 1 83.62 582 THR B CA 1
ATOM 9547 C C . THR B 1 582 ? -32.656 39.219 6.996 1 83.62 582 THR B C 1
ATOM 9549 O O . THR B 1 582 ? -32.031 38.875 8.008 1 83.62 582 THR B O 1
ATOM 9552 N N . PRO B 1 583 ? -34 39.281 6.781 1 85.75 583 PRO B N 1
ATOM 9553 C CA . PRO B 1 583 ? -34.75 38.75 7.93 1 85.75 583 PRO B CA 1
ATOM 9554 C C . PRO B 1 583 ? -34.375 37.312 8.281 1 85.75 583 PRO B C 1
ATOM 9556 O O . PRO B 1 583 ? -34.062 36.531 7.391 1 85.75 583 PRO B O 1
ATOM 9559 N N . ARG B 1 584 ? -34.281 37.094 9.602 1 84.06 584 ARG B N 1
ATOM 9560 C CA . ARG B 1 584 ? -33.844 35.781 10.062 1 84.06 584 ARG B CA 1
ATOM 9561 C C . ARG B 1 584 ? -34.594 35.375 11.305 1 84.06 584 ARG B C 1
ATOM 9563 O O . ARG B 1 584 ? -34.906 36.188 12.172 1 84.06 584 ARG B O 1
ATOM 9570 N N . SER B 1 585 ? -34.938 34.031 11.203 1 77.12 585 SER B N 1
ATOM 9571 C CA . SER B 1 585 ? -35.562 33.438 12.391 1 77.12 585 SER B CA 1
ATOM 9572 C C . SER B 1 585 ? -34.906 32.125 12.773 1 77.12 585 SER B C 1
ATOM 9574 O O . SER B 1 585 ? -34.344 31.438 11.922 1 77.12 585 SER B O 1
ATOM 9576 N N . CYS B 1 586 ? -34.875 31.828 14.047 1 72.75 586 CYS B N 1
ATOM 9577 C CA . CYS B 1 586 ? -34.406 30.562 14.617 1 72.75 586 CYS B CA 1
ATOM 9578 C C . CYS B 1 586 ? -32.906 30.375 14.367 1 72.75 586 CYS B C 1
ATOM 9580 O O . CYS B 1 586 ? -32.469 29.266 14.07 1 72.75 586 CYS B O 1
ATOM 9582 N N . ALA B 1 587 ? -32.188 31.5 14.422 1 79.31 587 ALA B N 1
ATOM 9583 C CA . ALA B 1 587 ? -30.734 31.406 14.281 1 79.31 587 ALA B CA 1
ATOM 9584 C C . ALA B 1 587 ? -30.047 31.266 15.641 1 79.31 587 ALA B C 1
ATOM 9586 O O . ALA B 1 587 ? -30.672 31.516 16.672 1 79.31 587 ALA B O 1
ATOM 9587 N N . MET B 1 588 ? -28.891 30.781 15.625 1 78.69 588 MET B N 1
ATOM 9588 C CA . MET B 1 588 ? -28.047 30.719 16.828 1 78.69 588 MET B CA 1
ATOM 9589 C C . MET B 1 588 ? -27.062 31.891 16.844 1 78.69 588 MET B C 1
ATOM 9591 O O . MET B 1 588 ? -26.656 32.375 15.797 1 78.69 588 MET B O 1
ATOM 9595 N N . CYS B 1 589 ? -26.781 32.375 18 1 84.62 589 CYS B N 1
ATOM 9596 C CA . CYS B 1 589 ? -25.812 33.469 18.062 1 84.62 589 CYS B CA 1
ATOM 9597 C C . CYS B 1 589 ? -24.938 33.312 19.312 1 84.62 589 CYS B C 1
ATOM 9599 O O . CYS B 1 589 ? -25.328 32.688 20.281 1 84.62 589 CYS B O 1
ATOM 9601 N N . CYS B 1 590 ? -23.766 33.812 19.219 1 83.81 590 CYS B N 1
ATOM 9602 C CA . CYS B 1 590 ? -22.828 33.812 20.359 1 83.81 590 CYS B CA 1
ATOM 9603 C C . CYS B 1 590 ? -21.859 34.969 20.25 1 83.81 590 CYS B C 1
ATOM 9605 O O . CYS B 1 590 ? -21.609 35.5 19.156 1 83.81 590 CYS B O 1
ATOM 9607 N N . TYR B 1 591 ? -21.453 35.406 21.422 1 83.56 591 TYR B N 1
ATOM 9608 C CA . TYR B 1 591 ? -20.406 36.406 21.484 1 83.56 591 TYR B CA 1
ATOM 9609 C C . TYR B 1 591 ? -19.047 35.812 21.219 1 83.56 591 TYR B C 1
ATOM 9611 O O . TYR B 1 591 ? -18.75 34.688 21.672 1 83.56 591 TYR B O 1
ATOM 9619 N N . ALA B 1 592 ? -18.297 36.5 20.484 1 83 592 ALA B N 1
ATOM 9620 C CA . ALA B 1 592 ? -16.922 36.062 20.219 1 83 592 ALA B CA 1
ATOM 9621 C C . ALA B 1 592 ? -16.031 37.219 19.859 1 83 592 ALA B C 1
ATOM 9623 O O . ALA B 1 592 ? -16.516 38.344 19.625 1 83 592 ALA B O 1
ATOM 9624 N N . ARG B 1 593 ? -14.727 37 19.984 1 84 593 ARG B N 1
ATOM 9625 C CA . ARG B 1 593 ? -13.742 37.969 19.469 1 84 593 ARG B CA 1
ATOM 9626 C C . ARG B 1 593 ? -13.062 37.438 18.219 1 84 593 ARG B C 1
ATOM 9628 O O . ARG B 1 593 ? -12.594 36.281 18.188 1 84 593 ARG B O 1
ATOM 9635 N N . VAL B 1 594 ? -13.188 38.219 17.234 1 80.12 594 VAL B N 1
ATOM 9636 C CA . VAL B 1 594 ? -12.602 37.812 15.969 1 80.12 594 VAL B CA 1
ATOM 9637 C C . VAL B 1 594 ? -11.602 38.875 15.492 1 80.12 594 VAL B C 1
ATOM 9639 O O . VAL B 1 594 ? -11.773 40.062 15.758 1 80.12 594 VAL B O 1
ATOM 9642 N N . PRO B 1 595 ? -10.578 38.406 14.93 1 77.88 595 PRO B N 1
ATOM 9643 C CA . PRO B 1 595 ? -9.609 39.375 14.406 1 77.88 595 PRO B CA 1
ATOM 9644 C C . PRO B 1 595 ? -10.219 40.312 13.367 1 77.88 595 PRO B C 1
ATOM 9646 O O . PRO B 1 595 ? -11.125 39.906 12.633 1 77.88 595 PRO B O 1
ATOM 9649 N N . TYR B 1 596 ? -9.656 41.469 13.328 1 78.94 596 TYR B N 1
ATOM 9650 C CA . TYR B 1 596 ? -10.156 42.5 12.445 1 78.94 596 TYR B CA 1
ATOM 9651 C C . TYR B 1 596 ? -10.109 42.062 10.992 1 78.94 596 TYR B C 1
ATOM 9653 O O . TYR B 1 596 ? -10.977 42.438 10.188 1 78.94 596 TYR B O 1
ATOM 9661 N N . ARG B 1 597 ? -9.25 41.25 10.68 1 77.69 597 ARG B N 1
ATOM 9662 C CA . ARG B 1 597 ? -9.094 40.75 9.312 1 77.69 597 ARG B CA 1
ATOM 9663 C C . ARG B 1 597 ? -10.328 40 8.852 1 77.69 597 ARG B C 1
ATOM 9665 O O . ARG B 1 597 ? -10.648 39.969 7.664 1 77.69 597 ARG B O 1
ATOM 9672 N N . ALA B 1 598 ? -10.953 39.344 9.773 1 75.06 598 ALA B N 1
ATOM 9673 C CA . ALA B 1 598 ? -12.133 38.562 9.438 1 75.06 598 ALA B CA 1
ATOM 9674 C C . ALA B 1 598 ? -13.344 39.469 9.188 1 75.06 598 ALA B C 1
ATOM 9676 O O . ALA B 1 598 ? -14.297 39.062 8.523 1 75.06 598 ALA B O 1
ATOM 9677 N N . VAL B 1 599 ? -13.328 40.688 9.625 1 74.69 599 VAL B N 1
ATOM 9678 C CA . VAL B 1 599 ? -14.547 41.5 9.594 1 74.69 599 VAL B CA 1
ATOM 9679 C C . VAL B 1 599 ? -14.305 42.781 8.812 1 74.69 599 VAL B C 1
ATOM 9681 O O . VAL B 1 599 ? -15.219 43.594 8.641 1 74.69 599 VAL B O 1
ATOM 9684 N N . MET B 1 600 ? -13.172 43.031 8.234 1 71.38 600 MET B N 1
ATOM 9685 C CA . MET B 1 600 ? -12.859 44.312 7.594 1 71.38 600 MET B CA 1
ATOM 9686 C C . MET B 1 600 ? -13.57 44.438 6.254 1 71.38 600 MET B C 1
ATOM 9688 O O . MET B 1 600 ? -13.914 45.531 5.828 1 71.38 600 MET B O 1
ATOM 9692 N N . HIS B 1 601 ? -13.734 43.375 5.293 1 62.25 601 HIS B N 1
ATOM 9693 C CA . HIS B 1 601 ? -14.242 43.531 3.934 1 62.25 601 HIS B CA 1
ATOM 9694 C C . HIS B 1 601 ? -15.773 43.531 3.918 1 62.25 601 HIS B C 1
ATOM 9696 O O . HIS B 1 601 ? -16.391 43.562 2.85 1 62.25 601 HIS B O 1
ATOM 9702 N N . ALA B 1 602 ? -16.578 43.438 4.887 1 53.5 602 ALA B N 1
ATOM 9703 C CA . ALA B 1 602 ? -17.984 43.062 4.746 1 53.5 602 ALA B CA 1
ATOM 9704 C C . ALA B 1 602 ? -18.812 44.25 4.25 1 53.5 602 ALA B C 1
ATOM 9706 O O . ALA B 1 602 ? -18.516 45.406 4.559 1 53.5 602 ALA B O 1
ATOM 9707 N N . LYS B 1 603 ? -19.562 44.156 3.092 1 49.97 603 LYS B N 1
ATOM 9708 C CA . LYS B 1 603 ? -20.531 45.062 2.477 1 49.97 603 LYS B CA 1
ATOM 9709 C C . LYS B 1 603 ? -21.344 45.781 3.537 1 49.97 603 LYS B C 1
ATOM 9711 O O . LYS B 1 603 ? -21.859 45.188 4.469 1 49.97 603 LYS B O 1
ATOM 9716 N N . ASN B 1 604 ? -21.062 47 3.777 1 46.16 604 ASN B N 1
ATOM 9717 C CA . ASN B 1 604 ? -21.844 47.938 4.617 1 46.16 604 ASN B CA 1
ATOM 9718 C C . ASN B 1 604 ? -23.328 47.812 4.324 1 46.16 604 ASN B C 1
ATOM 9720 O O . ASN B 1 604 ? -23.766 48.062 3.195 1 46.16 604 ASN B O 1
ATOM 9724 N N . HIS B 1 605 ? -24.094 46.969 4.879 1 43.62 605 HIS B N 1
ATOM 9725 C CA . HIS B 1 605 ? -25.531 47.156 4.75 1 43.62 605 HIS B CA 1
ATOM 9726 C C . HIS B 1 605 ? -26.031 48.312 5.574 1 43.62 605 HIS B C 1
ATOM 9728 O O . HIS B 1 605 ? -26.344 48.188 6.754 1 43.62 605 HIS B O 1
ATOM 9734 N N . ALA B 1 606 ? -25.594 49.531 5.535 1 36.75 606 ALA B N 1
ATOM 9735 C CA . ALA B 1 606 ? -25.891 50.75 6.27 1 36.75 606 ALA B CA 1
ATOM 9736 C C . ALA B 1 606 ? -27.359 51.125 6.18 1 36.75 606 ALA B C 1
ATOM 9738 O O . ALA B 1 606 ? -27.781 52.188 6.605 1 36.75 606 ALA B O 1
ATOM 9739 N N . ASP B 1 607 ? -28.344 50.594 5.453 1 37.19 607 ASP B N 1
ATOM 9740 C CA . ASP B 1 607 ? -29.578 51.375 5.379 1 37.19 607 ASP B CA 1
ATOM 9741 C C . ASP B 1 607 ? -30.266 51.438 6.738 1 37.19 607 ASP B C 1
ATOM 9743 O O . ASP B 1 607 ? -31.453 51.719 6.82 1 37.19 607 ASP B O 1
ATOM 9747 N N . CYS B 1 608 ? -29.672 51.188 7.758 1 34.62 608 CYS B N 1
ATOM 9748 C CA . CYS B 1 608 ? -30.469 50.656 8.844 1 34.62 608 CYS B CA 1
ATOM 9749 C C . CYS B 1 608 ? -31.234 51.75 9.57 1 34.62 608 CYS B C 1
ATOM 9751 O O . CYS B 1 608 ? -32.156 51.469 10.328 1 34.62 608 CYS B O 1
ATOM 9753 N N . VAL B 1 609 ? -30.734 52.781 10.156 1 32.5 609 VAL B N 1
ATOM 9754 C CA . VAL B 1 609 ? -31.219 53.219 11.461 1 32.5 609 VAL B CA 1
ATOM 9755 C C . VAL B 1 609 ? -32.438 54.094 11.281 1 32.5 609 VAL B C 1
ATOM 9757 O O . VAL B 1 609 ? -32.344 55.219 10.75 1 32.5 609 VAL B O 1
ATOM 9760 N N . VAL B 1 610 ? -33.625 53.562 10.773 1 28.75 610 VAL B N 1
ATOM 9761 C CA . VAL B 1 610 ? -34.719 54.5 10.969 1 28.75 610 VAL B CA 1
ATOM 9762 C C . VAL B 1 610 ? -35.094 54.531 12.445 1 28.75 610 VAL B C 1
ATOM 9764 O O . VAL B 1 610 ? -35.281 53.5 13.07 1 28.75 610 VAL B O 1
ATOM 9767 N N . PRO B 1 611 ? -35 55.5 13.219 1 27.27 611 PRO B N 1
ATOM 9768 C CA . PRO B 1 611 ? -35.469 55.719 14.594 1 27.27 611 PRO B CA 1
ATOM 9769 C C . PRO B 1 611 ? -36.969 55.406 14.758 1 27.27 611 PRO B C 1
ATOM 9771 O O . PRO B 1 611 ? -37.812 55.938 14.031 1 27.27 611 PRO B O 1
ATOM 9774 N N . VAL B 1 612 ? -37.438 54.156 14.844 1 27.25 612 VAL B N 1
ATOM 9775 C CA . VAL B 1 612 ? -38.875 53.969 15 1 27.25 612 VAL B CA 1
ATOM 9776 C C . VAL B 1 612 ? -39.281 54.406 16.406 1 27.25 612 VAL B C 1
ATOM 9778 O O . VAL B 1 612 ? -38.812 53.875 17.406 1 27.25 612 VAL B O 1
ATOM 9781 N N . ARG B 1 613 ? -39.812 55.531 16.578 1 29.05 613 ARG B N 1
ATOM 9782 C CA . ARG B 1 613 ? -40.531 56.031 17.719 1 29.05 613 ARG B CA 1
ATOM 9783 C C . ARG B 1 613 ? -41.781 55.188 18 1 29.05 613 ARG B C 1
ATOM 9785 O O . ARG B 1 613 ? -42.656 55.094 17.172 1 29.05 613 ARG B O 1
ATOM 9792 N N . LEU B 1 614 ? -41.656 54.094 18.594 1 25.25 614 LEU B N 1
ATOM 9793 C CA . LEU B 1 614 ? -42.844 53.438 19.094 1 25.25 614 LEU B CA 1
ATOM 9794 C C . LEU B 1 614 ? -43.719 54.375 19.906 1 25.25 614 LEU B C 1
ATOM 9796 O O . LEU B 1 614 ? -43.219 55 20.859 1 25.25 614 LEU B O 1
ATOM 9800 N N . GLU B 1 615 ? -44.594 55.062 19.219 1 23.81 615 GLU B N 1
ATOM 9801 C CA . GLU B 1 615 ? -45.656 55.781 19.922 1 23.81 615 GLU B CA 1
ATOM 9802 C C . GLU B 1 615 ? -46.219 54.969 21.078 1 23.81 615 GLU B C 1
ATOM 9804 O O . GLU B 1 615 ? -46.312 53.75 21 1 23.81 615 GLU B O 1
ATOM 9809 N N . ASP B 1 616 ? -46.594 55.656 22.297 1 22.98 616 ASP B N 1
ATOM 9810 C CA . ASP B 1 616 ? -47.375 55.25 23.453 1 22.98 616 ASP B CA 1
ATOM 9811 C C . ASP B 1 616 ? -48.688 54.531 23.016 1 22.98 616 ASP B C 1
ATOM 9813 O O . ASP B 1 616 ? -49.375 55 22.125 1 22.98 616 ASP B O 1
#

Foldseek 3Di:
DPPPVPPPPDDDDDDDPCVVQVVLQVQVVCLVVVHPFQAWEDEPPDIGTHHLVLLLVFFVQSVVLCVPPDPCNNPNYHYPHPADPVLQVQSRVCSSHVDHDDDPVCLLRVCVNCVNRVGPCSVVVSLVVLLVPQDLVCLVVQLVSCVVVVVVVSNVSSLLVCQLCVQVNLPDPVVLVDDPVVLLVSLQALSRADAFLVSQLVSLLVSCVSPVPVCLVCSLVSLVSGLLLRHDLVCLVPPVVPDPSQVVDVSSVVVSVVSNVNNVCCVVPLPDQPPDSSSHHRQNHWFKKKKWFWFWFWDQDPVRDIDIDGQDFIWIQGPVNLFIFTQDERDDGPFLDWDDAPQKIKTKDWDPPPPVDQFKTKIFIWIFDQSDPVGTYIDGDPLRMDIGTAGFDPQASAQWDWEDDNFKIKIWGQRHADPVVRHTFTWMWMAGPVVRYIDTDDGDDPPQDPPQWRWDWYDDDQKIWTDRDQWIWIADRVPGTDIDGPVPDCLDAWDFDWRFGARQPRDDPCSPPFGFRFTFGQNSNVRDTDTDPHPRFGQWEWEDDGQKIKTAWGDDPNDTFFWIWIQRPVVRDIDTTDTHPTGGGNIYMYIGIDGCNSGVPGDGPPPDPDPPPPDD/DPPPPPPPDDDDDDDDPCVVQVVLQVQVVCLVVVHQFQAWEDEPPDIGTHHLVLLLVFFVQSVVLCVPPDPCNNPNYHYPYPADPVLQVQSRVCSSHVDHDDDPVCLLRVCVNCVNRVGPCSVVVSLVVLLVPQDLVCLVVQLVVCVVVVVVVSNVSSLLVCQLCVQVNLVDCVVLVDDPVVLLVSLQALSRADAFLVSQLVSLLVSCVSPVPVCLVCSLVSLVSGLLLRHDLVCLVPPVVPDPSQVVDVSSVVVSVVSNVNNVCVVVPLPDQPPDSSSHHRQNHWFKKKKWFWFWFWDQDPVRDIDIDGQDFIWIQGPVNLFIFTQDERDDGPWLDWDDAPQKIKTKDWDPPPPVDQFKTKIFIWIFDQSDPVGTYIDGDPLRMDIGTAGFDPQDSQQWDWEDDNFKIKIWGQRHADPVVRHTFTWMWMAGPVVSYIDTDDGDDPPQDPPQFRWDWYDDDNKIWTDRDQWIWIADRVPGTDIDGPVPDCLDQWDFDWRFGRRRPRDDPDDDPFAQRFTWGQNSNVRDTDGDPGPRFGQWEWEDDGQKIKTAWGDDPRDIFFWIWIQDPVVRDIDTTFTHPTGGGNIYMYIGIDGNNSGVPGPGPPPGDDPPPPDD

Radius of gyration: 47.45 Å; Cα contacts (8 Å, |Δi|>4): 2350; chains: 2; bounding box: 97×133×93 Å

Solvent-accessible surface area (backbone atoms only — not comparable to full-atom values): 66958 Å² total; per-residue (Å²): 133,83,74,75,79,70,81,71,70,64,72,47,76,45,69,53,89,56,43,35,50,48,34,34,48,36,41,36,51,30,47,75,71,56,53,79,50,58,29,35,38,35,24,78,94,44,78,46,74,34,38,57,60,59,44,31,30,43,15,55,49,44,32,52,49,58,66,41,88,50,82,71,47,77,52,43,66,48,79,46,70,93,46,49,52,70,14,43,50,51,49,55,47,20,63,40,66,30,50,41,79,39,34,84,85,44,42,65,41,32,44,54,30,26,61,70,38,41,32,80,65,47,55,57,49,46,49,49,53,51,62,73,55,60,42,92,87,36,26,69,59,49,29,50,50,19,58,75,72,69,32,61,70,51,26,52,50,28,46,51,53,46,26,67,41,31,62,66,44,65,74,40,71,68,57,57,71,50,54,66,71,58,53,50,53,52,53,61,40,52,61,33,22,40,86,49,54,59,59,52,52,51,41,54,51,51,42,27,62,73,42,42,88,84,33,49,86,49,46,58,64,54,56,68,47,50,40,63,50,68,39,58,63,67,47,46,64,62,51,55,67,64,36,67,74,40,73,74,33,68,70,43,47,52,53,52,50,52,21,51,60,53,54,74,47,60,72,65,59,77,73,45,82,57,81,48,81,51,61,31,78,39,35,32,22,68,36,60,28,39,37,34,39,38,28,36,30,67,44,71,44,95,88,65,49,75,40,82,38,67,88,50,73,29,35,31,35,31,62,91,71,56,41,59,22,64,45,58,63,72,65,65,68,68,48,66,41,59,44,50,50,89,58,29,47,34,34,31,20,64,49,79,73,52,86,86,48,63,52,46,34,42,42,37,38,31,27,54,38,65,84,42,90,92,44,41,28,56,40,72,53,83,60,41,60,45,79,39,70,15,31,61,53,87,76,59,88,55,29,56,44,64,34,56,35,93,61,33,39,37,37,37,37,52,40,21,29,32,78,89,70,73,35,69,37,47,44,25,34,35,34,31,71,84,77,46,41,77,40,81,51,71,59,57,62,85,83,56,71,76,61,60,39,54,60,46,54,46,54,61,81,84,30,40,36,36,39,51,87,71,42,24,37,33,37,32,91,89,75,41,79,44,79,43,50,62,88,69,54,83,60,55,73,76,51,64,49,72,44,61,49,41,49,58,46,76,52,87,86,72,58,65,42,53,16,54,50,65,25,49,31,33,36,39,58,72,69,37,76,38,78,41,83,64,74,79,27,20,23,44,21,65,36,66,53,85,72,30,38,35,40,39,33,4,27,46,96,89,34,64,29,28,52,22,36,33,35,36,62,87,74,71,40,81,38,80,46,56,44,46,94,56,31,28,28,57,33,40,42,32,55,41,44,42,39,33,62,64,56,67,84,42,68,79,76,71,82,52,77,68,85,76,76,78,76,134,133,83,73,76,79,71,81,71,72,65,72,49,75,46,69,53,88,56,44,35,51,49,33,33,47,34,42,37,50,30,48,76,70,56,53,79,49,58,28,34,39,33,25,79,94,43,77,47,74,35,40,56,63,58,44,32,29,44,15,55,49,45,33,52,47,57,66,42,88,50,80,71,47,74,54,43,66,48,78,46,69,92,46,50,52,70,15,42,50,50,49,54,47,20,64,42,64,32,50,42,78,40,34,82,86,44,43,65,42,31,44,52,31,25,63,69,37,42,32,81,66,47,55,56,49,47,50,48,52,51,62,72,55,58,41,93,87,36,27,68,57,50,31,52,49,18,59,75,71,68,33,61,70,52,27,51,50,29,46,51,53,47,25,67,42,30,63,66,44,63,74,40,72,70,56,56,69,52,53,67,70,58,52,49,53,52,52,60,41,50,60,34,22,40,86,48,54,58,59,53,52,51,42,53,52,51,43,27,63,74,42,42,86,81,33,51,85,48,46,56,64,54,56,68,47,49,41,62,50,67,39,57,64,66,48,47,65,62,52,55,67,62,36,67,75,41,73,74,33,67,68,44,45,51,53,52,51,52,22,51,59,54,55,74,46,60,72,66,58,77,73,45,83,56,82,47,82,52,61,30,78,39,35,31,23,68,34,59,27,40,36,35,38,38,28,37,29,67,44,70,44,95,86,65,50,75,41,81,38,67,88,50,72,29,35,32,35,31,63,92,70,55,41,56,23,61,44,59,62,72,64,65,70,69,49,64,43,60,45,50,50,87,60,29,47,34,34,31,18,66,48,80,72,51,85,85,49,64,53,46,33,41,41,37,36,29,29,54,38,66,84,42,89,92,44,43,28,56,40,72,55,82,59,40,60,46,79,38,69,15,32,62,54,87,74,60,87,58,32,55,44,64,33,55,35,94,61,33,38,39,38,37,37,54,42,21,30,32,78,90,70,73,36,69,36,47,43,26,35,34,34,33,71,84,76,45,40,76,39,80,51,71,58,56,63,85,82,56,73,77,62,55,38,52,60,45,55,46,53,60,80,86,29,40,35,37,39,53,87,69,41,23,37,34,36,30,91,88,76,40,78,44,81,43,51,62,87,68,52,84,60,57,73,74,54,68,51,73,45,61,57,43,54,61,63,78,63,87,89,73,82,73,63,54,24,64,45,68,29,50,33,35,38,42,60,72,66,36,79,37,77,41,82,65,67,86,29,15,32,47,22,64,36,67,53,88,72,29,39,35,40,38,32,3,27,44,97,88,34,64,29,29,52,22,37,33,35,37,60,86,76,68,42,80,38,80,44,51,39,48,92,56,31,27,28,58,32,42,42,32,55,39,43,42,38,32,60,63,57,66,82,38,68,78,68,70,88,33,81,71,85,76,76,77,77,134

Nearest PDB structures (foldseek):
  8h37-assembly1_P  TM=5.792E-01  e=1.263E-28  Homo sapiens
  8h37-assembly1_N  TM=5.786E-01  e=2.477E-28  Homo sapiens
  8h33-assembly1_B  TM=6.068E-01  e=5.829E-27  Homo sapiens
  8h33-assembly1_J  TM=6.099E-01  e=4.391E-26  Homo sapiens
  8h37-assembly1_A  TM=5.606E-01  e=2.240E-26  Homo sapiens

Sequence (1232 aa):
MAEDEFSSEPVREFCTGDHPGNILQNLKGLRDTGTLCDIVLVVGNREIFAHRAVMAAGSQYFASIYRSDYTETHASRIELGSLDAGGVETVVQYIYTGVLRLTLGNVHVVLAAATHLDVLHLKDYCRQFLSDNISLGTCLSVWAVADLYDMDQLKEQALKFILDNFTEIMVMEDVLELPMERLLELLFKDALFVDKEEDLFELVVRWTKYDIVNRKAMFPKLLASIRTPLMDLEYVINNMKSEPLLKEFPECLSLTDEAVSHLMRPQLLKESPPTSLNTRPRLGTLKDVIVVCGGQSEAVLEDGSRWTIANVPALAYIIDEDRWVDLKGSPPRNPVEIFNLSDTVYVANKGNPDVRNTSTHKYRFFCYNTKMEYGARWVLPQGMELELPGVMSNLMRGGMLTATTPQSVFLLDTLGWNSATSSHLRVMFSFDTITKRWHQLSNLPDDLIIGYLKPLVITVGEDLYVLNGTTVFRYNQSLGWTRDSFYSLPWHNEVTVLQTLLKANYSGLHYSALPESSGDLMDITARIRRGFPNPNLEGCSVCVYKKDIYVIGGLKDYFMVDTVYKYNCKEQQWQEQCKLPTPRSCAMCCYARVPYRAVMHAKNHADCVVPVRLEDMAEDEFSSEPVREFCTGDHPGNILQNLKGLRDTGTLCDIVLVVGNREIFAHRAVMAAGSQYFASIYRSDYTETHASRIELGSLDAGGVETVVQYIYTGVLRLTLGNVHVVLAAATHLDVLHLKDYCRQFLSDNISLGTCLSVWAVADLYDMDQLKEQALKFILDNFTEIMVMEDVLELPMERLLELLFKDALFVDKEEDLFELVVRWTKYDIVNRKAMFPKLLASIRTPLMDLEYVINNMKSEPLLKEFPECLSLTDEAVSHLMRPQLLKESPPTSLNTRPRLGTLKDVIVVCGGQSEAVLEDGSRWTIANVPALAYIIDEDRWVDLKGSPPRNPVEIFNLSDTVYVANKGNPDVRNTSTHKYRFFCYNTKMEYGARWVLPQGMELELPGVMSNLMRGGMLTATTPQSVFLLDTLGWNSATSSHLRVMFSFDTITKRWHQLSNLPDDLIIGYLKPLVITVGEDLYVLNGTTVFRYNQSLGWTRDSFYSLPWHNEVTVLQTLLKANYSGLHYSALPESSGDLMDITARIRRGFPNPNLEGCSVCVYKKDIYVIGGLKDYFMVDTVYKYNCKEQQWQEQCKLPTPRSCAMCCYARVPYRAVMHAKNHADCVVPVRLED